Protein AF-A0A2P6VPH6-F1 (afdb_monomer)

Sequence (771 aa):
MALTIVSASRPALGATAHRRRVGGLPPLRLQLVRPDLPCGLRPPLLRPAGLLPVQTRRRVLQPVHVTPPDDPRELYSHDGLPAAESGAARAGSDDGNGDGDPFDIIEEFETVVGTVEPVDEEEAEIDLFGESTLGNLHFASSDGSDDESALPSPRARRTIDDVLGLRNAEDIITMPWGELRARTQALLTDLGVPPSTYPASQPQRALFTNRTLNLRSIQAIGYDMDYTLVGYDVEAWEGKAYAYGLQSLREMGCPVEGLHFDRTLVIRGLIMDTELGNLVKADRFGIVKRAMHGTRMLSPAEVREAYGRELVNLRVESRFVFLNTLFSVSEAVLYMQMVDRLDADAIPQQVCSNSYSALHKMVAKALFRAHVEGKLKAEIIQDPERYVSRDPEMAQTLLDQRQSGKQLLLITNSDYQYTHRMMSHAYDCFLPEGQTWRDLFDMVIVNARKPDFFTTSMSLYEVVTEDGLMRPSYSLKRGGVYCGGSAPLVEKALGVTGDSILYVGDHIYTDAALAKMRLNWRTALILAELELEIEALAQGRQHRARLKELLNKKDMVGDCFNQLRLARQRALSADVGVVRPEAWGGRLQGPFASTDDEQEMNDSLGQLLRVMQLLDDEIGPMIECDGLHFNRRWGYLSRAGVNDKSQLMRQIEKYADIFTSRVSNFLRYSPFEYFRSPAQLLVHDRPTADPLVLTSTAPTSSSDPEGPATPASHTNGVGSAAAAGRTSATGAGPSRGRASPGGAPAAGGPKAGLSSPGPGTRSVARRRAGQ

Organism: NCBI:txid554055

Radius of gyration: 39.33 Å; Cα contacts (8 Å, |Δi|>4): 909; chains: 1; bounding box: 112×94×124 Å

Nearest PDB structures (foldseek):
  4ohf-assembly3_C  TM=9.176E-01  e=2.111E-37  Legionella pneumophila subsp. pneumophila str. Philadelphia 1
  2bde-assembly1_A  TM=8.958E-01  e=1.324E-37  Legionella pneumophila
  4ohf-assembly1_A  TM=9.079E-01  e=2.975E-36  Legionella pneumophila subsp. pneumophila str. Philadelphia 1
  6ddl-assembly1_B-2  TM=7.698E-01  e=1.948E-33  Homo sapiens
  6ddo-assembly1_A-2  TM=7.805E-01  e=3.559E-32  Homo sapiens

Secondary structure (DSSP, 8-state):
------------------------------------------------------------PPPPP-PPPP----------------------------------------BTTB-BPPPPTTT--B-TTS-B--S---B--------TTSPPPS-PPPPHHHHHT-SSTTHHHHS-HHHHHHHHHHHHHHTT--GGGSGGG-GGG--EESS-EEGGG--EEEE-TBTTTBEE-HHHHHHHHHHHHHHHHHHTT---TT----GGG--TT-EEETTTTEEEEEBTTS-EEEEEETTEEPPHHHHHHHHTT----TT-TTTEEE--SGGGHHHHHHHHHHHHHHHTT-S-TTTS-S-HHHHHHHHHHHHHHS-HHHHHHHHHHH-GGGTEE--HHHHHHHHHHHHTT-EEEEE-SS-HHHHHHHHHHHHGGGSPTT--GGGG-SEEEES--TTGGGTS---EEEE-STT--EEEESS--TT-EEEE--HHHHHHHHT--GGGEEEEES-IIIIIIHHHHHH--EEEEE-TTHHHHHHHHHHTHHHHHHHHHHHHHHHHHHHHHHHHHHHHHHHHHHTTT-S-GGGS-S----S--SHHHHHHHHHHHHHHHHHHHHHHHHHHHHHHTTTTTT-TTT--TTBSSSSPBBHHHHHHHHH-SEEES-GGGGGGS-TT-EEPPPP---TT----S-GGGG--PPPPP----------------------------------------------------------------------

Structure (mmCIF, N/CA/C/O backbone):
data_AF-A0A2P6VPH6-F1
#
_entry.id   AF-A0A2P6VPH6-F1
#
loop_
_atom_site.group_PDB
_atom_site.id
_atom_site.type_symbol
_atom_site.label_atom_id
_atom_site.label_alt_id
_atom_site.label_comp_id
_atom_site.label_asym_id
_atom_site.label_entity_id
_atom_site.label_seq_id
_atom_site.pdbx_PDB_ins_code
_atom_site.Cartn_x
_atom_site.Cartn_y
_atom_site.Cartn_z
_atom_site.occupancy
_atom_site.B_iso_or_equiv
_atom_site.auth_seq_id
_atom_site.auth_comp_id
_atom_site.auth_asym_id
_atom_site.auth_atom_id
_atom_site.pdbx_PDB_model_num
ATOM 1 N N . MET A 1 1 ? -39.927 -11.740 -6.604 1.00 27.19 1 MET A N 1
ATOM 2 C CA . MET A 1 1 ? -41.296 -11.424 -7.071 1.00 27.19 1 MET A CA 1
ATOM 3 C C . MET A 1 1 ? -41.213 -10.730 -8.426 1.00 27.19 1 MET A C 1
ATOM 5 O O . MET A 1 1 ? -40.259 -9.999 -8.645 1.00 27.19 1 MET A O 1
ATOM 9 N N . ALA A 1 2 ? -42.157 -11.063 -9.313 1.00 26.67 2 ALA A N 1
ATOM 10 C CA . ALA A 1 2 ? -42.276 -10.750 -10.749 1.00 26.67 2 ALA A CA 1
ATOM 11 C C . ALA A 1 2 ? -42.136 -9.242 -11.097 1.00 26.67 2 ALA A C 1
ATOM 13 O O . ALA A 1 2 ? -42.388 -8.402 -10.244 1.00 26.67 2 ALA A O 1
ATOM 14 N N . LEU A 1 3 ? -41.741 -8.828 -12.310 1.00 25.92 3 LEU A N 1
ATOM 15 C CA . LEU A 1 3 ? -42.574 -8.930 -13.515 1.00 25.92 3 LEU A CA 1
ATOM 16 C C . LEU A 1 3 ? -41.786 -8.987 -14.837 1.00 25.92 3 LEU A C 1
ATOM 18 O O . LEU A 1 3 ? -40.934 -8.155 -15.137 1.00 25.92 3 LEU A O 1
ATOM 22 N N . THR A 1 4 ? -42.209 -9.949 -15.651 1.00 26.55 4 THR A N 1
ATOM 23 C CA . THR A 1 4 ? -41.949 -10.140 -17.078 1.00 26.55 4 THR A CA 1
ATOM 24 C C . THR A 1 4 ? -43.006 -9.381 -17.887 1.00 26.55 4 THR A C 1
ATOM 26 O O . THR A 1 4 ? -44.185 -9.455 -17.543 1.00 26.55 4 THR A O 1
ATOM 29 N N . ILE A 1 5 ? -42.637 -8.740 -19.001 1.00 27.14 5 ILE A N 1
ATOM 30 C CA . ILE A 1 5 ? -43.583 -8.411 -20.081 1.00 27.14 5 ILE A CA 1
ATOM 31 C C . ILE A 1 5 ? -43.041 -8.976 -21.396 1.00 27.14 5 ILE A C 1
ATOM 33 O O . ILE A 1 5 ? -41.952 -8.636 -21.849 1.00 27.14 5 ILE A O 1
ATOM 37 N N . VAL A 1 6 ? -43.843 -9.866 -21.975 1.00 28.20 6 VAL A N 1
ATOM 38 C CA . VAL A 1 6 ? -43.730 -10.456 -23.311 1.00 28.20 6 VAL A CA 1
ATOM 39 C C . VAL A 1 6 ? -44.598 -9.636 -24.265 1.00 28.20 6 VAL A C 1
ATOM 41 O O . VAL A 1 6 ? -45.735 -9.326 -23.922 1.00 28.20 6 VAL A O 1
ATOM 44 N N . SER A 1 7 ? -44.130 -9.376 -25.486 1.00 24.45 7 SER A N 1
ATOM 45 C CA . SER A 1 7 ? -44.998 -9.437 -26.670 1.00 24.45 7 SER A CA 1
ATOM 46 C C . SER A 1 7 ? -44.166 -9.608 -27.938 1.00 24.45 7 SER A C 1
ATOM 48 O O . SER A 1 7 ? -43.130 -8.972 -28.119 1.00 24.45 7 SER A O 1
ATOM 50 N N . ALA A 1 8 ? -44.625 -10.517 -28.789 1.00 26.52 8 ALA A N 1
ATOM 51 C CA . ALA A 1 8 ? -43.990 -10.994 -30.004 1.00 26.52 8 ALA A CA 1
ATOM 52 C C . ALA A 1 8 ? -44.848 -10.656 -31.235 1.00 26.52 8 ALA A C 1
ATOM 54 O O . ALA A 1 8 ? -46.049 -10.440 -31.099 1.00 26.52 8 ALA A O 1
ATOM 55 N N . SER A 1 9 ? -44.234 -10.821 -32.419 1.00 27.47 9 SER A N 1
ATOM 56 C CA . SER A 1 9 ? -44.881 -11.180 -33.704 1.00 27.47 9 SER A CA 1
ATOM 57 C C . SER A 1 9 ? -45.550 -10.022 -34.481 1.00 27.47 9 SER A C 1
ATOM 59 O O . SER A 1 9 ? -46.302 -9.260 -33.904 1.00 27.47 9 SER A O 1
ATOM 61 N N . ARG A 1 10 ? -45.436 -9.837 -35.811 1.00 30.48 10 ARG A N 1
ATOM 62 C CA . ARG A 1 10 ? -44.723 -10.474 -36.949 1.00 30.48 10 ARG A CA 1
ATOM 63 C C . ARG A 1 10 ? -45.039 -9.617 -38.237 1.00 30.48 10 ARG A C 1
ATOM 65 O O . ARG A 1 10 ? -45.474 -8.487 -38.049 1.00 30.48 10 ARG A O 1
ATOM 72 N N . PRO A 1 11 ? -44.804 -10.029 -39.511 1.00 50.38 11 PRO A N 1
ATOM 73 C CA . PRO A 1 11 ? -43.974 -9.287 -40.485 1.00 50.38 11 PRO A CA 1
ATOM 74 C C . PRO A 1 11 ? -44.674 -8.903 -41.824 1.00 50.38 11 PRO A C 1
ATOM 76 O O . PRO A 1 11 ? -45.816 -9.283 -42.046 1.00 50.38 11 PRO A O 1
ATOM 79 N N . ALA A 1 12 ? -43.952 -8.250 -42.754 1.00 26.70 12 ALA A N 1
ATOM 80 C CA . ALA A 1 12 ? -44.069 -8.369 -44.234 1.00 26.70 12 ALA A CA 1
ATOM 81 C C . ALA A 1 12 ? -43.007 -7.454 -44.906 1.00 26.70 12 ALA A C 1
ATOM 83 O O . ALA A 1 12 ? -42.884 -6.300 -44.515 1.00 26.70 12 ALA A O 1
ATOM 84 N N . LEU A 1 13 ? -42.055 -7.960 -45.715 1.00 28.12 13 LEU A N 1
ATOM 85 C CA . LEU A 1 13 ? -42.121 -8.161 -47.189 1.00 28.12 13 LEU A CA 1
ATOM 86 C C . LEU A 1 13 ? -42.485 -6.861 -47.945 1.00 28.12 13 LEU A C 1
ATOM 88 O O . LEU A 1 13 ? -43.530 -6.297 -47.675 1.00 28.12 13 LEU A O 1
ATOM 92 N N . GLY A 1 14 ? -41.747 -6.326 -48.923 1.00 25.89 14 GLY A N 1
ATOM 93 C CA . GLY A 1 14 ? -40.583 -6.754 -49.702 1.00 25.89 14 GLY A CA 1
ATOM 94 C C . GLY A 1 14 ? -40.304 -5.727 -50.830 1.00 25.89 14 GLY A C 1
ATOM 95 O O . GLY A 1 14 ? -40.900 -4.655 -50.834 1.00 25.89 14 GLY A O 1
ATOM 96 N N . ALA A 1 15 ? -39.459 -6.122 -51.795 1.00 28.02 15 ALA A N 1
ATOM 97 C CA . ALA A 1 15 ? -39.154 -5.496 -53.105 1.00 28.02 15 ALA A CA 1
ATOM 98 C C . ALA A 1 15 ? -38.114 -4.339 -53.120 1.00 28.02 15 ALA A C 1
ATOM 100 O O . ALA A 1 15 ? -38.373 -3.241 -52.651 1.00 28.02 15 ALA A O 1
ATOM 101 N N . THR A 1 16 ? -36.833 -4.569 -53.451 1.00 27.64 16 THR A N 1
ATOM 102 C CA . THR A 1 16 ? -36.156 -4.791 -54.765 1.00 27.64 16 THR A CA 1
ATOM 103 C C . THR A 1 16 ? -35.859 -3.542 -55.617 1.00 27.64 16 THR A C 1
ATOM 105 O O . THR A 1 16 ? -36.744 -2.992 -56.254 1.00 27.64 16 THR A O 1
ATOM 108 N N . ALA A 1 17 ? -34.552 -3.232 -55.690 1.00 28.61 17 ALA A N 1
ATOM 109 C CA . ALA A 1 17 ? -33.713 -2.907 -56.862 1.00 28.61 17 ALA A CA 1
ATOM 110 C C . ALA A 1 17 ? -34.105 -1.779 -57.853 1.00 28.61 17 ALA A C 1
ATOM 112 O O . ALA A 1 17 ? -35.065 -1.917 -58.593 1.00 28.61 17 ALA A O 1
ATOM 113 N N . HIS A 1 18 ? -33.215 -0.789 -58.071 1.00 27.39 18 HIS A N 1
ATOM 114 C CA . HIS A 1 18 ? -32.237 -0.822 -59.182 1.00 27.39 18 HIS A CA 1
ATOM 115 C C . HIS A 1 18 ? -31.269 0.390 -59.259 1.00 27.39 18 HIS A C 1
ATOM 117 O O . HIS A 1 18 ? -31.588 1.526 -58.938 1.00 27.39 18 HIS A O 1
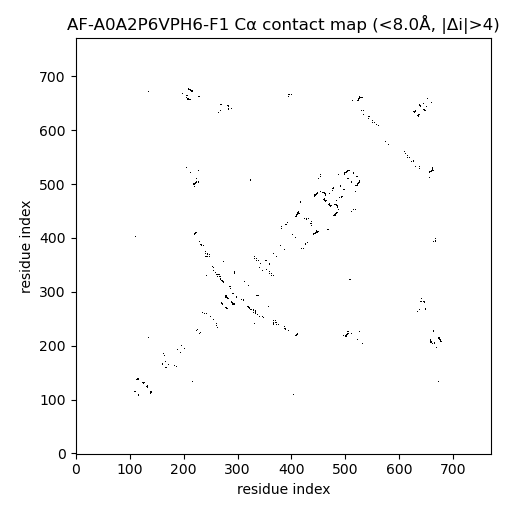ATOM 123 N N . ARG A 1 19 ? -30.064 0.061 -59.749 1.00 29.83 19 ARG A N 1
ATOM 124 C CA . ARG A 1 19 ? -28.880 0.844 -60.175 1.00 29.83 19 ARG A CA 1
ATOM 125 C C . ARG A 1 19 ? -29.121 2.036 -61.130 1.00 29.83 19 ARG A C 1
ATOM 127 O O . ARG A 1 19 ? -29.833 1.863 -62.110 1.00 29.83 19 ARG A O 1
ATOM 134 N N . ARG A 1 20 ? -28.275 3.082 -61.019 1.00 27.97 20 ARG A N 1
ATOM 135 C CA . ARG A 1 20 ? -27.233 3.571 -61.992 1.00 27.97 20 ARG A CA 1
ATOM 136 C C . ARG A 1 20 ? -26.776 4.995 -61.582 1.00 27.97 20 ARG A C 1
ATOM 138 O O . ARG A 1 20 ? -27.616 5.853 -61.385 1.00 27.97 20 ARG A O 1
ATOM 145 N N . ARG A 1 21 ? -25.513 5.225 -61.180 1.00 29.27 21 ARG A N 1
ATOM 146 C CA . ARG A 1 21 ? -24.305 5.625 -61.962 1.00 29.27 21 ARG A CA 1
ATOM 147 C C . ARG A 1 21 ? -24.446 6.929 -62.786 1.00 29.27 21 ARG A C 1
ATOM 149 O O . ARG A 1 21 ? -25.173 6.910 -63.767 1.00 29.27 21 ARG A O 1
ATOM 156 N N . VAL A 1 22 ? -23.650 7.964 -62.454 1.00 31.00 22 VAL A N 1
ATOM 157 C CA . VAL A 1 22 ? -22.502 8.554 -63.217 1.00 31.00 22 VAL A CA 1
ATOM 158 C C . VAL A 1 22 ? -22.272 10.047 -62.869 1.00 31.00 22 VAL A C 1
ATOM 160 O O . VAL A 1 22 ? -23.221 10.814 -62.929 1.00 31.00 22 VAL A O 1
ATOM 163 N N . GLY A 1 23 ? -20.990 10.413 -62.633 1.00 27.33 23 GLY A N 1
ATOM 164 C CA . GLY A 1 23 ? -20.336 11.734 -62.836 1.00 27.33 23 GLY A CA 1
ATOM 165 C C . GLY A 1 23 ? -20.788 12.892 -61.934 1.00 27.33 23 GLY A C 1
ATOM 166 O O . GLY A 1 23 ? -21.941 12.969 -61.563 1.00 27.33 23 GLY A O 1
ATOM 167 N N . GLY A 1 24 ? -19.982 13.864 -61.515 1.00 27.48 24 GLY A N 1
ATOM 168 C CA . GLY A 1 24 ? -18.611 14.287 -61.796 1.00 27.48 24 GLY A CA 1
ATOM 169 C C . GLY A 1 24 ? -18.492 15.744 -61.292 1.00 27.48 24 GLY A C 1
ATOM 170 O O . GLY A 1 24 ? -19.445 16.499 -61.430 1.00 27.48 24 GLY A O 1
ATOM 171 N N . LEU A 1 25 ? -17.367 16.071 -60.641 1.00 28.17 25 LEU A N 1
ATOM 172 C CA . LEU A 1 25 ? -16.904 17.353 -60.038 1.00 28.17 25 LEU A CA 1
ATOM 173 C C . LEU A 1 25 ? -17.212 18.646 -60.857 1.00 28.17 25 LEU A C 1
ATOM 175 O O . LEU A 1 25 ? -17.464 18.485 -62.050 1.00 28.17 25 LEU A O 1
ATOM 179 N N . PRO A 1 26 ? -17.083 19.913 -60.346 1.00 37.66 26 PRO A N 1
ATOM 180 C CA . PRO A 1 26 ? -16.153 20.415 -59.302 1.00 37.66 26 PRO A CA 1
ATOM 181 C C . PRO A 1 26 ? -16.732 21.575 -58.399 1.00 37.66 26 PRO A C 1
ATOM 183 O O . PRO A 1 26 ? -17.943 21.791 -58.396 1.00 37.66 26 PRO A O 1
ATOM 186 N N . PRO A 1 27 ? -15.925 22.289 -57.569 1.00 48.16 27 PRO A N 1
ATOM 187 C CA . PRO A 1 27 ? -16.377 23.086 -56.415 1.00 48.16 27 PRO A CA 1
ATOM 188 C C . PRO A 1 27 ? -16.460 24.598 -56.700 1.00 48.16 27 PRO A C 1
ATOM 190 O O . PRO A 1 27 ? -15.868 25.043 -57.674 1.00 48.16 27 PRO A O 1
ATOM 193 N N . LEU A 1 28 ? -17.097 25.390 -55.813 1.00 26.56 28 LEU A N 1
ATOM 194 C CA . LEU A 1 28 ? -16.606 26.708 -55.340 1.00 26.56 28 LEU A CA 1
ATOM 195 C C . LEU A 1 28 ? -17.601 27.467 -54.428 1.00 26.56 28 LEU A C 1
ATOM 197 O O . LEU A 1 28 ? -18.768 27.643 -54.750 1.00 26.56 28 LEU A O 1
ATOM 201 N N . ARG A 1 29 ? -17.043 27.935 -53.299 1.00 26.45 29 ARG A N 1
ATOM 202 C CA . ARG A 1 29 ? -17.304 29.157 -52.504 1.00 26.45 29 ARG A CA 1
ATOM 203 C C . ARG A 1 29 ? -18.694 29.819 -52.559 1.00 26.45 29 ARG A C 1
ATOM 205 O O . ARG A 1 29 ? -19.044 30.466 -53.537 1.00 26.45 29 ARG A O 1
ATOM 212 N N . LEU A 1 30 ? -19.358 29.855 -51.398 1.00 26.64 30 LEU A N 1
ATOM 213 C CA . LEU A 1 30 ? -20.457 30.776 -51.089 1.00 26.64 30 LEU A CA 1
ATOM 214 C C . LEU A 1 30 ? -19.999 31.842 -50.080 1.00 26.64 30 LEU A C 1
ATOM 216 O O . LEU A 1 30 ? -19.687 31.537 -48.929 1.00 26.64 30 LEU A O 1
ATOM 220 N N . GLN A 1 31 ? -19.959 33.091 -50.549 1.00 25.00 31 GLN A N 1
ATOM 221 C CA . GLN A 1 31 ? -19.981 34.305 -49.736 1.00 25.00 31 GLN A CA 1
ATOM 222 C C . GLN A 1 31 ? -21.438 34.680 -49.431 1.00 25.00 31 GLN A C 1
ATOM 224 O O . GLN A 1 31 ? -22.306 34.625 -50.299 1.00 25.00 31 GLN A O 1
ATOM 229 N N . LEU A 1 32 ? -21.669 35.065 -48.179 1.00 27.48 32 LEU A N 1
ATOM 230 C CA . LEU A 1 32 ? -22.900 35.638 -47.638 1.00 27.48 32 LEU A CA 1
ATOM 231 C C . LEU A 1 32 ? -23.144 37.057 -48.159 1.00 27.48 32 LEU A C 1
ATOM 233 O O . LEU A 1 32 ? -22.250 37.882 -48.007 1.00 27.48 32 LEU A O 1
ATOM 237 N N . VAL A 1 33 ? -24.380 37.362 -48.574 1.00 25.09 33 VAL A N 1
ATOM 238 C CA . VAL A 1 33 ? -25.046 38.662 -48.349 1.00 25.09 33 VAL A CA 1
ATOM 239 C C . VAL A 1 33 ? -26.566 38.431 -48.223 1.00 25.09 33 VAL A C 1
ATOM 241 O O . VAL A 1 33 ? -27.165 37.744 -49.047 1.00 25.09 33 VAL A O 1
ATOM 244 N N . ARG A 1 34 ? -27.172 38.977 -47.159 1.00 28.77 34 ARG A N 1
ATOM 245 C CA . ARG A 1 34 ? -28.626 39.041 -46.886 1.00 28.77 34 ARG A CA 1
ATOM 246 C C . ARG A 1 34 ? -29.278 40.237 -47.601 1.00 28.77 34 ARG A C 1
ATOM 248 O O . ARG A 1 34 ? -28.571 41.198 -47.889 1.00 28.77 34 ARG A O 1
ATOM 255 N N . PRO A 1 35 ? -30.619 40.277 -47.691 1.00 30.00 35 PRO A N 1
ATOM 256 C CA . PRO A 1 35 ? -31.353 41.537 -47.652 1.00 30.00 35 PRO A CA 1
ATOM 257 C C . PRO A 1 35 ? -32.321 41.647 -46.458 1.00 30.00 35 PRO A C 1
ATOM 259 O O . PRO A 1 35 ? -32.847 40.655 -45.952 1.00 30.00 35 PRO A O 1
ATOM 262 N N . ASP A 1 36 ? -32.494 42.899 -46.034 1.00 25.20 36 ASP A N 1
ATOM 263 C CA . ASP A 1 36 ? -33.254 43.424 -44.895 1.00 25.20 36 ASP A CA 1
ATOM 264 C C . ASP A 1 36 ? -34.716 43.818 -45.227 1.00 25.20 36 ASP A C 1
ATOM 266 O O . ASP A 1 36 ? -35.076 43.939 -46.398 1.00 25.20 36 ASP A O 1
ATOM 270 N N . LEU A 1 37 ? -35.452 44.170 -44.146 1.00 30.19 37 LEU A N 1
ATOM 271 C CA . LEU A 1 37 ? -36.613 45.098 -44.000 1.00 30.19 37 LEU A CA 1
ATOM 272 C C . LEU A 1 37 ? -38.058 44.495 -43.988 1.00 30.19 37 LEU A C 1
ATOM 274 O O . LEU A 1 37 ? -38.283 43.451 -44.589 1.00 30.19 37 LEU A O 1
ATOM 278 N N . PRO A 1 38 ? -39.097 45.179 -43.418 1.00 35.06 38 PRO A N 1
ATOM 279 C CA . PRO A 1 38 ? -39.202 45.728 -42.042 1.00 35.06 38 PRO A CA 1
ATOM 280 C C . PRO A 1 38 ? -40.633 45.745 -41.381 1.00 35.06 38 PRO A C 1
ATOM 282 O O . PRO A 1 38 ? -41.652 45.594 -42.041 1.00 35.06 38 PRO A O 1
ATOM 285 N N . CYS A 1 39 ? -40.659 46.078 -40.072 1.00 27.73 39 CYS A N 1
ATOM 286 C CA . CYS A 1 39 ? -41.628 46.890 -39.275 1.00 27.73 39 CYS A CA 1
ATOM 287 C C . CYS A 1 39 ? -43.090 46.472 -38.899 1.00 27.73 39 CYS A C 1
ATOM 289 O O . CYS A 1 39 ? -44.013 46.630 -39.687 1.00 27.73 39 CYS A O 1
ATOM 291 N N . GLY A 1 40 ? -43.285 46.227 -37.577 1.00 26.56 40 GLY A N 1
ATOM 292 C CA . GLY A 1 40 ? -44.325 46.797 -36.664 1.00 26.56 40 GLY A CA 1
ATOM 293 C C . GLY A 1 40 ? -45.599 45.966 -36.366 1.00 26.56 40 GLY A C 1
ATOM 294 O O . GLY A 1 40 ? -46.196 45.451 -37.293 1.00 26.56 40 GLY A O 1
ATOM 295 N N . LEU A 1 41 ? -46.156 45.799 -35.146 1.00 28.05 41 LEU A N 1
ATOM 296 C CA . LEU A 1 41 ? -45.861 46.183 -33.744 1.00 28.05 41 LEU A CA 1
ATOM 297 C C . LEU A 1 41 ? -46.769 45.345 -32.770 1.00 28.05 41 LEU A C 1
ATOM 299 O O . LEU A 1 41 ? -47.980 45.403 -32.918 1.00 28.05 41 LEU A O 1
ATOM 303 N N . ARG A 1 42 ? -46.153 44.663 -31.770 1.00 26.25 42 ARG A N 1
ATOM 304 C CA . ARG A 1 42 ? -46.556 44.268 -30.365 1.00 26.25 42 ARG A CA 1
ATOM 305 C C . ARG A 1 42 ? -47.901 43.544 -30.052 1.00 26.25 42 ARG A C 1
ATOM 307 O O . ARG A 1 42 ? -48.904 43.883 -30.661 1.00 26.25 42 ARG A O 1
ATOM 314 N N . PRO A 1 43 ? -47.970 42.605 -29.057 1.00 27.38 43 PRO A N 1
ATOM 315 C CA . PRO A 1 43 ? -47.659 42.810 -27.614 1.00 27.38 43 PRO A CA 1
ATOM 316 C C . PRO A 1 43 ? -47.065 41.559 -26.884 1.00 27.38 43 PRO A C 1
ATOM 318 O O . PRO A 1 43 ? -46.542 40.669 -27.546 1.00 27.38 43 PRO A O 1
ATOM 321 N N . PRO A 1 44 ? -47.120 41.469 -25.537 1.00 27.94 44 PRO A N 1
ATOM 322 C CA . PRO A 1 44 ? -46.186 42.001 -24.551 1.00 27.94 44 PRO A CA 1
ATOM 323 C C . PRO A 1 44 ? -45.083 41.006 -24.122 1.00 27.94 44 PRO A C 1
ATOM 325 O O . PRO A 1 44 ? -45.169 39.793 -24.281 1.00 27.94 44 PRO A O 1
ATOM 328 N N . LEU A 1 45 ? -44.016 41.591 -23.581 1.00 30.69 45 LEU A N 1
ATOM 329 C CA . LEU A 1 45 ? -42.745 40.981 -23.197 1.00 30.69 45 LEU A CA 1
ATOM 330 C C . LEU A 1 45 ? -42.874 39.961 -22.060 1.00 30.69 45 LEU A C 1
ATOM 332 O O . LEU A 1 45 ? -43.312 40.319 -20.975 1.00 30.69 45 LEU A O 1
ATOM 336 N N . LEU A 1 46 ? -42.354 38.756 -22.296 1.00 27.69 46 LEU A N 1
ATOM 337 C CA . LEU A 1 46 ? -41.582 37.954 -21.339 1.00 27.69 46 LEU A CA 1
ATOM 338 C C . LEU A 1 46 ? -40.823 36.895 -22.149 1.00 27.69 46 LEU A C 1
ATOM 340 O O . LEU A 1 46 ? -41.350 35.846 -22.515 1.00 27.69 46 LEU A O 1
ATOM 344 N N . ARG A 1 47 ? -39.576 37.217 -22.504 1.00 23.17 47 ARG A N 1
ATOM 345 C CA . ARG A 1 47 ? -38.615 36.261 -23.053 1.00 23.17 47 ARG A CA 1
ATOM 346 C C . ARG A 1 47 ? -37.253 36.409 -22.370 1.00 23.17 47 ARG A C 1
ATOM 348 O O . ARG A 1 47 ? -36.929 37.493 -21.888 1.00 23.17 47 ARG A O 1
ATOM 355 N N . PRO A 1 48 ? -36.493 35.306 -22.327 1.00 34.59 48 PRO A N 1
ATOM 356 C CA . PRO A 1 48 ? -35.311 35.113 -21.506 1.00 34.59 48 PRO A CA 1
ATOM 357 C C . PRO A 1 48 ? -34.066 35.681 -22.196 1.00 34.59 48 PRO A C 1
ATOM 359 O O . PRO A 1 48 ? -33.946 35.623 -23.420 1.00 34.59 48 PRO A O 1
ATOM 362 N N . ALA A 1 49 ? -33.126 36.204 -21.413 1.00 23.83 49 ALA A N 1
ATOM 363 C CA . ALA A 1 49 ? -31.813 36.604 -21.903 1.00 23.83 49 ALA A CA 1
ATOM 364 C C . ALA A 1 49 ? -30.814 35.470 -21.650 1.00 23.83 49 ALA A C 1
ATOM 366 O O . ALA A 1 49 ? -30.502 35.141 -20.507 1.00 23.83 49 ALA A O 1
ATOM 367 N N . GLY A 1 50 ? -30.323 34.869 -22.730 1.00 28.58 50 GLY A N 1
ATOM 368 C CA . GLY A 1 50 ? -29.098 34.086 -22.700 1.00 28.58 50 GLY A CA 1
ATOM 369 C C . GLY A 1 50 ? -27.877 34.997 -22.823 1.00 28.58 50 GLY A C 1
ATOM 370 O O . GLY A 1 50 ? -27.856 35.884 -23.670 1.00 28.58 50 GLY A O 1
ATOM 371 N N . LEU A 1 51 ? -26.866 34.681 -22.010 1.00 28.66 51 LEU A N 1
ATOM 372 C CA . LEU A 1 51 ? -25.427 34.861 -22.239 1.00 28.66 51 LEU A CA 1
ATOM 373 C C . LEU A 1 51 ? -24.863 36.289 -22.377 1.00 28.66 51 LEU A C 1
ATOM 375 O O . LEU A 1 51 ? -24.936 36.928 -23.421 1.00 28.66 51 LEU A O 1
ATOM 379 N N . LEU A 1 52 ? -24.101 36.673 -21.347 1.00 23.11 52 LEU A N 1
ATOM 380 C CA . LEU A 1 52 ? -22.891 37.494 -21.450 1.00 23.11 52 LEU A CA 1
ATOM 381 C C . LEU A 1 52 ? -21.758 36.835 -20.627 1.00 23.11 52 LEU A C 1
ATOM 383 O O . LEU A 1 52 ? -22.036 36.024 -19.741 1.00 23.11 52 LEU A O 1
ATOM 387 N N . PRO A 1 53 ? -20.485 37.114 -20.958 1.00 23.95 53 PRO A N 1
ATOM 388 C CA . PRO A 1 53 ? -19.340 36.267 -20.640 1.00 23.95 53 PRO A CA 1
ATOM 389 C C . PRO A 1 53 ? -18.806 36.532 -19.230 1.00 23.95 53 PRO A C 1
ATOM 391 O O . PRO A 1 53 ? -18.631 37.680 -18.821 1.00 23.95 53 PRO A O 1
ATOM 394 N N . VAL A 1 54 ? -18.481 35.468 -18.494 1.00 25.42 54 VAL A N 1
ATOM 395 C CA . VAL A 1 54 ? -17.826 35.598 -17.188 1.00 25.42 54 VAL A CA 1
ATOM 396 C C . VAL A 1 54 ? -16.327 35.778 -17.396 1.00 25.42 54 VAL A C 1
ATOM 398 O O . VAL A 1 54 ? -15.606 34.869 -17.802 1.00 25.42 54 VAL A O 1
ATOM 401 N N . GLN A 1 55 ? -15.877 36.994 -17.103 1.00 24.09 55 GLN A N 1
ATOM 402 C CA . GLN A 1 55 ? -14.480 37.365 -16.959 1.00 24.09 55 GLN A CA 1
ATOM 403 C C . GLN A 1 55 ? -13.854 36.631 -15.765 1.00 24.09 55 GLN A C 1
ATOM 405 O O . GLN A 1 55 ? -14.259 36.804 -14.616 1.00 24.09 55 GLN A O 1
ATOM 410 N N . THR A 1 56 ? -12.801 35.862 -16.029 1.00 28.11 56 THR A N 1
ATOM 411 C CA . THR A 1 56 ? -11.835 35.402 -15.027 1.00 28.11 56 THR A CA 1
ATOM 412 C C . THR A 1 56 ? -11.114 36.599 -14.405 1.00 28.11 56 THR A C 1
ATOM 414 O O . THR A 1 56 ? -10.238 37.199 -15.030 1.00 28.11 56 THR A O 1
ATOM 417 N N . ARG A 1 57 ? -11.441 36.937 -13.153 1.00 24.50 57 ARG A N 1
ATOM 418 C CA . ARG A 1 57 ? -10.624 37.842 -12.333 1.00 24.50 57 ARG A CA 1
ATOM 419 C C . ARG A 1 57 ? -9.389 37.097 -11.818 1.00 24.50 57 ARG A C 1
ATOM 421 O O . ARG A 1 57 ? -9.466 36.344 -10.853 1.00 24.50 57 ARG A O 1
ATOM 428 N N . ARG A 1 58 ? -8.235 37.354 -12.441 1.00 25.67 58 ARG A N 1
ATOM 429 C CA . ARG A 1 58 ? -6.916 37.194 -11.807 1.00 25.67 58 ARG A CA 1
ATOM 430 C C . ARG A 1 58 ? -6.785 38.256 -10.711 1.00 25.67 58 ARG A C 1
ATOM 432 O O . ARG A 1 58 ? -6.792 39.444 -11.022 1.00 25.67 58 ARG A O 1
ATOM 439 N N . ARG A 1 59 ? -6.646 37.853 -9.445 1.00 25.00 59 ARG A N 1
ATOM 440 C CA . ARG A 1 59 ? -6.093 38.734 -8.406 1.00 25.00 59 ARG A CA 1
ATOM 441 C C . ARG A 1 59 ? -4.573 38.723 -8.544 1.00 25.00 59 ARG A C 1
ATOM 443 O O . ARG A 1 59 ? -3.940 37.691 -8.356 1.00 25.00 59 ARG A O 1
ATOM 450 N N . VAL A 1 60 ? -4.023 39.870 -8.922 1.00 24.89 60 VAL A N 1
ATOM 451 C CA . VAL A 1 60 ? -2.594 40.179 -8.844 1.00 24.89 60 VAL A CA 1
ATOM 452 C C . VAL A 1 60 ? -2.326 40.607 -7.402 1.00 24.89 60 VAL A C 1
ATOM 454 O O . VAL A 1 60 ? -2.898 41.594 -6.947 1.00 24.89 60 VAL A O 1
ATOM 457 N N . LEU A 1 61 ? -1.517 39.839 -6.673 1.00 27.41 61 LEU A N 1
ATOM 458 C CA . LEU A 1 61 ? -0.971 40.251 -5.380 1.00 27.41 61 LEU A CA 1
ATOM 459 C C . LEU A 1 61 ? 0.233 41.161 -5.653 1.00 27.41 61 LEU A C 1
ATOM 461 O O . LEU A 1 61 ? 1.157 40.761 -6.360 1.00 27.41 61 LEU A O 1
ATOM 465 N N . GLN A 1 62 ? 0.192 42.391 -5.139 1.00 25.83 62 GLN A N 1
ATOM 466 C CA . GLN A 1 62 ? 1.355 43.276 -5.096 1.00 25.83 62 GLN A CA 1
ATOM 467 C C . GLN A 1 62 ? 2.258 42.891 -3.910 1.00 25.83 62 GLN A C 1
ATOM 469 O O . GLN A 1 62 ? 1.735 42.497 -2.865 1.00 25.83 62 GLN A O 1
ATOM 474 N N . PRO A 1 63 ? 3.590 42.992 -4.048 1.00 26.98 63 PRO A N 1
ATOM 475 C CA . PRO A 1 63 ? 4.526 42.701 -2.970 1.00 26.98 63 PRO A CA 1
ATOM 476 C C . PRO A 1 63 ? 4.518 43.828 -1.930 1.00 26.98 63 PRO A C 1
ATOM 478 O O . PRO A 1 63 ? 4.717 44.995 -2.263 1.00 26.98 63 PRO A O 1
ATOM 481 N N . VAL A 1 64 ? 4.304 43.472 -0.664 1.00 27.78 64 VAL A N 1
ATOM 482 C CA . VAL A 1 64 ? 4.519 44.371 0.474 1.00 27.78 64 VAL A CA 1
ATOM 483 C C . VAL A 1 64 ? 6.009 44.349 0.807 1.00 27.78 64 VAL A C 1
ATOM 485 O O . VAL A 1 64 ? 6.568 43.300 1.121 1.00 27.78 64 VAL A O 1
ATOM 488 N N . HIS A 1 65 ? 6.647 45.514 0.703 1.00 24.25 65 HIS A N 1
ATOM 489 C CA . HIS A 1 65 ? 7.982 45.768 1.231 1.00 24.25 65 HIS A CA 1
ATOM 490 C C . HIS A 1 65 ? 7.947 45.664 2.760 1.00 24.25 65 HIS A C 1
ATOM 492 O O . HIS A 1 65 ? 7.250 46.437 3.412 1.00 24.25 65 HIS A O 1
ATOM 498 N N . VAL A 1 66 ? 8.718 44.733 3.321 1.00 27.55 66 VAL A N 1
ATOM 499 C CA . VAL A 1 66 ? 9.039 44.696 4.750 1.00 27.55 66 VAL A CA 1
ATOM 500 C C . VAL A 1 66 ? 10.458 45.233 4.898 1.00 27.55 66 VAL A C 1
ATOM 502 O O . VAL A 1 66 ? 11.415 44.613 4.438 1.00 27.55 66 VAL A O 1
ATOM 505 N N . THR A 1 67 ? 10.584 46.422 5.475 1.00 26.86 67 THR A N 1
ATOM 506 C CA . THR A 1 67 ? 11.849 46.961 5.990 1.00 26.86 67 THR A CA 1
ATOM 507 C C . THR A 1 67 ? 12.132 46.349 7.367 1.00 26.86 67 THR A C 1
ATOM 509 O O . THR A 1 67 ? 11.198 46.259 8.168 1.00 26.86 67 THR A O 1
ATOM 512 N N . PRO A 1 68 ? 13.374 45.934 7.667 1.00 29.36 68 PRO A N 1
ATOM 513 C CA . PRO A 1 68 ? 13.733 45.430 8.989 1.00 29.36 68 PRO A CA 1
ATOM 514 C C . PRO A 1 68 ? 13.876 46.601 9.979 1.00 29.36 68 PRO A C 1
ATOM 516 O O . PRO A 1 68 ? 14.318 47.673 9.560 1.00 29.36 68 PRO A O 1
ATOM 519 N N . PRO A 1 69 ? 13.531 46.444 11.269 1.00 31.06 69 PRO A N 1
ATOM 520 C CA . PRO A 1 69 ? 13.961 47.386 12.287 1.00 31.06 69 PRO A CA 1
ATOM 521 C C . PRO A 1 69 ? 15.374 47.050 12.774 1.00 31.06 69 PRO A C 1
ATOM 523 O O . PRO A 1 69 ? 15.682 45.896 13.077 1.00 31.06 69 PRO A O 1
ATOM 526 N N . ASP A 1 70 ? 16.195 48.095 12.847 1.00 27.58 70 ASP A N 1
ATOM 527 C CA . ASP A 1 70 ? 17.448 48.144 13.593 1.00 27.58 70 ASP A CA 1
ATOM 528 C C . ASP A 1 70 ? 17.185 48.098 15.117 1.00 27.58 70 ASP A C 1
ATOM 530 O O . ASP A 1 70 ? 16.159 48.561 15.616 1.00 27.58 70 ASP A O 1
ATOM 534 N N . ASP A 1 71 ? 18.142 47.500 15.819 1.00 27.69 71 ASP A N 1
ATOM 535 C CA . ASP A 1 71 ? 18.242 47.169 17.253 1.00 27.69 71 ASP A CA 1
ATOM 536 C C . ASP A 1 71 ? 18.477 48.418 18.171 1.00 27.69 71 ASP A C 1
ATOM 538 O O . ASP A 1 71 ? 18.602 49.528 17.653 1.00 27.69 71 ASP A O 1
ATOM 542 N N . PRO A 1 72 ? 18.826 48.297 19.477 1.00 45.72 72 PRO A N 1
ATOM 543 C CA . PRO A 1 72 ? 18.080 47.946 20.706 1.00 45.72 72 PRO A CA 1
ATOM 544 C C . PRO A 1 72 ? 17.960 49.112 21.738 1.00 45.72 72 PRO A C 1
ATOM 546 O O . PRO A 1 72 ? 18.654 50.120 21.633 1.00 45.72 72 PRO A O 1
ATOM 549 N N . ARG A 1 73 ? 17.254 48.832 22.859 1.00 26.59 73 ARG A N 1
ATOM 550 C CA . ARG A 1 73 ? 17.293 49.458 24.222 1.00 26.59 73 ARG A CA 1
ATOM 551 C C . ARG A 1 73 ? 16.226 50.524 24.543 1.00 26.59 73 ARG A C 1
ATOM 553 O O . ARG A 1 73 ? 16.268 51.609 23.990 1.00 26.59 73 ARG A O 1
ATOM 560 N N . GLU A 1 74 ? 15.350 50.228 25.518 1.00 28.05 74 GLU A N 1
ATOM 561 C CA . GLU A 1 74 ? 15.209 50.923 26.829 1.00 28.05 74 GLU A CA 1
ATOM 562 C C . GLU A 1 74 ? 13.883 50.581 27.570 1.00 28.05 74 GLU A C 1
ATOM 564 O O . GLU A 1 74 ? 12.790 50.927 27.148 1.00 28.05 74 GLU A O 1
ATOM 569 N N . LEU A 1 75 ? 14.033 49.806 28.654 1.00 27.09 75 LEU A N 1
ATOM 570 C CA . LEU A 1 75 ? 13.524 49.933 30.041 1.00 27.09 75 LEU A CA 1
ATOM 571 C C . LEU A 1 75 ? 12.317 50.834 30.449 1.00 27.09 75 LEU A C 1
ATOM 573 O O . LEU A 1 75 ? 12.319 52.030 30.188 1.00 27.09 75 LEU A O 1
ATOM 577 N N . TYR A 1 76 ? 11.476 50.244 31.336 1.00 27.98 76 TYR A N 1
ATOM 578 C CA . TYR A 1 76 ? 10.527 50.807 32.346 1.00 27.98 76 TYR A CA 1
ATOM 579 C C . TYR A 1 76 ? 9.329 51.639 31.799 1.00 27.98 76 TYR A C 1
ATOM 581 O O . TYR A 1 76 ? 9.459 52.331 30.808 1.00 27.98 76 TYR A O 1
ATOM 589 N N . SER A 1 77 ? 8.094 51.637 32.327 1.00 26.83 77 SER A N 1
ATOM 590 C CA . SER A 1 77 ? 7.572 51.479 33.693 1.00 26.83 77 SER A CA 1
ATOM 591 C C . SER A 1 77 ? 6.040 51.258 33.725 1.00 26.83 77 SER A C 1
ATOM 593 O O . SER A 1 77 ? 5.324 51.577 32.783 1.00 26.83 77 SER A O 1
ATOM 595 N N . HIS A 1 78 ? 5.610 50.772 34.890 1.00 29.88 78 HIS A N 1
ATOM 596 C CA . HIS A 1 78 ? 4.299 50.670 35.543 1.00 29.88 78 HIS A CA 1
ATOM 597 C C . HIS A 1 78 ? 3.161 51.697 35.283 1.00 29.88 78 HIS A C 1
ATOM 599 O O . HIS A 1 78 ? 3.402 52.869 35.010 1.00 29.88 78 HIS A O 1
ATOM 605 N N . ASP A 1 79 ? 1.951 51.195 35.599 1.00 27.47 79 ASP A N 1
ATOM 606 C CA . ASP A 1 79 ? 0.744 51.833 36.179 1.00 27.47 79 ASP A CA 1
ATOM 607 C C . ASP A 1 79 ? -0.441 52.275 35.291 1.00 27.47 79 ASP A C 1
ATOM 609 O O . ASP A 1 79 ? -0.374 53.238 34.535 1.00 27.47 79 ASP A O 1
ATOM 613 N N . GLY A 1 80 ? -1.608 51.663 35.572 1.00 24.39 80 GLY A N 1
ATOM 614 C CA . GLY A 1 80 ? -2.724 52.418 36.164 1.00 24.39 80 GLY A CA 1
ATOM 615 C C . GLY A 1 80 ? -4.064 52.514 35.408 1.00 24.39 80 GLY A C 1
ATOM 616 O O . GLY A 1 80 ? -4.183 53.307 34.482 1.00 24.39 80 GLY A O 1
ATOM 617 N N . LEU A 1 81 ? -5.098 51.885 36.008 1.00 26.58 81 LEU A N 1
ATOM 618 C CA . LEU A 1 81 ? -6.515 52.333 36.127 1.00 26.58 81 LEU A CA 1
ATOM 619 C C . LEU A 1 81 ? -7.475 52.203 34.910 1.00 26.58 81 LEU A C 1
ATOM 621 O O . LEU A 1 81 ? -7.012 52.160 33.775 1.00 26.58 81 LEU A O 1
ATOM 625 N N . PRO A 1 82 ? -8.824 52.293 35.092 1.00 38.53 82 PRO A N 1
ATOM 626 C CA . PRO A 1 82 ? -9.681 52.062 36.277 1.00 38.53 82 PRO A CA 1
ATOM 627 C C . PRO A 1 82 ? -10.965 51.222 36.011 1.00 38.53 82 PRO A C 1
ATOM 629 O O . PRO A 1 82 ? -11.331 50.902 34.883 1.00 38.53 82 PRO A O 1
ATOM 632 N N . ALA A 1 83 ? -11.676 50.937 37.109 1.00 28.95 83 ALA A N 1
ATOM 633 C CA . ALA A 1 83 ? -13.021 50.363 37.206 1.00 28.95 83 ALA A CA 1
ATOM 634 C C . ALA A 1 83 ? -14.163 51.325 36.799 1.00 28.95 83 ALA A C 1
ATOM 636 O O . ALA A 1 83 ? -14.017 52.545 36.884 1.00 28.95 83 ALA A O 1
ATOM 637 N N . ALA A 1 84 ? -15.334 50.762 36.468 1.00 28.12 84 ALA A N 1
ATOM 638 C CA . ALA A 1 84 ? -16.619 51.465 36.444 1.00 28.12 84 ALA A CA 1
ATOM 639 C C . ALA A 1 84 ? -17.752 50.562 36.971 1.00 28.12 84 ALA A C 1
ATOM 641 O O . ALA A 1 84 ? -17.957 49.447 36.493 1.00 28.12 84 ALA A O 1
ATOM 642 N N . GLU A 1 85 ? -18.467 51.076 37.972 1.00 26.69 85 GLU A N 1
ATOM 643 C CA . GLU A 1 85 ? -19.592 50.467 38.681 1.00 26.69 85 GLU A CA 1
ATOM 644 C C . GLU A 1 85 ? -20.967 50.829 38.083 1.00 26.69 85 GLU A C 1
ATOM 646 O O . GLU A 1 85 ? -21.218 51.968 37.699 1.00 26.69 85 GLU A O 1
ATOM 651 N N . SER A 1 86 ? -21.895 49.880 38.252 1.00 28.16 86 SER A N 1
ATOM 652 C CA . SER A 1 86 ? -23.297 50.032 38.696 1.00 28.16 86 SER A CA 1
ATOM 653 C C . SER A 1 86 ? -24.390 50.608 37.778 1.00 28.16 86 SER A C 1
ATOM 655 O O . SER A 1 86 ? -24.291 51.670 37.174 1.00 28.16 86 SER A O 1
ATOM 657 N N . GLY A 1 87 ? -25.532 49.911 37.817 1.00 25.16 87 GLY A N 1
ATOM 658 C CA . GLY A 1 87 ? -26.840 50.369 37.355 1.00 25.16 87 GLY A CA 1
ATOM 659 C C . GLY A 1 87 ? -27.914 49.306 37.610 1.00 25.16 87 GLY A C 1
ATOM 660 O O . GLY A 1 87 ? -28.169 48.464 36.759 1.00 25.16 87 GLY A O 1
ATOM 661 N N . ALA A 1 88 ? -28.508 49.321 38.806 1.00 27.11 88 ALA A N 1
ATOM 662 C CA . ALA A 1 88 ? -29.538 48.390 39.274 1.00 27.11 88 ALA A CA 1
ATOM 663 C C . ALA A 1 88 ? -30.970 48.800 38.868 1.00 27.11 88 ALA A C 1
ATOM 665 O O . ALA A 1 88 ? -31.270 49.992 38.843 1.00 27.11 88 ALA A O 1
ATOM 666 N N . ALA A 1 89 ? -31.886 47.827 38.709 1.00 26.97 89 ALA A N 1
ATOM 667 C CA . ALA A 1 89 ? -33.329 48.021 38.933 1.00 26.97 89 ALA A CA 1
ATOM 668 C C . ALA A 1 89 ? -34.124 46.704 39.156 1.00 26.97 89 ALA A C 1
ATOM 670 O O . ALA A 1 89 ? -34.448 45.992 38.216 1.00 26.97 89 ALA A O 1
ATOM 671 N N . ARG A 1 90 ? -34.467 46.468 40.435 1.00 27.14 90 ARG A N 1
ATOM 672 C CA . ARG A 1 90 ? -35.772 46.066 41.032 1.00 27.14 90 ARG A CA 1
ATOM 673 C C . ARG A 1 90 ? -36.579 44.837 40.541 1.00 27.14 90 ARG A C 1
ATOM 675 O O . ARG A 1 90 ? -37.324 44.911 39.578 1.00 27.14 90 ARG A O 1
ATOM 682 N N . ALA A 1 91 ? -36.537 43.799 41.387 1.00 28.47 91 ALA A N 1
ATOM 683 C CA . ALA A 1 91 ? -37.607 43.182 42.205 1.00 28.47 91 ALA A CA 1
ATOM 684 C C . ALA A 1 91 ? -39.063 43.029 41.690 1.00 28.47 91 ALA A C 1
ATOM 686 O O . ALA A 1 91 ? -39.762 44.013 41.455 1.00 28.47 91 ALA A O 1
ATOM 687 N N . GLY A 1 92 ? -39.550 41.781 41.766 1.00 25.42 92 GLY A N 1
ATOM 688 C CA . GLY A 1 92 ? -40.955 41.374 41.900 1.00 25.42 92 GLY A CA 1
ATOM 689 C C . GLY A 1 92 ? -41.040 39.945 42.467 1.00 25.42 92 GLY A C 1
ATOM 690 O O . GLY A 1 92 ? -40.410 39.042 41.930 1.00 25.42 92 GLY A O 1
ATOM 691 N N . SER A 1 93 ? -41.746 39.786 43.586 1.00 27.34 93 SER A N 1
ATOM 692 C CA . SER A 1 93 ? -41.988 38.572 44.383 1.00 27.34 93 SER A CA 1
ATOM 693 C C . SER A 1 93 ? -43.188 37.754 43.882 1.00 27.34 93 SER A C 1
ATOM 695 O O . SER A 1 93 ? -44.164 38.368 43.461 1.00 27.34 93 SER A O 1
ATOM 697 N N . ASP A 1 94 ? -43.139 36.418 43.958 1.00 27.94 94 ASP A N 1
ATOM 698 C CA . ASP A 1 94 ? -44.027 35.574 44.798 1.00 27.94 94 ASP A CA 1
ATOM 699 C C . ASP A 1 94 ? -43.884 34.068 44.484 1.00 27.94 94 ASP A C 1
ATOM 701 O O . ASP A 1 94 ? -43.923 33.654 43.330 1.00 27.94 94 ASP A O 1
ATOM 705 N N . ASP A 1 95 ? -43.720 33.305 45.570 1.00 29.53 95 ASP A N 1
ATOM 706 C CA . ASP A 1 95 ? -44.280 31.993 45.930 1.00 29.53 95 ASP A CA 1
ATOM 707 C C . ASP A 1 95 ? -44.355 30.802 44.951 1.00 29.53 95 ASP A C 1
ATOM 709 O O . ASP A 1 95 ? -45.015 30.836 43.916 1.00 29.53 95 ASP A O 1
ATOM 713 N N . GLY A 1 96 ? -43.873 29.645 45.443 1.00 26.77 96 GLY A N 1
ATOM 714 C CA . GLY A 1 96 ? -44.566 28.367 45.216 1.00 26.77 96 GLY A CA 1
ATOM 715 C C . GLY A 1 96 ? -43.712 27.127 44.932 1.00 26.77 96 GLY A C 1
ATOM 716 O O . GLY A 1 96 ? -43.544 26.758 43.782 1.00 26.77 96 GLY A O 1
ATOM 717 N N . ASN A 1 97 ? -43.279 26.458 46.005 1.00 27.83 97 ASN A N 1
ATOM 718 C CA . ASN A 1 97 ? -43.333 25.003 46.238 1.00 27.83 97 ASN A CA 1
ATOM 719 C C . ASN A 1 97 ? -42.846 23.994 45.159 1.00 27.83 97 ASN A C 1
ATOM 721 O O . ASN A 1 97 ? -43.498 23.803 44.143 1.00 27.83 97 ASN A O 1
ATOM 725 N N . GLY A 1 98 ? -41.796 23.242 45.523 1.00 27.75 98 GLY A N 1
ATOM 726 C CA . GLY A 1 98 ? -41.672 21.778 45.388 1.00 27.75 98 GLY A CA 1
ATOM 727 C C . GLY A 1 98 ? -41.835 21.117 44.015 1.00 27.75 98 GLY A C 1
ATOM 728 O O . GLY A 1 98 ? -42.950 20.940 43.550 1.00 27.75 98 GLY A O 1
ATOM 729 N N . ASP A 1 99 ? -40.730 20.624 43.458 1.00 29.05 99 ASP A N 1
ATOM 730 C CA . ASP A 1 99 ? -40.513 19.183 43.253 1.00 29.05 99 ASP A CA 1
ATOM 731 C C . ASP A 1 99 ? -39.056 18.960 42.828 1.00 29.05 99 ASP A C 1
ATOM 733 O O . ASP A 1 99 ? -38.537 19.618 41.926 1.00 29.05 99 ASP A O 1
ATOM 737 N N . GLY A 1 100 ? -38.372 18.083 43.561 1.00 30.50 100 GLY A N 1
ATOM 738 C CA . GLY A 1 100 ? -37.058 17.584 43.190 1.00 30.50 100 GLY A CA 1
ATOM 739 C C . GLY A 1 100 ? -37.194 16.483 42.147 1.00 30.50 100 GLY A C 1
ATOM 740 O O . GLY A 1 100 ? -38.102 15.663 42.235 1.00 30.50 100 GLY A O 1
ATOM 741 N N . ASP A 1 101 ? -36.255 16.450 41.212 1.00 27.30 101 ASP A N 1
ATOM 742 C CA . ASP A 1 101 ? -35.931 15.270 40.414 1.00 27.30 101 ASP A CA 1
ATOM 743 C C . ASP A 1 101 ? -34.402 15.241 40.210 1.00 27.30 101 ASP A C 1
ATOM 745 O O . ASP A 1 101 ? -33.740 16.272 40.377 1.00 27.30 101 ASP A O 1
ATOM 749 N N . PRO A 1 102 ? -33.806 14.059 39.995 1.00 33.75 102 PRO A N 1
ATOM 750 C CA . PRO A 1 102 ? -32.640 13.635 40.745 1.00 33.75 102 PRO A CA 1
ATOM 751 C C . PRO A 1 102 ? -31.389 13.605 39.866 1.00 33.75 102 PRO A C 1
ATOM 753 O O . PRO A 1 102 ? -31.459 13.306 38.681 1.00 33.75 102 PRO A O 1
ATOM 756 N N . PHE A 1 103 ? -30.257 13.863 40.518 1.00 28.89 103 PHE A N 1
ATOM 757 C CA . PHE A 1 103 ? -28.925 13.324 40.243 1.00 28.89 103 PHE A CA 1
ATOM 758 C C . PHE A 1 103 ? -28.589 12.977 38.784 1.00 28.89 103 PHE A C 1
ATOM 760 O O . PHE A 1 103 ? -28.950 11.915 38.275 1.00 28.89 103 PHE A O 1
ATOM 767 N N . ASP A 1 104 ? -27.748 13.831 38.195 1.00 27.47 104 ASP A N 1
ATOM 768 C CA . ASP A 1 104 ? -26.722 13.431 37.235 1.00 27.47 104 ASP A CA 1
ATOM 769 C C . ASP A 1 104 ? -25.955 12.224 37.798 1.00 27.47 104 ASP A C 1
ATOM 771 O O . ASP A 1 104 ? -25.032 12.356 38.602 1.00 27.47 104 ASP A O 1
ATOM 775 N N . ILE A 1 105 ? -26.368 11.019 37.411 1.00 26.86 105 ILE A N 1
ATOM 776 C CA . ILE A 1 105 ? -25.547 9.823 37.561 1.00 26.86 105 ILE A CA 1
ATOM 777 C C . ILE A 1 105 ? -24.597 9.844 36.369 1.00 26.86 105 ILE A C 1
ATOM 779 O O . ILE A 1 105 ? -24.893 9.313 35.299 1.00 26.86 105 ILE A O 1
ATOM 783 N N . ILE A 1 106 ? -23.461 10.514 36.546 1.00 30.67 106 ILE A N 1
ATOM 784 C CA . ILE A 1 106 ? -22.270 10.217 35.759 1.00 30.67 106 ILE A CA 1
ATOM 785 C C . ILE A 1 106 ? -21.864 8.809 36.205 1.00 30.67 106 ILE A C 1
ATOM 787 O O . ILE A 1 106 ? -21.377 8.628 37.317 1.00 30.67 106 ILE A O 1
ATOM 791 N N . GLU A 1 107 ? -22.169 7.794 35.393 1.00 28.80 107 GLU A N 1
ATOM 792 C CA . GLU A 1 107 ? -21.664 6.440 35.623 1.00 28.80 107 GLU A CA 1
ATOM 793 C C . GLU A 1 107 ? -20.129 6.492 35.589 1.00 28.80 107 GLU A C 1
ATOM 795 O O . GLU A 1 107 ? -19.523 6.681 34.533 1.00 28.80 107 GLU A O 1
ATOM 800 N N . GLU A 1 108 ? -19.501 6.352 36.758 1.00 30.97 108 GLU A N 1
ATOM 801 C CA . GLU A 1 108 ? -18.076 6.061 36.879 1.00 30.97 108 GLU A CA 1
ATOM 802 C C . GLU A 1 108 ? -17.799 4.730 36.170 1.00 30.97 108 GLU A C 1
ATOM 804 O O . GLU A 1 108 ? -18.249 3.663 36.590 1.00 30.97 108 GLU A O 1
ATOM 809 N N . PHE A 1 109 ? -17.073 4.786 35.055 1.00 29.06 109 PHE A N 1
ATOM 810 C CA . PHE A 1 109 ? -16.639 3.585 34.356 1.00 29.06 109 PHE A CA 1
ATOM 811 C C . PHE A 1 109 ? -15.427 2.990 35.080 1.00 29.06 109 PHE A C 1
ATOM 813 O O . PHE A 1 109 ? -14.311 3.501 34.971 1.00 29.06 109 PHE A O 1
ATOM 820 N N . GLU A 1 110 ? -15.627 1.873 35.781 1.00 26.88 110 GLU A N 1
ATOM 821 C CA . GLU A 1 110 ? -14.524 1.024 36.235 1.00 26.88 110 GLU A CA 1
ATOM 822 C C . GLU A 1 110 ? -13.797 0.444 35.013 1.00 26.88 110 GLU A C 1
ATOM 824 O O . GLU A 1 110 ? -14.286 -0.451 34.320 1.00 26.88 110 GLU A O 1
ATOM 829 N N . THR A 1 111 ? -12.600 0.958 34.736 1.00 36.31 111 THR A N 1
ATOM 830 C CA . THR A 1 111 ? -11.654 0.287 33.840 1.00 36.31 111 THR A CA 1
ATOM 831 C C . THR A 1 111 ? -10.784 -0.671 34.652 1.00 36.31 111 THR A C 1
ATOM 833 O O . THR A 1 111 ? -10.595 -0.499 35.856 1.00 36.31 111 THR A O 1
ATOM 836 N N . VAL A 1 112 ? -10.172 -1.661 33.996 1.00 36.38 112 VAL A N 1
ATOM 837 C CA . VAL A 1 112 ? -9.243 -2.628 34.625 1.00 36.38 112 VAL A CA 1
ATOM 838 C C . VAL A 1 112 ? -8.022 -1.941 35.285 1.00 36.38 112 VAL A C 1
ATOM 840 O O . VAL A 1 112 ? -7.258 -2.589 35.997 1.00 36.38 112 VAL A O 1
ATOM 843 N N . VAL A 1 113 ? -7.842 -0.626 35.097 1.00 31.69 113 VAL A N 1
ATOM 844 C CA . VAL A 1 113 ? -6.729 0.172 35.639 1.00 31.69 113 VAL A CA 1
ATOM 845 C C . VAL A 1 113 ? -7.133 1.079 36.820 1.00 31.69 113 VAL A C 1
ATOM 847 O O . VAL A 1 113 ? -6.323 1.883 37.273 1.00 31.69 113 VAL A O 1
ATOM 850 N N . GLY A 1 114 ? -8.343 0.913 37.367 1.00 39.31 114 GLY A N 1
ATOM 851 C CA . GLY A 1 114 ? -8.865 1.687 38.501 1.00 39.31 114 GLY A CA 1
ATOM 852 C C . GLY A 1 114 ? -9.925 2.714 38.095 1.00 39.31 114 GLY A C 1
ATOM 853 O O . GLY A 1 114 ? -10.259 2.848 36.912 1.00 39.31 114 GLY A O 1
ATOM 854 N N . THR A 1 115 ? -10.464 3.422 39.091 1.00 35.16 115 THR A N 1
ATOM 855 C CA . THR A 1 115 ? -11.323 4.593 38.892 1.00 35.16 115 THR A CA 1
ATOM 856 C C . THR A 1 115 ? -10.528 5.653 38.136 1.00 35.16 115 THR A C 1
ATOM 858 O O . THR A 1 115 ? -9.400 5.990 38.494 1.00 35.16 115 THR A O 1
ATOM 861 N N . VAL A 1 116 ? -11.080 6.125 37.027 1.00 40.00 116 VAL A N 1
ATOM 862 C CA . VAL A 1 116 ? -10.511 7.227 36.256 1.00 40.00 116 VAL A CA 1
ATOM 863 C C . VAL A 1 116 ? -11.371 8.439 36.563 1.00 40.00 116 VAL A C 1
ATOM 865 O O . VAL A 1 116 ? -12.564 8.418 36.266 1.00 40.00 116 VAL A O 1
ATOM 868 N N . GLU A 1 117 ? -10.784 9.482 37.144 1.00 39.47 117 GLU A N 1
ATOM 869 C CA . GLU A 1 117 ? -11.500 10.747 37.297 1.00 39.47 117 GLU A CA 1
ATOM 870 C C . GLU A 1 117 ? -11.706 11.390 35.914 1.00 39.47 117 GLU A C 1
ATOM 872 O O . GLU A 1 117 ? -10.762 11.448 35.111 1.00 39.47 117 GLU A O 1
ATOM 877 N N . PRO A 1 118 ? -12.929 11.846 35.589 1.00 42.28 118 PRO A N 1
ATOM 878 C CA . PRO A 1 118 ? -13.152 12.637 34.391 1.00 42.28 118 PRO A CA 1
ATOM 879 C C . PRO A 1 118 ? -12.338 13.933 34.494 1.00 42.28 118 PRO A C 1
ATOM 881 O O . PRO A 1 118 ? -12.423 14.649 35.486 1.00 42.28 118 PRO A O 1
ATOM 884 N N . VAL A 1 119 ? -11.535 14.218 33.466 1.00 44.91 119 VAL A N 1
ATOM 885 C CA . VAL A 1 119 ? -10.805 15.490 33.359 1.00 44.91 119 VAL A CA 1
ATOM 886 C C . VAL A 1 119 ? -11.833 16.601 33.164 1.00 44.91 119 VAL A C 1
ATOM 888 O O . VAL A 1 119 ? -12.621 16.525 32.218 1.00 44.91 119 VAL A O 1
ATOM 891 N N . ASP A 1 120 ? -11.823 17.608 34.037 1.00 46.75 120 ASP A N 1
ATOM 892 C CA . ASP A 1 120 ? -12.660 18.797 33.882 1.00 46.75 120 ASP A CA 1
ATOM 893 C C . ASP A 1 120 ? -12.262 19.531 32.588 1.00 46.75 120 ASP A C 1
ATOM 895 O O . ASP A 1 120 ? -11.073 19.702 32.297 1.00 46.75 120 ASP A O 1
ATOM 899 N N . GLU A 1 121 ? -13.236 19.944 31.770 1.00 48.44 121 GLU A N 1
ATOM 900 C CA . GLU A 1 121 ? -12.967 20.567 30.462 1.00 48.44 121 GLU A CA 1
ATOM 901 C C . GLU A 1 121 ? -12.156 21.869 30.603 1.00 48.44 121 GLU A C 1
ATOM 903 O O . GLU A 1 121 ? -11.460 22.270 29.668 1.00 48.44 121 GLU A O 1
ATOM 908 N N . GLU A 1 122 ? -12.201 22.498 31.780 1.00 47.91 122 GLU A N 1
ATOM 909 C CA . GLU A 1 122 ? -11.443 23.705 32.115 1.00 47.91 122 GLU A CA 1
ATOM 910 C C . GLU A 1 122 ? -9.955 23.438 32.440 1.00 47.91 122 GLU A C 1
ATOM 912 O O . GLU A 1 122 ? -9.137 24.347 32.294 1.00 47.91 122 GLU A O 1
ATOM 917 N N . GLU A 1 123 ? -9.570 22.205 32.807 1.00 47.50 123 GLU A N 1
ATOM 918 C CA . GLU A 1 123 ? -8.179 21.804 33.114 1.00 47.50 123 GLU A CA 1
ATOM 919 C C . GLU A 1 123 ? -7.433 21.194 31.913 1.00 47.50 123 GLU A C 1
ATOM 921 O O . GLU A 1 123 ? -6.226 20.928 31.967 1.00 47.50 123 GLU A O 1
ATOM 926 N N . ALA A 1 124 ? -8.132 20.972 30.800 1.00 49.44 124 ALA A N 1
ATOM 927 C CA . ALA A 1 124 ? -7.549 20.434 29.584 1.00 49.44 124 ALA A CA 1
ATOM 928 C C . ALA A 1 124 ? -6.636 21.458 28.880 1.00 49.44 124 ALA A C 1
ATOM 930 O O . ALA A 1 124 ? -7.042 22.131 27.929 1.00 49.44 124 ALA A O 1
ATOM 931 N N . GLU A 1 125 ? -5.375 21.565 29.304 1.00 52.81 125 GLU A N 1
ATOM 932 C CA . GLU A 1 125 ? -4.381 22.360 28.583 1.00 52.81 125 GLU A CA 1
ATOM 933 C C . GLU A 1 125 ? -4.110 21.760 27.194 1.00 52.81 125 GLU A C 1
ATOM 935 O O . GLU A 1 125 ? -3.821 20.572 27.030 1.00 52.81 125 GLU A O 1
ATOM 940 N N . ILE A 1 126 ? -4.214 22.609 26.170 1.00 55.28 126 ILE A N 1
ATOM 941 C CA . ILE A 1 126 ? -3.664 22.334 24.845 1.00 55.28 126 ILE A CA 1
ATOM 942 C C . ILE A 1 126 ? -2.198 22.757 24.898 1.00 55.28 126 ILE A C 1
ATOM 944 O O . ILE A 1 126 ? -1.905 23.945 25.045 1.00 55.28 126 ILE A O 1
ATOM 948 N N . ASP A 1 127 ? -1.276 21.807 24.784 1.00 53.03 127 ASP A N 1
ATOM 949 C CA . ASP A 1 127 ? 0.148 22.123 24.812 1.00 53.03 127 ASP A CA 1
ATOM 950 C C . ASP A 1 127 ? 0.602 22.908 23.556 1.00 53.03 127 ASP A C 1
ATOM 952 O O . ASP A 1 127 ? -0.138 23.109 22.586 1.00 53.03 127 ASP A O 1
ATOM 956 N N . LEU A 1 128 ? 1.867 23.343 23.540 1.00 40.53 128 LEU A N 1
ATOM 957 C CA . LEU A 1 128 ? 2.482 24.071 22.415 1.00 40.53 128 LEU A CA 1
ATOM 958 C C . LEU A 1 128 ? 2.463 23.305 21.074 1.00 40.53 128 LEU A C 1
ATOM 960 O O . LEU A 1 128 ? 2.660 23.914 20.019 1.00 40.53 128 LEU A O 1
ATOM 964 N N . PHE A 1 129 ? 2.235 21.992 21.094 1.00 48.84 129 PHE A N 1
ATOM 965 C CA . PHE A 1 129 ? 2.097 21.125 19.926 1.00 48.84 129 PHE A CA 1
ATOM 966 C C . PHE A 1 129 ? 0.630 20.840 19.558 1.00 48.84 129 PHE A C 1
ATOM 968 O O . PHE A 1 129 ? 0.374 20.071 18.624 1.00 48.84 129 PHE A O 1
ATOM 975 N N . GLY A 1 130 ? -0.331 21.489 20.223 1.00 50.69 130 GLY A N 1
ATOM 976 C CA . GLY A 1 130 ? -1.758 21.264 20.014 1.00 50.69 130 GLY A CA 1
ATOM 977 C C . GLY A 1 130 ? -2.276 19.993 20.696 1.00 50.69 130 GLY A C 1
ATOM 978 O O . GLY A 1 130 ? -3.312 19.466 20.286 1.00 50.69 130 GLY A O 1
ATOM 979 N N . GLU A 1 131 ? -1.545 19.444 21.666 1.00 58.06 131 GLU A N 1
ATOM 980 C CA . GLU A 1 131 ? -1.889 18.219 22.385 1.00 58.06 131 GLU A CA 1
ATOM 981 C C . GLU A 1 131 ? -2.896 18.552 23.487 1.00 58.06 131 GLU A C 1
ATOM 983 O O . GLU A 1 131 ? -2.567 19.244 24.439 1.00 58.06 131 GLU A O 1
ATOM 988 N N . SER A 1 132 ? -4.131 18.063 23.367 1.00 51.31 132 SER A N 1
ATOM 989 C CA . SER A 1 132 ? -5.068 18.087 24.491 1.00 51.31 132 SER A CA 1
ATOM 990 C C . SER A 1 132 ? -4.666 17.029 25.517 1.00 51.31 132 SER A C 1
ATOM 992 O O . SER A 1 132 ? -4.418 15.874 25.150 1.00 51.31 132 SER A O 1
ATOM 994 N N . THR A 1 133 ? -4.655 17.394 26.796 1.00 51.41 133 THR A N 1
ATOM 995 C CA . THR A 1 133 ? -4.509 16.443 27.906 1.00 51.41 133 THR A CA 1
ATOM 996 C C . THR A 1 133 ? -5.763 15.590 28.142 1.00 51.41 133 THR A C 1
ATOM 998 O O . THR A 1 133 ? -5.662 14.589 28.853 1.00 51.41 133 THR A O 1
ATOM 1001 N N . LEU A 1 134 ? -6.904 15.882 27.488 1.00 47.78 134 LEU A N 1
ATOM 1002 C CA . LEU A 1 134 ? -8.155 15.110 27.598 1.00 47.78 134 LEU A CA 1
ATOM 1003 C C . LEU A 1 134 ? -7.908 13.625 27.332 1.00 47.78 134 LEU A C 1
ATOM 1005 O O . LEU A 1 134 ? -7.600 13.232 26.213 1.00 47.78 134 LEU A O 1
ATOM 1009 N N . GLY A 1 135 ? -8.035 12.793 28.361 1.00 50.16 135 GLY A N 1
ATOM 1010 C CA . GLY A 1 135 ? -7.849 11.347 28.275 1.00 50.16 135 GLY A CA 1
ATOM 1011 C C . GLY A 1 135 ? -7.098 10.805 29.483 1.00 50.16 135 GLY A C 1
ATOM 1012 O O . GLY A 1 135 ? -5.875 10.811 29.504 1.00 50.16 135 GLY A O 1
ATOM 1013 N N . ASN A 1 136 ? -7.840 10.325 30.474 1.00 48.38 136 ASN A N 1
ATOM 1014 C CA . ASN A 1 136 ? -7.448 9.355 31.503 1.00 48.38 136 ASN A CA 1
ATOM 1015 C C . ASN A 1 136 ? -5.960 9.367 31.923 1.00 48.38 136 ASN A C 1
ATOM 1017 O O . ASN A 1 136 ? -5.305 8.326 31.918 1.00 48.38 136 ASN A O 1
ATOM 1021 N N . LEU A 1 137 ? -5.401 10.539 32.247 1.00 47.03 137 LEU A N 1
ATOM 1022 C CA . LEU A 1 137 ? -4.052 10.661 32.820 1.00 47.03 137 LEU A CA 1
ATOM 1023 C C . LEU A 1 137 ? -4.073 10.663 34.354 1.00 47.03 137 LEU A C 1
ATOM 1025 O O . LEU A 1 137 ? -3.019 10.518 34.971 1.00 47.03 137 LEU A O 1
ATOM 1029 N N . HIS A 1 138 ? -5.257 10.738 34.963 1.00 42.28 138 HIS A N 1
ATOM 1030 C CA . HIS A 1 138 ? -5.447 10.530 36.391 1.00 42.28 138 HIS A CA 1
ATOM 1031 C C . HIS A 1 138 ? -5.861 9.077 36.626 1.00 42.28 138 HIS A C 1
ATOM 1033 O O . HIS A 1 138 ? -7.035 8.721 36.569 1.00 42.28 138 HIS A O 1
ATOM 1039 N N . PHE A 1 139 ? -4.877 8.207 36.858 1.00 44.66 139 PHE A N 1
ATOM 1040 C CA . PHE A 1 139 ? -5.153 6.983 37.607 1.00 44.66 139 PHE A CA 1
ATOM 1041 C C . PHE A 1 139 ? -5.563 7.434 39.007 1.00 44.66 139 PHE A C 1
ATOM 1043 O O . PHE A 1 139 ? -4.769 8.146 39.629 1.00 44.66 139 PHE A O 1
ATOM 1050 N N . ALA A 1 140 ? -6.763 7.074 39.485 1.00 38.12 140 ALA A N 1
ATOM 1051 C CA . ALA A 1 140 ? -7.179 7.434 40.836 1.00 38.12 140 ALA A CA 1
ATOM 1052 C C . ALA A 1 140 ? -6.051 7.103 41.814 1.00 38.12 140 ALA A C 1
ATOM 1054 O O . ALA A 1 140 ? -5.536 5.975 41.861 1.00 38.12 140 ALA A O 1
ATOM 1055 N N . SER A 1 141 ? -5.651 8.097 42.607 1.00 39.56 141 SER A N 1
ATOM 1056 C CA . SER A 1 141 ? -4.990 7.795 43.857 1.00 39.56 141 SER A CA 1
ATOM 1057 C C . SER A 1 141 ? -5.962 6.895 44.605 1.00 39.56 141 SER A C 1
ATOM 1059 O O . SER A 1 141 ? -7.054 7.300 44.984 1.00 39.56 141 SER A O 1
ATOM 1061 N N . SER A 1 142 ? -5.587 5.636 44.814 1.00 38.66 142 SER A N 1
ATOM 1062 C CA . SER A 1 142 ? -6.137 4.906 45.944 1.00 38.66 142 SER A CA 1
ATOM 1063 C C . SER A 1 142 ? -5.661 5.660 47.189 1.00 38.66 142 SER A C 1
ATOM 1065 O O . SER A 1 142 ? -4.627 5.314 47.770 1.00 38.66 142 SER A O 1
ATOM 1067 N N . ASP A 1 143 ? -6.336 6.748 47.542 1.00 38.75 143 ASP A N 1
ATOM 1068 C CA . ASP A 1 143 ? -6.280 7.309 48.877 1.00 38.75 143 ASP A CA 1
ATOM 1069 C C . ASP A 1 143 ? -6.993 6.282 49.743 1.00 38.75 143 ASP A C 1
ATOM 1071 O O . ASP A 1 143 ? -8.200 6.300 49.976 1.00 38.75 143 ASP A O 1
ATOM 1075 N N . GLY A 1 144 ? -6.209 5.266 50.101 1.00 36.53 144 GLY A N 1
ATOM 1076 C CA . GLY A 1 144 ? -6.555 4.340 51.145 1.00 36.53 144 GLY A CA 1
ATOM 1077 C C . GLY A 1 144 ? -6.776 5.178 52.385 1.00 36.53 144 GLY A C 1
ATOM 1078 O O . GLY A 1 144 ? -5.846 5.808 52.881 1.00 36.53 144 GLY A O 1
ATOM 1079 N N . SER A 1 145 ? -8.026 5.177 52.832 1.00 36.69 145 SER A N 1
ATOM 1080 C CA . SER A 1 145 ? -8.415 5.351 54.221 1.00 36.69 145 SER A CA 1
ATOM 1081 C C . SER A 1 145 ? -7.263 5.024 55.170 1.00 36.69 145 SER A C 1
ATOM 1083 O O . SER A 1 145 ? -6.712 3.920 55.103 1.00 36.69 145 SER A O 1
ATOM 1085 N N . ASP A 1 146 ? -6.950 5.972 56.050 1.00 37.22 146 ASP A N 1
ATOM 1086 C CA . ASP A 1 146 ? -6.052 5.834 57.194 1.00 37.22 146 ASP A CA 1
ATOM 1087 C C . ASP A 1 146 ? -6.530 4.715 58.143 1.00 37.22 146 ASP A C 1
ATOM 1089 O O . ASP A 1 146 ? -7.080 4.967 59.214 1.00 37.22 146 ASP A O 1
ATOM 1093 N N . ASP A 1 147 ? -6.355 3.455 57.749 1.00 39.59 147 ASP A N 1
ATOM 1094 C CA . ASP A 1 147 ? -6.534 2.295 58.613 1.00 39.59 147 ASP A CA 1
ATOM 1095 C C . ASP A 1 147 ? -5.153 1.683 58.879 1.00 39.59 147 ASP A C 1
ATOM 1097 O O . ASP A 1 147 ? -4.619 0.894 58.096 1.00 39.59 147 ASP A O 1
ATOM 1101 N N . GLU A 1 148 ? -4.554 2.082 60.005 1.00 43.25 148 GLU A N 1
ATOM 1102 C CA . GLU A 1 148 ? -3.242 1.640 60.514 1.00 43.25 148 GLU A CA 1
ATOM 1103 C C . GLU A 1 148 ? -3.150 0.121 60.803 1.00 43.25 148 GLU A C 1
ATOM 1105 O O . GLU A 1 148 ? -2.154 -0.350 61.355 1.00 43.25 148 GLU A O 1
ATOM 1110 N N . SER A 1 149 ? -4.160 -0.681 60.447 1.00 43.72 149 SER A N 1
ATOM 1111 C CA . SER A 1 149 ? -4.250 -2.096 60.821 1.00 43.72 149 SER A CA 1
ATOM 1112 C C . SER A 1 149 ? -4.108 -3.113 59.676 1.00 43.72 149 SER A C 1
ATOM 1114 O O . SER A 1 149 ? -4.065 -4.319 59.943 1.00 43.72 149 SER A O 1
ATOM 1116 N N . ALA A 1 150 ? -3.951 -2.685 58.418 1.00 40.62 150 ALA A N 1
ATOM 1117 C CA . ALA A 1 150 ? -3.775 -3.599 57.284 1.00 40.62 150 ALA A CA 1
ATOM 1118 C C . ALA A 1 150 ? -2.292 -3.821 56.912 1.00 40.62 150 ALA A C 1
ATOM 1120 O O . ALA A 1 150 ? -1.513 -2.885 56.749 1.00 40.62 150 ALA A O 1
ATOM 1121 N N . LEU A 1 151 ? -1.902 -5.093 56.759 1.00 38.38 151 LEU A N 1
ATOM 1122 C CA . LEU A 1 151 ? -0.574 -5.539 56.308 1.00 38.38 151 LEU A CA 1
ATOM 1123 C C . LEU A 1 151 ? -0.083 -4.774 55.058 1.00 38.38 151 LEU A C 1
ATOM 1125 O O . LEU A 1 151 ? -0.882 -4.507 54.159 1.00 38.38 151 LEU A O 1
ATOM 1129 N N . PRO A 1 152 ? 1.230 -4.488 54.937 1.00 37.16 152 PRO A N 1
ATOM 1130 C CA . PRO A 1 152 ? 1.755 -3.698 53.831 1.00 37.16 152 PRO A CA 1
ATOM 1131 C C . PRO A 1 152 ? 1.521 -4.402 52.488 1.00 37.16 152 PRO A C 1
ATOM 1133 O O . PRO A 1 152 ? 2.022 -5.502 52.243 1.00 37.16 152 PRO A O 1
ATOM 1136 N N . SER A 1 153 ? 0.780 -3.734 51.605 1.00 38.69 153 SER A N 1
ATOM 1137 C CA . SER A 1 153 ? 0.677 -4.074 50.185 1.00 38.69 153 SER A CA 1
ATOM 1138 C C . SER A 1 153 ? 2.079 -4.091 49.542 1.00 38.69 153 SER A C 1
ATOM 1140 O O . SER A 1 153 ? 2.833 -3.121 49.681 1.00 38.69 153 SER A O 1
ATOM 1142 N N . PRO A 1 154 ? 2.486 -5.166 48.840 1.00 41.34 154 PRO A N 1
ATOM 1143 C CA . PRO A 1 154 ? 3.839 -5.301 48.327 1.00 41.34 154 PRO A CA 1
ATOM 1144 C C . PRO A 1 154 ? 3.955 -4.658 46.943 1.00 41.34 154 PRO A C 1
ATOM 1146 O O . PRO A 1 154 ? 3.929 -5.353 45.931 1.00 41.34 154 PRO A O 1
ATOM 1149 N N . ARG A 1 155 ? 4.100 -3.331 46.900 1.00 41.38 155 ARG A N 1
ATOM 1150 C CA . ARG A 1 155 ? 4.882 -2.565 45.906 1.00 41.38 155 ARG A CA 1
ATOM 1151 C C . ARG A 1 155 ? 4.738 -1.084 46.248 1.00 41.38 155 ARG A C 1
ATOM 1153 O O . ARG A 1 155 ? 3.749 -0.454 45.894 1.00 41.38 155 ARG A O 1
ATOM 1160 N N . ALA A 1 156 ? 5.735 -0.535 46.942 1.00 45.94 156 ALA A N 1
ATOM 1161 C CA . ALA A 1 156 ? 5.882 0.911 47.071 1.00 45.94 156 ALA A CA 1
ATOM 1162 C C . ALA A 1 156 ? 5.786 1.554 45.674 1.00 45.94 156 ALA A C 1
ATOM 1164 O O . ALA A 1 156 ? 6.379 1.036 44.720 1.00 45.94 156 ALA A O 1
ATOM 1165 N N . ARG A 1 157 ? 5.007 2.638 45.546 1.00 50.75 157 ARG A N 1
ATOM 1166 C CA . ARG A 1 157 ? 4.909 3.419 44.304 1.00 50.75 157 ARG A CA 1
ATOM 1167 C C . ARG A 1 157 ? 6.329 3.819 43.892 1.00 50.75 157 ARG A C 1
ATOM 1169 O O . ARG A 1 157 ? 7.001 4.513 44.646 1.00 50.75 157 ARG A O 1
ATOM 1176 N N . ARG A 1 158 ? 6.792 3.346 42.732 1.00 55.81 158 ARG A N 1
ATOM 1177 C CA . ARG A 1 158 ? 8.078 3.773 42.164 1.00 55.81 158 ARG A CA 1
ATOM 1178 C C . ARG A 1 158 ? 7.926 5.224 41.726 1.00 55.81 158 ARG A C 1
ATOM 1180 O O . ARG A 1 158 ? 7.017 5.518 40.949 1.00 55.81 158 ARG A O 1
ATOM 1187 N N . THR A 1 159 ? 8.774 6.119 42.216 1.00 62.22 159 THR A N 1
ATOM 1188 C CA . THR A 1 159 ? 8.835 7.483 41.675 1.00 62.22 159 THR A CA 1
ATOM 1189 C C . THR A 1 159 ? 9.399 7.439 40.251 1.00 62.22 159 THR A C 1
ATOM 1191 O O . THR A 1 159 ? 9.995 6.442 39.838 1.00 62.22 159 THR A O 1
ATOM 1194 N N . ILE A 1 160 ? 9.226 8.505 39.461 1.00 58.88 160 ILE A N 1
ATOM 1195 C CA . ILE A 1 160 ? 9.831 8.577 38.115 1.00 58.88 160 ILE A CA 1
ATOM 1196 C C . ILE A 1 160 ? 11.359 8.406 38.167 1.00 58.88 160 ILE A C 1
ATOM 1198 O O . ILE A 1 160 ? 11.962 7.813 37.267 1.00 58.88 160 ILE A O 1
ATOM 1202 N N . ASP A 1 161 ? 11.947 8.845 39.280 1.00 63.47 161 ASP A N 1
ATOM 1203 C CA . ASP A 1 161 ? 13.357 8.700 39.615 1.00 63.47 161 ASP A CA 1
ATOM 1204 C C . ASP A 1 161 ? 13.739 7.218 39.758 1.00 63.47 161 ASP A C 1
ATOM 1206 O O . ASP A 1 161 ? 14.729 6.777 39.173 1.00 63.47 161 ASP A O 1
ATOM 1210 N N . ASP A 1 162 ? 12.894 6.409 40.403 1.00 63.25 162 ASP A N 1
ATOM 1211 C CA . ASP A 1 162 ? 13.086 4.959 40.540 1.00 63.25 162 ASP A CA 1
ATOM 1212 C C . ASP A 1 162 ? 12.874 4.193 39.224 1.00 63.25 162 ASP A C 1
ATOM 1214 O O . ASP A 1 162 ? 13.495 3.152 38.997 1.00 63.25 162 ASP A O 1
ATOM 1218 N N . VAL A 1 163 ? 11.983 4.673 38.349 1.00 69.94 163 VAL A N 1
ATOM 1219 C CA . VAL A 1 163 ? 11.610 3.979 37.103 1.00 69.94 163 VAL A CA 1
ATOM 1220 C C . VAL A 1 163 ? 12.726 4.049 36.057 1.00 69.94 163 VAL A C 1
ATOM 1222 O O . VAL A 1 163 ? 13.018 3.046 35.408 1.00 69.94 163 VAL A O 1
ATOM 1225 N N . LEU A 1 164 ? 13.381 5.201 35.896 1.00 72.88 164 LEU A N 1
ATOM 1226 C CA . LEU A 1 164 ? 14.478 5.392 34.930 1.00 72.88 164 LEU A CA 1
ATOM 1227 C C . LEU A 1 164 ? 15.867 5.500 35.594 1.00 72.88 164 LEU A C 1
ATOM 1229 O O . LEU A 1 164 ? 16.877 5.725 34.913 1.00 72.88 164 LEU A O 1
ATOM 1233 N N . GLY A 1 165 ? 15.936 5.321 36.917 1.00 70.50 165 GLY A N 1
ATOM 1234 C CA . GLY A 1 165 ? 17.156 5.471 37.713 1.00 70.50 165 GLY A CA 1
ATOM 1235 C C . GLY A 1 165 ? 17.711 6.899 37.684 1.00 70.50 165 GLY A C 1
ATOM 1236 O O . GLY A 1 165 ? 18.933 7.081 37.635 1.00 70.50 165 GLY A O 1
ATOM 1237 N N . LEU A 1 166 ? 16.837 7.903 37.592 1.00 77.12 166 LEU A N 1
ATOM 1238 C CA . LEU A 1 166 ? 17.209 9.319 37.601 1.00 77.12 166 LEU A CA 1
ATOM 1239 C C . LEU A 1 166 ? 17.469 9.776 39.043 1.00 77.12 166 LEU A C 1
ATOM 1241 O O . LEU A 1 166 ? 16.974 9.164 39.984 1.00 77.12 166 LEU A O 1
ATOM 1245 N N . ARG A 1 167 ? 18.262 10.839 39.242 1.00 71.06 167 ARG A N 1
ATOM 1246 C CA . ARG A 1 167 ? 18.396 11.449 40.581 1.00 71.06 167 ARG A CA 1
ATOM 1247 C C . ARG A 1 167 ? 17.250 12.420 40.855 1.00 71.06 167 ARG A C 1
ATOM 1249 O O . ARG A 1 167 ? 16.890 12.617 42.010 1.00 71.06 167 ARG A O 1
ATOM 1256 N N . ASN A 1 168 ? 16.739 13.039 39.794 1.00 76.50 168 ASN A N 1
ATOM 1257 C CA . ASN A 1 168 ? 15.513 13.822 39.738 1.00 76.50 168 ASN A CA 1
ATOM 1258 C C . ASN A 1 168 ? 14.940 13.759 38.307 1.00 76.50 168 ASN A C 1
ATOM 1260 O O . ASN A 1 168 ? 15.662 13.437 37.359 1.00 76.50 168 ASN A O 1
ATOM 1264 N N . ALA A 1 169 ? 13.670 14.121 38.126 1.00 74.12 169 ALA A N 1
ATOM 1265 C CA . ALA A 1 169 ? 13.022 14.110 36.813 1.00 74.12 169 ALA A CA 1
ATOM 1266 C C . ALA A 1 169 ? 13.735 14.991 35.764 1.00 74.12 169 ALA A C 1
ATOM 1268 O O . ALA A 1 169 ? 13.742 14.649 34.583 1.00 74.12 169 ALA A O 1
ATOM 1269 N N . GLU A 1 170 ? 14.370 16.095 36.176 1.00 82.06 170 GLU A N 1
ATOM 1270 C CA . GLU A 1 170 ? 15.057 17.038 35.278 1.00 82.06 170 GLU A CA 1
ATOM 1271 C C . GLU A 1 170 ? 16.317 16.451 34.624 1.00 82.06 170 GLU A C 1
ATOM 1273 O O . GLU A 1 170 ? 16.686 16.863 33.519 1.00 82.06 170 GLU A O 1
ATOM 1278 N N . ASP A 1 171 ? 16.950 15.443 35.241 1.00 81.62 171 ASP A N 1
ATOM 1279 C CA . ASP A 1 171 ? 18.118 14.749 34.683 1.00 81.62 171 ASP A CA 1
ATOM 1280 C C . ASP A 1 171 ? 17.831 14.193 33.270 1.00 81.62 171 ASP A C 1
ATOM 1282 O O . ASP A 1 171 ? 18.752 14.079 32.457 1.00 81.62 171 ASP A O 1
ATOM 1286 N N . ILE A 1 172 ? 16.565 13.903 32.928 1.00 84.25 172 ILE A N 1
ATOM 1287 C CA . ILE A 1 172 ? 16.176 13.413 31.596 1.00 84.25 172 ILE A CA 1
ATOM 1288 C C . ILE A 1 172 ? 16.531 14.396 30.471 1.00 84.25 172 ILE A C 1
ATOM 1290 O O . ILE A 1 172 ? 16.860 13.966 29.367 1.00 84.25 172 ILE A O 1
ATOM 1294 N N . ILE A 1 173 ? 16.508 15.705 30.746 1.00 86.38 173 ILE A N 1
ATOM 1295 C CA . ILE A 1 173 ? 16.730 16.764 29.749 1.00 86.38 173 ILE A CA 1
ATOM 1296 C C . ILE A 1 173 ? 18.186 16.763 29.276 1.00 86.38 173 ILE A C 1
ATOM 1298 O O . ILE A 1 173 ? 18.473 17.008 28.105 1.00 86.38 173 ILE A O 1
ATOM 1302 N N . THR A 1 174 ? 19.114 16.485 30.191 1.00 88.00 174 THR A N 1
ATOM 1303 C CA . THR A 1 174 ? 20.558 16.520 29.916 1.00 88.00 174 THR A CA 1
ATOM 1304 C C . THR A 1 174 ? 21.144 15.140 29.618 1.00 88.00 174 THR A C 1
ATOM 1306 O O . THR A 1 174 ? 22.280 15.046 29.147 1.00 88.00 174 THR A O 1
ATOM 1309 N N . MET A 1 175 ? 20.379 14.067 29.846 1.00 86.56 175 MET A N 1
ATOM 1310 C CA . MET A 1 175 ? 20.815 12.696 29.609 1.00 86.56 175 MET A CA 1
ATOM 1311 C C . MET A 1 175 ? 21.103 12.440 28.118 1.00 86.56 175 MET A C 1
ATOM 1313 O O . MET A 1 175 ? 20.243 12.673 27.262 1.00 86.56 175 MET A O 1
ATOM 1317 N N . PRO A 1 176 ? 22.276 11.877 27.769 1.00 91.75 176 PRO A N 1
ATOM 1318 C CA . PRO A 1 176 ? 22.553 11.471 26.400 1.00 91.75 176 PRO A CA 1
ATOM 1319 C C . PRO A 1 176 ? 21.529 10.450 25.896 1.00 91.75 176 PRO A C 1
ATOM 1321 O O . PRO A 1 176 ? 21.240 9.449 26.550 1.00 91.75 176 PRO A O 1
ATOM 1324 N N . TRP A 1 177 ? 21.055 10.637 24.664 1.00 86.38 177 TRP A N 1
ATOM 1325 C CA . TRP A 1 177 ? 20.062 9.760 24.031 1.00 86.38 177 TRP A CA 1
ATOM 1326 C C . TRP A 1 177 ? 20.412 8.261 24.077 1.00 86.38 177 TRP A C 1
ATOM 1328 O O . TRP A 1 177 ? 19.541 7.413 24.276 1.00 86.38 177 TRP A O 1
ATOM 1338 N N . GLY A 1 178 ? 21.691 7.920 23.887 1.00 89.25 178 GLY A N 1
ATOM 1339 C CA . GLY A 1 178 ? 22.157 6.531 23.944 1.00 89.25 178 GLY A CA 1
ATOM 1340 C C . GLY A 1 178 ? 22.006 5.904 25.333 1.00 89.25 178 GLY A C 1
ATOM 1341 O O . GLY A 1 178 ? 21.675 4.724 25.433 1.00 89.25 178 GLY A O 1
ATOM 1342 N N . GLU A 1 179 ? 22.192 6.698 26.388 1.00 88.69 179 GLU A N 1
ATOM 1343 C CA . GLU A 1 179 ? 22.031 6.261 27.773 1.00 88.69 179 GLU A CA 1
ATOM 1344 C C . GLU A 1 179 ? 20.553 6.074 28.129 1.00 88.69 179 GLU A C 1
ATOM 1346 O O . GLU A 1 179 ? 20.177 5.010 28.622 1.00 88.69 179 GLU A O 1
ATOM 1351 N N . LEU A 1 180 ? 19.698 7.046 27.788 1.00 88.31 180 LEU A N 1
ATOM 1352 C CA . LEU A 1 180 ? 18.249 6.950 28.004 1.00 88.31 180 LEU A CA 1
ATOM 1353 C C . LEU A 1 180 ? 17.662 5.710 27.322 1.00 88.31 180 LEU A C 1
ATOM 1355 O O . LEU A 1 180 ? 16.876 4.968 27.916 1.00 88.31 180 LEU A O 1
ATOM 1359 N N . ARG A 1 181 ? 18.093 5.440 26.085 1.00 86.50 181 ARG A N 1
ATOM 1360 C CA . ARG A 1 181 ? 17.699 4.240 25.341 1.00 86.50 181 ARG A CA 1
ATOM 1361 C C . ARG A 1 181 ? 18.079 2.959 26.086 1.00 86.50 181 ARG A C 1
ATOM 1363 O O . ARG A 1 181 ? 17.255 2.053 26.177 1.00 86.50 181 ARG A O 1
ATOM 1370 N N . ALA A 1 182 ? 19.307 2.870 26.597 1.00 86.56 182 ALA A N 1
ATOM 1371 C CA . ALA A 1 182 ? 19.774 1.688 27.318 1.00 86.56 182 ALA A CA 1
ATOM 1372 C C . ALA A 1 182 ? 18.988 1.467 28.622 1.00 86.56 182 ALA A C 1
ATOM 1374 O O . ALA A 1 182 ? 18.556 0.347 28.888 1.00 86.56 182 ALA A O 1
ATOM 1375 N N . ARG A 1 183 ? 18.736 2.536 29.389 1.00 87.00 183 ARG A N 1
ATOM 1376 C CA . ARG A 1 183 ? 17.950 2.489 30.634 1.00 87.00 183 ARG A CA 1
ATOM 1377 C C . ARG A 1 183 ? 16.497 2.087 30.392 1.00 87.00 183 ARG A C 1
ATOM 1379 O O . ARG A 1 183 ? 15.985 1.216 31.082 1.00 87.00 183 ARG A O 1
ATOM 1386 N N . THR A 1 184 ? 15.863 2.644 29.362 1.00 85.00 184 THR A N 1
ATOM 1387 C CA . THR A 1 184 ? 14.488 2.277 28.977 1.00 85.00 184 THR A CA 1
ATOM 1388 C C . THR A 1 184 ? 14.400 0.801 28.584 1.00 85.00 184 THR A C 1
ATOM 1390 O O . THR A 1 184 ? 13.479 0.096 28.984 1.00 85.00 184 THR A O 1
ATOM 1393 N N . GLN A 1 185 ? 15.391 0.297 27.842 1.00 83.75 185 GLN A N 1
ATOM 1394 C CA . GLN A 1 185 ? 15.451 -1.116 27.469 1.00 83.75 185 GLN A CA 1
ATOM 1395 C C . GLN A 1 185 ? 15.640 -2.033 28.689 1.00 83.75 185 GLN A C 1
ATOM 1397 O O . GLN A 1 185 ? 15.033 -3.105 28.742 1.00 83.75 185 GLN A O 1
ATOM 1402 N N . ALA A 1 186 ? 16.463 -1.626 29.660 1.00 84.88 186 ALA A N 1
ATOM 1403 C CA . ALA A 1 186 ? 16.639 -2.352 30.916 1.00 84.88 186 ALA A CA 1
ATOM 1404 C C . ALA A 1 186 ? 15.331 -2.392 31.718 1.00 84.88 186 ALA A C 1
ATOM 1406 O O . ALA A 1 186 ? 14.890 -3.473 32.091 1.00 84.88 186 ALA A O 1
ATOM 1407 N N . LEU A 1 187 ? 14.644 -1.254 31.857 1.00 85.69 187 LEU A N 1
ATOM 1408 C CA . LEU A 1 187 ? 13.346 -1.172 32.527 1.00 85.69 187 LEU A CA 1
ATOM 1409 C C . LEU A 1 187 ? 12.303 -2.103 31.895 1.00 85.69 187 LEU A C 1
ATOM 1411 O O . LEU A 1 187 ? 11.631 -2.842 32.607 1.00 85.69 187 LEU A O 1
ATOM 1415 N N . LEU A 1 188 ? 12.168 -2.096 30.565 1.00 84.69 188 LEU A N 1
ATOM 1416 C CA . LEU A 1 188 ? 11.240 -2.998 29.871 1.00 84.69 188 LEU A CA 1
ATOM 1417 C C . LEU A 1 188 ? 11.573 -4.470 30.144 1.00 84.69 188 LEU A C 1
ATOM 1419 O O . LEU A 1 188 ? 10.672 -5.280 30.346 1.00 84.69 188 LEU A O 1
ATOM 1423 N N . THR A 1 189 ? 12.865 -4.798 30.201 1.00 85.06 189 THR A N 1
ATOM 1424 C CA . THR A 1 189 ? 13.340 -6.150 30.523 1.00 85.06 189 THR A CA 1
ATOM 1425 C C . THR A 1 189 ? 12.987 -6.532 31.963 1.00 85.06 189 THR A C 1
ATOM 1427 O O . THR A 1 189 ? 12.460 -7.619 32.189 1.00 85.06 189 THR A O 1
ATOM 1430 N N . ASP A 1 190 ? 13.196 -5.626 32.920 1.00 85.94 190 ASP A N 1
ATOM 1431 C CA . ASP A 1 190 ? 12.878 -5.827 34.340 1.00 85.94 190 ASP A CA 1
ATOM 1432 C C . ASP A 1 190 ? 11.369 -5.953 34.592 1.00 85.94 190 ASP A C 1
ATOM 1434 O O . ASP A 1 190 ? 10.938 -6.697 35.473 1.00 85.94 190 ASP A O 1
ATOM 1438 N N . LEU A 1 191 ? 10.553 -5.250 33.803 1.00 85.12 191 LEU A N 1
ATOM 1439 C CA . LEU A 1 191 ? 9.093 -5.368 33.807 1.00 85.12 191 LEU A CA 1
ATOM 1440 C C . LEU A 1 191 ? 8.592 -6.630 33.085 1.00 85.12 191 LEU A C 1
ATOM 1442 O O . LEU A 1 191 ? 7.390 -6.888 33.080 1.00 85.12 191 LEU A O 1
ATOM 1446 N N . GLY A 1 192 ? 9.486 -7.420 32.482 1.00 84.69 192 GLY A N 1
ATOM 1447 C CA . GLY A 1 192 ? 9.130 -8.627 31.739 1.00 84.69 192 GLY A CA 1
ATOM 1448 C C . GLY A 1 192 ? 8.404 -8.346 30.422 1.00 84.69 192 GLY A C 1
ATOM 1449 O O . GLY A 1 192 ? 7.739 -9.237 29.897 1.00 84.69 192 GLY A O 1
ATOM 1450 N N . VAL A 1 193 ? 8.516 -7.130 29.880 1.00 83.81 193 VAL A N 1
ATOM 1451 C CA . VAL A 1 193 ? 7.914 -6.753 28.598 1.00 83.81 193 VAL A CA 1
ATOM 1452 C C . VAL A 1 193 ? 8.767 -7.353 27.476 1.00 83.81 193 VAL A C 1
ATOM 1454 O O . VAL A 1 193 ? 9.922 -6.949 27.294 1.00 83.81 193 VAL A O 1
ATOM 1457 N N . PRO A 1 194 ? 8.251 -8.333 26.715 1.00 82.25 194 PRO A N 1
ATOM 1458 C CA . PRO A 1 194 ? 9.052 -9.007 25.707 1.00 82.25 194 PRO A CA 1
ATOM 1459 C C . PRO A 1 194 ? 9.402 -8.036 24.570 1.00 82.25 194 PRO A C 1
ATOM 1461 O O . PRO A 1 194 ? 8.579 -7.202 24.199 1.00 82.25 194 PRO A O 1
ATOM 1464 N N . PRO A 1 195 ? 10.578 -8.166 23.927 1.00 78.50 195 PRO A N 1
ATOM 1465 C CA . PRO A 1 195 ? 10.935 -7.335 22.783 1.00 78.50 195 PRO A CA 1
ATOM 1466 C C . PRO A 1 195 ? 9.838 -7.268 21.729 1.00 78.50 195 PRO A C 1
ATOM 1468 O O . PRO A 1 195 ? 9.558 -6.205 21.187 1.00 78.50 195 PRO A O 1
ATOM 1471 N N . SER A 1 196 ? 9.164 -8.392 21.489 1.00 76.12 196 SER A N 1
ATOM 1472 C CA . SER A 1 196 ? 8.099 -8.529 20.508 1.00 76.12 196 SER A CA 1
ATOM 1473 C C . SER A 1 196 ? 6.863 -7.668 20.749 1.00 76.12 196 SER A C 1
ATOM 1475 O O . SER A 1 196 ? 6.054 -7.638 19.833 1.00 76.12 196 SER A O 1
ATOM 1477 N N . THR A 1 197 ? 6.675 -6.988 21.883 1.00 77.88 197 THR A N 1
ATOM 1478 C CA . THR A 1 197 ? 5.485 -6.145 22.126 1.00 77.88 197 THR A CA 1
ATOM 1479 C C . THR A 1 197 ? 5.695 -4.670 21.820 1.00 77.88 197 THR A C 1
ATOM 1481 O O . THR A 1 197 ? 4.707 -3.960 21.690 1.00 77.88 197 THR A O 1
ATOM 1484 N N . TYR A 1 198 ? 6.930 -4.197 21.623 1.00 72.56 198 TYR A N 1
ATOM 1485 C CA . TYR A 1 198 ? 7.179 -2.793 21.276 1.00 72.56 198 TYR A CA 1
ATOM 1486 C C . TYR A 1 198 ? 7.763 -2.622 19.862 1.00 72.56 198 TYR A C 1
ATOM 1488 O O . TYR A 1 198 ? 8.397 -3.533 19.322 1.00 72.56 198 TYR A O 1
ATOM 1496 N N . PRO A 1 199 ? 7.564 -1.457 19.215 1.00 70.38 199 PRO A N 1
ATOM 1497 C CA . PRO A 1 199 ? 7.779 -1.307 17.770 1.00 70.38 199 PRO A CA 1
ATOM 1498 C C . PRO A 1 199 ? 9.238 -1.423 17.318 1.00 70.38 199 PRO A C 1
ATOM 1500 O O . PRO A 1 199 ? 9.523 -1.863 16.206 1.00 70.38 199 PRO A O 1
ATOM 1503 N N . ALA A 1 200 ? 10.183 -1.022 18.173 1.00 72.38 200 ALA A N 1
ATOM 1504 C CA . ALA A 1 200 ? 11.593 -0.909 17.801 1.00 72.38 200 ALA A CA 1
ATOM 1505 C C . ALA A 1 200 ? 12.269 -2.258 17.485 1.00 72.38 200 ALA A C 1
ATOM 1507 O O . ALA A 1 200 ? 13.289 -2.281 16.797 1.00 72.38 200 ALA A O 1
ATOM 1508 N N . SER A 1 201 ? 11.726 -3.370 17.983 1.00 76.00 201 SER A N 1
ATOM 1509 C CA . SER A 1 201 ? 12.289 -4.713 17.797 1.00 76.00 201 SER A CA 1
ATOM 1510 C C . SER A 1 201 ? 11.790 -5.413 16.524 1.00 76.00 201 SER A C 1
ATOM 1512 O O . SER A 1 201 ? 12.476 -6.291 16.001 1.00 76.00 201 SER A O 1
ATOM 1514 N N . GLN A 1 202 ? 10.610 -5.032 16.023 1.00 85.12 202 GLN A N 1
ATOM 1515 C CA . GLN A 1 202 ? 9.930 -5.651 14.885 1.00 85.12 202 GLN A CA 1
ATOM 1516 C C . GLN A 1 202 ? 9.443 -4.562 13.921 1.00 85.12 202 GLN A C 1
ATOM 1518 O O . GLN A 1 202 ? 8.253 -4.241 13.896 1.00 85.12 202 GLN A O 1
ATOM 1523 N N . PRO A 1 203 ? 10.343 -3.974 13.109 1.00 88.12 203 PRO A N 1
ATOM 1524 C CA . PRO A 1 203 ? 9.992 -2.870 12.215 1.00 88.12 203 PRO A CA 1
ATOM 1525 C C . PRO A 1 203 ? 8.899 -3.243 11.208 1.00 88.12 203 PRO A C 1
ATOM 1527 O O . PRO A 1 203 ? 8.112 -2.388 10.820 1.00 88.12 203 PRO A O 1
ATOM 1530 N N . GLN A 1 204 ? 8.811 -4.514 10.812 1.00 91.31 204 GLN A N 1
ATOM 1531 C CA . GLN A 1 204 ? 7.768 -5.022 9.923 1.00 91.31 204 GLN A CA 1
ATOM 1532 C C . GLN A 1 204 ? 6.357 -4.960 10.530 1.00 91.31 204 GLN A C 1
ATOM 1534 O O . GLN A 1 204 ? 5.377 -4.993 9.796 1.00 91.31 204 GLN A O 1
ATOM 1539 N N . ARG A 1 205 ? 6.260 -4.813 11.856 1.00 91.00 205 ARG A N 1
ATOM 1540 C CA . ARG A 1 205 ? 5.012 -4.731 12.624 1.00 91.00 205 ARG A CA 1
ATOM 1541 C C . ARG A 1 205 ? 4.786 -3.342 13.236 1.00 91.00 205 ARG A C 1
ATOM 1543 O O . ARG A 1 205 ? 4.011 -3.188 14.173 1.00 91.00 205 ARG A O 1
ATOM 1550 N N . ALA A 1 206 ? 5.495 -2.325 12.750 1.00 92.12 206 ALA A N 1
ATOM 1551 C CA . ALA A 1 206 ? 5.363 -0.954 13.231 1.00 92.12 206 ALA A CA 1
ATOM 1552 C C . ALA A 1 206 ? 4.228 -0.192 12.521 1.00 92.12 206 ALA A C 1
ATOM 1554 O O . ALA A 1 206 ? 3.794 -0.544 11.418 1.00 92.12 206 ALA A O 1
ATOM 1555 N N . LEU A 1 207 ? 3.771 0.894 13.143 1.00 94.00 207 LEU A N 1
ATOM 1556 C CA . LEU A 1 207 ? 2.958 1.916 12.489 1.00 94.00 207 LEU A CA 1
ATOM 1557 C C . LEU A 1 207 ? 3.874 2.984 11.881 1.00 94.00 207 LEU A C 1
ATOM 1559 O O . LEU A 1 207 ? 4.809 3.463 12.524 1.00 94.00 207 LEU A O 1
ATOM 1563 N N . PHE A 1 208 ? 3.599 3.360 10.633 1.00 94.38 208 PHE A N 1
ATOM 1564 C CA . PHE A 1 208 ? 4.358 4.362 9.894 1.00 94.38 208 PHE A CA 1
ATOM 1565 C C . PHE A 1 208 ? 3.530 5.624 9.702 1.00 94.38 208 PHE A C 1
ATOM 1567 O O . PHE A 1 208 ? 2.392 5.574 9.238 1.00 94.38 208 PHE A O 1
ATOM 1574 N N . THR A 1 209 ? 4.126 6.768 10.017 1.00 93.88 209 THR A N 1
ATOM 1575 C CA . THR A 1 209 ? 3.406 8.038 10.123 1.00 93.88 209 THR A CA 1
ATOM 1576 C C . THR A 1 209 ? 3.761 8.970 8.973 1.00 93.88 209 THR A C 1
ATOM 1578 O O . THR A 1 209 ? 4.926 9.311 8.780 1.00 93.88 209 THR A O 1
ATOM 1581 N N . ASN A 1 210 ? 2.755 9.428 8.226 1.00 93.81 210 ASN A N 1
ATOM 1582 C CA . ASN A 1 210 ? 2.891 10.502 7.235 1.00 93.81 210 ASN A CA 1
ATOM 1583 C C . ASN A 1 210 ? 2.524 11.865 7.828 1.00 93.81 210 ASN A C 1
ATOM 1585 O O . ASN A 1 210 ? 3.113 12.880 7.459 1.00 93.81 210 ASN A O 1
ATOM 1589 N N . ARG A 1 211 ? 1.525 11.897 8.716 1.00 90.38 211 ARG A N 1
ATOM 1590 C CA . ARG A 1 211 ? 1.038 13.100 9.400 1.00 90.38 211 ARG A CA 1
ATOM 1591 C C . ARG A 1 211 ? 0.841 12.812 10.870 1.00 90.38 211 ARG A C 1
ATOM 1593 O O . ARG A 1 211 ? 0.448 11.706 11.222 1.00 90.38 211 ARG A O 1
ATOM 1600 N N . THR A 1 212 ? 1.066 13.826 11.694 1.00 91.44 212 THR A N 1
ATOM 1601 C CA . THR A 1 212 ? 0.857 13.725 13.133 1.00 91.44 212 THR A CA 1
ATOM 1602 C C . THR A 1 212 ? -0.560 13.248 13.442 1.00 91.44 212 THR A C 1
ATOM 1604 O O . THR A 1 212 ? -1.527 13.805 12.919 1.00 91.44 212 THR A O 1
ATOM 1607 N N . LEU A 1 213 ? -0.692 12.206 14.257 1.00 91.62 213 LEU A N 1
ATOM 1608 C CA . LEU A 1 213 ? -1.961 11.607 14.664 1.00 91.62 213 LEU A CA 1
ATOM 1609 C C . LEU A 1 213 ? -1.918 11.373 16.169 1.00 91.62 213 LEU A C 1
ATOM 1611 O O . LEU A 1 213 ? -1.122 10.574 16.647 1.00 91.62 213 LEU A O 1
ATOM 1615 N N . ASN A 1 214 ? -2.797 12.058 16.890 1.00 90.44 214 ASN A N 1
ATOM 1616 C CA . ASN A 1 214 ? -2.992 11.843 18.310 1.00 90.44 214 ASN A CA 1
ATOM 1617 C C . ASN A 1 214 ? -4.131 10.836 18.498 1.00 90.44 214 ASN A C 1
ATOM 1619 O O . ASN A 1 214 ? -5.276 11.178 18.214 1.00 90.44 214 ASN A O 1
ATOM 1623 N N . LEU A 1 215 ? -3.857 9.605 18.942 1.00 90.75 215 LEU A N 1
ATOM 1624 C CA . LEU A 1 215 ? -4.934 8.639 19.188 1.00 90.75 215 LEU A CA 1
ATOM 1625 C C . LEU A 1 215 ? -5.799 9.018 20.390 1.00 90.75 215 LEU A C 1
ATOM 1627 O O . LEU A 1 215 ? -6.936 8.562 20.476 1.00 90.75 215 LEU A O 1
ATOM 1631 N N . ARG A 1 216 ? -5.308 9.874 21.287 1.00 88.00 216 ARG A N 1
ATOM 1632 C CA . ARG A 1 216 ? -6.078 10.396 22.419 1.00 88.00 216 ARG A CA 1
ATOM 1633 C C . ARG A 1 216 ? -7.311 11.185 21.972 1.00 88.00 216 ARG A C 1
ATOM 1635 O O . ARG A 1 216 ? -8.380 10.993 22.532 1.00 88.00 216 ARG A O 1
ATOM 1642 N N . SER A 1 217 ? -7.194 11.985 20.909 1.00 87.44 217 SER A N 1
ATOM 1643 C CA . SER A 1 217 ? -8.325 12.747 20.358 1.00 87.44 217 SER A CA 1
ATOM 1644 C C . SER A 1 217 ? -9.289 11.895 19.521 1.00 87.44 217 SER A C 1
ATOM 1646 O O . SER A 1 217 ? -10.313 12.396 19.064 1.00 87.44 217 SER A O 1
ATOM 1648 N N . ILE A 1 218 ? -8.957 10.624 19.265 1.00 92.50 218 ILE A N 1
ATOM 1649 C CA . ILE A 1 218 ? -9.802 9.708 18.495 1.00 92.50 218 ILE A CA 1
ATOM 1650 C C . ILE A 1 218 ? -10.804 9.037 19.426 1.00 92.50 218 ILE A C 1
ATOM 1652 O O . ILE A 1 218 ? -10.426 8.197 20.250 1.00 92.50 218 ILE A O 1
ATOM 1656 N N . GLN A 1 219 ? -12.076 9.373 19.230 1.00 92.56 219 GLN A N 1
ATOM 1657 C CA . GLN A 1 219 ? -13.212 8.846 19.985 1.00 92.56 219 GLN A CA 1
ATOM 1658 C C . GLN A 1 219 ? -13.825 7.612 19.314 1.00 92.56 219 GLN A C 1
ATOM 1660 O O . GLN A 1 219 ? -14.298 6.710 20.004 1.00 92.56 219 GLN A O 1
ATOM 1665 N N . ALA A 1 220 ? -13.784 7.540 17.978 1.00 95.62 220 ALA A N 1
ATOM 1666 C CA . ALA A 1 220 ? -14.311 6.407 17.224 1.00 95.62 220 ALA A CA 1
ATOM 1667 C C . ALA A 1 220 ? -13.323 5.902 16.164 1.00 95.62 220 ALA A C 1
ATOM 1669 O O . ALA A 1 220 ? -12.647 6.681 15.489 1.00 95.62 220 ALA A O 1
ATOM 1670 N N . ILE A 1 221 ? -13.262 4.582 15.990 1.00 97.31 221 ILE A N 1
ATOM 1671 C CA . ILE A 1 221 ? -12.467 3.923 14.956 1.00 97.31 221 ILE A CA 1
ATOM 1672 C C . ILE A 1 221 ? -13.397 3.094 14.074 1.00 97.31 221 ILE A C 1
ATOM 1674 O O . ILE A 1 221 ? -14.039 2.152 14.533 1.00 97.31 221 ILE A O 1
ATOM 1678 N N . GLY A 1 222 ? -13.464 3.443 12.793 1.00 96.62 222 GLY A N 1
ATOM 1679 C CA . GLY A 1 222 ? -14.151 2.647 11.788 1.00 96.62 222 GLY A CA 1
ATOM 1680 C C . GLY A 1 222 ? -13.180 1.742 11.043 1.00 96.62 222 GLY A C 1
ATOM 1681 O O . GLY A 1 222 ? -12.126 2.191 10.607 1.00 96.62 222 GLY A O 1
ATOM 1682 N N . TYR A 1 223 ? -13.558 0.488 10.854 1.00 97.81 223 TYR A N 1
ATOM 1683 C CA . TYR A 1 223 ? -12.771 -0.510 10.146 1.00 97.81 223 TYR A CA 1
ATOM 1684 C C . TYR A 1 223 ? -13.490 -0.982 8.887 1.00 97.81 223 TYR A C 1
ATOM 1686 O O . TYR A 1 223 ? -14.699 -1.224 8.907 1.00 97.81 223 TYR A O 1
ATOM 1694 N N . ASP A 1 224 ? -12.749 -1.155 7.796 1.00 96.69 224 ASP A N 1
ATOM 1695 C CA . ASP A 1 224 ? -13.163 -2.079 6.744 1.00 96.69 224 ASP A CA 1
ATOM 1696 C C . ASP A 1 224 ? -13.011 -3.536 7.206 1.00 96.69 224 ASP A C 1
ATOM 1698 O O . ASP A 1 224 ? -12.251 -3.844 8.123 1.00 96.69 224 ASP A O 1
ATOM 1702 N N . MET A 1 225 ? -13.726 -4.449 6.557 1.00 95.31 225 MET A N 1
ATOM 1703 C CA . MET A 1 225 ? -13.636 -5.875 6.837 1.00 95.31 225 MET A CA 1
ATOM 1704 C C . MET A 1 225 ? -12.592 -6.555 5.953 1.00 95.31 225 MET A C 1
ATOM 1706 O O . MET A 1 225 ? -11.579 -7.049 6.447 1.00 95.31 225 MET A O 1
ATOM 1710 N N . ASP A 1 226 ? -12.855 -6.603 4.649 1.00 91.38 226 ASP A N 1
ATOM 1711 C CA . ASP A 1 226 ? -12.109 -7.426 3.705 1.00 91.38 226 ASP A CA 1
ATOM 1712 C C . ASP A 1 226 ? -10.689 -6.867 3.506 1.00 91.38 226 ASP A C 1
ATOM 1714 O O . ASP A 1 226 ? -10.523 -5.674 3.286 1.00 91.38 226 ASP A O 1
ATOM 1718 N N . TYR A 1 227 ? -9.653 -7.705 3.640 1.00 90.69 227 TYR A N 1
ATOM 1719 C CA . TYR A 1 227 ? -8.227 -7.316 3.620 1.00 90.69 227 TYR A CA 1
ATOM 1720 C C . TYR A 1 227 ? -7.772 -6.307 4.694 1.00 90.69 227 TYR A C 1
ATOM 1722 O O . TYR A 1 227 ? -6.600 -5.926 4.709 1.00 90.69 227 TYR A O 1
ATOM 1730 N N . THR A 1 228 ? -8.650 -5.921 5.623 1.00 94.88 228 THR A N 1
ATOM 1731 C CA . THR A 1 228 ? -8.326 -5.025 6.745 1.00 94.88 228 THR A CA 1
ATOM 1732 C C . THR A 1 228 ? -8.391 -5.759 8.077 1.00 94.88 228 THR A C 1
ATOM 1734 O O . THR A 1 228 ? -7.360 -5.954 8.721 1.00 94.88 228 THR A O 1
ATOM 1737 N N . LEU A 1 229 ? -9.589 -6.192 8.472 1.00 96.06 229 LEU A N 1
ATOM 1738 C CA . LEU A 1 229 ? -9.820 -7.017 9.658 1.00 96.06 229 LEU A CA 1
ATOM 1739 C C . LEU A 1 229 ? -9.698 -8.508 9.329 1.00 96.06 229 LEU A C 1
ATOM 1741 O O . LEU A 1 229 ? -9.104 -9.282 10.071 1.00 96.06 229 LEU A O 1
ATOM 1745 N N . VAL A 1 230 ? -10.207 -8.914 8.168 1.00 94.06 230 VAL A N 1
ATOM 1746 C CA . VAL A 1 230 ? -10.115 -10.292 7.689 1.00 94.06 230 VAL A CA 1
ATOM 1747 C C . VAL A 1 230 ? -9.022 -10.369 6.630 1.00 94.06 230 VAL A C 1
ATOM 1749 O O . VAL A 1 230 ? -9.184 -9.893 5.505 1.00 94.06 230 VAL A O 1
ATOM 1752 N N . GLY A 1 231 ? -7.886 -10.962 6.997 1.00 90.81 231 GLY A N 1
ATOM 1753 C CA . GLY A 1 231 ? -6.793 -11.230 6.067 1.00 90.81 231 GLY A CA 1
ATOM 1754 C C . GLY A 1 231 ? -7.081 -12.469 5.224 1.00 90.81 231 GLY A C 1
ATOM 1755 O O . GLY A 1 231 ? -7.298 -13.547 5.776 1.00 90.81 231 GLY A O 1
ATOM 1756 N N . TYR A 1 232 ? -7.041 -12.337 3.897 1.00 89.62 232 TYR A N 1
ATOM 1757 C CA . TYR A 1 232 ? -7.208 -13.470 2.986 1.00 89.62 232 TYR A CA 1
ATOM 1758 C C . TYR A 1 232 ? -5.875 -13.967 2.424 1.00 89.62 232 TYR A C 1
ATOM 1760 O O . TYR A 1 232 ? -4.978 -13.176 2.114 1.00 89.62 232 TYR A O 1
ATOM 1768 N N . ASP A 1 233 ? -5.772 -15.279 2.215 1.00 89.94 233 ASP A N 1
ATOM 1769 C CA . ASP A 1 233 ? -4.752 -15.857 1.348 1.00 89.94 233 ASP A CA 1
ATOM 1770 C C . ASP A 1 233 ? -5.041 -15.427 -0.095 1.00 89.94 233 ASP A C 1
ATOM 1772 O O . ASP A 1 233 ? -5.947 -15.928 -0.764 1.00 89.94 233 ASP A O 1
ATOM 1776 N N . VAL A 1 234 ? -4.260 -14.458 -0.568 1.00 86.38 234 VAL A N 1
ATOM 1777 C CA . VAL A 1 234 ? -4.406 -13.879 -1.907 1.00 86.38 234 VAL A CA 1
ATOM 1778 C C . VAL A 1 234 ? -4.210 -14.933 -2.998 1.00 86.38 234 VAL A C 1
ATOM 1780 O O . VAL A 1 234 ? -4.835 -14.825 -4.044 1.00 86.38 234 VAL A O 1
ATOM 1783 N N . GLU A 1 235 ? -3.355 -15.942 -2.813 1.00 89.12 235 GLU A N 1
ATOM 1784 C CA . GLU A 1 235 ? -3.134 -16.962 -3.844 1.00 89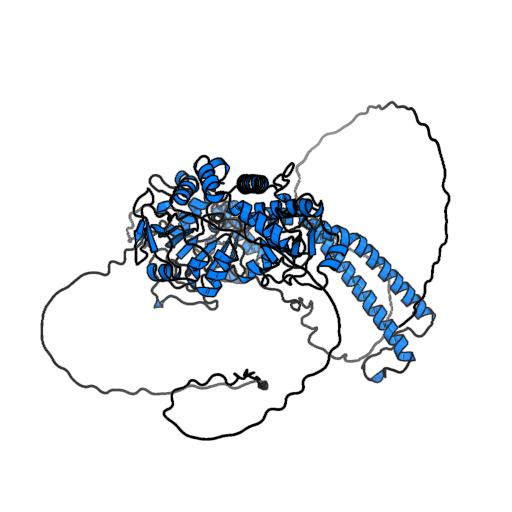.12 235 GLU A CA 1
ATOM 1785 C C . GLU A 1 235 ? -4.343 -17.891 -3.968 1.00 89.12 235 GLU A C 1
ATOM 1787 O O . GLU A 1 235 ? -4.823 -18.133 -5.079 1.00 89.12 235 GLU A O 1
ATOM 1792 N N . ALA A 1 236 ? -4.898 -18.336 -2.839 1.00 89.50 236 ALA A N 1
ATOM 1793 C CA . ALA A 1 236 ? -6.129 -19.116 -2.818 1.00 89.50 236 ALA A CA 1
ATOM 1794 C C . ALA A 1 236 ? -7.323 -18.306 -3.351 1.00 89.50 236 ALA A C 1
ATOM 1796 O O . ALA A 1 236 ? -8.098 -18.809 -4.171 1.00 89.50 236 ALA A O 1
ATOM 1797 N N . TRP A 1 237 ? -7.457 -17.052 -2.916 1.00 86.69 237 TRP A N 1
ATOM 1798 C CA . TRP A 1 237 ? -8.572 -16.179 -3.269 1.00 86.69 237 TRP A CA 1
ATOM 1799 C C . TRP A 1 237 ? -8.524 -15.714 -4.729 1.00 86.69 237 TRP A C 1
ATOM 1801 O O . TRP A 1 237 ? -9.430 -15.999 -5.518 1.00 86.69 237 TRP A O 1
ATOM 1811 N N . GLU A 1 238 ? -7.448 -15.030 -5.125 1.00 87.31 238 GLU A N 1
ATOM 1812 C CA . GLU A 1 238 ? -7.300 -14.486 -6.478 1.00 87.31 238 GLU A CA 1
ATOM 1813 C C . GLU A 1 238 ? -7.101 -15.595 -7.509 1.00 87.31 238 GLU A C 1
ATOM 1815 O O . GLU A 1 238 ? -7.571 -15.467 -8.638 1.00 87.31 238 GLU A O 1
ATOM 1820 N N . GLY A 1 239 ? -6.487 -16.723 -7.133 1.00 90.31 239 GLY A N 1
ATOM 1821 C CA . GLY A 1 239 ? -6.386 -17.894 -8.002 1.00 90.31 239 GLY A CA 1
ATOM 1822 C C . GLY A 1 239 ? -7.759 -18.461 -8.375 1.00 90.31 239 GLY A C 1
ATOM 1823 O O . GLY A 1 239 ? -7.988 -18.849 -9.525 1.00 90.31 239 GLY A O 1
ATOM 1824 N N . LYS A 1 240 ? -8.715 -18.449 -7.438 1.00 89.19 240 LYS A N 1
ATOM 1825 C CA . LYS A 1 240 ? -10.108 -18.837 -7.701 1.00 89.19 240 LYS A CA 1
ATOM 1826 C C . LYS A 1 240 ? -10.845 -17.807 -8.549 1.00 89.19 240 LYS A C 1
ATOM 1828 O O . LYS A 1 240 ? -11.486 -18.193 -9.529 1.00 89.19 240 LYS A O 1
ATOM 1833 N N . ALA A 1 241 ? -10.729 -16.518 -8.228 1.00 88.81 241 ALA A N 1
ATOM 1834 C CA . ALA A 1 241 ? -11.305 -15.444 -9.041 1.00 88.81 241 ALA A CA 1
ATOM 1835 C C . ALA A 1 241 ? -10.798 -15.509 -10.494 1.00 88.81 241 ALA A C 1
ATOM 1837 O O . ALA A 1 241 ? -11.590 -15.486 -11.440 1.00 88.81 241 ALA A O 1
ATOM 1838 N N . TYR A 1 242 ? -9.492 -15.719 -10.667 1.00 91.75 242 TYR A N 1
ATOM 1839 C CA . TYR A 1 242 ? -8.846 -15.938 -11.954 1.00 91.75 242 TYR A CA 1
ATOM 1840 C C . TYR A 1 242 ? -9.428 -17.150 -12.695 1.00 91.75 242 TYR A C 1
ATOM 1842 O O . TYR A 1 242 ? -9.776 -17.037 -13.870 1.00 91.75 242 TYR A O 1
ATOM 1850 N N . ALA A 1 243 ? -9.595 -18.298 -12.026 1.00 91.50 243 ALA A N 1
ATOM 1851 C CA . ALA A 1 243 ? -10.157 -19.503 -12.642 1.00 91.50 243 ALA A CA 1
ATOM 1852 C C . ALA A 1 243 ? -11.590 -19.283 -13.160 1.00 91.50 243 ALA A C 1
ATOM 1854 O O . ALA A 1 243 ? -11.932 -19.730 -14.259 1.00 91.50 243 ALA A O 1
ATOM 1855 N N . TYR A 1 244 ? -12.414 -18.543 -12.413 1.00 89.75 244 TYR A N 1
ATOM 1856 C CA . TYR A 1 244 ? -13.748 -18.160 -12.868 1.00 89.75 244 TYR A CA 1
ATOM 1857 C C . TYR A 1 244 ? -13.718 -17.186 -14.045 1.00 89.75 244 TYR A C 1
ATOM 1859 O O . TYR A 1 244 ? -14.476 -17.360 -15.004 1.00 89.75 244 TYR A O 1
ATOM 1867 N N . GLY A 1 245 ? -12.826 -16.193 -14.008 1.00 90.62 245 GLY A N 1
ATOM 1868 C CA . GLY A 1 245 ? -12.586 -15.293 -15.135 1.00 90.62 245 GLY A CA 1
ATOM 1869 C C . GLY A 1 245 ? -12.194 -16.065 -16.396 1.00 90.62 245 GLY A C 1
ATOM 1870 O O . GLY A 1 245 ? -12.749 -15.827 -17.468 1.00 90.62 245 GLY A O 1
ATOM 1871 N N . LEU A 1 246 ? -11.320 -17.065 -16.255 1.00 92.75 246 LEU A N 1
ATOM 1872 C CA . LEU A 1 246 ? -10.879 -17.941 -17.337 1.00 92.75 246 LEU A CA 1
ATOM 1873 C C . LEU A 1 246 ? -12.033 -18.751 -17.937 1.00 92.75 246 LEU A C 1
ATOM 1875 O O . LEU A 1 246 ? -12.156 -18.854 -19.157 1.00 92.75 246 LEU A O 1
ATOM 1879 N N . GLN A 1 247 ? -12.900 -19.313 -17.089 1.00 91.56 247 GLN A N 1
ATOM 1880 C CA . GLN A 1 247 ? -14.093 -20.027 -17.539 1.00 91.56 247 GLN A CA 1
ATOM 1881 C C . GLN A 1 247 ? -15.045 -19.099 -18.308 1.00 91.56 247 GLN A C 1
ATOM 1883 O O . GLN A 1 247 ? -15.491 -19.448 -19.398 1.00 91.56 247 GLN A O 1
ATOM 1888 N N . SER A 1 248 ? -15.308 -17.907 -17.775 1.00 91.38 248 SER A N 1
ATOM 1889 C CA . SER A 1 248 ? -16.170 -16.895 -18.395 1.00 91.38 248 SER A CA 1
ATOM 1890 C C . SER A 1 248 ? -15.634 -16.457 -19.766 1.00 91.38 248 SER A C 1
ATOM 1892 O O . SER A 1 248 ? -16.382 -16.370 -20.740 1.00 91.38 248 SER A O 1
ATOM 1894 N N . LEU A 1 249 ? -14.317 -16.260 -19.890 1.00 91.75 249 LEU A N 1
ATOM 1895 C CA . LEU A 1 249 ? -13.659 -15.976 -21.169 1.00 91.75 249 LEU A CA 1
ATOM 1896 C C . LEU A 1 249 ? -13.761 -17.149 -22.154 1.00 91.75 249 LEU A C 1
ATOM 1898 O O . LEU A 1 249 ? -14.014 -16.919 -23.337 1.00 91.75 249 LEU A O 1
ATOM 1902 N N . ARG A 1 250 ? -13.636 -18.396 -21.684 1.00 92.94 250 ARG A N 1
ATOM 1903 C CA . ARG A 1 250 ? -13.843 -19.590 -22.520 1.00 92.94 250 ARG A CA 1
ATOM 1904 C C . ARG A 1 250 ? -15.257 -19.637 -23.092 1.00 92.94 250 ARG A C 1
ATOM 1906 O O . ARG A 1 250 ? -15.431 -19.883 -24.280 1.00 92.94 250 ARG A O 1
ATOM 1913 N N . GLU A 1 251 ? -16.262 -19.363 -22.264 1.00 91.38 251 GLU A N 1
ATOM 1914 C CA . GLU A 1 251 ? -17.673 -19.305 -22.673 1.00 91.38 251 GLU A CA 1
ATOM 1915 C C . GLU A 1 251 ? -17.942 -18.169 -23.677 1.00 91.38 251 GLU A C 1
ATOM 1917 O O . GLU A 1 251 ? -18.834 -18.279 -24.516 1.00 91.38 251 GLU A O 1
ATOM 1922 N N . MET A 1 252 ? -17.139 -17.101 -23.643 1.00 89.81 252 MET A N 1
ATOM 1923 C CA . MET A 1 252 ? -17.153 -16.019 -24.634 1.00 89.81 252 MET A CA 1
ATOM 1924 C C . MET A 1 252 ? -16.393 -16.350 -25.932 1.00 89.81 252 MET A C 1
ATOM 1926 O O . MET A 1 252 ? -16.437 -15.555 -26.869 1.00 89.81 252 MET A O 1
ATOM 1930 N N . GLY A 1 253 ? -15.737 -17.512 -26.021 1.00 90.50 253 GLY A N 1
ATOM 1931 C CA . GLY A 1 253 ? -14.996 -17.959 -27.204 1.00 90.50 253 GLY A CA 1
ATOM 1932 C C . GLY A 1 253 ? -13.534 -17.505 -27.256 1.00 90.50 253 GLY A C 1
ATOM 1933 O O . GLY A 1 253 ? -12.927 -17.552 -28.324 1.00 90.50 253 GLY A O 1
ATOM 1934 N N . CYS A 1 254 ? -12.960 -17.056 -26.136 1.00 91.75 254 CYS A N 1
ATOM 1935 C CA . CYS A 1 254 ? -11.548 -16.681 -26.061 1.00 91.75 254 CYS A CA 1
ATOM 1936 C C . CYS A 1 254 ? -10.636 -17.913 -25.879 1.00 91.75 254 CYS A C 1
ATOM 1938 O O . CYS A 1 254 ? -10.978 -18.812 -25.105 1.00 91.75 254 CYS A O 1
ATOM 1940 N N . PRO A 1 255 ? -9.445 -17.939 -26.510 1.00 92.75 255 PRO A N 1
ATOM 1941 C CA . PRO A 1 255 ? -8.465 -19.009 -26.335 1.00 92.75 255 PRO A CA 1
ATOM 1942 C C . PRO A 1 255 ? -7.731 -18.857 -24.999 1.00 92.75 255 PRO A C 1
ATOM 1944 O O . PRO A 1 255 ? -6.830 -18.026 -24.853 1.00 92.75 255 PRO A O 1
ATOM 1947 N N . VAL A 1 256 ? -8.084 -19.685 -24.025 1.00 94.31 256 VAL A N 1
ATOM 1948 C CA . VAL A 1 256 ? -7.600 -19.587 -22.637 1.00 94.31 256 VAL A CA 1
ATOM 1949 C C . VAL A 1 256 ? -6.751 -20.785 -22.199 1.00 94.31 256 VAL A C 1
ATOM 1951 O O . VAL A 1 256 ? -6.299 -20.874 -21.060 1.00 94.31 256 VAL A O 1
ATOM 1954 N N . GLU A 1 257 ? -6.533 -21.739 -23.096 1.00 93.94 257 GLU A N 1
ATOM 1955 C CA . GLU A 1 257 ? -5.839 -22.995 -22.827 1.00 93.94 257 GLU A CA 1
ATOM 1956 C C . GLU A 1 257 ? -4.372 -22.736 -22.459 1.00 93.94 257 GLU A C 1
ATOM 1958 O O . GLU A 1 257 ? -3.681 -21.971 -23.132 1.00 93.94 257 GLU A O 1
ATOM 1963 N N . GLY A 1 258 ? -3.891 -23.373 -21.388 1.00 92.50 258 GLY A N 1
ATOM 1964 C CA . GLY A 1 258 ? -2.510 -23.241 -20.900 1.00 92.50 258 GLY A CA 1
ATOM 1965 C C . GLY A 1 258 ? -2.227 -21.993 -20.054 1.00 92.50 258 GLY A C 1
ATOM 1966 O O . GLY A 1 258 ? -1.111 -21.847 -19.554 1.00 92.50 258 GLY A O 1
ATOM 1967 N N . LEU A 1 259 ? -3.209 -21.107 -19.865 1.00 95.81 259 LEU A N 1
ATOM 1968 C CA . LEU A 1 259 ? -3.073 -19.974 -18.952 1.00 95.81 259 LEU A CA 1
ATOM 1969 C C . LEU A 1 259 ? -3.232 -20.432 -17.494 1.00 95.81 259 LEU A C 1
ATOM 1971 O O . LEU A 1 259 ? -4.089 -21.260 -17.178 1.00 95.81 259 LEU A O 1
ATOM 1975 N N . HIS A 1 260 ? -2.388 -19.899 -16.616 1.00 94.88 260 HIS A N 1
ATOM 1976 C CA . HIS A 1 260 ? -2.390 -20.176 -15.182 1.00 94.88 260 HIS A CA 1
ATOM 1977 C C . HIS A 1 260 ? -2.194 -18.880 -14.400 1.00 94.88 260 HIS A C 1
ATOM 1979 O O . HIS A 1 260 ? -1.561 -17.939 -14.884 1.00 94.88 260 HIS A O 1
ATOM 1985 N N . PHE A 1 261 ? -2.731 -18.835 -13.185 1.00 94.25 261 PHE A N 1
ATOM 1986 C CA . PHE A 1 261 ? -2.515 -17.706 -12.295 1.00 94.25 261 PHE A CA 1
ATOM 1987 C C . PHE A 1 261 ? -1.059 -17.700 -11.807 1.00 94.25 261 PHE A C 1
ATOM 1989 O O . PHE A 1 261 ? -0.596 -18.683 -11.236 1.00 94.25 261 PHE A O 1
ATOM 1996 N N . ASP A 1 262 ? -0.346 -16.596 -12.039 1.00 93.12 262 ASP A N 1
ATOM 1997 C CA . ASP A 1 262 ? 0.990 -16.341 -11.494 1.00 93.12 262 ASP A CA 1
ATOM 1998 C C . ASP A 1 262 ? 0.970 -14.995 -10.765 1.00 93.12 262 ASP A C 1
ATOM 2000 O O . ASP A 1 262 ? 1.013 -13.926 -11.383 1.00 93.12 262 ASP A O 1
ATOM 2004 N N . ARG A 1 263 ? 0.922 -15.052 -9.428 1.00 89.88 263 ARG A N 1
ATOM 2005 C CA . ARG A 1 263 ? 0.922 -13.862 -8.568 1.00 89.88 263 ARG A CA 1
ATOM 2006 C C . ARG A 1 263 ? 2.170 -12.999 -8.772 1.00 89.88 263 ARG A C 1
ATOM 2008 O O . ARG A 1 263 ? 2.118 -11.792 -8.562 1.00 89.88 263 ARG A O 1
ATOM 2015 N N . THR A 1 264 ? 3.297 -13.572 -9.188 1.00 91.50 264 THR A N 1
ATOM 2016 C CA . THR A 1 264 ? 4.567 -12.840 -9.299 1.00 91.50 264 THR A CA 1
ATOM 2017 C C . THR A 1 264 ? 4.611 -11.874 -10.487 1.00 91.50 264 THR A C 1
ATOM 2019 O O . THR A 1 264 ? 5.465 -10.978 -10.510 1.00 91.50 264 THR A O 1
ATOM 2022 N N . LEU A 1 265 ? 3.681 -12.005 -11.444 1.00 93.50 265 LEU A N 1
ATOM 2023 C CA . LEU A 1 265 ? 3.545 -11.108 -12.597 1.00 93.50 265 LEU A CA 1
ATOM 2024 C C . LEU A 1 265 ? 3.138 -9.687 -12.205 1.00 93.50 265 LEU A C 1
ATOM 2026 O O . LEU A 1 265 ? 3.484 -8.743 -12.916 1.00 93.50 265 LEU A O 1
ATOM 2030 N N . VAL A 1 266 ? 2.426 -9.522 -11.092 1.00 93.94 266 VAL A N 1
ATOM 2031 C CA . VAL A 1 266 ? 1.796 -8.260 -10.699 1.00 93.94 266 VAL A CA 1
ATOM 2032 C C . VAL A 1 266 ? 2.139 -7.948 -9.247 1.00 93.94 266 VAL A C 1
ATOM 2034 O O . VAL A 1 266 ? 2.156 -8.820 -8.387 1.00 93.94 266 VAL A O 1
ATOM 2037 N N . ILE A 1 267 ? 2.399 -6.675 -8.963 1.00 93.88 267 ILE A N 1
ATOM 2038 C CA . ILE A 1 267 ? 2.388 -6.147 -7.598 1.00 93.88 267 ILE A CA 1
ATOM 2039 C C . ILE A 1 267 ? 1.330 -5.051 -7.505 1.00 93.88 267 ILE A C 1
ATOM 2041 O O . ILE A 1 267 ? 0.946 -4.450 -8.514 1.00 93.88 267 ILE A O 1
ATOM 2045 N N . ARG A 1 268 ? 0.871 -4.767 -6.291 1.00 92.12 268 ARG A N 1
ATOM 2046 C CA . ARG A 1 268 ? -0.042 -3.659 -6.029 1.00 92.12 268 ARG A CA 1
ATOM 2047 C C . ARG A 1 268 ? 0.585 -2.319 -6.434 1.00 92.12 268 ARG A C 1
ATOM 2049 O O . ARG A 1 268 ? 1.800 -2.133 -6.362 1.00 92.12 268 ARG A O 1
ATOM 2056 N N . GLY A 1 269 ? -0.236 -1.371 -6.882 1.00 92.56 269 GLY A N 1
ATOM 2057 C CA . GLY A 1 269 ? 0.228 -0.035 -7.257 1.00 92.56 269 GLY A CA 1
ATOM 2058 C C . GLY A 1 269 ? 0.844 0.090 -8.652 1.00 92.56 269 GLY A C 1
ATOM 2059 O O . GLY A 1 269 ? 1.392 1.146 -8.981 1.00 92.56 269 GLY A O 1
ATOM 2060 N N . LEU A 1 270 ? 0.767 -0.961 -9.472 1.00 96.06 270 LEU A N 1
ATOM 2061 C CA . LEU A 1 270 ? 1.018 -0.864 -10.910 1.00 96.06 270 LEU A CA 1
ATOM 2062 C C . LEU A 1 270 ? -0.165 -0.198 -11.625 1.00 96.06 270 LEU A C 1
ATOM 2064 O O . LEU A 1 270 ? -1.230 0.025 -11.048 1.00 96.06 270 LEU A O 1
ATOM 2068 N N . ILE A 1 271 ? 0.041 0.161 -12.888 1.00 96.25 271 ILE A N 1
ATOM 2069 C CA . ILE A 1 271 ? -0.944 0.868 -13.709 1.00 96.25 271 ILE A CA 1
ATOM 2070 C C . ILE A 1 271 ? -1.110 0.110 -15.022 1.00 96.25 271 ILE A C 1
ATOM 2072 O O . ILE A 1 271 ? -0.132 -0.074 -15.743 1.00 96.25 271 ILE A O 1
ATOM 2076 N N . MET A 1 272 ? -2.327 -0.313 -15.350 1.00 96.62 272 MET A N 1
ATOM 2077 C CA . MET A 1 272 ? -2.646 -0.837 -16.677 1.00 96.62 272 MET A CA 1
ATOM 2078 C C . MET A 1 272 ? -2.842 0.330 -17.643 1.00 96.62 272 MET A C 1
ATOM 2080 O O . MET A 1 272 ? -3.703 1.185 -17.440 1.00 96.62 272 MET A O 1
ATOM 2084 N N . ASP A 1 273 ? -2.042 0.357 -18.700 1.00 97.06 273 ASP A N 1
ATOM 2085 C CA . ASP A 1 273 ? -2.238 1.199 -19.869 1.00 97.06 273 ASP A CA 1
ATOM 2086 C C . ASP A 1 273 ? -3.093 0.431 -20.882 1.00 97.06 273 ASP A C 1
ATOM 2088 O O . ASP A 1 273 ? -2.630 -0.476 -21.580 1.00 97.06 273 ASP A O 1
ATOM 2092 N N . THR A 1 274 ? -4.371 0.788 -20.935 1.00 96.38 274 THR A N 1
ATOM 2093 C CA . THR A 1 274 ? -5.349 0.145 -21.820 1.00 96.38 274 THR A CA 1
ATOM 2094 C C . THR A 1 274 ? -5.272 0.629 -23.268 1.00 96.38 274 THR A C 1
ATOM 2096 O O . THR A 1 274 ? -5.950 0.076 -24.130 1.00 96.38 274 THR A O 1
ATOM 2099 N N . GLU A 1 275 ? -4.446 1.634 -23.567 1.00 95.56 275 GLU A N 1
ATOM 2100 C CA . GLU A 1 275 ? -4.186 2.073 -24.940 1.00 95.56 275 GLU A CA 1
ATOM 2101 C C . GLU A 1 275 ? -3.049 1.268 -25.572 1.00 95.56 275 GLU A C 1
ATOM 2103 O O . GLU A 1 275 ? -3.151 0.892 -26.737 1.00 95.56 275 GLU A O 1
ATOM 2108 N N . LEU A 1 276 ? -2.003 0.963 -24.796 1.00 96.25 276 LEU A N 1
ATOM 2109 C CA . LEU A 1 276 ? -0.801 0.271 -25.280 1.00 96.25 276 LEU A CA 1
ATOM 2110 C C . LEU A 1 276 ? -0.704 -1.208 -24.876 1.00 96.25 276 LEU A C 1
ATOM 2112 O O . LEU A 1 276 ? 0.254 -1.868 -25.263 1.00 96.25 276 LEU A O 1
ATOM 2116 N N . GLY A 1 277 ? -1.650 -1.735 -24.092 1.00 97.00 277 GLY A N 1
ATOM 2117 C CA . GLY A 1 277 ? -1.604 -3.136 -23.651 1.00 97.00 277 GLY A CA 1
ATOM 2118 C C . GLY A 1 277 ? -0.487 -3.408 -22.641 1.00 97.00 277 GLY A C 1
ATOM 2119 O O . GLY A 1 277 ? 0.025 -4.521 -22.560 1.00 97.00 277 GLY A O 1
ATOM 2120 N N . ASN A 1 278 ? -0.082 -2.386 -21.883 1.00 98.06 278 ASN A N 1
ATOM 2121 C CA . ASN A 1 278 ? 1.060 -2.464 -20.976 1.00 98.06 278 ASN A CA 1
ATOM 2122 C C . ASN A 1 278 ? 0.628 -2.445 -19.512 1.00 98.06 278 ASN A C 1
ATOM 2124 O O . ASN A 1 278 ? -0.342 -1.790 -19.139 1.00 98.06 278 ASN A O 1
ATOM 2128 N N . LEU A 1 279 ? 1.426 -3.074 -18.659 1.00 97.75 279 LEU A N 1
ATOM 2129 C CA . LEU A 1 279 ? 1.453 -2.825 -17.225 1.00 97.75 279 LEU A CA 1
ATOM 2130 C C . LEU A 1 279 ? 2.687 -1.978 -16.915 1.00 97.75 279 LEU A C 1
ATOM 2132 O O . LEU A 1 279 ? 3.793 -2.309 -17.340 1.00 97.75 279 LEU A O 1
ATOM 2136 N N . VAL A 1 280 ? 2.517 -0.862 -16.210 1.00 97.31 280 VAL A N 1
ATOM 2137 C CA . VAL A 1 280 ? 3.594 0.107 -15.985 1.00 97.31 280 VAL A CA 1
ATOM 2138 C C . VAL A 1 280 ? 3.802 0.414 -14.511 1.00 97.31 280 VAL A C 1
ATOM 2140 O O . VAL A 1 280 ? 2.864 0.497 -13.715 1.00 97.31 280 VAL A O 1
ATOM 2143 N N . LYS A 1 281 ? 5.068 0.640 -14.159 1.00 96.81 281 LYS A N 1
ATOM 2144 C CA . LYS A 1 281 ? 5.499 1.130 -12.855 1.00 96.81 281 LYS A CA 1
ATOM 2145 C C . LYS A 1 281 ? 6.089 2.523 -13.003 1.00 96.81 281 LYS A C 1
ATOM 2147 O O . LYS A 1 281 ? 7.184 2.691 -13.548 1.00 96.81 281 LYS A O 1
ATOM 2152 N N . ALA A 1 282 ? 5.364 3.514 -12.497 1.00 95.81 282 ALA A N 1
ATOM 2153 C CA . ALA A 1 282 ? 5.757 4.915 -12.548 1.00 95.81 282 ALA A CA 1
ATOM 2154 C C . ALA A 1 282 ? 6.234 5.442 -11.186 1.00 95.81 282 ALA A C 1
ATOM 2156 O O . ALA A 1 282 ? 5.786 4.989 -10.126 1.00 95.81 282 ALA A O 1
ATOM 2157 N N . ASP A 1 283 ? 7.134 6.425 -11.223 1.00 95.25 283 ASP A N 1
ATOM 2158 C CA . ASP A 1 283 ? 7.498 7.223 -10.049 1.00 95.25 283 ASP A CA 1
ATOM 2159 C C . ASP A 1 283 ? 6.406 8.221 -9.671 1.00 95.25 283 ASP A C 1
ATOM 2161 O O . ASP A 1 283 ? 5.444 8.405 -10.412 1.00 95.25 283 ASP A O 1
ATOM 2165 N N . ARG A 1 284 ? 6.559 8.899 -8.530 1.00 94.00 284 ARG A N 1
ATOM 2166 C CA . ARG A 1 284 ? 5.618 9.914 -8.025 1.00 94.00 284 ARG A CA 1
ATOM 2167 C C . ARG A 1 284 ? 5.272 11.024 -9.030 1.00 94.00 284 ARG A C 1
ATOM 2169 O O . ARG A 1 284 ? 4.194 11.608 -8.921 1.00 94.00 284 ARG A O 1
ATOM 2176 N N . PHE A 1 285 ? 6.127 11.308 -10.009 1.00 93.50 285 PHE A N 1
ATOM 2177 C CA . PHE A 1 285 ? 5.893 12.336 -11.028 1.00 93.50 285 PHE A CA 1
ATOM 2178 C C . PHE A 1 285 ? 5.190 11.797 -12.279 1.00 93.50 285 PHE A C 1
ATOM 2180 O O . PHE A 1 285 ? 4.763 12.580 -13.123 1.00 93.50 285 PHE A O 1
ATOM 2187 N N . GLY A 1 286 ? 5.014 10.479 -12.375 1.00 94.69 286 GLY A N 1
ATOM 2188 C CA . GLY A 1 286 ? 4.343 9.815 -13.491 1.00 94.69 286 GLY A CA 1
ATOM 2189 C C . GLY A 1 286 ? 5.315 9.323 -14.558 1.00 94.69 286 GLY A C 1
ATOM 2190 O O . GLY A 1 286 ? 4.869 8.872 -15.609 1.00 94.69 286 GLY A O 1
ATOM 2191 N N . ILE A 1 287 ? 6.627 9.380 -14.307 1.00 95.62 287 ILE A N 1
ATOM 2192 C CA . ILE A 1 287 ? 7.635 8.874 -15.240 1.00 95.62 287 ILE A CA 1
ATOM 2193 C C . ILE A 1 287 ? 7.709 7.356 -15.091 1.00 95.62 287 ILE A C 1
ATOM 2195 O O . ILE A 1 287 ? 7.995 6.838 -14.006 1.00 95.62 287 ILE A O 1
ATOM 2199 N N . VAL A 1 288 ? 7.482 6.641 -16.191 1.00 96.44 288 VAL A N 1
ATOM 2200 C CA . VAL A 1 288 ? 7.567 5.178 -16.233 1.00 96.44 288 VAL A CA 1
ATOM 2201 C C . VAL A 1 288 ? 9.022 4.736 -16.069 1.00 96.44 288 VAL A C 1
ATOM 2203 O O . VAL A 1 288 ? 9.902 5.157 -16.817 1.00 96.44 288 VAL A O 1
ATOM 2206 N N . LYS A 1 289 ? 9.283 3.887 -15.068 1.00 94.25 289 LYS A N 1
ATOM 2207 C CA . LYS A 1 289 ? 10.612 3.313 -14.794 1.00 94.25 289 LYS A CA 1
ATOM 2208 C C . LYS A 1 289 ? 10.746 1.881 -15.294 1.00 94.25 289 LYS A C 1
ATOM 2210 O O . LYS A 1 289 ? 11.833 1.481 -15.690 1.00 94.25 289 LYS A O 1
ATOM 2215 N N . ARG A 1 290 ? 9.659 1.109 -15.248 1.00 95.25 290 ARG A N 1
ATOM 2216 C CA . ARG A 1 290 ? 9.573 -0.263 -15.767 1.00 95.25 290 ARG A CA 1
ATOM 2217 C C . ARG A 1 290 ? 8.213 -0.456 -16.425 1.00 95.25 290 ARG A C 1
ATOM 2219 O O . ARG A 1 290 ? 7.225 0.098 -15.939 1.00 95.25 290 ARG A O 1
ATOM 2226 N N . ALA A 1 291 ? 8.163 -1.246 -17.487 1.00 97.31 291 ALA A N 1
ATOM 2227 C CA . ALA A 1 291 ? 6.921 -1.624 -18.145 1.00 97.31 291 ALA A CA 1
ATOM 2228 C C . ALA A 1 291 ? 6.991 -3.069 -18.644 1.00 97.31 291 ALA A C 1
ATOM 2230 O O . ALA A 1 291 ? 8.074 -3.603 -18.888 1.00 97.31 291 ALA A O 1
ATOM 2231 N N . MET A 1 292 ? 5.825 -3.679 -18.790 1.00 97.94 292 MET A N 1
ATOM 2232 C CA . MET A 1 292 ? 5.621 -5.026 -19.301 1.00 97.94 292 MET A CA 1
ATOM 2233 C C . MET A 1 292 ? 4.517 -4.956 -20.353 1.00 97.94 292 MET A C 1
ATOM 2235 O O . MET A 1 292 ? 3.472 -4.376 -20.072 1.00 97.94 292 MET A O 1
ATOM 2239 N N . HIS A 1 293 ? 4.762 -5.496 -21.543 1.00 98.38 293 HIS A N 1
ATOM 2240 C CA . HIS A 1 293 ? 3.756 -5.656 -22.591 1.00 98.38 293 HIS A CA 1
ATOM 2241 C C . HIS A 1 293 ? 3.329 -7.117 -22.620 1.00 98.38 293 HIS A C 1
ATOM 2243 O O . HIS A 1 293 ? 4.190 -7.995 -22.746 1.00 98.38 293 HIS A O 1
ATOM 2249 N N . GLY A 1 294 ? 2.037 -7.370 -22.416 1.00 96.56 294 GLY A N 1
ATOM 2250 C CA . GLY A 1 294 ? 1.561 -8.710 -22.094 1.00 96.56 294 GLY A CA 1
ATOM 2251 C C . GLY A 1 294 ? 2.353 -9.302 -20.924 1.00 96.56 294 GLY A C 1
ATOM 2252 O O . GLY A 1 294 ? 2.413 -8.690 -19.859 1.00 96.56 294 GLY A O 1
ATOM 2253 N N . THR A 1 295 ? 3.027 -10.439 -21.098 1.00 96.88 295 THR A N 1
ATOM 2254 C CA . THR A 1 295 ? 3.895 -11.030 -20.050 1.00 96.88 295 THR A CA 1
ATOM 2255 C C . THR A 1 295 ? 5.399 -10.760 -20.223 1.00 96.88 295 THR A C 1
ATOM 2257 O O . THR A 1 295 ? 6.228 -11.214 -19.414 1.00 96.88 295 THR A O 1
ATOM 2260 N N . ARG A 1 296 ? 5.786 -9.973 -21.238 1.00 97.38 296 ARG A N 1
ATOM 2261 C CA . ARG A 1 296 ? 7.181 -9.645 -21.573 1.00 97.38 296 ARG A CA 1
ATOM 2262 C C . ARG A 1 296 ? 7.599 -8.287 -21.009 1.00 97.38 296 ARG A C 1
ATOM 2264 O O . ARG A 1 296 ? 7.000 -7.258 -21.309 1.00 97.38 296 ARG A O 1
ATOM 2271 N N . MET A 1 297 ? 8.686 -8.258 -20.237 1.00 96.75 297 MET A N 1
ATOM 2272 C CA . MET A 1 297 ? 9.277 -6.995 -19.776 1.00 96.75 297 MET A CA 1
ATOM 2273 C C . MET A 1 297 ? 9.838 -6.198 -20.961 1.00 96.75 297 MET A C 1
ATOM 2275 O O . MET A 1 297 ? 10.539 -6.753 -21.809 1.00 96.75 297 MET A O 1
ATOM 2279 N N . LEU A 1 298 ? 9.552 -4.897 -20.995 1.00 97.12 298 LEU A N 1
ATOM 2280 C CA . LEU A 1 298 ? 10.112 -3.971 -21.975 1.00 97.12 298 LEU A CA 1
ATOM 2281 C C . LEU A 1 298 ? 11.519 -3.536 -21.557 1.00 97.12 298 LEU A C 1
ATOM 2283 O O . LEU A 1 298 ? 11.786 -3.274 -20.381 1.00 97.12 298 LEU A O 1
ATOM 2287 N N . SER A 1 299 ? 12.412 -3.418 -22.533 1.00 95.44 299 SER A N 1
ATOM 2288 C CA . SER A 1 299 ? 13.748 -2.855 -22.350 1.00 95.44 299 SER A CA 1
ATOM 2289 C C . SER A 1 299 ? 13.688 -1.350 -22.047 1.00 95.44 299 SER A C 1
ATOM 2291 O O . SER A 1 299 ? 12.730 -0.669 -22.426 1.00 95.44 299 SER A O 1
ATOM 2293 N N . PRO A 1 300 ? 14.738 -0.762 -21.442 1.00 92.25 300 PRO A N 1
ATOM 2294 C CA . PRO A 1 300 ? 14.793 0.683 -21.218 1.00 92.25 300 PRO A CA 1
ATOM 2295 C C . PRO A 1 300 ? 14.638 1.520 -22.498 1.00 92.25 300 PRO A C 1
ATOM 2297 O O . PRO A 1 300 ? 14.172 2.656 -22.435 1.00 92.25 300 PRO A O 1
ATOM 2300 N N . ALA A 1 301 ? 15.036 0.985 -23.657 1.00 95.12 301 ALA A N 1
ATOM 2301 C CA . ALA A 1 301 ? 14.846 1.645 -24.945 1.00 95.12 301 ALA A CA 1
ATOM 2302 C C . ALA A 1 301 ? 13.367 1.662 -25.361 1.00 95.12 301 ALA A C 1
ATOM 2304 O O . ALA A 1 301 ? 12.849 2.740 -25.644 1.00 95.12 301 ALA A O 1
ATOM 2305 N N . GLU A 1 302 ? 12.682 0.515 -25.298 1.00 97.12 302 GLU A N 1
ATOM 2306 C CA . GLU A 1 302 ? 11.241 0.400 -25.583 1.00 97.12 302 GLU A CA 1
ATOM 2307 C C . GLU A 1 302 ? 10.408 1.265 -24.623 1.00 97.12 302 GLU A C 1
ATOM 2309 O O . GLU A 1 302 ? 9.485 1.958 -25.045 1.00 97.12 302 GLU A O 1
ATOM 2314 N N . VAL A 1 303 ? 10.766 1.308 -23.333 1.00 96.38 303 VAL A N 1
ATOM 2315 C CA . VAL A 1 303 ? 10.093 2.179 -22.352 1.00 96.38 303 VAL A CA 1
ATOM 2316 C C . VAL A 1 303 ? 10.245 3.655 -22.722 1.00 96.38 303 VAL A C 1
ATOM 2318 O O . VAL A 1 303 ? 9.276 4.408 -22.648 1.00 96.38 303 VAL A O 1
ATOM 2321 N N . ARG A 1 304 ? 11.446 4.093 -23.125 1.00 95.25 304 ARG A N 1
ATOM 2322 C CA . ARG A 1 304 ? 11.675 5.484 -23.554 1.00 95.25 304 ARG A CA 1
ATOM 2323 C C . ARG A 1 304 ? 10.936 5.820 -24.843 1.00 95.25 304 ARG A C 1
ATOM 2325 O O . ARG A 1 304 ? 10.491 6.953 -24.990 1.00 95.25 304 ARG A O 1
ATOM 2332 N N . GLU A 1 305 ? 10.820 4.870 -25.760 1.00 96.50 305 GLU A N 1
ATOM 2333 C CA . GLU A 1 305 ? 10.063 5.049 -26.996 1.00 96.50 305 GLU A CA 1
ATOM 2334 C C . GLU A 1 305 ? 8.565 5.208 -26.712 1.00 96.50 305 GLU A C 1
ATOM 2336 O O . GLU A 1 305 ? 7.961 6.173 -27.177 1.00 96.50 305 GLU A O 1
ATOM 2341 N N . ALA A 1 306 ? 7.995 4.333 -25.880 1.00 95.50 306 ALA A N 1
ATOM 2342 C CA . ALA A 1 306 ? 6.573 4.350 -25.547 1.00 95.50 306 ALA A CA 1
ATOM 2343 C C . ALA A 1 306 ? 6.176 5.512 -24.616 1.00 95.50 306 ALA A C 1
ATOM 2345 O O . ALA A 1 306 ? 5.139 6.135 -24.817 1.00 95.50 306 ALA A O 1
ATOM 2346 N N . TYR A 1 307 ? 6.996 5.827 -23.606 1.00 96.62 307 TYR A N 1
ATOM 2347 C CA . TYR A 1 307 ? 6.625 6.727 -22.502 1.00 96.62 307 TYR A CA 1
ATOM 2348 C C . TYR A 1 307 ? 7.556 7.933 -22.318 1.00 96.62 307 TYR A C 1
ATOM 2350 O O . TYR A 1 307 ? 7.351 8.745 -21.421 1.00 96.62 307 TYR A O 1
ATOM 2358 N N . GLY A 1 308 ? 8.585 8.119 -23.152 1.00 90.88 308 GLY A N 1
ATOM 2359 C CA . GLY A 1 308 ? 9.584 9.180 -22.948 1.00 90.88 308 GLY A CA 1
ATOM 2360 C C . GLY A 1 308 ? 9.036 10.610 -23.027 1.00 90.88 308 GLY A C 1
ATOM 2361 O O . GLY A 1 308 ? 9.668 11.537 -22.523 1.00 90.88 308 GLY A O 1
ATOM 2362 N N . ARG A 1 309 ? 7.868 10.801 -23.649 1.00 90.19 309 ARG A N 1
ATOM 2363 C CA . ARG A 1 309 ? 7.173 12.097 -23.764 1.00 90.19 309 ARG A CA 1
ATOM 2364 C C . ARG A 1 309 ? 5.819 12.122 -23.061 1.00 90.19 309 ARG A C 1
ATOM 2366 O O . ARG A 1 309 ? 5.166 13.162 -23.055 1.00 90.19 309 ARG A O 1
ATOM 2373 N N . GLU A 1 310 ? 5.400 10.997 -22.494 1.00 88.69 310 GLU A N 1
ATOM 2374 C CA . GLU A 1 310 ? 4.077 10.831 -21.916 1.00 88.69 310 GLU A CA 1
ATOM 2375 C C . GLU A 1 310 ? 4.190 10.427 -20.451 1.00 88.69 310 GLU A C 1
ATOM 2377 O O . GLU A 1 310 ? 4.746 9.388 -20.101 1.00 88.69 310 GLU A O 1
ATOM 2382 N N . LEU A 1 311 ? 3.651 11.279 -19.584 1.00 92.75 311 LEU A N 1
ATOM 2383 C CA . LEU A 1 311 ? 3.587 11.007 -18.158 1.00 92.75 311 LEU A CA 1
ATOM 2384 C C . LEU A 1 311 ? 2.285 10.291 -17.835 1.00 92.75 311 LEU A C 1
ATOM 2386 O O . LEU A 1 311 ? 1.213 10.687 -18.298 1.00 92.75 311 LEU A O 1
ATOM 2390 N N . VAL A 1 312 ? 2.367 9.299 -16.954 1.00 93.19 312 VAL A N 1
ATOM 2391 C CA . VAL A 1 312 ? 1.173 8.672 -16.400 1.00 93.19 312 VAL A CA 1
ATOM 2392 C C . VAL A 1 312 ? 0.385 9.710 -15.609 1.00 93.19 312 VAL A C 1
ATOM 2394 O O . VAL A 1 312 ? 0.851 10.251 -14.602 1.00 93.19 312 VAL A O 1
ATOM 2397 N N . ASN A 1 313 ? -0.852 9.942 -16.039 1.00 91.56 313 ASN A N 1
ATOM 2398 C CA . ASN A 1 313 ? -1.800 10.806 -15.357 1.00 91.56 313 ASN A CA 1
ATOM 2399 C C . ASN A 1 313 ? -3.036 10.003 -14.957 1.00 91.56 313 ASN A C 1
ATOM 2401 O O . ASN A 1 313 ? -3.924 9.765 -15.769 1.00 91.56 313 ASN A O 1
ATOM 2405 N N . LEU A 1 314 ? -3.119 9.658 -13.672 1.00 89.12 314 LEU A N 1
ATOM 2406 C CA . LEU A 1 314 ? -4.220 8.866 -13.112 1.00 89.12 314 LEU A CA 1
ATOM 2407 C C . LEU A 1 314 ? -5.590 9.558 -13.170 1.00 89.12 314 LEU A C 1
ATOM 2409 O O . LEU A 1 314 ? -6.593 8.934 -12.867 1.00 89.12 314 LEU A O 1
ATOM 2413 N N . ARG A 1 315 ? -5.657 10.837 -13.567 1.00 87.69 315 ARG A N 1
ATOM 2414 C CA . ARG A 1 315 ? -6.935 11.507 -13.864 1.00 87.69 315 ARG A CA 1
ATOM 2415 C C . ARG A 1 315 ? -7.546 11.052 -15.192 1.00 87.69 315 ARG A C 1
ATOM 2417 O O . ARG A 1 315 ? -8.711 11.331 -15.444 1.00 87.69 315 ARG A O 1
ATOM 2424 N N . VAL A 1 316 ? -6.761 10.417 -16.063 1.00 89.88 316 VAL A N 1
ATOM 2425 C CA . VAL A 1 316 ? -7.209 9.889 -17.357 1.00 89.88 316 VAL A CA 1
ATOM 2426 C C . VAL A 1 316 ? -7.576 8.416 -17.182 1.00 89.88 316 VAL A C 1
ATOM 2428 O O . VAL A 1 316 ? -6.900 7.514 -17.677 1.00 89.88 316 VAL A O 1
ATOM 2431 N N . GLU A 1 317 ? -8.661 8.178 -16.450 1.00 85.56 317 GLU A N 1
ATOM 2432 C CA . GLU A 1 317 ? -9.146 6.833 -16.091 1.00 85.56 317 GLU A CA 1
ATOM 2433 C C . GLU A 1 317 ? -9.565 6.003 -17.315 1.00 85.56 317 GLU A C 1
ATOM 2435 O O . GLU A 1 317 ? -9.587 4.778 -17.268 1.00 85.56 317 GLU A O 1
ATOM 2440 N N . SER A 1 318 ? -9.845 6.655 -18.451 1.00 87.88 318 SER A N 1
ATOM 2441 C CA . SER A 1 318 ? -10.154 5.976 -19.714 1.00 87.88 318 SER A CA 1
ATOM 2442 C C . SER A 1 318 ? -8.977 5.195 -20.296 1.00 87.88 318 SER A C 1
ATOM 2444 O O . SER A 1 318 ? -9.196 4.346 -21.158 1.00 87.88 318 SER A O 1
ATOM 2446 N N . ARG A 1 319 ? -7.748 5.520 -19.876 1.00 93.88 319 ARG A N 1
ATOM 2447 C CA . ARG A 1 319 ? -6.513 4.882 -20.339 1.00 93.88 319 ARG A CA 1
ATOM 2448 C C . ARG A 1 319 ? -5.786 4.177 -19.206 1.00 93.88 319 ARG A C 1
ATOM 2450 O O . ARG A 1 319 ? -5.493 2.990 -19.335 1.00 93.88 319 ARG A O 1
ATOM 2457 N N . PHE A 1 320 ? -5.476 4.916 -18.142 1.00 95.19 320 PHE A N 1
ATOM 2458 C CA . PHE A 1 320 ? -4.647 4.446 -17.040 1.00 95.19 320 PHE A CA 1
ATOM 2459 C C . PHE A 1 320 ? -5.521 3.931 -15.902 1.00 95.19 320 PHE A C 1
ATOM 2461 O O . PHE A 1 320 ? -6.134 4.715 -15.178 1.00 95.19 320 PHE A O 1
ATOM 2468 N N . VAL A 1 321 ? -5.534 2.614 -15.721 1.00 93.25 321 VAL A N 1
ATOM 2469 C CA . VAL A 1 321 ? -6.261 1.945 -14.639 1.00 93.25 321 VAL A CA 1
ATOM 2470 C C . VAL A 1 321 ? -5.269 1.594 -13.536 1.00 93.25 321 VAL A C 1
ATOM 2472 O O . VAL A 1 321 ? -4.333 0.824 -13.744 1.00 93.25 321 VAL A O 1
ATOM 2475 N N . PHE A 1 322 ? -5.431 2.203 -12.364 1.00 92.25 322 PHE A N 1
ATOM 2476 C CA . PHE A 1 322 ? -4.519 2.026 -11.235 1.00 92.25 322 PHE A CA 1
ATOM 2477 C C . PHE A 1 322 ? -4.930 0.832 -10.366 1.00 92.25 322 PHE A C 1
ATOM 2479 O O . PHE A 1 322 ? -6.071 0.763 -9.909 1.00 92.25 322 PHE A O 1
ATOM 2486 N N . LEU A 1 323 ? -3.991 -0.079 -10.098 1.00 90.00 323 LEU A N 1
ATOM 2487 C CA . LEU A 1 323 ? -4.222 -1.259 -9.265 1.00 90.00 323 LEU A CA 1
ATOM 2488 C C . LEU A 1 323 ? -4.189 -0.861 -7.788 1.00 90.00 323 LEU A C 1
ATOM 2490 O O . LEU A 1 323 ? -3.139 -0.881 -7.137 1.00 90.00 323 LEU A O 1
ATOM 2494 N N . ASN A 1 324 ? -5.356 -0.472 -7.278 1.00 80.62 324 ASN A N 1
ATOM 2495 C CA . ASN A 1 324 ? -5.520 -0.009 -5.906 1.00 80.62 324 ASN A CA 1
ATOM 2496 C C . ASN A 1 324 ? -5.551 -1.133 -4.874 1.00 80.62 324 ASN A C 1
ATOM 2498 O O . ASN A 1 324 ? -5.108 -0.886 -3.757 1.00 80.62 324 ASN A O 1
ATOM 2502 N N . THR A 1 325 ? -6.076 -2.312 -5.205 1.00 75.75 325 THR A N 1
ATOM 2503 C CA . THR A 1 325 ? -6.381 -3.382 -4.241 1.00 75.75 325 THR A CA 1
ATOM 2504 C C . THR A 1 325 ? -5.797 -4.718 -4.663 1.00 75.75 325 THR A C 1
ATOM 2506 O O . THR A 1 325 ? -5.392 -4.911 -5.813 1.00 75.75 325 THR A O 1
ATOM 2509 N N . LEU A 1 326 ? -5.789 -5.657 -3.717 1.00 76.00 326 LEU A N 1
ATOM 2510 C CA . LEU A 1 326 ? -5.445 -7.050 -3.979 1.00 76.00 326 LEU A CA 1
ATOM 2511 C C . LEU A 1 326 ? -6.493 -7.754 -4.860 1.00 76.00 326 LEU A C 1
ATOM 2513 O O . LEU A 1 326 ? -6.112 -8.616 -5.644 1.00 76.00 326 LEU A O 1
ATOM 2517 N N . PHE A 1 327 ? -7.754 -7.300 -4.841 1.00 73.81 327 PHE A N 1
ATOM 2518 C CA . PHE A 1 327 ? -8.826 -7.803 -5.716 1.00 73.81 327 PHE A CA 1
ATOM 2519 C C . PHE A 1 327 ? -8.571 -7.601 -7.219 1.00 73.81 327 PHE A C 1
ATOM 2521 O O . PHE A 1 327 ? -9.157 -8.283 -8.055 1.00 73.81 327 PHE A O 1
ATOM 2528 N N . SER A 1 328 ? -7.716 -6.644 -7.591 1.00 81.56 328 SER A N 1
ATOM 2529 C CA . SER A 1 328 ? -7.382 -6.372 -8.996 1.00 81.56 328 SER A CA 1
ATOM 2530 C C . SER A 1 328 ? -6.193 -7.194 -9.505 1.00 81.56 328 SER A C 1
ATOM 2532 O O . SER A 1 328 ? -5.790 -7.038 -10.661 1.00 81.56 328 SER A O 1
ATOM 2534 N N . VAL A 1 329 ? -5.589 -8.051 -8.672 1.00 88.31 329 VAL A N 1
ATOM 2535 C CA . VAL A 1 329 ? -4.414 -8.840 -9.070 1.00 88.31 329 VAL A CA 1
ATOM 2536 C C . VAL A 1 329 ? -4.802 -9.883 -10.114 1.00 88.31 329 VAL A C 1
ATOM 2538 O O . VAL A 1 329 ? -4.142 -9.963 -11.152 1.00 88.31 329 VAL A O 1
ATOM 2541 N N . SER A 1 330 ? -5.883 -10.639 -9.897 1.00 90.38 330 SER A N 1
ATOM 2542 C CA . SER A 1 330 ? -6.389 -11.607 -10.881 1.00 90.38 330 SER A CA 1
ATOM 2543 C C . SER A 1 330 ? -6.764 -10.951 -12.211 1.00 90.38 330 SER A C 1
ATOM 2545 O O . SER A 1 330 ? -6.406 -11.477 -13.267 1.00 90.38 330 SER A O 1
ATOM 2547 N N . GLU A 1 331 ? -7.404 -9.779 -12.174 1.00 92.62 331 GLU A N 1
ATOM 2548 C CA . GLU A 1 331 ? -7.739 -8.984 -13.361 1.00 92.62 331 GLU A CA 1
ATOM 2549 C C . GLU A 1 331 ? -6.497 -8.599 -14.160 1.00 92.62 331 GLU A C 1
ATOM 2551 O O . GLU A 1 331 ? -6.438 -8.855 -15.363 1.00 92.62 331 GLU A O 1
ATOM 2556 N N . ALA A 1 332 ? -5.486 -8.034 -13.502 1.00 94.75 332 ALA A N 1
ATOM 2557 C CA . ALA A 1 332 ? -4.269 -7.598 -14.169 1.00 94.75 332 ALA A CA 1
ATOM 2558 C C . 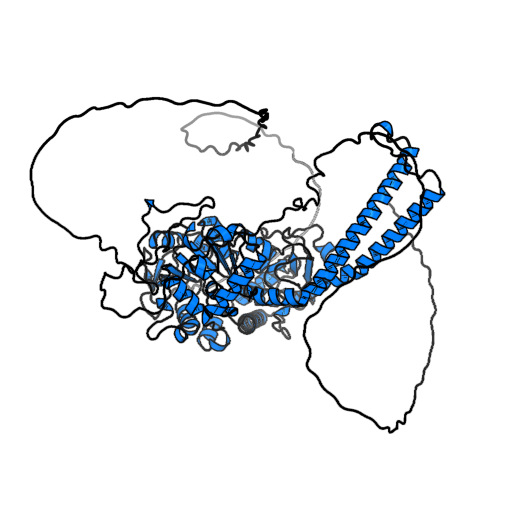ALA A 1 332 ? -3.463 -8.772 -14.743 1.00 94.75 332 ALA A C 1
ATOM 2560 O O . ALA A 1 332 ? -2.975 -8.679 -15.870 1.00 94.75 332 ALA A O 1
ATOM 2561 N N . VAL A 1 333 ? -3.354 -9.886 -14.009 1.00 95.69 333 VAL A N 1
ATOM 2562 C CA . VAL A 1 333 ? -2.698 -11.111 -14.499 1.00 95.69 333 VAL A CA 1
ATOM 2563 C C . VAL A 1 333 ? -3.410 -11.632 -15.745 1.00 95.69 333 VAL A C 1
ATOM 2565 O O . VAL A 1 333 ? -2.769 -11.877 -16.768 1.00 95.69 333 VAL A O 1
ATOM 2568 N N . LEU A 1 334 ? -4.738 -11.759 -15.681 1.00 95.12 334 LEU A N 1
ATOM 2569 C CA . LEU A 1 334 ? -5.541 -12.264 -16.788 1.00 95.12 334 LEU A CA 1
ATOM 2570 C C . LEU A 1 334 ? -5.478 -11.324 -17.995 1.00 95.12 334 LEU A C 1
ATOM 2572 O O . LEU A 1 334 ? -5.273 -11.781 -19.114 1.00 95.12 334 LEU A O 1
ATOM 2576 N N . TYR A 1 335 ? -5.580 -10.012 -17.781 1.00 96.50 335 TYR A N 1
ATOM 2577 C CA . TYR A 1 335 ? -5.468 -9.016 -18.842 1.00 96.50 335 TYR A CA 1
ATOM 2578 C C . TYR A 1 335 ? -4.112 -9.083 -19.552 1.00 96.50 335 TYR A C 1
ATOM 2580 O O . TYR A 1 335 ? -4.086 -9.159 -20.777 1.00 96.50 335 TYR A O 1
ATOM 2588 N N . MET A 1 336 ? -3.000 -9.144 -18.814 1.00 97.75 336 MET A N 1
ATOM 2589 C CA . MET A 1 336 ? -1.656 -9.251 -19.398 1.00 97.75 336 MET A CA 1
ATOM 2590 C C . MET A 1 336 ? -1.463 -10.529 -20.220 1.00 97.75 336 MET A C 1
ATOM 2592 O O . MET A 1 336 ? -0.931 -10.484 -21.323 1.00 97.75 336 MET A O 1
ATOM 2596 N N . GLN A 1 337 ? -1.956 -11.668 -19.742 1.00 97.44 337 GLN A N 1
ATOM 2597 C CA . GLN A 1 337 ? -1.897 -12.913 -20.511 1.00 97.44 337 GLN A CA 1
ATOM 2598 C C . GLN A 1 337 ? -2.793 -12.882 -21.752 1.00 97.44 337 GLN A C 1
ATOM 2600 O O . GLN A 1 337 ? -2.459 -13.462 -22.783 1.00 97.44 337 GLN A O 1
ATOM 2605 N N . MET A 1 338 ? -3.938 -12.205 -21.672 1.00 96.69 338 MET A N 1
ATOM 2606 C CA . MET A 1 338 ? -4.831 -12.036 -22.812 1.00 96.69 338 MET A CA 1
ATOM 2607 C C . MET A 1 338 ? -4.280 -11.044 -23.843 1.00 96.69 338 MET A C 1
ATOM 2609 O O . MET A 1 338 ? -4.599 -11.192 -25.020 1.00 96.69 338 MET A O 1
ATOM 2613 N N . VAL A 1 339 ? -3.443 -10.077 -23.447 1.00 97.50 339 VAL A N 1
ATOM 2614 C CA . VAL A 1 339 ? -2.692 -9.227 -24.389 1.00 97.50 339 VAL A CA 1
ATOM 2615 C C . VAL A 1 339 ? -1.778 -10.097 -25.254 1.00 97.50 339 VAL A C 1
ATOM 2617 O O . VAL A 1 339 ? -1.870 -10.007 -26.473 1.00 97.50 339 VAL A O 1
ATOM 2620 N N . ASP A 1 340 ? -1.031 -11.043 -24.666 1.00 97.06 340 ASP A N 1
ATOM 2621 C CA . ASP A 1 340 ? -0.202 -11.982 -25.446 1.00 97.06 340 ASP A CA 1
ATOM 2622 C C . ASP A 1 340 ? -1.039 -12.786 -26.466 1.00 97.06 340 ASP A C 1
ATOM 2624 O O . ASP A 1 340 ? -0.582 -13.094 -27.567 1.00 97.06 340 ASP A O 1
ATOM 2628 N N . ARG A 1 341 ? -2.286 -13.140 -26.116 1.00 96.00 341 ARG A N 1
ATOM 2629 C CA . ARG A 1 341 ? -3.214 -13.839 -27.028 1.00 96.00 341 ARG A CA 1
ATOM 2630 C C . ARG A 1 341 ? -3.736 -12.938 -28.136 1.00 96.00 341 ARG A C 1
ATOM 2632 O O . ARG A 1 341 ? -3.971 -13.428 -29.241 1.00 96.00 341 ARG A O 1
ATOM 2639 N N . LEU A 1 342 ? -3.953 -11.661 -27.839 1.00 95.38 342 LEU A N 1
ATOM 2640 C CA . LEU A 1 342 ? -4.385 -10.687 -28.828 1.00 95.38 342 LEU A CA 1
ATOM 2641 C C . LEU A 1 342 ? -3.276 -10.440 -29.856 1.00 95.38 342 LEU A C 1
ATOM 2643 O O . LEU A 1 342 ? -3.555 -10.479 -31.049 1.00 95.38 342 LEU A O 1
ATOM 2647 N N . ASP A 1 343 ? -2.032 -10.291 -29.402 1.00 95.50 343 ASP A N 1
ATOM 2648 C CA . ASP A 1 343 ? -0.862 -10.068 -30.264 1.00 95.50 343 ASP A CA 1
ATOM 2649 C C . ASP A 1 343 ? -0.529 -11.273 -31.144 1.00 95.50 343 ASP A C 1
ATOM 2651 O O . ASP A 1 343 ? 0.025 -11.129 -32.232 1.00 95.50 343 ASP A O 1
ATOM 2655 N N . ALA A 1 344 ? -0.879 -12.476 -30.684 1.00 94.69 344 ALA A N 1
ATOM 2656 C CA . ALA A 1 344 ? -0.761 -13.708 -31.453 1.00 94.69 344 ALA A CA 1
ATOM 2657 C C . ALA A 1 344 ? -1.906 -13.915 -32.468 1.00 94.69 344 ALA A C 1
ATOM 2659 O O . ALA A 1 344 ? -2.013 -15.006 -33.031 1.00 94.69 344 ALA A O 1
ATOM 2660 N N . ASP A 1 345 ? -2.793 -12.926 -32.653 1.00 91.75 345 ASP A N 1
ATOM 2661 C CA . ASP A 1 345 ? -4.016 -13.009 -33.467 1.00 91.75 345 ASP A CA 1
ATOM 2662 C C . ASP A 1 345 ? -4.903 -14.224 -33.106 1.00 91.75 345 ASP A C 1
ATOM 2664 O O . ASP A 1 345 ? -5.662 -14.746 -33.927 1.00 91.75 345 ASP A O 1
ATOM 2668 N N . ALA A 1 346 ? -4.817 -14.702 -31.858 1.00 91.62 346 ALA A N 1
ATOM 2669 C CA . ALA A 1 346 ? -5.531 -15.896 -31.412 1.00 91.62 346 ALA A CA 1
ATOM 2670 C C . ALA A 1 346 ? -6.992 -15.593 -31.043 1.00 91.62 346 ALA A C 1
ATOM 2672 O O . ALA A 1 346 ? -7.839 -16.487 -31.063 1.00 91.62 346 ALA A O 1
ATOM 2673 N N . ILE A 1 347 ? -7.296 -14.342 -30.682 1.00 91.62 347 ILE A N 1
ATOM 2674 C CA . ILE A 1 347 ? -8.644 -13.914 -30.296 1.00 91.62 347 ILE A CA 1
ATOM 2675 C C . ILE A 1 347 ? -9.445 -13.574 -31.562 1.00 91.62 347 ILE A C 1
ATOM 2677 O O . ILE A 1 347 ? -9.058 -12.661 -32.293 1.00 91.62 347 ILE A O 1
ATOM 2681 N N . PRO A 1 348 ? -10.583 -14.242 -31.830 1.00 87.12 348 PRO A N 1
ATOM 2682 C CA . PRO A 1 348 ? -11.389 -13.932 -33.005 1.00 87.12 348 PRO A CA 1
ATOM 2683 C C . PRO A 1 348 ? -11.920 -12.493 -32.966 1.00 87.12 348 PRO A C 1
ATOM 2685 O O . PRO A 1 348 ? -12.466 -12.051 -31.953 1.00 87.12 348 PRO A O 1
ATOM 2688 N N . GLN A 1 349 ? -11.854 -11.783 -34.096 1.00 84.69 349 GLN A N 1
ATOM 2689 C CA . GLN A 1 349 ? -12.291 -10.381 -34.199 1.00 84.69 349 GLN A CA 1
ATOM 2690 C C . GLN A 1 349 ? -13.790 -10.183 -33.888 1.00 84.69 349 GLN A C 1
ATOM 2692 O O . GLN A 1 349 ? -14.233 -9.088 -33.543 1.00 84.69 349 GLN A O 1
ATOM 2697 N N . GLN A 1 350 ? -14.596 -11.244 -34.011 1.00 83.25 350 GLN A N 1
ATOM 2698 C CA . GLN A 1 350 ? -16.013 -11.244 -33.635 1.00 83.25 350 GLN A CA 1
ATOM 2699 C C . GLN A 1 350 ? -16.217 -11.224 -32.113 1.00 83.25 350 GLN A C 1
ATOM 2701 O O . GLN A 1 350 ? -17.282 -10.820 -31.650 1.00 83.25 350 GLN A O 1
ATOM 2706 N N . VAL A 1 351 ? -15.218 -11.677 -31.349 1.00 82.62 351 VAL A N 1
ATOM 2707 C CA . VAL A 1 351 ? -15.247 -11.769 -29.885 1.00 82.62 351 VAL A CA 1
ATOM 2708 C C . VAL A 1 351 ? -14.721 -10.475 -29.275 1.00 82.62 351 VAL A C 1
ATOM 2710 O O . VAL A 1 351 ? -15.418 -9.840 -28.483 1.00 82.62 351 VAL A O 1
ATOM 2713 N N . CYS A 1 352 ? -13.522 -10.047 -29.677 1.00 85.00 352 CYS A N 1
ATOM 2714 C CA . CYS A 1 352 ? -12.903 -8.798 -29.241 1.00 85.00 352 CYS A CA 1
ATOM 2715 C C . CYS A 1 352 ? -12.479 -7.984 -30.460 1.00 85.00 352 CYS A C 1
ATOM 2717 O O . CYS A 1 352 ? -11.902 -8.531 -31.394 1.00 85.00 352 CYS A O 1
ATOM 2719 N N . SER A 1 353 ? -12.690 -6.666 -30.439 1.00 81.44 353 SER A N 1
ATOM 2720 C CA . SER A 1 353 ? -11.966 -5.812 -31.382 1.00 81.44 353 SER A CA 1
ATOM 2721 C C . SER A 1 353 ? -10.465 -5.869 -31.075 1.00 81.44 353 SER A C 1
ATOM 2723 O O . SER A 1 353 ? -10.084 -6.082 -29.924 1.00 81.44 353 SER A O 1
ATOM 2725 N N . ASN A 1 354 ? -9.614 -5.642 -32.083 1.00 82.62 354 ASN A N 1
ATOM 2726 C CA . ASN A 1 354 ? -8.147 -5.628 -31.947 1.00 82.62 354 ASN A CA 1
ATOM 2727 C C . ASN A 1 354 ? -7.646 -4.380 -31.187 1.00 82.62 354 ASN A C 1
ATOM 2729 O O . ASN A 1 354 ? -6.827 -3.613 -31.680 1.00 82.62 354 ASN A O 1
ATOM 2733 N N . SER A 1 355 ? -8.213 -4.119 -30.011 1.00 93.69 355 SER A N 1
ATOM 2734 C CA . SER A 1 355 ? -7.916 -2.992 -29.137 1.00 93.69 355 SER A CA 1
ATOM 2735 C C . SER A 1 355 ? -7.766 -3.489 -27.707 1.00 93.69 355 SER A C 1
ATOM 2737 O O . SER A 1 355 ? -8.675 -4.117 -27.157 1.00 93.69 355 SER A O 1
ATOM 2739 N N . TYR A 1 356 ? -6.657 -3.123 -27.070 1.00 96.69 356 TYR A N 1
ATOM 2740 C CA . TYR A 1 356 ? -6.386 -3.468 -25.677 1.00 96.69 356 TYR A CA 1
ATOM 2741 C C . TYR A 1 356 ? -7.437 -2.900 -24.709 1.00 96.69 356 TYR A C 1
ATOM 2743 O O . TYR A 1 356 ? -7.803 -3.555 -23.739 1.00 96.69 356 TYR A O 1
ATOM 2751 N N . SER A 1 357 ? -8.027 -1.738 -25.010 1.00 95.31 357 SER A N 1
ATOM 2752 C CA . SER A 1 357 ? -9.106 -1.158 -24.197 1.00 95.31 357 SER A CA 1
ATOM 2753 C C . SER A 1 357 ? -10.384 -1.996 -24.248 1.00 95.31 357 SER A C 1
ATOM 2755 O O . SER A 1 357 ? -11.068 -2.167 -23.234 1.00 95.31 357 SER A O 1
ATOM 2757 N N . ALA A 1 358 ? -10.711 -2.559 -25.415 1.00 93.94 358 ALA A N 1
ATOM 2758 C CA . ALA A 1 358 ? -11.831 -3.487 -25.541 1.00 93.94 358 ALA A CA 1
ATOM 2759 C C . ALA A 1 358 ? -11.544 -4.807 -24.815 1.00 93.94 358 ALA A C 1
ATOM 2761 O O . ALA A 1 358 ? -12.426 -5.321 -24.124 1.00 93.94 358 ALA A O 1
ATOM 2762 N N . LEU A 1 359 ? -10.304 -5.295 -24.902 1.00 95.56 359 LEU A N 1
ATOM 2763 C CA . LEU A 1 359 ? -9.854 -6.490 -24.198 1.00 95.56 359 LEU A CA 1
ATOM 2764 C C . LEU A 1 359 ? -9.934 -6.319 -22.676 1.00 95.56 359 LEU A C 1
ATOM 2766 O O . LEU A 1 359 ? -10.513 -7.162 -21.999 1.00 95.56 359 LEU A O 1
ATOM 2770 N N . HIS A 1 360 ? -9.448 -5.199 -22.139 1.00 94.94 360 HIS A N 1
ATOM 2771 C CA . HIS A 1 360 ? -9.553 -4.871 -20.717 1.00 94.94 360 HIS A CA 1
ATOM 2772 C C . HIS A 1 360 ? -11.014 -4.879 -20.253 1.00 94.94 360 HIS A C 1
ATOM 2774 O O . HIS A 1 360 ? -11.362 -5.553 -19.288 1.00 94.94 360 HIS A O 1
ATOM 2780 N N . LYS A 1 361 ? -11.910 -4.199 -20.984 1.00 92.94 361 LYS A N 1
ATOM 2781 C CA . LYS A 1 361 ? -13.351 -4.196 -20.672 1.00 92.94 361 LYS A CA 1
ATOM 2782 C C . LYS A 1 361 ? -13.957 -5.596 -20.710 1.00 92.94 361 LYS A C 1
ATOM 2784 O O . LYS A 1 361 ? -14.863 -5.880 -19.932 1.00 92.94 361 LYS A O 1
ATOM 2789 N N . MET A 1 362 ? -13.496 -6.456 -21.615 1.00 92.44 362 MET A N 1
ATOM 2790 C CA . MET A 1 362 ? -13.933 -7.845 -21.683 1.00 92.44 362 MET A CA 1
ATOM 2791 C C . MET A 1 362 ? -13.467 -8.644 -20.467 1.00 92.44 362 MET A C 1
ATOM 2793 O O . MET A 1 362 ? -14.287 -9.346 -19.884 1.00 92.44 362 MET A O 1
ATOM 2797 N N . VAL A 1 363 ? -12.201 -8.514 -20.064 1.00 92.56 363 VAL A N 1
ATOM 2798 C CA . VAL A 1 363 ? -11.638 -9.187 -18.882 1.00 92.56 363 VAL A CA 1
ATOM 2799 C C . VAL A 1 363 ? -12.338 -8.721 -17.604 1.00 92.56 363 VAL A C 1
ATOM 2801 O O . VAL A 1 363 ? -12.859 -9.556 -16.865 1.00 92.56 363 VAL A O 1
ATOM 2804 N N . ALA A 1 364 ? -12.474 -7.407 -17.405 1.00 90.00 364 ALA A N 1
ATOM 2805 C CA . ALA A 1 364 ? -13.216 -6.819 -16.287 1.00 90.00 364 ALA A CA 1
ATOM 2806 C C . ALA A 1 364 ? -14.649 -7.370 -16.219 1.00 90.00 364 ALA A C 1
ATOM 2808 O O . ALA A 1 364 ? -15.153 -7.802 -15.182 1.00 90.00 364 ALA A O 1
ATOM 2809 N N . LYS A 1 365 ? -15.313 -7.433 -17.377 1.00 88.81 365 LYS A N 1
ATOM 2810 C CA . LYS A 1 365 ? -16.661 -7.982 -17.504 1.00 88.81 365 LYS A CA 1
ATOM 2811 C C . LYS A 1 365 ? -16.709 -9.491 -17.286 1.00 88.81 365 LYS A C 1
ATOM 2813 O O . LYS A 1 365 ? -17.733 -9.966 -16.813 1.00 88.81 365 LYS A O 1
ATOM 2818 N N . ALA A 1 366 ? -15.668 -10.246 -17.627 1.00 87.75 366 ALA A N 1
ATOM 2819 C CA . ALA A 1 366 ? -15.603 -11.687 -17.398 1.00 87.75 366 ALA A CA 1
ATOM 2820 C C . ALA A 1 366 ? -15.585 -12.002 -15.901 1.00 87.75 366 ALA A C 1
ATOM 2822 O O . ALA A 1 366 ? -16.353 -12.859 -15.456 1.00 87.75 366 ALA A O 1
ATOM 2823 N N . LEU A 1 367 ? -14.778 -11.248 -15.149 1.00 82.19 367 LEU A N 1
ATOM 2824 C CA . LEU A 1 367 ? -14.679 -11.321 -13.693 1.00 82.19 367 LEU A CA 1
ATOM 2825 C C . LEU A 1 367 ? -15.957 -10.830 -12.998 1.00 82.19 367 LEU A C 1
ATOM 2827 O O . LEU A 1 367 ? -16.362 -11.414 -12.001 1.00 82.19 367 LEU A O 1
ATOM 2831 N N . PHE A 1 368 ? -16.647 -9.835 -13.566 1.00 74.88 368 PHE A N 1
ATOM 2832 C CA . PHE A 1 368 ? -17.923 -9.341 -13.034 1.00 74.88 368 PHE A CA 1
ATOM 2833 C C . PHE A 1 368 ? -19.146 -10.213 -13.394 1.00 74.88 368 PHE A C 1
ATOM 2835 O O . PHE A 1 368 ? -20.093 -10.309 -12.619 1.00 74.88 368 PHE A O 1
ATOM 2842 N N . ARG A 1 369 ? -19.191 -10.800 -14.605 1.00 60.34 369 ARG A N 1
ATOM 2843 C CA . ARG A 1 369 ? -20.352 -11.558 -15.131 1.00 60.34 369 ARG A CA 1
ATOM 2844 C C . ARG A 1 369 ? -20.453 -12.965 -14.605 1.00 60.34 369 ARG A C 1
ATOM 2846 O O . ARG A 1 369 ? -21.569 -13.460 -14.409 1.00 60.34 369 ARG A O 1
ATOM 2853 N N . ALA A 1 370 ? -19.318 -13.635 -14.439 1.00 52.66 370 ALA A N 1
ATOM 2854 C CA . ALA A 1 370 ? -19.354 -14.790 -13.579 1.00 52.66 370 ALA A CA 1
ATOM 2855 C C . ALA A 1 370 ? -19.900 -14.249 -12.251 1.00 52.66 370 ALA A C 1
ATOM 2857 O O . ALA A 1 370 ? -19.504 -13.174 -11.815 1.00 52.66 370 ALA A O 1
ATOM 2858 N N . HIS A 1 371 ? -20.891 -14.909 -11.657 1.00 54.81 371 HIS A N 1
ATOM 2859 C CA . HIS A 1 371 ? -21.348 -14.587 -10.304 1.00 54.81 371 HIS A CA 1
ATOM 2860 C C . HIS A 1 371 ? -20.213 -14.916 -9.313 1.00 54.81 371 HIS A C 1
ATOM 2862 O O . HIS A 1 371 ? -20.442 -15.634 -8.352 1.00 54.81 371 HIS A O 1
ATOM 2868 N N . VAL A 1 372 ? -18.976 -14.496 -9.614 1.00 57.09 372 VAL A N 1
ATOM 2869 C CA . VAL A 1 372 ? -17.723 -14.816 -8.955 1.00 57.09 372 VAL A CA 1
ATOM 2870 C C . VAL A 1 372 ? -17.885 -14.387 -7.540 1.00 57.09 372 VAL A C 1
ATOM 2872 O O . VAL A 1 372 ? -17.789 -15.237 -6.692 1.00 57.09 372 VAL A O 1
ATOM 2875 N N . GLU A 1 373 ? -18.274 -13.144 -7.282 1.00 62.28 373 GLU A N 1
ATOM 2876 C CA . GLU A 1 373 ? -18.416 -12.688 -5.911 1.00 62.28 373 GLU A CA 1
ATOM 2877 C C . GLU A 1 373 ? -19.404 -13.554 -5.115 1.00 62.28 373 GLU A C 1
ATOM 2879 O O . GLU A 1 373 ? -19.036 -14.058 -4.068 1.00 62.28 373 GLU A O 1
ATOM 2884 N N . GLY A 1 374 ? -20.598 -13.857 -5.637 1.00 73.12 374 GLY A N 1
ATOM 2885 C CA . GLY A 1 374 ? -21.564 -14.711 -4.930 1.00 73.12 374 GLY A CA 1
ATOM 2886 C C . GLY A 1 374 ? -21.139 -16.183 -4.791 1.00 73.12 374 GLY A C 1
ATOM 2887 O O . GLY A 1 374 ? -21.278 -16.767 -3.721 1.00 73.12 374 GLY A O 1
ATOM 2888 N N . LYS A 1 375 ? -20.612 -16.798 -5.857 1.00 76.06 375 LYS A N 1
ATOM 2889 C CA . LYS A 1 375 ? -20.162 -18.204 -5.875 1.00 76.06 375 LYS A CA 1
ATOM 2890 C C . LYS A 1 375 ? -18.876 -18.398 -5.081 1.00 76.06 375 LYS A C 1
ATOM 2892 O O . LYS A 1 375 ? -18.784 -19.346 -4.316 1.00 76.06 375 LYS A O 1
ATOM 2897 N N . LEU A 1 376 ? -17.914 -17.498 -5.257 1.00 78.88 376 LEU A N 1
ATOM 2898 C CA . LEU A 1 376 ? -16.671 -17.430 -4.499 1.00 78.88 376 LEU A CA 1
ATOM 2899 C C . LEU A 1 376 ? -17.031 -17.270 -3.029 1.00 78.88 376 LEU A C 1
ATOM 2901 O O . LEU A 1 376 ? -16.721 -18.174 -2.262 1.00 78.88 376 LEU A O 1
ATOM 2905 N N . LYS A 1 377 ? -17.775 -16.219 -2.645 1.00 82.00 377 LYS A N 1
ATOM 2906 C CA . LYS A 1 377 ? -18.205 -16.012 -1.251 1.00 82.00 377 LYS A CA 1
ATOM 2907 C C . LYS A 1 377 ? -18.914 -17.244 -0.686 1.00 82.00 377 LYS A C 1
ATOM 2909 O O . LYS A 1 377 ? -18.636 -17.619 0.445 1.00 82.00 377 LYS A O 1
ATOM 2914 N N . ALA A 1 378 ? -19.758 -17.922 -1.468 1.00 85.25 378 ALA A N 1
ATOM 2915 C CA . ALA A 1 378 ? -20.386 -19.173 -1.046 1.00 85.25 378 ALA A CA 1
ATOM 2916 C C . ALA A 1 378 ? -19.381 -20.322 -0.821 1.00 85.25 378 ALA A C 1
ATOM 2918 O O . ALA A 1 378 ? -19.513 -21.033 0.171 1.00 85.25 378 ALA A O 1
ATOM 2919 N N . GLU A 1 379 ? -18.378 -20.506 -1.689 1.00 85.88 379 GLU A N 1
ATOM 2920 C CA . GLU A 1 379 ? -17.296 -21.487 -1.478 1.00 85.88 379 GLU A CA 1
ATOM 2921 C C . GLU A 1 379 ? -16.459 -21.159 -0.236 1.00 85.88 379 GLU A C 1
ATOM 2923 O O . GLU A 1 379 ? -16.101 -22.057 0.519 1.00 85.88 379 GLU A O 1
ATOM 2928 N N . ILE A 1 380 ? -16.177 -19.881 0.008 1.00 85.44 380 ILE A N 1
ATOM 2929 C CA . ILE A 1 380 ? -15.400 -19.445 1.174 1.00 85.44 380 ILE A CA 1
ATOM 2930 C C . ILE A 1 380 ? -16.191 -19.615 2.461 1.00 85.44 380 ILE A C 1
ATOM 2932 O O . ILE A 1 380 ? -15.636 -20.046 3.461 1.00 85.44 380 ILE A O 1
ATOM 2936 N N . ILE A 1 381 ? -17.495 -19.330 2.448 1.00 88.38 381 ILE A N 1
ATOM 2937 C CA . ILE A 1 381 ? -18.369 -19.617 3.590 1.00 88.38 381 ILE A CA 1
ATOM 2938 C C . ILE A 1 381 ? -18.360 -21.119 3.918 1.00 88.38 381 ILE A C 1
ATOM 2940 O O . ILE A 1 381 ? -18.477 -21.479 5.088 1.00 88.38 381 ILE A O 1
ATOM 2944 N N . GLN A 1 382 ? -18.249 -21.992 2.910 1.00 90.38 382 GLN A N 1
ATOM 2945 C CA . GLN A 1 382 ? -18.217 -23.445 3.110 1.00 90.38 382 GLN A CA 1
ATOM 2946 C C . GLN A 1 382 ? -16.891 -23.939 3.702 1.00 90.38 382 GLN A C 1
ATOM 2948 O O . GLN A 1 382 ? -16.914 -24.888 4.480 1.00 90.38 382 GLN A O 1
ATOM 2953 N N . ASP A 1 383 ? -15.766 -23.315 3.347 1.00 89.44 383 ASP A N 1
ATOM 2954 C CA . ASP A 1 383 ? -14.424 -23.708 3.797 1.00 89.44 383 ASP A CA 1
ATOM 2955 C C . ASP A 1 383 ? -13.538 -22.480 4.107 1.00 89.44 383 ASP A C 1
ATOM 2957 O O . ASP A 1 383 ? -12.591 -22.186 3.372 1.00 89.44 383 ASP A O 1
ATOM 2961 N N . PRO A 1 384 ? -13.849 -21.713 5.169 1.00 90.44 384 PRO A N 1
ATOM 2962 C CA . PRO A 1 384 ? -13.158 -20.456 5.462 1.00 90.44 384 PRO A CA 1
ATOM 2963 C C . PRO A 1 384 ? -11.694 -20.646 5.875 1.00 90.44 384 PRO A C 1
ATOM 2965 O O . PRO A 1 384 ? -10.878 -19.772 5.588 1.00 90.44 384 PRO A O 1
ATOM 2968 N N . GLU A 1 385 ? -11.332 -21.789 6.471 1.00 90.44 385 GLU A N 1
ATOM 2969 C CA . GLU A 1 385 ? -9.961 -22.081 6.937 1.00 90.44 385 GLU A CA 1
ATOM 2970 C C . GLU A 1 385 ? -8.936 -22.047 5.806 1.00 90.44 385 GLU A C 1
ATOM 2972 O O . GLU A 1 385 ? -7.775 -21.698 6.011 1.00 90.44 385 GLU A O 1
ATOM 2977 N N . ARG A 1 386 ? -9.369 -22.384 4.590 1.00 89.56 386 ARG A N 1
ATOM 2978 C CA . ARG A 1 386 ? -8.522 -22.369 3.402 1.00 89.56 386 ARG A CA 1
ATOM 2979 C C . ARG A 1 386 ? -8.201 -20.961 2.898 1.00 89.56 386 ARG A C 1
ATOM 2981 O O . ARG A 1 386 ? -7.199 -20.787 2.208 1.00 89.56 386 ARG A O 1
ATOM 2988 N N . TYR A 1 387 ? -9.062 -19.984 3.174 1.00 88.00 387 TYR A N 1
ATOM 2989 C CA . TYR A 1 387 ? -8.968 -18.643 2.589 1.00 88.00 387 TYR A CA 1
ATOM 2990 C C . TYR A 1 387 ? -8.640 -17.564 3.612 1.00 88.00 387 TYR A C 1
ATOM 2992 O O . TYR A 1 387 ? -8.079 -16.545 3.225 1.00 88.00 387 TYR A O 1
ATOM 3000 N N . VAL A 1 388 ? -8.990 -17.749 4.884 1.00 90.00 388 VAL A N 1
ATOM 3001 C CA . VAL A 1 388 ? -8.853 -16.732 5.928 1.00 90.00 388 VAL A CA 1
ATOM 3002 C C . VAL A 1 388 ? -7.654 -17.042 6.816 1.00 90.00 388 VAL A C 1
ATOM 3004 O O . VAL A 1 388 ? -7.562 -18.100 7.433 1.00 90.00 388 VAL A O 1
ATOM 3007 N N . SER A 1 389 ? -6.746 -16.078 6.926 1.00 86.38 389 SER A N 1
ATOM 3008 C CA . SER A 1 389 ? -5.652 -16.112 7.893 1.00 86.38 389 SER A CA 1
ATOM 3009 C C . SER A 1 389 ? -6.135 -15.561 9.232 1.00 86.38 389 SER A C 1
ATOM 3011 O O . SER A 1 389 ? -6.459 -14.379 9.341 1.00 86.38 389 SER A O 1
ATOM 3013 N N . ARG A 1 390 ? -6.170 -16.411 10.261 1.00 89.25 390 ARG A N 1
ATOM 3014 C CA . ARG A 1 390 ? -6.499 -16.003 11.633 1.00 89.25 390 ARG A CA 1
ATOM 3015 C C . ARG A 1 390 ? -5.319 -15.281 12.291 1.00 89.25 390 ARG A C 1
ATOM 3017 O O . ARG A 1 390 ? -4.186 -15.751 12.205 1.00 89.25 390 ARG A O 1
ATOM 3024 N N . ASP A 1 391 ? -5.600 -14.179 12.983 1.00 90.94 391 ASP A N 1
ATOM 3025 C CA . ASP A 1 391 ? -4.616 -13.402 13.744 1.00 90.94 391 ASP A CA 1
ATOM 3026 C C . ASP A 1 391 ? -5.115 -13.199 15.191 1.00 90.94 391 ASP A C 1
ATOM 3028 O O . ASP A 1 391 ? -6.002 -12.370 15.415 1.00 90.94 391 ASP A O 1
ATOM 3032 N N . PRO A 1 392 ? -4.576 -13.940 16.180 1.00 89.06 392 PRO A N 1
ATOM 3033 C CA . PRO A 1 392 ? -5.043 -13.859 17.566 1.00 89.06 392 PRO A CA 1
ATOM 3034 C C . PRO A 1 392 ? -4.799 -12.481 18.196 1.00 89.06 392 P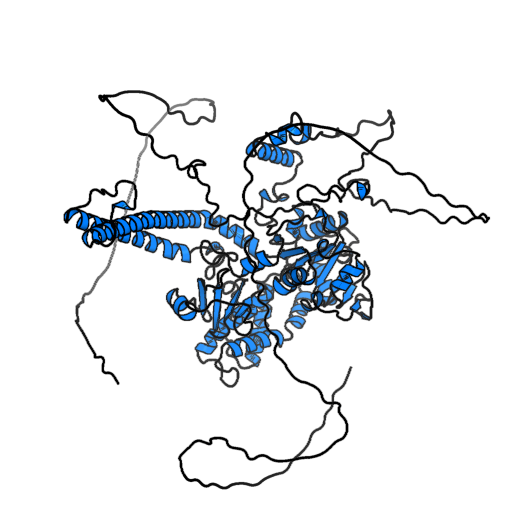RO A C 1
ATOM 3036 O O . PRO A 1 392 ? -5.577 -12.033 19.036 1.00 89.06 392 PRO A O 1
ATOM 3039 N N . GLU A 1 393 ? -3.752 -11.768 17.778 1.00 93.31 393 GLU A N 1
ATOM 3040 C CA . GLU A 1 393 ? -3.435 -10.442 18.315 1.00 93.31 393 GLU A CA 1
ATOM 3041 C C . GLU A 1 393 ? -4.436 -9.383 17.843 1.00 93.31 393 GLU A C 1
ATOM 3043 O O . GLU A 1 393 ? -4.578 -8.332 18.469 1.00 93.31 393 GLU A O 1
ATOM 3048 N N . MET A 1 394 ? -5.152 -9.643 16.748 1.00 93.88 394 MET A N 1
ATOM 3049 C CA . MET A 1 394 ? -6.153 -8.717 16.236 1.00 93.88 394 MET A CA 1
ATOM 3050 C C . MET A 1 394 ? -7.381 -8.645 17.141 1.00 93.88 394 MET A C 1
ATOM 3052 O O . MET A 1 394 ? -7.877 -7.549 17.388 1.00 93.88 394 MET A O 1
ATOM 3056 N N . ALA A 1 395 ? -7.833 -9.782 17.682 1.00 93.75 395 ALA A N 1
ATOM 3057 C CA . ALA A 1 395 ? -8.913 -9.807 18.667 1.00 93.75 395 ALA A CA 1
ATOM 3058 C C . ALA A 1 395 ? -8.530 -8.996 19.917 1.00 93.75 395 ALA A C 1
ATOM 3060 O O . ALA A 1 395 ? -9.286 -8.119 20.332 1.00 93.75 395 ALA A O 1
ATOM 3061 N N . GLN A 1 396 ? -7.315 -9.210 20.441 1.00 94.00 396 GLN A N 1
ATOM 3062 C CA . GLN A 1 396 ? -6.798 -8.445 21.580 1.00 94.00 396 GLN A CA 1
ATOM 3063 C C . GLN A 1 396 ? -6.714 -6.943 21.278 1.00 94.00 396 GLN A C 1
ATOM 3065 O O . GLN A 1 396 ? -7.130 -6.130 22.092 1.00 94.00 396 GLN A O 1
ATOM 3070 N N . THR A 1 397 ? -6.249 -6.568 20.084 1.00 95.69 397 THR A N 1
ATOM 3071 C CA . THR A 1 397 ? -6.159 -5.159 19.666 1.00 95.69 397 THR A CA 1
ATOM 3072 C C . THR A 1 397 ? -7.509 -4.447 19.744 1.00 95.69 397 THR A C 1
ATOM 3074 O O . THR A 1 397 ? -7.592 -3.324 20.237 1.00 95.69 397 THR A O 1
ATOM 3077 N N . LEU A 1 398 ? -8.572 -5.084 19.242 1.00 96.50 398 LEU A N 1
ATOM 3078 C CA . LEU A 1 398 ? -9.915 -4.502 19.256 1.00 96.50 398 LEU A CA 1
ATOM 3079 C C . LEU A 1 398 ? -10.476 -4.434 20.682 1.00 96.50 398 LEU A C 1
ATOM 3081 O O . LEU A 1 398 ? -11.102 -3.439 21.042 1.00 96.50 398 LEU A O 1
ATOM 3085 N N . LEU A 1 399 ? -10.210 -5.450 21.509 1.00 94.31 399 LEU A N 1
ATOM 3086 C CA . LEU A 1 399 ? -10.578 -5.434 22.926 1.00 94.31 399 LEU A CA 1
ATOM 3087 C C . LEU A 1 399 ? -9.902 -4.275 23.667 1.00 94.31 399 LEU A C 1
ATOM 3089 O O . LEU A 1 399 ? -10.600 -3.526 24.343 1.00 94.31 399 LEU A O 1
ATOM 3093 N N . ASP A 1 400 ? -8.596 -4.069 23.485 1.00 92.88 400 ASP A N 1
ATOM 3094 C CA . ASP A 1 400 ? -7.845 -2.990 24.143 1.00 92.88 400 ASP A CA 1
ATOM 3095 C C . ASP A 1 400 ? -8.365 -1.604 23.737 1.00 92.88 400 ASP A C 1
ATOM 3097 O O . ASP A 1 400 ? -8.535 -0.721 24.577 1.00 92.88 400 ASP A O 1
ATOM 3101 N N . GLN A 1 401 ? -8.676 -1.408 22.451 1.00 94.44 401 GLN A N 1
ATOM 3102 C CA . GLN A 1 401 ? -9.255 -0.153 21.961 1.00 94.44 401 GLN A CA 1
ATOM 3103 C C . GLN A 1 401 ? -10.647 0.107 22.541 1.00 94.44 401 GLN A C 1
ATOM 3105 O O . GLN A 1 401 ? -10.960 1.234 22.929 1.00 94.44 401 GLN A O 1
ATOM 3110 N N . ARG A 1 402 ? -11.486 -0.929 22.619 1.00 91.38 402 ARG A N 1
ATOM 3111 C CA . ARG A 1 402 ? -12.820 -0.814 23.211 1.00 91.38 402 ARG A CA 1
ATOM 3112 C C . ARG A 1 402 ? -12.734 -0.533 24.712 1.00 91.38 402 ARG A C 1
ATOM 3114 O O . ARG A 1 402 ? -13.415 0.360 25.206 1.00 91.38 402 ARG A O 1
ATOM 3121 N N . GLN A 1 403 ? -11.867 -1.249 25.430 1.00 90.25 403 GLN A N 1
ATOM 3122 C CA . GLN A 1 403 ? -11.629 -1.059 26.865 1.00 90.25 403 GLN A CA 1
ATOM 3123 C C . GLN A 1 403 ? -11.042 0.319 27.186 1.00 90.25 403 GLN A C 1
ATOM 3125 O O . GLN A 1 403 ? -11.297 0.849 28.262 1.00 90.25 403 GLN A O 1
ATOM 3130 N N . SER A 1 404 ? -10.324 0.943 26.247 1.00 87.25 404 SER A N 1
ATOM 3131 C CA . SER A 1 404 ? -9.862 2.327 26.384 1.00 87.25 404 SER A CA 1
ATOM 3132 C C . SER A 1 404 ? -10.956 3.379 26.134 1.00 87.25 404 SER A C 1
ATOM 3134 O O . SER A 1 404 ? -10.636 4.556 25.992 1.00 87.25 404 SER A O 1
ATOM 3136 N N . GLY A 1 405 ? -12.223 2.974 25.996 1.00 88.38 405 GLY A N 1
ATOM 3137 C CA . GLY A 1 405 ? -13.367 3.864 25.779 1.00 88.38 405 GLY A CA 1
ATOM 3138 C C . GLY A 1 405 ? -13.596 4.290 24.326 1.00 88.38 405 GLY A C 1
ATOM 3139 O O . GLY A 1 405 ? -14.429 5.161 24.077 1.00 88.38 405 GLY A O 1
ATOM 3140 N N . LYS A 1 406 ? -12.883 3.709 23.348 1.00 91.75 406 LYS A N 1
ATOM 3141 C CA . LYS A 1 406 ? -13.096 4.041 21.930 1.00 91.75 406 LYS A CA 1
ATOM 3142 C C . LYS A 1 406 ? -14.287 3.285 21.372 1.00 91.75 406 LYS A C 1
ATOM 3144 O O . LYS A 1 406 ? -14.449 2.093 21.616 1.00 91.75 406 LYS A O 1
ATOM 3149 N N . GLN A 1 407 ? -15.062 3.972 20.543 1.00 94.81 407 GLN A N 1
ATOM 3150 C CA . GLN A 1 407 ? -16.185 3.374 19.833 1.00 94.81 407 GLN A CA 1
ATOM 3151 C C . GLN A 1 407 ? -15.698 2.680 18.568 1.00 94.81 407 GLN A C 1
ATOM 3153 O O . GLN A 1 407 ? -15.023 3.297 17.743 1.00 94.81 407 GLN A O 1
ATOM 3158 N N . LEU A 1 408 ? -16.052 1.414 18.384 1.00 97.31 408 LEU A N 1
ATOM 3159 C CA . LEU A 1 408 ? -15.605 0.629 17.237 1.00 97.31 408 LEU A CA 1
ATOM 3160 C C . LEU A 1 408 ? -16.737 0.430 16.232 1.00 97.31 408 LEU A C 1
ATOM 3162 O O . LEU A 1 408 ? -17.840 0.009 16.575 1.00 97.31 408 LEU A O 1
ATOM 3166 N N . LEU A 1 409 ? -16.457 0.706 14.960 1.00 97.50 409 LEU A N 1
ATOM 3167 C CA . LEU A 1 409 ? -17.417 0.575 13.868 1.00 97.50 409 LEU A CA 1
ATOM 3168 C C . LEU A 1 409 ? -16.883 -0.402 12.823 1.00 97.50 409 LEU A C 1
ATOM 3170 O O . LEU A 1 409 ? -15.717 -0.330 12.444 1.00 97.50 409 LEU A O 1
ATOM 3174 N N . LEU A 1 410 ? -17.750 -1.261 12.296 1.00 97.88 410 LEU A N 1
ATOM 3175 C CA . LEU A 1 410 ? -17.463 -2.075 11.116 1.00 97.88 410 LEU A CA 1
ATOM 3176 C C . LEU A 1 410 ? -18.211 -1.492 9.917 1.00 97.88 410 LEU A C 1
ATOM 3178 O O . LEU A 1 410 ? -19.430 -1.365 9.970 1.00 97.88 410 LEU A O 1
ATOM 3182 N N . ILE A 1 411 ? -17.511 -1.138 8.840 1.00 96.56 411 ILE A N 1
ATOM 3183 C CA . ILE A 1 411 ? -18.093 -0.530 7.634 1.00 96.56 411 ILE A CA 1
ATOM 3184 C C . ILE A 1 411 ? -17.579 -1.279 6.405 1.00 96.56 411 ILE A C 1
ATOM 3186 O O . ILE A 1 411 ? -16.485 -1.001 5.911 1.00 96.56 411 ILE A O 1
ATOM 3190 N N . THR A 1 412 ? -18.391 -2.202 5.889 1.00 95.19 412 THR A N 1
ATOM 3191 C CA . THR A 1 412 ? -18.017 -3.123 4.806 1.00 95.19 412 THR A CA 1
ATOM 3192 C C . THR A 1 412 ? -18.969 -3.051 3.612 1.00 95.19 412 THR A C 1
ATOM 3194 O O . THR A 1 412 ? -20.164 -2.774 3.739 1.00 95.19 412 THR A O 1
ATOM 3197 N N . ASN A 1 413 ? -18.432 -3.318 2.419 1.00 92.38 413 ASN A N 1
ATOM 3198 C CA . ASN A 1 413 ? -19.226 -3.496 1.201 1.00 92.38 413 ASN A CA 1
ATOM 3199 C C . ASN A 1 413 ? -19.884 -4.879 1.108 1.00 92.38 413 ASN A C 1
ATOM 3201 O O . ASN A 1 413 ? -20.793 -5.052 0.298 1.00 92.38 413 ASN A O 1
ATOM 3205 N N . SER A 1 414 ? -19.441 -5.837 1.921 1.00 91.38 414 SER A N 1
ATOM 3206 C CA . SER A 1 414 ? -19.999 -7.184 1.970 1.00 91.38 414 SER A CA 1
ATOM 3207 C C . SER A 1 414 ? -21.372 -7.221 2.649 1.00 91.38 414 SER A C 1
ATOM 3209 O O . SER A 1 414 ? -21.703 -6.355 3.460 1.00 91.38 414 SER A O 1
ATOM 3211 N N . ASP A 1 415 ? -22.175 -8.233 2.308 1.00 91.44 415 ASP A N 1
ATOM 3212 C CA . ASP A 1 415 ? -23.486 -8.459 2.918 1.00 91.44 415 ASP A CA 1
ATOM 3213 C C . ASP A 1 415 ? -23.376 -9.052 4.326 1.00 91.44 415 ASP A C 1
ATOM 3215 O O . ASP A 1 415 ? -22.315 -9.508 4.760 1.00 91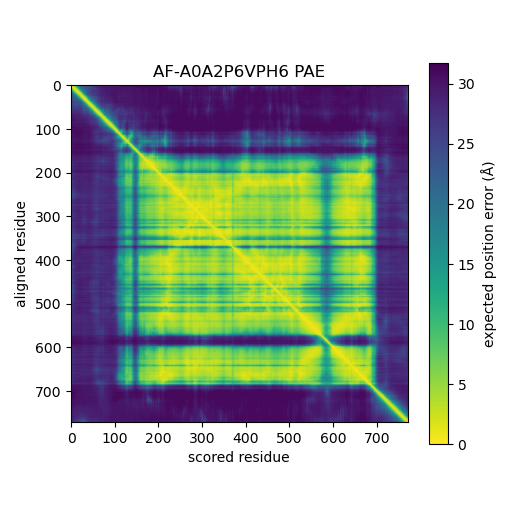.44 415 ASP A O 1
ATOM 3219 N N . TYR A 1 416 ? -24.495 -9.041 5.051 1.00 92.50 416 TYR A N 1
ATOM 3220 C CA . TYR A 1 416 ? -24.532 -9.479 6.442 1.00 92.50 416 TYR A CA 1
ATOM 3221 C C . TYR A 1 416 ? -24.214 -10.965 6.628 1.00 92.50 416 TYR A C 1
ATOM 3223 O O . TYR A 1 416 ? -23.487 -11.302 7.557 1.00 92.50 416 TYR A O 1
ATOM 3231 N N . GLN A 1 417 ? -24.697 -11.852 5.753 1.00 91.25 417 GLN A N 1
ATOM 3232 C CA . GLN A 1 417 ? -24.480 -13.293 5.917 1.00 91.25 417 GLN A CA 1
ATOM 3233 C C . GLN A 1 417 ? -23.004 -13.644 5.744 1.00 91.25 417 GLN A C 1
ATOM 3235 O O . GLN A 1 417 ? -22.441 -14.394 6.546 1.00 91.25 417 GLN A O 1
ATOM 3240 N N . TYR A 1 418 ? -22.365 -13.064 4.727 1.00 91.50 418 TYR A N 1
ATOM 3241 C CA . TYR A 1 418 ? -20.932 -13.209 4.516 1.00 91.50 418 TYR A CA 1
ATOM 3242 C C . TYR A 1 418 ? -20.130 -12.610 5.678 1.00 91.50 418 TYR A C 1
ATOM 3244 O O . TYR A 1 418 ? -19.275 -13.289 6.245 1.00 91.50 418 TYR A O 1
ATOM 3252 N N . THR A 1 419 ? -20.463 -11.381 6.088 1.00 94.12 419 THR A N 1
ATOM 3253 C CA . THR A 1 419 ? -19.810 -10.677 7.205 1.00 94.12 419 THR A CA 1
ATOM 3254 C C . THR A 1 419 ? -19.876 -11.492 8.492 1.00 94.12 419 THR A C 1
ATOM 3256 O O . THR A 1 419 ? -18.846 -11.763 9.099 1.00 94.12 419 THR A O 1
ATOM 3259 N N . HIS A 1 420 ? -21.069 -11.951 8.875 1.00 93.69 420 HIS A N 1
ATOM 3260 C CA . HIS A 1 420 ? -21.279 -12.753 10.075 1.00 93.69 420 HIS A CA 1
ATOM 3261 C C . HIS A 1 420 ? -20.418 -14.021 10.065 1.00 93.69 420 HIS A C 1
ATOM 3263 O O . HIS A 1 420 ? -19.711 -14.291 11.029 1.00 93.69 420 HIS A O 1
ATOM 3269 N N . ARG A 1 421 ? -20.410 -14.769 8.954 1.00 93.69 421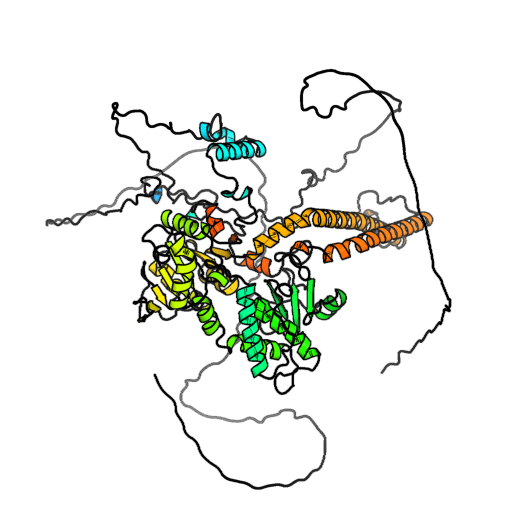 ARG A N 1
ATOM 3270 C CA . ARG A 1 421 ? -19.618 -16.001 8.832 1.00 93.69 421 ARG A CA 1
ATOM 3271 C C . ARG A 1 421 ? -18.114 -15.758 8.931 1.00 93.69 421 ARG A C 1
ATOM 3273 O O . ARG A 1 421 ? -17.442 -16.500 9.643 1.00 93.69 421 ARG A O 1
ATOM 3280 N N . MET A 1 422 ? -17.592 -14.760 8.217 1.00 94.44 422 MET A N 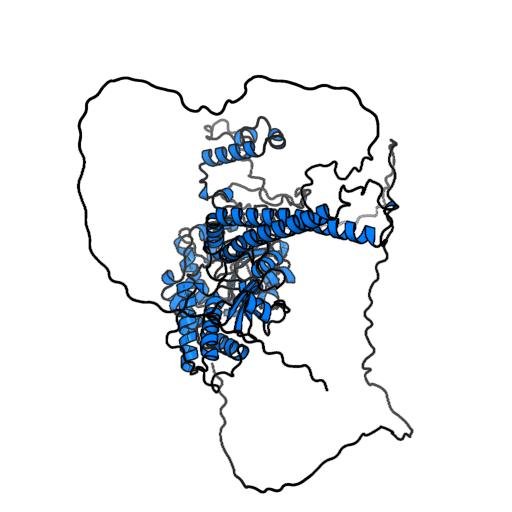1
ATOM 3281 C CA . MET A 1 422 ? -16.154 -14.475 8.203 1.00 94.44 422 MET A CA 1
ATOM 3282 C C . MET A 1 422 ? -15.674 -13.928 9.543 1.00 94.44 422 MET A C 1
ATOM 3284 O O . MET A 1 422 ? -14.670 -14.404 10.067 1.00 94.44 422 MET A O 1
ATOM 3288 N N . MET A 1 423 ? -16.412 -12.982 10.126 1.00 95.44 423 MET A N 1
ATOM 3289 C CA . MET A 1 423 ? -16.062 -12.393 11.416 1.00 95.44 423 MET A CA 1
ATOM 3290 C C . MET A 1 423 ? -16.133 -13.432 12.538 1.00 95.44 423 MET A C 1
ATOM 3292 O O . MET A 1 423 ? -15.179 -13.554 13.303 1.00 95.44 423 MET A O 1
ATOM 3296 N N . SER A 1 424 ? -17.179 -14.264 12.578 1.00 94.75 424 SER A N 1
ATOM 3297 C CA . SER A 1 424 ? -17.247 -15.366 13.544 1.00 94.75 424 SER A CA 1
ATOM 3298 C C . SER A 1 424 ? -16.063 -16.317 13.418 1.00 94.75 424 SER A C 1
ATOM 3300 O O . SER A 1 424 ? -15.440 -16.691 14.407 1.00 94.75 424 SER A O 1
ATOM 3302 N N . HIS A 1 425 ? -15.698 -16.681 12.187 1.00 94.19 425 HIS A N 1
ATOM 3303 C CA . HIS A 1 425 ? -14.567 -17.570 11.945 1.00 94.19 425 HIS A CA 1
ATOM 3304 C C . HIS A 1 425 ? -13.211 -16.967 12.345 1.00 94.19 425 HIS A C 1
ATOM 3306 O O . HIS A 1 425 ? -12.310 -17.706 12.758 1.00 94.19 425 HIS A O 1
ATOM 3312 N N . ALA A 1 426 ? -13.050 -15.656 12.164 1.00 94.62 426 ALA A N 1
ATOM 3313 C CA . ALA A 1 426 ? -11.802 -14.946 12.404 1.00 94.62 426 ALA A CA 1
ATOM 3314 C C . ALA A 1 426 ? -11.592 -14.576 13.880 1.00 94.62 426 ALA A C 1
ATOM 3316 O O . ALA A 1 426 ? -10.443 -14.565 14.317 1.00 94.62 426 ALA A O 1
ATOM 3317 N N . TYR A 1 427 ? -12.665 -14.295 14.632 1.00 95.50 427 TYR A N 1
ATOM 3318 C CA . TYR A 1 427 ? -12.571 -13.700 15.970 1.00 95.50 427 TYR A CA 1
ATOM 3319 C C . TYR A 1 427 ? -13.127 -14.564 17.101 1.00 95.50 427 TYR A C 1
ATOM 3321 O O . TYR A 1 427 ? -12.487 -14.611 18.146 1.00 95.50 427 TYR A O 1
ATOM 3329 N N . ASP A 1 428 ? -14.262 -15.256 16.930 1.00 94.88 428 ASP A N 1
ATOM 3330 C CA . ASP A 1 428 ? -14.990 -15.866 18.063 1.00 94.88 428 ASP A CA 1
ATOM 3331 C C . ASP A 1 428 ? -14.123 -16.855 18.863 1.00 94.88 428 ASP A C 1
ATOM 3333 O O . ASP A 1 428 ? -14.242 -16.944 20.080 1.00 94.88 428 ASP A O 1
ATOM 3337 N N . CYS A 1 429 ? -13.193 -17.561 18.209 1.00 93.50 429 CYS A N 1
ATOM 3338 C CA . CYS A 1 429 ? -12.289 -18.503 18.878 1.00 93.50 429 CYS A CA 1
ATOM 3339 C C . CYS A 1 429 ? -11.192 -17.853 19.742 1.00 93.50 429 CYS A C 1
ATOM 3341 O O . CYS A 1 429 ? -10.511 -18.566 20.479 1.00 93.50 429 CYS A O 1
ATOM 3343 N N . PHE A 1 430 ? -11.003 -16.537 19.645 1.00 94.50 430 PHE A N 1
ATOM 3344 C CA . PHE A 1 430 ? -10.018 -15.768 20.411 1.00 94.50 430 PHE A CA 1
ATOM 3345 C C . PHE A 1 430 ? -10.659 -14.846 21.452 1.00 94.50 430 PHE A C 1
ATOM 3347 O O . PHE A 1 430 ? -9.938 -14.172 22.187 1.00 94.50 430 PHE A O 1
ATOM 3354 N N . LEU A 1 431 ? -11.991 -14.788 21.507 1.00 93.94 431 LEU A N 1
ATOM 3355 C CA . LEU A 1 431 ? -12.716 -13.944 22.450 1.00 93.94 431 LEU A CA 1
ATOM 3356 C C . LEU A 1 431 ? -12.995 -14.676 23.771 1.00 93.94 431 LEU A C 1
ATOM 3358 O O . LEU A 1 431 ? -13.007 -15.909 23.805 1.00 93.94 431 LEU A O 1
ATOM 3362 N N . PRO A 1 432 ? -13.214 -13.930 24.871 1.00 90.94 432 PRO A N 1
ATOM 3363 C CA . PRO A 1 432 ? -13.625 -14.513 26.143 1.00 90.94 432 PRO A CA 1
ATOM 3364 C C . PRO A 1 432 ? -14.909 -15.341 26.018 1.00 90.94 432 PRO A C 1
ATOM 3366 O O . PRO A 1 432 ? -15.759 -15.066 25.169 1.00 90.94 432 PRO A O 1
ATOM 3369 N N . GLU A 1 433 ? -15.080 -16.325 26.905 1.00 89.12 433 GLU A N 1
ATOM 3370 C CA . GLU A 1 433 ? -16.285 -17.160 26.921 1.00 89.12 433 GLU A CA 1
ATOM 3371 C C . GLU A 1 433 ? -17.563 -16.309 26.992 1.00 89.12 433 GLU A C 1
ATOM 3373 O O . GLU A 1 433 ? -17.684 -15.393 27.806 1.00 89.12 433 GLU A O 1
ATOM 3378 N N . GLY A 1 434 ? -18.524 -16.622 26.121 1.00 88.81 434 GLY A N 1
ATOM 3379 C CA . GLY A 1 434 ? -19.799 -15.909 26.028 1.00 88.81 434 GLY A CA 1
ATOM 3380 C C . GLY A 1 434 ? -19.772 -14.626 25.191 1.00 88.81 434 GLY A C 1
ATOM 3381 O O . GLY A 1 434 ? -20.839 -14.060 24.975 1.00 88.81 434 GLY A O 1
ATOM 3382 N N . GLN A 1 435 ? -18.610 -14.189 24.690 1.00 93.81 435 GLN A N 1
ATOM 3383 C CA . GLN A 1 435 ? -18.510 -13.077 23.741 1.00 93.81 435 GLN A CA 1
ATOM 3384 C C . GLN A 1 435 ? -18.425 -13.566 22.294 1.00 93.81 435 GLN A C 1
ATOM 3386 O O . GLN A 1 435 ? -17.886 -14.630 21.993 1.00 93.81 435 GLN A O 1
ATOM 3391 N N . THR A 1 436 ? -18.935 -12.743 21.388 1.00 94.88 436 THR A N 1
ATOM 3392 C CA . THR A 1 436 ? -18.885 -12.936 19.938 1.00 94.88 436 THR A CA 1
ATOM 3393 C C . THR A 1 436 ? -18.223 -11.735 19.272 1.00 94.88 436 THR A C 1
ATOM 3395 O O . THR A 1 436 ? -18.127 -10.654 19.856 1.00 94.88 436 THR A O 1
ATOM 3398 N N . TRP A 1 437 ? -17.813 -11.871 18.011 1.00 95.25 437 TRP A N 1
ATOM 3399 C CA . TRP A 1 437 ? -17.268 -10.756 17.230 1.00 95.25 437 TRP A CA 1
ATOM 3400 C C . TRP A 1 437 ? -18.205 -9.545 17.212 1.00 95.25 437 TRP A C 1
ATOM 3402 O O . TRP A 1 437 ? -17.742 -8.413 17.090 1.00 95.25 437 TRP A O 1
ATOM 3412 N N . ARG A 1 438 ? -19.523 -9.768 17.331 1.00 94.69 438 ARG A N 1
ATOM 3413 C CA . ARG A 1 438 ? -20.515 -8.695 17.353 1.00 94.69 438 ARG A CA 1
ATOM 3414 C C . ARG A 1 438 ? -20.288 -7.783 18.549 1.00 94.69 438 ARG A C 1
ATOM 3416 O O . ARG A 1 438 ? -20.449 -6.577 18.392 1.00 94.69 438 ARG A O 1
ATOM 3423 N N . ASP A 1 439 ? -19.882 -8.327 19.689 1.00 94.56 439 ASP A N 1
ATOM 3424 C CA . ASP A 1 439 ? -19.660 -7.555 20.906 1.00 94.56 439 ASP A CA 1
ATOM 3425 C C . ASP A 1 439 ? -18.487 -6.586 20.760 1.00 94.56 439 ASP A C 1
ATOM 3427 O O . ASP A 1 439 ? -18.471 -5.560 21.423 1.00 94.56 439 ASP A O 1
ATOM 3431 N N . LEU A 1 440 ? -17.545 -6.832 19.846 1.00 95.25 440 LEU A N 1
ATOM 3432 C CA . LEU A 1 440 ? -16.414 -5.930 19.608 1.00 95.25 440 LEU A CA 1
ATOM 3433 C C . LEU A 1 440 ? -16.827 -4.556 19.062 1.00 95.25 440 LEU A C 1
ATOM 3435 O O . LEU A 1 440 ? -16.070 -3.606 19.227 1.00 95.25 440 LEU A O 1
ATOM 3439 N N . PHE A 1 441 ? -17.989 -4.436 18.411 1.00 97.00 441 PHE A N 1
ATOM 3440 C CA . PHE A 1 441 ? -18.365 -3.235 17.659 1.00 97.00 441 PHE A CA 1
ATOM 3441 C C . PHE A 1 441 ? -19.597 -2.533 18.237 1.00 97.00 441 PHE A C 1
ATOM 3443 O O . PHE A 1 441 ? -20.653 -3.131 18.432 1.00 97.00 441 PHE A O 1
ATOM 3450 N N . ASP A 1 442 ? -19.531 -1.217 18.381 1.00 95.44 442 ASP A N 1
ATOM 3451 C CA . ASP A 1 442 ? -20.675 -0.370 18.716 1.00 95.44 442 ASP A CA 1
ATOM 3452 C C . ASP A 1 442 ? -21.646 -0.224 17.545 1.00 95.44 442 ASP A C 1
ATOM 3454 O O . ASP A 1 442 ? -22.832 0.023 17.745 1.00 95.44 442 ASP A O 1
ATOM 3458 N N . MET A 1 443 ? -21.184 -0.389 16.306 1.00 95.56 443 MET A N 1
ATOM 3459 C CA . MET A 1 443 ? -22.041 -0.306 15.125 1.00 95.56 443 MET A CA 1
ATOM 3460 C C . MET A 1 443 ? -21.487 -1.144 13.981 1.00 95.56 443 MET A C 1
ATOM 3462 O O . MET A 1 443 ? -20.292 -1.111 13.698 1.00 95.56 443 MET A O 1
ATOM 3466 N N . VAL A 1 444 ? -22.368 -1.855 13.280 1.00 97.19 444 VAL A N 1
ATOM 3467 C CA . VAL A 1 444 ? -22.004 -2.613 12.078 1.00 97.19 444 VAL A CA 1
ATOM 3468 C C . VAL A 1 444 ? -22.814 -2.099 10.896 1.00 97.19 444 VAL A C 1
ATOM 3470 O O . VAL A 1 444 ? -24.039 -2.045 10.957 1.00 97.19 444 VAL A O 1
ATOM 3473 N N . ILE A 1 445 ? -22.137 -1.735 9.814 1.00 96.62 445 ILE A N 1
ATOM 3474 C CA . ILE A 1 445 ? -22.708 -1.247 8.562 1.00 96.62 445 ILE A CA 1
ATOM 3475 C C . ILE A 1 445 ? -22.231 -2.163 7.433 1.00 96.62 445 ILE A C 1
ATOM 3477 O O . ILE A 1 445 ? -21.073 -2.126 7.017 1.00 96.62 445 ILE A O 1
ATOM 3481 N N . VAL A 1 446 ? -23.144 -2.989 6.937 1.00 95.75 446 VAL A N 1
ATOM 3482 C CA . VAL A 1 446 ? -22.954 -3.887 5.793 1.00 95.75 446 VAL A CA 1
ATOM 3483 C C . VAL A 1 446 ? -23.489 -3.245 4.516 1.00 95.75 446 VAL A C 1
ATOM 3485 O O . VAL A 1 446 ? -24.266 -2.286 4.568 1.00 95.75 446 VAL A O 1
ATOM 3488 N N . ASN A 1 447 ? -23.100 -3.758 3.347 1.00 93.50 447 ASN A N 1
ATOM 3489 C CA . ASN A 1 447 ? -23.479 -3.189 2.048 1.00 93.50 447 ASN A CA 1
ATOM 3490 C C . ASN A 1 447 ? -23.325 -1.654 2.004 1.00 93.50 447 ASN A C 1
ATOM 3492 O O . ASN A 1 447 ? -24.186 -0.950 1.470 1.00 93.50 447 ASN A O 1
ATOM 3496 N N . ALA A 1 448 ? -22.242 -1.128 2.583 1.00 92.56 448 ALA A N 1
ATOM 3497 C CA . ALA A 1 448 ? -22.021 0.309 2.713 1.00 92.56 448 ALA A CA 1
ATOM 3498 C C . ALA A 1 448 ? -21.937 1.014 1.350 1.00 92.56 448 ALA A C 1
ATOM 3500 O O . ALA A 1 448 ? -22.221 2.202 1.263 1.00 92.56 448 ALA A O 1
ATOM 3501 N N . ARG A 1 449 ? -21.581 0.290 0.277 1.00 89.38 449 ARG A N 1
ATOM 3502 C CA . ARG A 1 449 ? -21.377 0.817 -1.085 1.00 89.38 449 ARG A CA 1
ATOM 3503 C C . ARG A 1 449 ? -20.335 1.932 -1.131 1.00 89.38 449 ARG A C 1
ATOM 3505 O O . ARG A 1 449 ? -20.503 2.926 -1.827 1.00 89.38 449 ARG A O 1
ATOM 3512 N N . LYS A 1 450 ? -19.228 1.776 -0.406 1.00 89.44 450 LYS A N 1
ATOM 3513 C CA . LYS A 1 450 ? -18.037 2.619 -0.570 1.00 89.44 450 LYS A CA 1
ATOM 3514 C C . LYS A 1 450 ? -17.621 2.588 -2.050 1.00 89.44 450 LYS A C 1
ATOM 3516 O O . LYS A 1 450 ? -17.560 1.492 -2.614 1.00 89.44 450 LYS A O 1
ATOM 3521 N N . PRO A 1 451 ? -17.346 3.737 -2.691 1.00 88.06 451 PRO A N 1
ATOM 3522 C CA . PRO A 1 451 ? -17.120 5.065 -2.105 1.00 88.06 451 PRO A CA 1
ATOM 3523 C C . PRO A 1 451 ? -18.368 5.910 -1.780 1.00 88.06 451 PRO A C 1
ATOM 3525 O O . PRO A 1 451 ? -18.243 6.940 -1.111 1.00 88.06 451 PRO A O 1
ATOM 3528 N N . ASP A 1 452 ? -19.557 5.522 -2.242 1.00 89.00 452 ASP A N 1
ATOM 3529 C CA . ASP A 1 452 ? -20.777 6.334 -2.138 1.00 89.00 452 ASP A CA 1
ATOM 3530 C C . ASP A 1 452 ? -21.157 6.627 -0.683 1.00 89.00 452 ASP A C 1
ATOM 3532 O O . ASP A 1 452 ? -21.631 7.721 -0.390 1.00 89.00 452 ASP A O 1
ATOM 3536 N N . PHE A 1 453 ? -20.835 5.715 0.239 1.00 90.62 453 PHE A N 1
ATOM 3537 C CA . PHE A 1 453 ? -20.999 5.888 1.688 1.00 90.62 453 PHE A CA 1
ATOM 3538 C C . PHE A 1 453 ? -20.454 7.221 2.229 1.00 90.62 453 PHE A C 1
ATOM 3540 O O . PHE A 1 453 ? -21.065 7.847 3.098 1.00 90.62 453 PHE A O 1
ATOM 3547 N N . PHE A 1 454 ? -19.310 7.671 1.704 1.00 88.50 454 PHE A N 1
ATOM 3548 C CA . PHE A 1 454 ? -18.624 8.883 2.160 1.00 88.50 454 PHE A CA 1
ATOM 3549 C C . PHE A 1 454 ? -19.091 10.154 1.445 1.00 88.50 454 PHE A C 1
ATOM 3551 O O . PHE A 1 454 ? -18.712 11.257 1.831 1.00 88.50 454 PHE A O 1
ATOM 3558 N N . THR A 1 455 ? -19.861 10.024 0.363 1.00 84.94 455 THR A N 1
ATOM 3559 C CA . THR A 1 455 ? -20.178 11.147 -0.534 1.00 84.94 455 THR A CA 1
ATOM 3560 C C . THR A 1 455 ? -21.667 11.422 -0.659 1.00 84.94 455 THR A C 1
ATOM 3562 O O . THR A 1 455 ? -22.058 12.566 -0.886 1.00 84.94 455 THR A O 1
ATOM 3565 N N . THR A 1 456 ? -22.494 10.391 -0.520 1.00 85.12 456 THR A N 1
ATOM 3566 C CA . THR A 1 456 ? -23.912 10.416 -0.857 1.00 85.12 456 THR A CA 1
ATOM 3567 C C . THR A 1 456 ? -24.740 9.957 0.336 1.00 85.12 456 THR A C 1
ATOM 3569 O O . THR A 1 456 ? -24.367 9.044 1.067 1.00 85.12 456 THR A O 1
ATOM 3572 N N . SER A 1 457 ? -25.902 10.583 0.528 1.00 84.38 457 SER A N 1
ATOM 3573 C CA . SER A 1 457 ? -26.883 10.119 1.507 1.00 84.38 457 SER A CA 1
ATOM 3574 C C . SER A 1 457 ? -27.701 8.976 0.907 1.00 84.38 457 SER A C 1
ATOM 3576 O O . SER A 1 457 ? -28.519 9.201 0.013 1.00 84.38 457 SER A O 1
ATOM 3578 N N . MET A 1 458 ? -27.449 7.748 1.360 1.00 86.69 458 MET A N 1
ATOM 3579 C CA . MET A 1 458 ? -28.176 6.555 0.924 1.00 86.69 458 MET A CA 1
ATOM 3580 C C . MET A 1 458 ? -29.255 6.157 1.930 1.00 86.69 458 MET A C 1
ATOM 3582 O O . MET A 1 458 ? -29.194 6.499 3.111 1.00 86.69 458 MET A O 1
ATOM 3586 N N . SER A 1 459 ? -30.246 5.401 1.453 1.00 90.38 459 SER A N 1
ATOM 3587 C CA . SER A 1 459 ? -31.257 4.793 2.315 1.00 90.38 459 SER A CA 1
ATOM 3588 C C . SER A 1 459 ? -30.611 3.877 3.354 1.00 90.38 459 SER A C 1
ATOM 3590 O O . SER A 1 459 ? -29.629 3.187 3.071 1.00 90.38 459 SER A O 1
ATOM 3592 N N . LEU A 1 460 ? -31.194 3.875 4.548 1.00 94.19 460 LEU A N 1
ATOM 3593 C CA . LEU A 1 460 ? -30.733 3.104 5.688 1.00 94.19 460 LEU A CA 1
ATOM 3594 C C . LEU A 1 460 ? -31.755 2.018 6.022 1.00 94.19 460 LEU A C 1
ATOM 3596 O O . LEU A 1 460 ? -32.957 2.277 6.123 1.00 94.19 460 LEU A O 1
ATOM 3600 N N . TYR A 1 461 ? -31.263 0.805 6.232 1.00 94.81 461 TYR A N 1
ATOM 3601 C CA . TYR A 1 461 ? -32.061 -0.315 6.709 1.00 94.81 461 TYR A CA 1
ATOM 3602 C C . TYR A 1 461 ? -31.394 -0.923 7.935 1.00 94.81 461 TYR A C 1
ATOM 3604 O O . TYR A 1 461 ? -30.176 -1.043 7.975 1.00 94.81 461 TYR A O 1
ATOM 3612 N N . GLU A 1 462 ? -32.176 -1.297 8.936 1.00 95.50 462 GLU A N 1
ATOM 3613 C CA . GLU A 1 462 ? -31.706 -2.027 10.111 1.00 95.50 462 GLU A CA 1
ATOM 3614 C C . GLU A 1 462 ? -31.901 -3.523 9.877 1.00 95.50 462 GLU A C 1
ATOM 3616 O O . GLU A 1 462 ? -32.990 -3.950 9.480 1.00 95.50 462 GLU A O 1
ATOM 3621 N N . VAL A 1 463 ? -30.852 -4.306 10.116 1.00 92.75 463 VAL A N 1
ATOM 3622 C CA . VAL A 1 463 ? -30.906 -5.767 10.118 1.00 92.75 463 VAL A CA 1
ATOM 3623 C C . VAL A 1 463 ? -31.473 -6.202 11.467 1.00 92.75 463 VAL A C 1
ATOM 3625 O O . VAL A 1 463 ? -30.886 -5.923 12.508 1.00 92.75 463 VAL A O 1
ATOM 3628 N N . VAL A 1 464 ? -32.642 -6.841 11.450 1.00 90.38 464 VAL A N 1
ATOM 3629 C CA . VAL A 1 464 ? -33.428 -7.157 12.657 1.00 90.38 464 VAL A CA 1
ATOM 3630 C C . VAL A 1 464 ? -33.430 -8.635 13.030 1.00 90.38 464 VAL A C 1
ATOM 3632 O O . VAL A 1 464 ? -33.866 -8.976 14.124 1.00 90.38 464 VAL A O 1
ATOM 3635 N N . THR A 1 465 ? -32.973 -9.516 12.141 1.00 83.00 465 THR A N 1
ATOM 3636 C CA . THR A 1 465 ? -32.867 -10.954 12.417 1.00 83.00 465 THR A CA 1
ATOM 3637 C C . THR A 1 465 ? -31.494 -11.483 12.031 1.00 83.00 465 THR A C 1
ATOM 3639 O O . THR A 1 465 ? -30.847 -10.937 11.136 1.00 83.00 465 THR A O 1
ATOM 3642 N N . GLU A 1 466 ? -31.087 -12.592 12.651 1.00 78.50 466 GLU A N 1
ATOM 3643 C CA . GLU A 1 466 ? -29.857 -13.320 12.303 1.00 78.50 466 GLU A CA 1
ATOM 3644 C C . GLU A 1 466 ? -29.861 -13.823 10.850 1.00 78.50 466 GLU A C 1
ATOM 3646 O O . GLU A 1 466 ? -28.822 -13.872 10.198 1.00 78.50 466 GLU A O 1
ATOM 3651 N N . ASP A 1 467 ? -31.041 -14.105 10.289 1.00 80.12 467 ASP A N 1
ATOM 3652 C CA . ASP A 1 467 ? -31.181 -14.494 8.879 1.00 80.12 467 ASP A CA 1
ATOM 3653 C C . ASP A 1 467 ? -30.960 -13.327 7.892 1.00 80.12 467 ASP A C 1
ATOM 3655 O O . ASP A 1 467 ? -30.918 -13.533 6.674 1.00 80.12 467 ASP A O 1
ATOM 3659 N N . GLY A 1 468 ? -30.822 -12.094 8.394 1.00 84.88 468 GLY A N 1
ATOM 3660 C CA . GLY A 1 468 ? -30.565 -10.897 7.595 1.00 84.88 468 GLY A CA 1
ATOM 3661 C C . GLY A 1 468 ? -31.817 -10.147 7.130 1.00 84.88 468 GLY A C 1
ATOM 3662 O O . GLY A 1 468 ? -31.740 -9.386 6.163 1.00 84.88 468 GLY A O 1
ATOM 3663 N N . LEU A 1 469 ? -32.981 -10.338 7.769 1.00 89.69 469 LEU A N 1
ATOM 3664 C CA . LEU A 1 469 ? -34.173 -9.552 7.434 1.00 89.69 469 LEU A CA 1
ATOM 3665 C C . LEU A 1 469 ? -33.968 -8.089 7.818 1.00 89.69 469 LEU A C 1
ATOM 3667 O O . LEU A 1 469 ? -33.414 -7.770 8.868 1.00 89.69 469 LEU A O 1
ATOM 3671 N N . MET A 1 470 ? -34.453 -7.199 6.955 1.00 93.44 470 MET A N 1
ATOM 3672 C CA . MET A 1 470 ? -34.225 -5.765 7.066 1.00 93.44 470 MET A CA 1
ATOM 3673 C C . MET A 1 470 ? -35.535 -4.996 7.212 1.00 93.44 470 MET A C 1
ATOM 3675 O O . MET A 1 470 ? -36.518 -5.295 6.529 1.00 93.44 470 MET A O 1
ATOM 3679 N N . ARG A 1 471 ? -35.525 -3.944 8.033 1.00 93.00 471 ARG A N 1
ATOM 3680 C CA . ARG A 1 471 ? -36.585 -2.925 8.076 1.00 93.00 471 ARG A CA 1
ATOM 3681 C C . ARG A 1 471 ? -36.021 -1.539 7.750 1.00 93.00 471 ARG A C 1
ATOM 3683 O O . ARG A 1 471 ? -34.866 -1.277 8.075 1.00 93.00 471 ARG A O 1
ATOM 3690 N N . PRO A 1 472 ? -36.797 -0.634 7.132 1.00 94.00 472 PRO A N 1
ATOM 3691 C CA . PRO A 1 472 ? -36.364 0.750 6.952 1.00 94.00 472 PRO A CA 1
ATOM 3692 C C . PRO A 1 472 ? -36.036 1.410 8.298 1.00 94.00 472 PRO A C 1
ATOM 3694 O O . PRO A 1 472 ? -36.794 1.255 9.256 1.00 94.00 472 PRO A O 1
ATOM 3697 N N . SER A 1 473 ? -34.937 2.162 8.356 1.00 90.69 473 SER A N 1
ATOM 3698 C CA . SER A 1 473 ? -34.564 2.982 9.512 1.00 90.69 473 SER A CA 1
ATOM 3699 C C . SER A 1 473 ? -34.225 4.406 9.072 1.00 90.69 473 SER A C 1
ATOM 3701 O O . SER A 1 473 ? -33.796 4.639 7.944 1.00 90.69 473 SER A O 1
ATOM 3703 N N . TYR A 1 474 ? -34.412 5.368 9.974 1.00 87.12 474 TYR A N 1
ATOM 3704 C CA . TYR A 1 474 ? -34.129 6.789 9.736 1.00 87.12 474 TYR A CA 1
ATOM 3705 C C . TYR A 1 474 ? -32.956 7.314 10.570 1.00 87.12 474 TYR A C 1
ATOM 3707 O O . TYR A 1 474 ? -32.500 8.435 10.350 1.00 87.12 474 TYR A O 1
ATOM 3715 N N . SER A 1 475 ? -32.463 6.522 11.524 1.00 89.25 475 SER A N 1
ATOM 3716 C CA . SER A 1 475 ? -31.320 6.880 12.358 1.00 89.25 475 SER A CA 1
ATOM 3717 C C . SER A 1 475 ? -30.471 5.654 12.680 1.00 89.25 475 SER A C 1
ATOM 3719 O O . SER A 1 475 ? -30.983 4.541 12.827 1.00 89.25 475 SER A O 1
ATOM 3721 N N . LEU A 1 476 ? -29.167 5.880 12.809 1.00 91.06 476 LEU A N 1
ATOM 3722 C CA . LEU A 1 476 ? -28.234 4.903 13.355 1.00 91.06 476 LEU A CA 1
ATOM 3723 C C . LEU A 1 476 ? -28.275 4.979 14.887 1.00 91.06 476 LEU A C 1
ATOM 3725 O O . LEU A 1 476 ? -28.477 6.054 15.454 1.00 91.06 476 LEU A O 1
ATOM 3729 N N . LYS A 1 477 ? -28.115 3.836 15.551 1.00 89.44 477 LYS A N 1
ATOM 3730 C CA . LYS A 1 477 ? -28.048 3.699 17.008 1.00 89.44 477 LYS A CA 1
ATOM 3731 C C . LYS A 1 477 ? -26.863 2.808 17.369 1.00 89.44 477 LYS A C 1
ATOM 3733 O O . LYS A 1 477 ? -26.522 1.898 16.609 1.00 89.44 477 LYS A O 1
ATOM 3738 N N . ARG A 1 478 ? -26.268 3.050 18.539 1.00 87.56 478 ARG A N 1
ATOM 3739 C CA . ARG A 1 478 ? -25.272 2.136 19.116 1.00 87.56 478 ARG A CA 1
ATOM 3740 C C . ARG A 1 478 ? -25.898 0.751 19.328 1.00 87.56 478 ARG A C 1
ATOM 3742 O O . ARG A 1 478 ? -27.095 0.640 19.584 1.00 87.56 478 ARG A O 1
ATOM 3749 N N . GLY A 1 479 ? -25.106 -0.297 19.147 1.00 86.50 479 GLY A N 1
ATOM 3750 C CA . GLY A 1 479 ? -25.527 -1.698 19.148 1.00 86.50 479 GLY A CA 1
ATOM 3751 C C . GLY A 1 479 ? -26.252 -2.160 17.876 1.00 86.50 479 GLY A C 1
ATOM 3752 O O . GLY A 1 479 ? -26.514 -3.353 17.723 1.00 86.50 479 GLY A O 1
ATOM 3753 N N . GLY A 1 480 ? -26.547 -1.276 16.919 1.00 91.31 480 GLY A N 1
ATOM 3754 C CA . GLY A 1 480 ? -27.297 -1.639 15.716 1.00 91.31 480 GLY A CA 1
ATOM 3755 C C . GLY A 1 480 ? -26.453 -2.273 14.603 1.00 91.31 480 GLY A C 1
ATOM 3756 O O . GLY A 1 480 ? -25.261 -1.989 14.453 1.00 91.31 480 GLY A O 1
ATOM 3757 N N . VAL A 1 481 ? -27.105 -3.116 13.799 1.00 95.56 481 VAL A N 1
ATOM 3758 C CA . VAL A 1 481 ? -26.581 -3.643 12.531 1.00 95.56 481 VAL A CA 1
ATOM 3759 C C . VAL A 1 481 ? -27.397 -3.042 11.393 1.00 95.56 481 VAL A C 1
ATOM 3761 O O . VAL A 1 481 ? -28.627 -3.097 11.397 1.00 95.56 481 VAL A O 1
ATOM 3764 N N . TYR A 1 482 ? -26.721 -2.464 10.410 1.00 95.94 482 TYR A N 1
ATOM 3765 C CA . TYR A 1 482 ? -27.342 -1.664 9.366 1.00 95.94 482 TYR A CA 1
ATOM 3766 C C . TYR A 1 482 ? -26.857 -2.051 7.978 1.00 95.94 482 TYR A C 1
ATOM 3768 O O . TYR A 1 482 ? -25.744 -2.527 7.804 1.00 95.94 482 TYR A O 1
ATOM 3776 N N . CYS A 1 483 ? -27.697 -1.802 6.980 1.00 94.00 483 CYS A N 1
ATOM 3777 C CA . CYS A 1 483 ? -27.387 -1.913 5.566 1.00 94.00 483 CYS A CA 1
ATOM 3778 C C . CYS A 1 483 ? -27.487 -0.531 4.907 1.00 94.00 483 CYS A C 1
ATOM 3780 O O . CYS A 1 483 ? -28.530 0.129 4.993 1.00 94.00 483 CYS A O 1
ATOM 3782 N N . GLY A 1 484 ? -26.426 -0.117 4.211 1.00 92.50 484 GLY A N 1
ATOM 3783 C CA . GLY A 1 484 ? -26.348 1.180 3.534 1.00 92.50 484 GLY A CA 1
ATOM 3784 C C . GLY A 1 484 ? -26.031 2.337 4.486 1.00 92.50 484 GLY A C 1
ATOM 3785 O O . GLY A 1 484 ? -25.077 2.272 5.254 1.00 92.50 484 GLY A O 1
ATOM 3786 N N . GLY A 1 485 ? -26.813 3.416 4.427 1.00 91.25 485 GLY A N 1
ATOM 3787 C CA . GLY A 1 485 ? -26.545 4.634 5.199 1.00 91.25 485 GLY A CA 1
ATOM 3788 C C . GLY A 1 485 ? -25.399 5.485 4.638 1.00 91.25 485 GLY A C 1
ATOM 3789 O O . GLY A 1 485 ? -25.015 5.357 3.476 1.00 91.25 485 GLY A O 1
ATOM 3790 N N . SER A 1 486 ? -24.892 6.413 5.448 1.00 93.06 486 SER A N 1
ATOM 3791 C CA . SER A 1 486 ? -23.838 7.346 5.043 1.00 93.06 486 SER A CA 1
ATOM 3792 C C . SER A 1 486 ? -22.989 7.789 6.230 1.00 93.06 486 SER A C 1
ATOM 3794 O O . SER A 1 486 ? -23.447 7.789 7.374 1.00 93.06 486 SER A O 1
ATOM 3796 N N . ALA A 1 487 ? -21.755 8.206 5.961 1.00 92.12 487 ALA A N 1
ATOM 3797 C CA . ALA A 1 487 ? -20.831 8.649 6.999 1.00 92.12 487 ALA A CA 1
ATOM 3798 C C . ALA A 1 487 ? -21.337 9.854 7.832 1.00 92.12 487 ALA A C 1
ATOM 3800 O O . ALA A 1 487 ? -21.191 9.812 9.051 1.00 92.12 487 ALA A O 1
ATOM 3801 N N . PRO A 1 488 ? -22.036 10.864 7.268 1.00 91.19 488 PRO A N 1
ATOM 3802 C CA . PRO A 1 488 ? -22.651 11.919 8.083 1.00 91.19 488 PRO A CA 1
ATOM 3803 C C . PRO A 1 488 ? -23.715 11.410 9.070 1.00 91.19 488 PRO A C 1
ATOM 3805 O O . PRO A 1 488 ? -23.928 12.012 10.121 1.00 91.19 488 PRO A O 1
ATOM 3808 N N . LEU A 1 489 ? -24.405 10.302 8.760 1.00 92.06 489 LEU A N 1
ATOM 3809 C CA . LEU A 1 489 ? -25.326 9.681 9.719 1.00 92.06 489 LEU A CA 1
ATOM 3810 C C . LEU A 1 489 ? -24.565 9.052 10.888 1.00 92.06 489 LEU A C 1
ATOM 3812 O O . LEU A 1 489 ? -25.084 9.063 12.001 1.00 92.06 489 LEU A O 1
ATOM 3816 N N . VAL A 1 490 ? -23.366 8.513 10.641 1.00 92.75 490 VAL A N 1
ATOM 3817 C CA . VAL A 1 490 ? -22.491 7.956 11.683 1.00 92.75 490 VAL A CA 1
ATOM 3818 C C . VAL A 1 490 ? -22.030 9.067 12.620 1.00 92.75 490 VAL A C 1
ATOM 3820 O O . VAL A 1 490 ? -22.253 8.958 13.820 1.00 92.75 490 VAL A O 1
ATOM 3823 N N . GLU A 1 491 ? -21.487 10.162 12.080 1.00 92.00 491 GLU A N 1
ATOM 3824 C CA . GLU A 1 491 ? -21.075 11.339 12.866 1.00 92.00 491 GLU A CA 1
ATOM 3825 C C . GLU A 1 491 ? -22.212 11.829 13.768 1.00 92.00 491 GLU A C 1
ATOM 3827 O O . GLU A 1 491 ? -22.052 11.967 14.980 1.00 92.00 491 GLU A O 1
ATOM 3832 N N . LYS A 1 492 ? -23.410 11.985 13.189 1.00 91.69 492 LYS A N 1
ATOM 3833 C CA . LYS A 1 492 ? -24.604 12.407 13.924 1.00 91.69 492 LYS A CA 1
ATOM 3834 C C . LYS A 1 492 ? -25.014 11.421 15.021 1.00 91.69 492 LYS A C 1
ATOM 3836 O O . LYS A 1 492 ? -25.473 11.851 16.072 1.00 91.69 492 LYS A O 1
ATOM 3841 N N . ALA A 1 493 ? -24.922 10.118 14.765 1.00 91.50 493 ALA A N 1
ATOM 3842 C CA . ALA A 1 493 ? -25.347 9.095 15.717 1.00 91.50 493 ALA A CA 1
ATOM 3843 C C . ALA A 1 493 ? -24.364 8.905 16.875 1.00 91.50 493 ALA A C 1
ATOM 3845 O O . ALA A 1 493 ? -24.781 8.524 17.967 1.00 91.50 493 ALA A O 1
ATOM 3846 N N . LEU A 1 494 ? -23.078 9.158 16.639 1.00 90.25 494 LEU A N 1
ATOM 3847 C CA . LEU A 1 494 ? -22.048 9.071 17.668 1.00 90.25 494 LEU A CA 1
ATOM 3848 C C . LEU A 1 494 ? -21.856 10.394 18.417 1.00 90.25 494 LEU A C 1
ATOM 3850 O O . LEU A 1 494 ? -21.371 10.365 19.543 1.00 90.25 494 LEU A O 1
ATOM 3854 N N . GLY A 1 495 ? -22.286 11.518 17.831 1.00 89.62 495 GLY A N 1
ATOM 3855 C CA . GLY A 1 495 ? -22.099 12.853 18.402 1.00 89.62 495 GLY A CA 1
ATOM 3856 C C . GLY A 1 495 ? -20.668 13.364 18.243 1.00 89.62 495 GLY A C 1
ATOM 3857 O O . GLY A 1 495 ? -20.212 14.148 19.065 1.00 89.62 495 GLY A O 1
ATOM 3858 N N . VAL A 1 496 ? -19.959 12.904 17.209 1.00 88.38 496 VAL A N 1
ATOM 3859 C CA . VAL A 1 496 ? -18.522 13.150 17.023 1.00 88.38 496 VAL A CA 1
ATOM 3860 C C . VAL A 1 496 ? -18.252 13.887 15.711 1.00 88.38 496 VAL A C 1
ATOM 3862 O O . VAL A 1 496 ? -19.005 13.756 14.741 1.00 88.38 496 VAL A O 1
ATOM 3865 N N . THR A 1 497 ? -17.165 14.655 15.663 1.00 86.38 497 THR A N 1
ATOM 3866 C CA . THR A 1 497 ? -16.704 15.361 14.458 1.00 86.38 497 THR A CA 1
ATOM 3867 C C . THR A 1 497 ? -15.677 14.536 13.693 1.00 86.38 497 THR A C 1
ATOM 3869 O O . THR A 1 497 ? -14.997 13.681 14.261 1.00 86.38 497 THR A O 1
ATOM 3872 N N . GLY A 1 498 ? -15.531 14.787 12.391 1.00 83.56 498 GLY A N 1
ATOM 3873 C CA . GLY A 1 498 ? -14.707 13.943 11.526 1.00 83.56 498 GLY A CA 1
ATOM 3874 C C . GLY A 1 498 ? -13.256 13.741 11.986 1.00 83.56 498 GLY A C 1
ATOM 3875 O O . GLY A 1 498 ? -12.739 12.632 11.915 1.00 83.56 498 GLY A O 1
ATOM 3876 N N . ASP A 1 499 ? -12.600 14.760 12.534 1.00 86.81 499 ASP A N 1
ATOM 3877 C CA . ASP A 1 499 ? -11.213 14.694 13.017 1.00 86.81 499 ASP A CA 1
ATOM 3878 C C . ASP A 1 499 ? -11.006 13.824 14.272 1.00 86.81 499 ASP A C 1
ATOM 3880 O O . ASP A 1 499 ? -9.872 13.430 14.560 1.00 86.81 499 ASP A O 1
ATOM 3884 N N . SER A 1 500 ? -12.094 13.471 14.960 1.00 91.19 500 SER A N 1
ATOM 3885 C CA . SER A 1 500 ? -12.129 12.511 16.072 1.00 91.19 500 SER A CA 1
ATOM 3886 C C . SER A 1 500 ? -12.450 11.071 15.633 1.00 91.19 500 SER A C 1
ATOM 3888 O O . SER A 1 500 ? -12.475 10.161 16.467 1.00 91.19 500 SER A O 1
ATOM 3890 N N . ILE A 1 501 ? -12.660 10.842 14.328 1.00 94.56 501 ILE A N 1
ATOM 3891 C CA . ILE A 1 501 ? -12.870 9.516 13.733 1.00 94.56 501 ILE A CA 1
ATOM 3892 C C . ILE A 1 501 ? -11.612 9.079 12.979 1.00 94.56 501 ILE A C 1
ATOM 3894 O O . ILE A 1 501 ? -11.131 9.779 12.087 1.00 94.56 501 ILE A O 1
ATOM 3898 N N . LEU A 1 502 ? -11.116 7.877 13.279 1.00 96.25 502 LEU A N 1
ATOM 3899 C CA . LEU A 1 502 ? -10.096 7.190 12.486 1.00 96.25 502 LEU A CA 1
ATOM 3900 C C . LEU A 1 502 ? -10.744 6.101 11.630 1.00 96.25 502 LEU A C 1
ATOM 3902 O O . LEU A 1 502 ? -11.301 5.152 12.168 1.00 96.25 502 LEU A O 1
ATOM 3906 N N . TYR A 1 503 ? -10.632 6.192 10.306 1.00 96.38 503 TYR A N 1
ATOM 3907 C CA . TYR A 1 503 ? -11.018 5.102 9.413 1.00 96.38 503 TYR A CA 1
ATOM 3908 C C . TYR A 1 503 ? -9.807 4.293 8.962 1.00 96.38 503 TYR A C 1
ATOM 3910 O O . TYR A 1 503 ? -8.832 4.845 8.446 1.00 96.38 503 TYR A O 1
ATOM 3918 N N . VAL A 1 504 ? -9.880 2.984 9.159 1.00 97.25 504 VAL A N 1
ATOM 3919 C CA . VAL A 1 504 ? -8.845 2.011 8.831 1.00 97.25 504 VAL A CA 1
ATOM 3920 C C . VAL A 1 504 ? -9.363 1.131 7.701 1.00 97.25 504 VAL A C 1
ATOM 3922 O O . VAL A 1 504 ? -10.400 0.486 7.841 1.00 97.25 504 VAL A O 1
ATOM 3925 N N . GLY A 1 505 ? -8.646 1.097 6.584 1.00 94.69 505 GLY A N 1
ATOM 3926 C CA . GLY A 1 505 ? -9.017 0.292 5.421 1.00 94.69 505 GLY A CA 1
ATOM 3927 C C . GLY A 1 505 ? -7.800 -0.121 4.610 1.00 94.69 505 GLY A C 1
ATOM 3928 O O . GLY A 1 505 ? -6.694 0.380 4.836 1.00 94.69 505 GLY A O 1
ATOM 3929 N N . ASP A 1 506 ? -7.983 -1.006 3.640 1.00 91.50 506 ASP A N 1
ATOM 3930 C CA . ASP A 1 506 ? -6.924 -1.393 2.718 1.00 91.50 506 ASP A CA 1
ATOM 3931 C C . ASP A 1 506 ? -6.989 -0.548 1.444 1.00 91.50 506 ASP A C 1
ATOM 3933 O O . ASP A 1 506 ? -5.948 -0.286 0.851 1.00 91.50 506 ASP A O 1
ATOM 3937 N N . HIS A 1 507 ? -8.148 -0.042 1.014 1.00 86.69 507 HIS A N 1
ATOM 3938 C CA . HIS A 1 507 ? -8.288 0.606 -0.287 1.00 86.69 507 HIS A CA 1
ATOM 3939 C C . HIS A 1 507 ? -8.020 2.122 -0.238 1.00 86.69 507 HIS A C 1
ATOM 3941 O O . HIS A 1 507 ? -8.835 2.929 0.201 1.00 86.69 507 HIS A O 1
ATOM 3947 N N . ILE A 1 508 ? -6.932 2.573 -0.878 1.00 82.50 508 ILE A N 1
ATOM 3948 C CA . ILE A 1 508 ? -6.503 3.991 -0.883 1.00 82.50 508 ILE A CA 1
ATOM 3949 C C . ILE A 1 508 ? -7.612 4.969 -1.293 1.00 82.50 508 ILE A C 1
ATOM 3951 O O . ILE A 1 508 ? -7.815 5.982 -0.629 1.00 82.50 508 ILE A O 1
ATOM 3955 N N . TYR A 1 509 ? -8.303 4.710 -2.407 1.00 76.56 509 TYR A N 1
ATOM 3956 C CA . TYR A 1 509 ? -9.334 5.625 -2.897 1.00 76.56 509 TYR A CA 1
ATOM 3957 C C . TYR A 1 509 ? -10.660 5.538 -2.128 1.00 76.56 509 TYR A C 1
ATOM 3959 O O . TYR A 1 509 ? -11.143 6.567 -1.653 1.00 76.56 509 TYR A O 1
ATOM 3967 N N . THR A 1 510 ? -11.258 4.346 -2.022 1.00 74.00 510 THR A N 1
ATOM 3968 C CA . THR A 1 510 ? -12.594 4.201 -1.431 1.00 74.00 510 THR A CA 1
ATOM 3969 C C . THR A 1 510 ? -12.590 4.405 0.073 1.00 74.00 510 THR A C 1
ATOM 3971 O O . THR A 1 510 ? -13.578 4.931 0.568 1.00 74.00 510 THR A O 1
ATOM 3974 N N . ASP A 1 511 ? -11.494 4.076 0.765 1.00 73.44 511 ASP A N 1
ATOM 3975 C CA . ASP A 1 511 ? -11.419 4.137 2.226 1.00 73.44 511 ASP A CA 1
ATOM 3976 C C . ASP A 1 511 ? -10.705 5.396 2.718 1.00 73.44 511 ASP A C 1
ATOM 3978 O O . ASP A 1 511 ? -11.249 6.143 3.524 1.00 73.44 511 ASP A O 1
ATOM 3982 N N . ALA A 1 512 ? -9.503 5.692 2.212 1.00 71.88 512 ALA A N 1
ATOM 3983 C CA . ALA A 1 512 ? -8.715 6.806 2.744 1.00 71.88 512 ALA A CA 1
ATOM 3984 C C . ALA A 1 512 ? -9.024 8.148 2.053 1.00 71.88 512 ALA A C 1
ATOM 3986 O O . ALA A 1 512 ? -9.297 9.156 2.707 1.00 71.88 512 ALA A O 1
ATOM 3987 N N . ALA A 1 513 ? -8.979 8.200 0.719 1.00 76.19 513 ALA A N 1
ATOM 3988 C CA . ALA A 1 513 ? -9.008 9.468 -0.008 1.00 76.19 513 ALA A CA 1
ATOM 3989 C C . ALA A 1 513 ? -10.309 10.249 0.203 1.00 76.19 513 ALA A C 1
ATOM 3991 O O . ALA A 1 513 ? -10.267 11.466 0.397 1.00 76.19 513 ALA A O 1
ATOM 3992 N N . LEU A 1 514 ? -11.455 9.570 0.165 1.00 79.31 514 LEU A N 1
ATOM 3993 C CA . LEU A 1 514 ? -12.757 10.225 0.277 1.00 79.31 514 LEU A CA 1
ATOM 3994 C C . LEU A 1 514 ? -13.126 10.566 1.713 1.00 79.31 514 LEU A C 1
ATOM 3996 O O . LEU A 1 514 ? -13.569 11.692 1.939 1.00 79.31 514 LEU A O 1
ATOM 4000 N N . ALA A 1 515 ? -12.867 9.667 2.665 1.00 74.44 515 ALA A N 1
ATOM 4001 C CA . ALA A 1 515 ? -13.049 9.946 4.087 1.00 74.44 515 ALA A CA 1
ATOM 4002 C C . ALA A 1 515 ? -12.272 11.212 4.490 1.00 74.44 515 ALA A C 1
ATOM 4004 O O . ALA A 1 515 ? -12.830 12.153 5.055 1.00 74.44 515 ALA A O 1
ATOM 4005 N N . LYS A 1 516 ? -11.016 11.317 4.045 1.00 80.50 516 LYS A N 1
ATOM 4006 C CA . LYS A 1 516 ? -10.186 12.496 4.284 1.00 80.50 516 LYS A CA 1
ATOM 4007 C C . LYS A 1 516 ? -10.664 13.751 3.557 1.00 80.50 516 LYS A C 1
ATOM 4009 O O . LYS A 1 516 ? -10.784 14.809 4.161 1.00 80.50 516 LYS A O 1
ATOM 4014 N N . MET A 1 517 ? -10.900 13.672 2.245 1.00 79.56 517 MET A N 1
ATOM 4015 C CA . MET A 1 517 ? -11.196 14.863 1.435 1.00 79.56 517 MET A CA 1
ATOM 4016 C C . MET A 1 517 ? -12.600 15.435 1.659 1.00 79.56 517 MET A C 1
ATOM 4018 O O . MET A 1 517 ? -12.809 16.612 1.369 1.00 79.56 517 MET A O 1
ATOM 4022 N N . ARG A 1 518 ? -13.572 14.615 2.076 1.00 80.88 518 ARG A N 1
ATOM 4023 C CA . ARG A 1 518 ? -14.981 15.025 2.194 1.00 80.88 518 ARG A CA 1
ATOM 4024 C C . ARG A 1 518 ? -15.437 15.239 3.627 1.00 80.88 518 ARG A C 1
ATOM 4026 O O . ARG A 1 518 ? -16.262 16.120 3.835 1.00 80.88 518 ARG A O 1
ATOM 4033 N N . LEU A 1 519 ? -14.916 14.454 4.565 1.00 81.56 519 LEU A N 1
ATOM 4034 C CA . LEU A 1 519 ? -15.399 14.418 5.948 1.00 81.56 519 LEU A CA 1
ATOM 4035 C C . LEU A 1 519 ? -14.323 14.825 6.954 1.00 81.56 519 LEU A C 1
ATOM 4037 O O . LEU A 1 519 ? -14.602 14.932 8.138 1.00 81.56 519 LEU A O 1
ATOM 4041 N N . ASN A 1 520 ? -13.088 15.053 6.490 1.00 87.81 520 ASN A N 1
ATOM 4042 C CA . ASN A 1 520 ? -11.939 15.321 7.351 1.00 87.81 520 ASN A CA 1
ATOM 4043 C C . ASN A 1 520 ? -11.666 14.193 8.367 1.00 87.81 520 ASN A C 1
ATOM 4045 O O . ASN A 1 520 ? -11.077 14.436 9.418 1.00 87.81 520 ASN A O 1
ATOM 4049 N N . TRP A 1 521 ? -12.068 12.957 8.043 1.00 93.38 521 TRP A N 1
ATOM 4050 C CA . TRP A 1 521 ? -11.747 11.789 8.860 1.00 93.38 521 TRP A CA 1
ATOM 4051 C C . TRP A 1 521 ? -10.244 11.534 8.859 1.00 93.38 521 TRP A C 1
ATOM 4053 O O . TRP A 1 521 ? -9.561 11.697 7.836 1.00 93.38 521 TRP A O 1
ATOM 4063 N N . ARG A 1 522 ? -9.728 11.096 10.008 1.00 94.81 522 ARG A N 1
ATOM 4064 C CA . ARG A 1 522 ? -8.370 10.564 10.121 1.00 94.81 522 ARG A CA 1
ATOM 4065 C C . ARG A 1 522 ? -8.320 9.213 9.432 1.00 94.81 522 ARG A C 1
ATOM 4067 O O . ARG A 1 522 ? -9.318 8.502 9.363 1.00 94.81 522 ARG A O 1
ATOM 4074 N N . THR A 1 523 ? -7.169 8.856 8.875 1.00 95.44 523 THR A N 1
ATOM 4075 C CA . THR A 1 523 ? -7.078 7.668 8.008 1.00 95.44 523 THR A CA 1
ATOM 4076 C C . THR A 1 523 ? -5.845 6.826 8.289 1.00 95.44 523 THR A C 1
ATOM 4078 O O . THR A 1 523 ? -4.722 7.336 8.325 1.00 95.44 523 THR A O 1
ATOM 4081 N N . ALA A 1 524 ? -6.058 5.520 8.419 1.00 96.12 524 ALA A N 1
ATOM 4082 C CA . ALA A 1 524 ? -5.015 4.511 8.460 1.00 96.12 524 ALA A CA 1
ATOM 4083 C C . ALA A 1 524 ? -5.157 3.558 7.272 1.00 96.12 524 ALA A C 1
ATOM 4085 O O . ALA A 1 524 ? -6.262 3.134 6.939 1.00 96.12 524 ALA A O 1
ATOM 4086 N N . LEU A 1 525 ? -4.038 3.216 6.636 1.00 96.00 525 LEU A N 1
ATOM 4087 C CA . LEU A 1 525 ? -4.030 2.295 5.501 1.00 96.00 525 LEU A CA 1
ATOM 4088 C C . LEU A 1 525 ? -3.333 0.976 5.842 1.00 96.00 525 LEU A C 1
ATOM 4090 O O . LEU A 1 525 ? -2.198 0.985 6.324 1.00 96.00 525 LEU A O 1
ATOM 4094 N N . ILE A 1 526 ? -3.982 -0.141 5.518 1.00 95.12 526 ILE A N 1
ATOM 4095 C CA . ILE A 1 526 ? -3.430 -1.490 5.643 1.00 95.12 526 ILE A CA 1
ATOM 4096 C C . ILE A 1 526 ? -2.750 -1.917 4.333 1.00 95.12 526 ILE A C 1
ATOM 4098 O O . ILE A 1 526 ? -3.321 -1.858 3.240 1.00 95.12 526 ILE A O 1
ATOM 4102 N N . LEU A 1 527 ? -1.488 -2.332 4.449 1.00 94.12 527 LEU A N 1
ATOM 4103 C CA . LEU A 1 527 ? -0.609 -2.757 3.360 1.00 94.12 527 LEU A CA 1
ATOM 4104 C C . LEU A 1 527 ? 0.098 -4.057 3.755 1.00 94.12 527 LEU A C 1
ATOM 4106 O O . LEU A 1 527 ? 1.255 -4.030 4.175 1.00 94.12 527 LEU A O 1
ATOM 4110 N N . ALA A 1 528 ? -0.581 -5.196 3.628 1.00 92.06 528 ALA A N 1
ATOM 4111 C CA . ALA A 1 528 ? -0.046 -6.494 4.051 1.00 92.06 528 ALA A CA 1
ATOM 4112 C C . ALA A 1 528 ? 1.336 -6.814 3.444 1.00 92.06 528 ALA A C 1
ATOM 4114 O O . ALA A 1 528 ? 2.196 -7.398 4.100 1.00 92.06 528 ALA A O 1
ATOM 4115 N N . GLU A 1 529 ? 1.598 -6.374 2.210 1.00 93.19 529 GLU A N 1
ATOM 4116 C CA . GLU A 1 529 ? 2.869 -6.600 1.513 1.00 93.19 529 GLU A CA 1
ATOM 4117 C C . GLU A 1 529 ? 4.063 -5.849 2.130 1.00 93.19 529 GLU A C 1
ATOM 4119 O O . GLU A 1 529 ? 5.213 -6.135 1.785 1.00 93.19 529 GLU A O 1
ATOM 4124 N N . LEU A 1 530 ? 3.814 -4.899 3.035 1.00 94.56 530 LEU A N 1
ATOM 4125 C CA . LEU A 1 530 ? 4.844 -4.088 3.677 1.00 94.56 530 LEU A CA 1
ATOM 4126 C C . LEU A 1 530 ? 5.801 -4.929 4.530 1.00 94.56 530 LEU A C 1
ATOM 4128 O O . LEU A 1 530 ? 6.990 -4.622 4.578 1.00 94.56 530 LEU A O 1
ATOM 4132 N N . GLU A 1 531 ? 5.315 -6.010 5.148 1.00 93.75 531 GLU A N 1
ATOM 4133 C CA . GLU A 1 531 ? 6.164 -6.935 5.909 1.00 93.75 531 GLU A CA 1
ATOM 4134 C C . GLU A 1 531 ? 7.250 -7.546 5.016 1.00 93.75 531 GLU A C 1
ATOM 4136 O O . GLU A 1 531 ? 8.443 -7.417 5.301 1.00 93.75 531 GLU A O 1
ATOM 4141 N N . LEU A 1 532 ? 6.840 -8.098 3.870 1.00 94.44 532 LEU A N 1
ATOM 4142 C CA . LEU A 1 532 ? 7.747 -8.674 2.875 1.00 94.44 532 LEU A CA 1
ATOM 4143 C C . LEU A 1 532 ? 8.700 -7.622 2.296 1.00 94.44 532 LEU A C 1
ATOM 4145 O O . LEU A 1 532 ? 9.868 -7.908 2.031 1.00 94.44 532 LEU A O 1
ATOM 4149 N N . GLU A 1 533 ? 8.226 -6.391 2.087 1.00 95.31 533 GLU A N 1
ATOM 4150 C CA . GLU A 1 533 ? 9.076 -5.308 1.593 1.00 95.31 533 GLU A CA 1
ATOM 4151 C C . GLU A 1 533 ? 10.160 -4.919 2.608 1.00 95.31 533 GLU A C 1
ATOM 4153 O O . GLU A 1 533 ? 11.315 -4.724 2.222 1.00 95.31 533 GLU A O 1
ATOM 4158 N N . ILE A 1 534 ? 9.824 -4.830 3.896 1.00 94.69 534 ILE A N 1
ATOM 4159 C CA . ILE A 1 534 ? 10.772 -4.487 4.964 1.00 94.69 534 ILE A CA 1
ATOM 4160 C C . ILE A 1 534 ? 11.841 -5.573 5.112 1.00 94.69 534 ILE A C 1
ATOM 4162 O O . ILE A 1 534 ? 13.032 -5.255 5.215 1.00 94.69 534 ILE A O 1
ATOM 4166 N N . GLU A 1 535 ? 11.452 -6.843 5.043 1.00 94.50 535 GLU A N 1
ATOM 4167 C CA . GLU A 1 535 ? 12.390 -7.968 5.024 1.00 94.50 535 GLU A CA 1
ATOM 4168 C C . GLU A 1 535 ? 13.301 -7.928 3.790 1.00 94.50 535 GLU A C 1
ATOM 4170 O O . GLU A 1 535 ? 14.527 -8.030 3.909 1.00 94.50 535 GLU A O 1
ATOM 4175 N N . ALA A 1 536 ? 12.735 -7.689 2.605 1.00 95.06 536 ALA A N 1
ATOM 4176 C CA . ALA A 1 536 ? 13.499 -7.558 1.368 1.00 95.06 536 ALA A CA 1
ATOM 4177 C C . ALA A 1 536 ? 14.484 -6.375 1.411 1.00 95.06 536 ALA A C 1
ATOM 4179 O O . ALA A 1 536 ? 15.610 -6.488 0.921 1.00 95.06 536 ALA A O 1
ATOM 4180 N N . LEU A 1 537 ? 14.105 -5.252 2.029 1.00 93.31 537 LEU A N 1
ATOM 4181 C CA . LEU A 1 537 ? 14.984 -4.099 2.247 1.00 93.31 537 LEU A CA 1
ATOM 4182 C C . LEU A 1 537 ? 16.141 -4.430 3.195 1.00 93.31 537 LEU A C 1
ATOM 4184 O O . LEU A 1 537 ? 17.258 -3.941 2.994 1.00 93.31 537 LEU A O 1
ATOM 4188 N N . ALA A 1 538 ? 15.899 -5.249 4.221 1.00 93.06 538 ALA A N 1
ATOM 4189 C CA . ALA A 1 538 ? 16.950 -5.716 5.117 1.00 93.06 538 ALA A CA 1
ATOM 4190 C C . ALA A 1 538 ? 17.960 -6.603 4.372 1.00 93.06 538 ALA A C 1
ATOM 4192 O O . ALA A 1 538 ? 19.165 -6.370 4.488 1.00 93.06 538 ALA A O 1
ATOM 4193 N N . GLN A 1 539 ? 17.481 -7.540 3.547 1.00 94.31 539 GLN A N 1
ATOM 4194 C CA . GLN A 1 539 ? 18.324 -8.411 2.716 1.00 94.31 539 GLN A CA 1
ATOM 4195 C C . GLN A 1 539 ? 19.120 -7.614 1.668 1.00 94.31 539 GLN A C 1
ATOM 4197 O O . GLN A 1 539 ? 20.327 -7.793 1.522 1.00 94.31 539 GLN A O 1
ATOM 4202 N N . GLY A 1 540 ? 18.475 -6.661 0.988 1.00 92.56 540 GLY A N 1
ATOM 4203 C CA . GLY A 1 540 ? 19.085 -5.827 -0.051 1.00 92.56 540 GLY A CA 1
ATOM 4204 C C . GLY A 1 540 ? 19.972 -4.684 0.460 1.00 92.56 540 GLY A C 1
ATOM 4205 O O . GLY A 1 540 ? 20.472 -3.890 -0.342 1.00 92.56 540 GLY A O 1
ATOM 4206 N N . ARG A 1 541 ? 20.178 -4.552 1.779 1.00 92.81 541 ARG A N 1
ATOM 4207 C CA . ARG A 1 541 ? 20.856 -3.394 2.390 1.00 92.81 541 ARG A CA 1
ATOM 4208 C C . ARG A 1 541 ? 22.278 -3.193 1.870 1.00 92.81 541 ARG A C 1
ATOM 4210 O O . ARG A 1 541 ? 22.645 -2.066 1.543 1.00 92.81 541 ARG A O 1
ATOM 4217 N N . GLN A 1 542 ? 23.067 -4.265 1.786 1.00 95.00 542 GLN A N 1
ATOM 4218 C CA . GLN A 1 542 ? 24.459 -4.196 1.326 1.00 95.00 542 GLN A CA 1
ATOM 4219 C C . GLN A 1 542 ? 24.546 -3.819 -0.158 1.00 95.00 542 GLN A C 1
ATOM 4221 O O . GLN A 1 542 ? 25.290 -2.905 -0.512 1.00 95.00 542 GLN A O 1
ATOM 4226 N N . HIS A 1 543 ? 23.717 -4.447 -1.003 1.00 94.00 543 HIS A N 1
ATOM 4227 C CA . HIS A 1 543 ? 23.589 -4.109 -2.427 1.00 94.00 543 HIS A CA 1
ATOM 4228 C C . HIS A 1 543 ? 23.292 -2.621 -2.622 1.00 94.00 543 HIS A C 1
ATOM 4230 O O . HIS A 1 543 ? 23.980 -1.921 -3.363 1.00 94.00 543 HIS A O 1
ATOM 4236 N N . ARG A 1 544 ? 22.307 -2.103 -1.884 1.00 92.50 544 ARG A N 1
ATOM 4237 C CA . ARG A 1 544 ? 21.880 -0.705 -1.976 1.00 92.50 544 ARG A CA 1
ATOM 4238 C C . ARG A 1 544 ? 22.920 0.275 -1.434 1.00 92.50 544 ARG A C 1
ATOM 4240 O O . ARG A 1 544 ? 23.064 1.364 -1.986 1.00 92.50 544 ARG A O 1
ATOM 4247 N N . ALA A 1 545 ? 23.640 -0.090 -0.374 1.00 94.31 545 ALA A N 1
ATOM 4248 C CA . ALA A 1 545 ? 24.752 0.706 0.140 1.00 94.31 545 ALA A CA 1
ATOM 4249 C C . ALA A 1 545 ? 25.860 0.837 -0.914 1.00 94.31 545 ALA A C 1
ATOM 4251 O O . ALA A 1 545 ? 26.309 1.948 -1.190 1.00 94.31 545 ALA A O 1
ATOM 4252 N N . ARG A 1 546 ? 26.219 -0.272 -1.573 1.00 96.12 546 ARG A N 1
ATOM 4253 C CA . ARG A 1 546 ? 27.195 -0.272 -2.665 1.00 96.12 546 ARG A CA 1
ATOM 4254 C C . ARG A 1 546 ? 26.720 0.536 -3.872 1.00 96.12 546 ARG A C 1
ATOM 4256 O O . ARG A 1 546 ? 27.487 1.330 -4.404 1.00 96.12 546 ARG A O 1
ATOM 4263 N N . LEU A 1 547 ? 25.458 0.393 -4.274 1.00 95.31 547 LEU A N 1
ATOM 4264 C CA . LEU A 1 547 ? 24.883 1.179 -5.368 1.00 95.31 547 LEU A CA 1
ATOM 4265 C C . LEU A 1 547 ? 24.955 2.688 -5.080 1.00 95.31 547 LEU A C 1
ATOM 4267 O O . LEU A 1 547 ? 25.376 3.460 -5.937 1.00 95.31 547 LEU A O 1
ATOM 4271 N N . LYS A 1 548 ? 24.604 3.115 -3.860 1.00 94.12 548 LYS A N 1
ATOM 4272 C CA . LYS A 1 548 ? 24.734 4.519 -3.437 1.00 94.12 548 LYS A CA 1
ATOM 4273 C C . LYS A 1 548 ? 26.183 4.998 -3.444 1.00 94.12 548 LYS A C 1
ATOM 4275 O O . LYS A 1 548 ? 26.449 6.110 -3.878 1.00 94.12 548 LYS A O 1
ATOM 4280 N N . GLU A 1 549 ? 27.114 4.167 -2.986 1.00 96.12 549 GLU A N 1
ATOM 4281 C CA . GLU A 1 549 ? 28.543 4.480 -3.021 1.00 96.12 549 GLU A CA 1
ATOM 4282 C C . GLU A 1 549 ? 29.033 4.713 -4.460 1.00 96.12 549 GLU A C 1
ATOM 4284 O O . GLU A 1 549 ? 29.745 5.681 -4.716 1.00 96.12 549 GLU A O 1
ATOM 4289 N N . LEU A 1 550 ? 28.632 3.862 -5.411 1.00 97.19 550 LEU A N 1
ATOM 4290 C CA . LEU A 1 550 ? 28.987 4.012 -6.825 1.00 97.19 550 LEU A CA 1
ATOM 4291 C C . LEU A 1 550 ? 28.357 5.259 -7.456 1.00 97.19 550 LEU A C 1
ATOM 4293 O O . LEU A 1 550 ? 29.046 5.973 -8.181 1.00 97.19 550 LEU A O 1
ATOM 4297 N N . LEU A 1 551 ? 27.091 5.556 -7.143 1.00 95.31 551 LEU A N 1
ATOM 4298 C CA . LEU A 1 551 ? 26.430 6.792 -7.577 1.00 95.31 551 LEU A CA 1
ATOM 4299 C C . LEU A 1 551 ? 27.172 8.030 -7.055 1.00 95.31 551 LEU A C 1
ATOM 4301 O O . LEU A 1 551 ? 27.516 8.904 -7.842 1.00 95.31 551 LEU A O 1
ATOM 4305 N N . ASN A 1 552 ? 27.529 8.056 -5.768 1.00 94.88 552 ASN A N 1
ATOM 4306 C CA . ASN A 1 552 ? 28.298 9.159 -5.186 1.00 94.88 552 ASN A CA 1
ATOM 4307 C C . ASN A 1 552 ? 29.679 9.309 -5.846 1.00 94.88 552 ASN A C 1
ATOM 4309 O O . ASN A 1 552 ? 30.114 10.424 -6.122 1.00 94.88 552 ASN A O 1
ATOM 4313 N N . LYS A 1 553 ? 30.373 8.198 -6.137 1.00 95.94 553 LYS A N 1
ATOM 4314 C CA . LYS A 1 553 ? 31.644 8.229 -6.882 1.00 95.94 553 LYS A CA 1
ATOM 4315 C C . LYS A 1 553 ? 31.459 8.811 -8.279 1.00 95.94 553 LYS A C 1
ATOM 4317 O O . LYS A 1 553 ? 32.289 9.606 -8.711 1.00 95.94 553 LYS A O 1
ATOM 4322 N N . LYS A 1 554 ? 30.381 8.436 -8.973 1.00 96.31 554 LYS A N 1
ATOM 4323 C CA . LYS A 1 554 ? 30.057 8.973 -10.298 1.00 96.31 554 LYS A CA 1
ATOM 4324 C C . LYS A 1 554 ? 29.809 10.476 -10.234 1.00 96.31 554 LYS A C 1
ATOM 4326 O O . LYS A 1 554 ? 30.349 11.192 -11.072 1.00 96.31 554 LYS A O 1
ATOM 4331 N N . ASP A 1 555 ? 29.061 10.939 -9.238 1.00 94.19 555 ASP A N 1
ATOM 4332 C CA . ASP A 1 555 ? 28.789 12.362 -9.037 1.00 94.19 555 ASP A CA 1
ATOM 4333 C C . ASP A 1 555 ? 30.093 13.138 -8.782 1.00 94.19 555 ASP A C 1
ATOM 4335 O O . ASP A 1 555 ? 30.360 14.117 -9.472 1.00 94.19 555 ASP A O 1
ATOM 4339 N N . MET A 1 556 ? 30.976 12.643 -7.904 1.00 93.88 556 MET A N 1
ATOM 4340 C CA . MET A 1 556 ? 32.281 13.270 -7.635 1.00 93.88 556 MET A CA 1
ATOM 4341 C C . MET A 1 556 ? 33.179 13.356 -8.881 1.00 93.88 556 MET A C 1
ATOM 4343 O O . MET A 1 556 ? 33.770 14.399 -9.156 1.00 93.88 556 MET A O 1
ATOM 4347 N N . VAL A 1 557 ? 33.289 12.268 -9.653 1.00 94.44 557 VAL A N 1
ATOM 4348 C CA . VAL A 1 557 ? 34.068 12.256 -10.906 1.00 94.44 557 VAL A CA 1
ATOM 4349 C C . VAL A 1 557 ? 33.431 13.188 -11.942 1.00 94.44 557 VAL A C 1
ATOM 4351 O O . VAL A 1 557 ? 34.142 13.906 -12.648 1.00 94.44 557 VAL A O 1
ATOM 4354 N N . GLY A 1 558 ? 32.098 13.211 -12.007 1.00 94.38 558 GLY A N 1
ATOM 4355 C CA . GLY A 1 558 ? 31.325 14.111 -12.855 1.00 94.38 558 GLY A CA 1
ATOM 4356 C C . GLY A 1 558 ? 31.563 15.582 -12.516 1.00 94.38 558 GLY A C 1
ATOM 4357 O O . GLY A 1 558 ? 31.744 16.390 -13.425 1.00 94.38 558 GLY A O 1
ATOM 4358 N N . ASP A 1 559 ? 31.649 15.931 -11.234 1.00 93.00 559 ASP A N 1
ATOM 4359 C CA . ASP A 1 559 ? 31.967 17.286 -10.783 1.00 93.00 559 ASP A CA 1
ATOM 4360 C C . ASP A 1 559 ? 33.370 17.708 -11.229 1.00 93.00 559 ASP A C 1
ATOM 4362 O O . ASP A 1 559 ? 33.524 18.783 -11.814 1.00 93.00 559 ASP A O 1
ATOM 4366 N N . CYS A 1 560 ? 34.380 16.848 -11.060 1.00 90.06 560 CYS A N 1
ATOM 4367 C CA . CYS A 1 560 ? 35.724 17.101 -11.588 1.00 90.06 560 CYS A CA 1
ATOM 4368 C C . CYS A 1 560 ? 35.702 17.299 -13.110 1.00 90.06 560 CYS A C 1
ATOM 4370 O O . CYS A 1 560 ? 36.237 18.290 -13.611 1.00 90.06 560 CYS A O 1
ATOM 4372 N N . PHE A 1 561 ? 35.039 16.402 -13.847 1.00 93.12 561 PHE A N 1
ATOM 4373 C CA . PHE A 1 561 ? 34.894 16.506 -15.300 1.00 93.12 561 PHE A CA 1
ATOM 4374 C C . PHE A 1 561 ? 34.251 17.837 -15.713 1.00 93.12 561 PHE A C 1
ATOM 4376 O O . PHE A 1 561 ? 34.740 18.512 -16.621 1.00 93.12 561 PHE A O 1
ATOM 4383 N N . ASN A 1 562 ? 33.190 18.251 -15.019 1.00 90.62 562 ASN A N 1
ATOM 4384 C CA . ASN A 1 562 ? 32.494 19.506 -15.279 1.00 90.62 562 ASN A CA 1
ATOM 4385 C C . ASN A 1 562 ? 33.394 20.721 -15.017 1.00 90.62 562 ASN A C 1
ATOM 4387 O O . ASN A 1 562 ? 33.438 21.623 -15.854 1.00 90.62 562 ASN A O 1
ATOM 4391 N N . GLN A 1 563 ? 34.144 20.743 -13.909 1.00 88.69 563 GLN A N 1
ATOM 4392 C CA . GLN A 1 563 ? 35.061 21.847 -13.600 1.00 88.69 563 GLN A CA 1
ATOM 4393 C C . GLN A 1 563 ? 36.200 21.952 -14.618 1.00 88.69 563 GLN A C 1
ATOM 4395 O O . GLN A 1 563 ? 36.457 23.047 -15.118 1.00 88.69 563 GLN A O 1
ATOM 4400 N N . LEU A 1 564 ? 36.831 20.834 -14.994 1.00 86.25 564 LEU A N 1
ATOM 4401 C CA . LEU A 1 564 ? 37.883 20.825 -16.018 1.00 86.25 564 LEU A CA 1
ATOM 4402 C C . LEU A 1 564 ? 37.340 21.276 -17.380 1.00 86.25 564 LEU A C 1
ATOM 4404 O O . LEU A 1 564 ? 37.957 22.093 -18.062 1.00 86.25 564 LEU A O 1
ATOM 4408 N N . ARG A 1 565 ? 36.151 20.801 -17.769 1.00 87.25 565 ARG A N 1
ATOM 4409 C CA . ARG A 1 565 ? 35.510 21.194 -19.030 1.00 87.25 565 ARG A CA 1
ATOM 4410 C C . ARG A 1 565 ? 35.188 22.688 -19.062 1.00 87.25 565 ARG A C 1
ATOM 4412 O O . ARG A 1 565 ? 35.410 23.332 -20.088 1.00 87.25 565 ARG A O 1
ATOM 4419 N N . LEU A 1 566 ? 34.684 23.242 -17.958 1.00 85.44 566 LEU A N 1
ATOM 4420 C CA . LEU A 1 566 ? 34.414 24.676 -17.829 1.00 85.44 566 LEU A CA 1
ATOM 4421 C C . LEU A 1 566 ? 35.704 25.499 -17.842 1.00 85.44 566 LEU A C 1
ATOM 4423 O O . LEU A 1 566 ? 35.741 26.538 -18.500 1.00 85.44 566 LEU A O 1
ATOM 4427 N N . ALA A 1 567 ? 36.756 25.045 -17.156 1.00 82.06 567 ALA A N 1
ATOM 4428 C CA . ALA A 1 567 ? 38.064 25.693 -17.169 1.00 82.06 567 ALA A CA 1
ATOM 4429 C C . ALA A 1 567 ? 38.620 25.774 -18.596 1.00 82.06 567 ALA A C 1
ATOM 4431 O O . ALA A 1 567 ? 38.963 26.863 -19.054 1.00 82.06 567 ALA A O 1
ATOM 4432 N N . ARG A 1 568 ? 38.581 24.663 -19.341 1.00 80.50 568 ARG A N 1
ATOM 4433 C CA . ARG A 1 568 ? 38.989 24.624 -20.750 1.00 80.50 568 ARG A CA 1
ATOM 4434 C C . ARG A 1 568 ? 38.156 25.562 -21.626 1.00 80.50 568 ARG A C 1
ATOM 4436 O O . ARG A 1 568 ? 38.710 26.321 -22.413 1.00 80.50 568 ARG A O 1
ATOM 4443 N N . GLN A 1 569 ? 36.827 25.549 -21.489 1.00 81.50 569 GLN A N 1
ATOM 4444 C CA . GLN A 1 569 ? 35.954 26.443 -22.260 1.00 81.50 569 GLN A CA 1
ATOM 4445 C C . GLN A 1 569 ? 36.274 27.922 -21.998 1.00 81.50 569 GLN A C 1
ATOM 4447 O O . GLN A 1 569 ? 36.265 28.729 -22.928 1.00 81.50 569 GLN A O 1
ATOM 4452 N N . ARG A 1 570 ? 36.545 28.283 -20.739 1.00 79.56 570 ARG A N 1
ATOM 4453 C CA . ARG A 1 570 ? 36.900 29.651 -20.342 1.00 79.56 570 ARG A CA 1
ATOM 4454 C C . ARG A 1 570 ? 38.275 30.053 -20.865 1.00 79.56 570 ARG A C 1
ATOM 4456 O O . ARG A 1 570 ? 38.385 31.162 -21.371 1.00 79.56 570 ARG A O 1
ATOM 4463 N N . ALA A 1 571 ? 39.263 29.159 -20.807 1.00 71.81 571 ALA A N 1
ATOM 4464 C CA . ALA A 1 571 ? 40.588 29.383 -21.384 1.00 71.81 571 ALA A CA 1
ATOM 4465 C C . ALA A 1 571 ? 40.492 29.680 -22.892 1.00 71.81 571 ALA A C 1
ATOM 4467 O O . ALA A 1 571 ? 40.914 30.741 -23.335 1.00 71.81 571 ALA A O 1
ATOM 4468 N N . LEU A 1 572 ? 39.780 28.839 -23.650 1.00 68.75 572 LEU A N 1
ATOM 4469 C CA . LEU A 1 572 ? 39.552 29.053 -25.087 1.00 68.75 572 LEU A CA 1
ATOM 4470 C C . LEU A 1 572 ? 38.755 30.333 -25.398 1.00 68.75 572 LEU A C 1
ATOM 4472 O O . LEU A 1 572 ? 38.919 30.930 -26.456 1.00 68.75 572 LEU A O 1
ATOM 4476 N N . SER A 1 573 ? 37.864 30.763 -24.500 1.00 65.38 573 SER A N 1
ATOM 4477 C CA . SER A 1 573 ? 37.064 31.983 -24.695 1.00 65.38 573 SER A CA 1
ATOM 4478 C C . SER A 1 573 ? 37.824 33.263 -24.330 1.00 65.38 573 SER A C 1
ATOM 4480 O O . SER A 1 573 ? 37.480 34.333 -24.839 1.00 65.38 573 SER A O 1
ATOM 4482 N N . ALA A 1 574 ? 38.839 33.166 -23.463 1.00 59.56 574 ALA A N 1
ATOM 4483 C CA . ALA A 1 574 ? 39.740 34.268 -23.134 1.00 59.56 574 ALA A CA 1
ATOM 4484 C C . ALA A 1 574 ? 40.578 34.674 -24.358 1.00 59.56 574 ALA A C 1
ATOM 4486 O O . ALA A 1 574 ? 40.718 35.867 -24.622 1.00 59.56 574 ALA A O 1
ATOM 4487 N N . ASP A 1 575 ? 40.999 33.701 -25.171 1.00 56.03 575 ASP A N 1
ATOM 4488 C CA . ASP A 1 575 ? 41.713 33.937 -26.435 1.00 56.03 575 ASP A CA 1
ATOM 4489 C C . ASP A 1 575 ? 40.840 34.595 -27.521 1.00 56.03 575 ASP A C 1
ATOM 4491 O O . ASP A 1 575 ? 41.349 35.262 -28.420 1.00 56.03 575 ASP A O 1
ATOM 4495 N N . VAL A 1 576 ? 39.509 34.463 -27.431 1.00 55.38 576 VAL A N 1
ATOM 4496 C CA . VAL A 1 576 ? 38.539 35.018 -28.401 1.00 55.38 576 VAL A CA 1
ATOM 4497 C C . VAL A 1 576 ? 37.952 36.367 -27.930 1.00 55.38 576 VAL A C 1
ATOM 4499 O O . VAL A 1 576 ? 37.105 36.958 -28.598 1.00 55.38 576 VAL A O 1
ATOM 4502 N N . GLY A 1 577 ? 38.415 36.909 -26.795 1.00 53.91 577 GLY A N 1
ATOM 4503 C CA . GLY A 1 577 ? 38.094 38.272 -26.342 1.00 53.91 577 GLY A CA 1
ATOM 4504 C C . GLY A 1 577 ? 36.649 38.499 -25.870 1.00 53.91 577 GLY A C 1
ATOM 4505 O O . GLY A 1 577 ? 36.204 39.643 -25.794 1.00 53.91 577 GLY A O 1
ATOM 4506 N N . VAL A 1 578 ? 35.898 37.439 -25.551 1.00 55.34 578 VAL A N 1
ATOM 4507 C CA . VAL A 1 578 ? 34.450 37.528 -25.256 1.00 55.34 578 VAL A CA 1
ATOM 4508 C C . VAL A 1 578 ? 34.152 37.927 -23.799 1.00 55.34 578 VAL A C 1
ATOM 4510 O O . VAL A 1 578 ? 33.067 38.429 -23.513 1.00 55.34 578 VAL A O 1
ATOM 4513 N N . VAL A 1 579 ? 35.102 37.776 -22.866 1.00 49.12 579 VAL A N 1
ATOM 4514 C CA . VAL A 1 579 ? 34.930 38.178 -21.455 1.00 49.12 579 VAL A CA 1
ATOM 4515 C C . VAL A 1 579 ? 36.176 38.910 -20.959 1.00 49.12 579 VAL A C 1
ATOM 4517 O O . VAL A 1 579 ? 37.267 38.347 -20.941 1.00 49.12 579 VAL A O 1
ATOM 4520 N N . ARG A 1 580 ? 36.017 40.173 -20.536 1.00 48.75 580 ARG A N 1
ATOM 4521 C CA . ARG A 1 580 ? 37.088 40.948 -19.891 1.00 48.75 580 ARG A CA 1
ATOM 4522 C C . ARG A 1 580 ? 37.416 40.338 -18.514 1.00 48.75 580 ARG A C 1
ATOM 4524 O O . ARG A 1 580 ? 36.506 40.257 -17.688 1.00 48.75 580 ARG A O 1
ATOM 4531 N N . PRO A 1 581 ? 38.681 39.973 -18.225 1.00 50.31 581 PRO A N 1
ATOM 4532 C CA . PRO A 1 581 ? 39.091 39.358 -16.952 1.00 50.31 581 PRO A CA 1
ATOM 4533 C C . PRO A 1 581 ? 38.851 40.220 -15.700 1.00 50.31 581 PRO A C 1
ATOM 4535 O O . PRO A 1 581 ? 38.918 39.726 -14.582 1.00 50.31 581 PRO A O 1
ATOM 4538 N N . GLU A 1 582 ? 38.575 41.511 -15.876 1.00 47.38 582 GLU A N 1
ATOM 4539 C CA . GLU A 1 582 ? 38.558 42.519 -14.809 1.00 47.38 582 GLU A CA 1
ATOM 4540 C C . GLU A 1 582 ? 37.276 42.509 -13.950 1.00 47.38 582 GLU A C 1
ATOM 4542 O O . GLU A 1 582 ? 37.252 43.111 -12.881 1.00 47.38 582 GLU A O 1
ATOM 4547 N N . ALA A 1 583 ? 36.213 41.813 -14.375 1.00 48.41 583 ALA A N 1
ATOM 4548 C CA . ALA A 1 583 ? 34.927 41.779 -13.663 1.00 48.41 583 ALA A CA 1
ATOM 4549 C C . ALA A 1 583 ? 34.811 40.665 -12.599 1.00 48.41 583 ALA A C 1
ATOM 4551 O O . ALA A 1 583 ? 33.859 40.659 -11.820 1.00 48.41 583 ALA A O 1
ATOM 4552 N N . TRP A 1 584 ? 35.755 39.720 -12.552 1.00 47.53 584 TRP A N 1
ATOM 4553 C CA . TRP A 1 584 ? 35.855 38.704 -11.499 1.00 47.53 584 TRP A CA 1
ATOM 4554 C C . TRP A 1 584 ? 37.068 39.031 -10.629 1.00 47.53 584 TRP A C 1
ATOM 4556 O O . TRP A 1 584 ? 38.197 38.648 -10.930 1.00 47.53 584 TRP A O 1
ATOM 4566 N N . GLY A 1 585 ? 36.836 39.806 -9.567 1.00 39.94 585 GLY A N 1
ATOM 4567 C CA . GLY A 1 585 ? 37.860 40.145 -8.585 1.00 39.94 585 GLY A CA 1
ATOM 4568 C C . GLY A 1 585 ? 38.484 38.884 -7.985 1.00 39.94 585 GLY A C 1
ATOM 4569 O O . GLY A 1 585 ? 37.842 38.183 -7.211 1.00 39.94 585 GLY A O 1
ATOM 4570 N N . GLY A 1 586 ? 39.739 38.614 -8.350 1.00 40.16 586 GLY A N 1
ATOM 4571 C CA . GLY A 1 586 ? 40.542 37.518 -7.807 1.00 40.16 586 GLY A CA 1
ATOM 4572 C C . GLY A 1 586 ? 41.052 36.556 -8.880 1.00 40.16 586 GLY A C 1
ATOM 4573 O O . GLY A 1 586 ? 40.343 35.650 -9.293 1.00 40.16 586 GLY A O 1
ATOM 4574 N N . ARG A 1 587 ? 42.307 36.764 -9.307 1.00 40.75 587 ARG A N 1
ATOM 4575 C CA . ARG A 1 587 ? 43.194 35.831 -10.037 1.00 40.75 587 ARG A CA 1
ATOM 4576 C C . ARG A 1 587 ? 42.498 34.668 -10.769 1.00 40.75 587 ARG A C 1
ATOM 4578 O O . ARG A 1 587 ? 42.594 33.520 -10.352 1.00 40.75 587 ARG A O 1
ATOM 4585 N N . LEU A 1 588 ? 41.978 34.931 -11.963 1.00 43.50 588 LEU A N 1
ATOM 4586 C CA . LEU A 1 588 ? 41.996 33.932 -13.039 1.00 43.50 588 LEU A CA 1
ATOM 4587 C C . LEU A 1 588 ? 43.323 34.037 -13.815 1.00 43.50 588 LEU A C 1
ATOM 4589 O O . LEU A 1 588 ? 43.341 34.090 -15.036 1.00 43.50 588 LEU A O 1
ATOM 4593 N N . GLN A 1 589 ? 44.455 34.091 -13.105 1.00 45.72 589 GLN A N 1
ATOM 4594 C CA . GLN A 1 589 ? 45.720 33.608 -13.663 1.00 45.72 589 GLN A CA 1
ATOM 4595 C C . GLN A 1 589 ? 45.760 32.111 -13.356 1.00 45.72 589 GLN A C 1
ATOM 4597 O O . GLN A 1 589 ? 46.343 31.684 -12.363 1.00 45.72 589 GLN A O 1
ATOM 4602 N N . GLY A 1 590 ? 45.023 31.325 -14.142 1.00 45.03 590 GLY A N 1
ATOM 4603 C CA . GLY A 1 590 ? 45.192 29.874 -14.150 1.00 45.03 590 GLY A CA 1
ATOM 4604 C C . GLY A 1 590 ? 46.493 29.525 -14.889 1.00 45.03 590 GLY A C 1
ATOM 4605 O O . GLY A 1 590 ? 46.813 30.211 -15.858 1.00 45.03 590 GLY A O 1
ATOM 4606 N N . PRO A 1 591 ? 47.249 28.499 -14.471 1.00 41.66 591 PRO A N 1
ATOM 4607 C CA . PRO A 1 591 ? 48.594 28.196 -14.977 1.00 41.66 591 PRO A CA 1
ATOM 4608 C C . PRO A 1 591 ? 48.628 27.552 -16.379 1.00 41.66 591 PRO A C 1
ATOM 4610 O O . PRO A 1 591 ? 49.501 26.741 -16.645 1.00 41.66 591 PRO A O 1
ATOM 4613 N N . PHE A 1 592 ? 47.702 27.877 -17.281 1.00 49.66 592 PHE A N 1
ATOM 4614 C CA . PHE A 1 592 ? 47.502 27.109 -18.513 1.00 49.66 592 PHE A CA 1
ATOM 4615 C C . PHE A 1 592 ? 47.456 28.036 -19.723 1.00 49.66 592 PHE A C 1
ATOM 4617 O O . PHE A 1 592 ? 46.417 28.619 -20.033 1.00 49.66 592 PHE A O 1
ATOM 4624 N N . ALA A 1 593 ? 48.611 28.215 -20.359 1.00 48.53 593 ALA A N 1
ATOM 4625 C CA . ALA A 1 593 ? 48.797 29.095 -21.514 1.00 48.53 593 ALA A CA 1
ATOM 4626 C C . ALA A 1 593 ? 49.561 28.409 -22.664 1.00 48.53 593 ALA A C 1
ATOM 4628 O O . ALA A 1 593 ? 49.905 29.074 -23.640 1.00 48.53 593 ALA A O 1
ATOM 4629 N N . SER A 1 594 ? 49.846 27.101 -22.570 1.00 56.44 594 SER A N 1
ATOM 4630 C CA . SER A 1 594 ? 50.542 26.347 -23.617 1.00 56.44 594 SER A CA 1
ATOM 4631 C C . SER A 1 594 ? 49.633 25.341 -24.338 1.00 56.44 594 SER A C 1
ATOM 4633 O O . SER A 1 594 ? 48.638 24.862 -23.797 1.00 56.44 594 SER A O 1
ATOM 4635 N N . THR A 1 595 ? 49.990 24.991 -25.577 1.00 55.22 595 THR A N 1
ATOM 4636 C CA . THR A 1 595 ? 49.348 23.909 -26.348 1.00 55.22 595 THR A CA 1
ATOM 4637 C C . THR A 1 595 ? 49.498 22.535 -25.692 1.00 55.22 595 THR A C 1
ATOM 4639 O O . THR A 1 595 ? 48.641 21.674 -25.890 1.00 55.22 595 THR A O 1
ATOM 4642 N N . ASP A 1 596 ? 50.554 22.336 -24.897 1.00 58.69 596 ASP A N 1
ATOM 4643 C CA . ASP A 1 596 ? 50.791 21.092 -24.160 1.00 58.69 596 ASP A CA 1
ATOM 4644 C C . ASP A 1 596 ? 49.780 20.942 -23.005 1.00 58.69 596 ASP A C 1
ATOM 4646 O O . ASP A 1 596 ? 49.235 19.856 -22.802 1.00 58.69 596 ASP A O 1
ATOM 4650 N N . ASP A 1 597 ? 49.413 22.055 -22.355 1.00 68.62 597 ASP A N 1
ATOM 4651 C CA . ASP A 1 597 ? 48.382 22.095 -21.308 1.00 68.62 597 ASP A CA 1
ATOM 4652 C C . ASP A 1 597 ? 46.984 21.745 -21.852 1.00 68.62 597 ASP A C 1
ATOM 4654 O O . ASP A 1 597 ? 46.186 21.089 -21.178 1.00 68.62 597 ASP A O 1
ATOM 4658 N N . GLU A 1 598 ? 46.656 22.161 -23.084 1.00 70.75 598 GLU A N 1
ATOM 4659 C CA . GLU A 1 598 ? 45.363 21.822 -23.696 1.00 70.75 598 GLU A CA 1
ATOM 4660 C C . GLU A 1 598 ? 45.267 20.322 -24.007 1.00 70.75 598 GLU A C 1
ATOM 4662 O O . GLU A 1 598 ? 44.223 19.697 -23.774 1.00 70.75 598 GLU A O 1
ATOM 4667 N N . GLN A 1 599 ? 46.345 19.732 -24.525 1.00 77.19 599 GLN A N 1
ATOM 4668 C CA . GLN A 1 599 ? 46.382 18.306 -24.825 1.00 77.19 599 GLN A CA 1
ATOM 4669 C C . GLN A 1 599 ? 46.273 17.472 -23.542 1.00 77.19 599 GLN A C 1
ATOM 4671 O O . GLN A 1 599 ? 45.469 16.540 -23.494 1.00 77.19 599 GLN A O 1
ATOM 4676 N N . GLU A 1 600 ? 46.976 17.860 -22.476 1.00 80.56 600 GLU A N 1
ATOM 4677 C CA . GLU A 1 600 ? 46.886 17.208 -21.167 1.00 80.56 600 GLU A CA 1
ATOM 4678 C C . GLU A 1 600 ? 45.477 17.317 -20.554 1.00 80.56 600 GLU A C 1
ATOM 4680 O O . GLU A 1 600 ? 44.948 16.344 -20.002 1.00 80.56 600 GLU A O 1
ATOM 4685 N N . MET A 1 601 ? 44.803 18.464 -20.709 1.00 79.25 601 MET A N 1
ATOM 4686 C CA . MET A 1 601 ? 43.402 18.618 -20.301 1.00 79.25 601 MET A CA 1
ATOM 4687 C C . MET A 1 601 ? 42.463 17.712 -21.100 1.00 79.25 601 MET A C 1
ATOM 4689 O O . MET A 1 601 ? 41.565 17.098 -20.521 1.00 79.25 601 MET A O 1
ATOM 4693 N N . ASN A 1 602 ? 42.642 17.619 -22.419 1.00 85.56 602 ASN A N 1
ATOM 4694 C CA . ASN A 1 602 ? 41.834 16.742 -23.266 1.00 85.56 602 ASN A CA 1
ATOM 4695 C C . ASN A 1 602 ? 42.040 15.267 -22.905 1.00 85.56 602 ASN A C 1
ATOM 4697 O O . ASN A 1 602 ? 41.064 14.515 -22.818 1.00 85.56 602 ASN A O 1
ATOM 4701 N N . ASP A 1 603 ? 43.279 14.872 -22.625 1.00 89.31 603 ASP A N 1
ATOM 4702 C CA . ASP A 1 603 ? 43.613 13.522 -22.184 1.00 89.31 603 ASP A CA 1
ATOM 4703 C C . ASP A 1 603 ? 42.993 13.221 -20.813 1.00 89.31 603 ASP A C 1
ATOM 4705 O O . ASP A 1 603 ? 42.376 12.166 -20.635 1.00 89.31 603 ASP A O 1
ATOM 4709 N N . SER A 1 604 ? 43.053 14.171 -19.876 1.00 89.31 604 SER A N 1
ATOM 4710 C CA . SER A 1 604 ? 42.412 14.076 -18.558 1.00 89.31 604 SER A CA 1
ATOM 4711 C C . SER A 1 604 ? 40.889 13.958 -18.663 1.00 89.31 604 SER A C 1
ATOM 4713 O O . SER A 1 604 ? 40.288 13.077 -18.048 1.00 89.31 604 SER A O 1
ATOM 4715 N N . LEU A 1 605 ? 40.241 14.778 -19.500 1.00 91.06 605 LEU A N 1
ATOM 4716 C CA . LEU A 1 605 ? 38.803 14.684 -19.778 1.00 91.06 605 LEU A CA 1
ATOM 4717 C C . LEU A 1 605 ? 38.436 13.321 -20.385 1.00 91.06 605 LEU A C 1
ATOM 4719 O O . LEU A 1 605 ? 37.439 12.718 -19.986 1.00 91.06 605 LEU A O 1
ATOM 4723 N N . GLY A 1 606 ? 39.251 12.807 -21.311 1.00 91.94 606 GLY A N 1
ATOM 4724 C CA . GLY A 1 606 ? 39.079 11.477 -21.893 1.00 91.94 606 GLY A CA 1
ATOM 4725 C C . GLY A 1 606 ? 39.225 10.350 -20.865 1.00 91.94 606 GLY A C 1
ATOM 4726 O O . GLY A 1 606 ? 38.463 9.383 -20.895 1.00 91.94 606 GLY A O 1
ATOM 4727 N N . GLN A 1 607 ? 40.164 10.470 -19.922 1.00 94.06 607 GLN A N 1
ATOM 4728 C CA . GLN A 1 607 ? 40.320 9.529 -18.809 1.00 94.06 607 GLN A CA 1
ATOM 4729 C C . GLN A 1 607 ? 39.121 9.565 -17.855 1.00 94.06 607 GLN A C 1
ATOM 4731 O O . GLN A 1 607 ? 38.588 8.505 -17.528 1.00 94.06 607 GLN A O 1
ATOM 4736 N N . LEU A 1 608 ? 38.649 10.752 -17.467 1.00 93.50 608 LEU A N 1
ATOM 4737 C CA . LEU A 1 608 ? 37.476 10.907 -16.601 1.00 93.50 608 LEU A CA 1
ATOM 4738 C C . LEU A 1 608 ? 36.214 10.318 -17.249 1.00 93.50 608 LEU A C 1
ATOM 4740 O O . LEU A 1 608 ? 35.482 9.589 -16.585 1.00 93.50 608 LEU A O 1
ATOM 4744 N N . LEU A 1 609 ? 36.001 10.534 -18.554 1.00 94.81 609 LEU A N 1
ATOM 4745 C CA . LEU A 1 609 ? 34.896 9.905 -19.291 1.00 94.81 609 LEU A CA 1
ATOM 4746 C C . LEU A 1 609 ? 34.978 8.376 -19.274 1.00 94.81 609 LEU A C 1
ATOM 4748 O O . LEU A 1 609 ? 33.961 7.715 -19.077 1.00 94.81 609 LEU A O 1
ATOM 4752 N N . ARG A 1 610 ? 36.178 7.804 -19.438 1.00 96.00 610 ARG A N 1
ATOM 4753 C CA . ARG A 1 610 ? 36.374 6.349 -19.327 1.00 96.00 610 ARG A CA 1
ATOM 4754 C C . ARG A 1 610 ? 36.024 5.834 -17.932 1.00 96.00 610 ARG A C 1
ATOM 4756 O O . ARG A 1 610 ? 35.346 4.819 -17.825 1.00 96.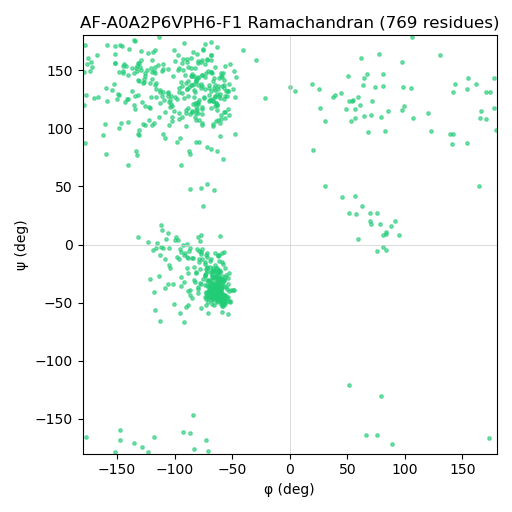00 610 ARG A O 1
ATOM 4763 N N . VAL A 1 611 ? 36.438 6.533 -16.874 1.00 96.00 611 VAL A N 1
ATOM 4764 C CA . VAL A 1 611 ? 36.089 6.164 -15.489 1.00 96.00 611 VAL A CA 1
ATOM 4765 C C . VAL A 1 611 ? 34.579 6.241 -15.261 1.00 96.00 611 VAL A C 1
ATOM 4767 O O . VAL A 1 611 ? 34.007 5.329 -14.671 1.00 96.00 611 VAL A O 1
ATOM 4770 N N . MET A 1 612 ? 33.915 7.286 -15.761 1.00 95.94 612 MET A N 1
ATOM 4771 C CA . MET A 1 612 ? 32.457 7.405 -15.677 1.00 95.94 612 MET A CA 1
ATOM 4772 C C . MET A 1 612 ? 31.742 6.267 -16.413 1.00 95.94 612 MET A C 1
ATOM 4774 O O . MET A 1 612 ? 30.775 5.735 -15.877 1.00 95.94 612 MET A O 1
ATOM 4778 N N . GLN A 1 613 ? 32.236 5.855 -17.586 1.00 96.56 613 GLN A N 1
ATOM 4779 C CA . GLN A 1 613 ? 31.681 4.715 -18.320 1.00 96.56 613 GLN A CA 1
ATOM 4780 C C . GLN A 1 613 ? 31.822 3.407 -17.529 1.00 96.56 613 GLN A C 1
ATOM 4782 O O . GLN A 1 613 ? 30.853 2.668 -17.421 1.00 96.56 613 GLN A O 1
ATOM 4787 N N . LEU A 1 614 ? 32.982 3.158 -16.908 1.00 96.62 614 LEU A N 1
ATOM 4788 C CA . LEU A 1 614 ? 33.181 1.984 -16.046 1.00 96.62 614 LEU A CA 1
ATOM 4789 C C . LEU A 1 614 ? 32.212 1.970 -14.857 1.00 96.62 614 LEU A C 1
ATOM 4791 O O . LEU A 1 614 ? 31.707 0.918 -14.478 1.00 96.62 614 LEU A O 1
ATOM 4795 N N . LEU A 1 615 ? 31.946 3.138 -14.263 1.00 97.00 615 LEU A N 1
ATOM 4796 C CA . LEU A 1 615 ? 30.942 3.255 -13.208 1.00 97.00 615 LEU A CA 1
ATOM 4797 C C . LEU A 1 615 ? 29.537 2.965 -13.747 1.00 97.00 615 LEU A C 1
ATOM 4799 O O . LEU A 1 615 ? 28.773 2.284 -13.073 1.00 97.00 615 LEU A O 1
ATOM 4803 N N . ASP A 1 616 ? 29.196 3.442 -14.944 1.00 95.75 616 ASP A N 1
ATOM 4804 C CA . ASP A 1 616 ? 27.891 3.197 -15.567 1.00 95.75 616 ASP A CA 1
ATOM 4805 C C . ASP A 1 616 ? 27.657 1.730 -15.938 1.00 95.75 616 ASP A C 1
ATOM 4807 O O . ASP A 1 616 ? 26.551 1.224 -15.720 1.00 95.75 616 ASP A O 1
ATOM 4811 N N . ASP A 1 617 ? 28.694 1.040 -16.413 1.00 96.00 617 ASP A N 1
ATOM 4812 C CA . ASP A 1 617 ? 28.648 -0.387 -16.746 1.00 96.00 617 ASP A CA 1
ATOM 4813 C C . ASP A 1 617 ? 28.348 -1.254 -15.505 1.00 96.00 617 ASP A C 1
ATOM 4815 O O . ASP A 1 617 ? 27.684 -2.284 -15.618 1.00 96.00 617 ASP A O 1
ATOM 4819 N N . GLU A 1 618 ? 28.760 -0.810 -14.312 1.00 96.44 618 GLU A N 1
ATOM 4820 C CA . GLU A 1 618 ? 28.438 -1.453 -13.028 1.00 96.44 618 GLU A CA 1
ATOM 4821 C C . GLU A 1 618 ? 27.092 -0.981 -12.443 1.00 96.44 618 GLU A C 1
ATOM 4823 O O . GLU A 1 618 ? 26.288 -1.778 -11.955 1.00 96.44 618 GLU A O 1
ATOM 4828 N N . ILE A 1 619 ? 26.806 0.325 -12.490 1.00 95.81 619 ILE A N 1
ATOM 4829 C CA . ILE A 1 619 ? 25.600 0.921 -11.892 1.00 95.81 619 ILE A CA 1
ATOM 4830 C C . ILE A 1 619 ? 24.330 0.437 -12.599 1.00 95.81 619 ILE A C 1
ATOM 4832 O O . ILE A 1 619 ? 23.343 0.135 -11.925 1.00 95.81 619 ILE A O 1
ATOM 4836 N N . GLY A 1 620 ? 24.332 0.363 -13.934 1.00 91.44 620 GLY A N 1
ATOM 4837 C CA . GLY A 1 620 ? 23.161 -0.017 -14.730 1.00 91.44 620 GLY A CA 1
ATOM 4838 C C . GLY A 1 620 ? 22.547 -1.354 -14.291 1.00 91.44 620 GLY A C 1
ATOM 4839 O O . GLY A 1 620 ? 21.401 -1.361 -13.827 1.00 91.44 620 GLY A O 1
ATOM 4840 N N . PRO A 1 621 ? 23.305 -2.467 -14.340 1.00 92.56 621 PRO A N 1
ATOM 4841 C CA . PRO A 1 621 ? 22.838 -3.774 -13.873 1.00 92.56 621 PRO A CA 1
ATOM 4842 C C . PRO A 1 621 ? 22.430 -3.775 -12.394 1.00 92.56 621 PRO A C 1
ATOM 4844 O O . PRO A 1 621 ? 21.437 -4.397 -12.015 1.00 92.56 621 PRO A O 1
ATOM 4847 N N . MET A 1 622 ? 23.147 -3.042 -11.535 1.00 94.56 622 MET A N 1
ATOM 4848 C CA . MET A 1 622 ? 22.797 -2.952 -10.115 1.00 94.56 622 MET A CA 1
ATOM 4849 C C . MET A 1 622 ? 21.440 -2.272 -9.869 1.00 94.56 622 MET A C 1
ATOM 4851 O O . MET A 1 622 ? 20.736 -2.662 -8.934 1.00 94.56 622 MET A O 1
ATOM 4855 N N . ILE A 1 623 ? 21.052 -1.286 -10.686 1.00 91.56 623 ILE A N 1
ATOM 4856 C CA . ILE A 1 623 ? 19.728 -0.642 -10.623 1.00 91.56 623 ILE A CA 1
ATOM 4857 C C . ILE A 1 623 ? 18.624 -1.613 -11.057 1.00 91.56 623 ILE A C 1
ATOM 4859 O O . ILE A 1 623 ? 17.546 -1.631 -10.458 1.00 91.56 623 ILE A O 1
ATOM 4863 N N . GLU A 1 624 ? 18.869 -2.430 -12.081 1.00 87.38 624 GLU A N 1
ATOM 4864 C CA . GLU A 1 624 ? 17.911 -3.450 -12.525 1.00 87.38 624 GLU A CA 1
ATOM 4865 C C . GLU A 1 624 ? 17.684 -4.511 -11.439 1.00 87.38 624 GLU A C 1
ATOM 4867 O O . GLU A 1 624 ? 16.540 -4.892 -11.167 1.00 87.38 624 GLU A O 1
ATOM 4872 N N . CYS A 1 625 ? 18.754 -4.888 -10.735 1.00 90.19 625 CYS A N 1
ATOM 4873 C CA . CYS A 1 625 ? 18.723 -5.826 -9.617 1.00 90.19 625 CYS A CA 1
ATOM 4874 C C . CYS A 1 625 ? 18.189 -5.239 -8.289 1.00 90.19 625 CYS A C 1
ATOM 4876 O O . CYS A 1 625 ? 17.980 -5.986 -7.328 1.00 90.19 625 CYS A O 1
ATOM 4878 N N . ASP A 1 626 ? 17.952 -3.925 -8.187 1.00 91.12 626 ASP A N 1
ATOM 4879 C CA . ASP A 1 626 ? 17.406 -3.325 -6.962 1.00 91.12 626 ASP A CA 1
ATOM 4880 C C . ASP A 1 626 ? 15.965 -3.812 -6.718 1.00 91.12 626 ASP A C 1
ATOM 4882 O O . ASP A 1 626 ? 15.076 -3.679 -7.563 1.00 91.12 626 ASP A O 1
ATOM 4886 N N . GLY A 1 627 ? 15.733 -4.398 -5.541 1.00 91.12 627 GLY A N 1
ATOM 4887 C CA . GLY A 1 627 ? 14.425 -4.919 -5.136 1.00 91.12 627 GLY A CA 1
ATOM 4888 C C . GLY A 1 627 ? 14.083 -6.329 -5.624 1.00 91.12 627 GLY A C 1
ATOM 4889 O O . GLY A 1 627 ? 12.942 -6.751 -5.437 1.00 91.12 627 GLY A O 1
ATOM 4890 N N . LEU A 1 628 ? 15.040 -7.083 -6.184 1.00 93.00 628 LEU A N 1
ATOM 4891 C CA . LEU A 1 628 ? 14.825 -8.483 -6.593 1.00 93.00 628 LEU A CA 1
ATOM 4892 C C . LEU A 1 628 ? 14.347 -9.392 -5.450 1.00 93.00 628 LEU A C 1
ATOM 4894 O O . LEU A 1 628 ? 13.601 -10.333 -5.710 1.00 93.00 628 LEU A O 1
ATOM 4898 N N . HIS A 1 629 ? 14.751 -9.099 -4.209 1.00 93.19 629 HIS A N 1
ATOM 4899 C CA . HIS A 1 629 ? 14.310 -9.823 -3.010 1.00 93.19 629 HIS A CA 1
ATOM 4900 C C . HIS A 1 629 ? 12.808 -9.677 -2.732 1.00 93.19 629 HIS A C 1
ATOM 4902 O O . HIS A 1 629 ? 12.239 -10.529 -2.063 1.00 93.19 629 HIS A O 1
ATOM 4908 N N . PHE A 1 630 ? 12.168 -8.624 -3.251 1.00 94.94 630 PHE A N 1
ATOM 4909 C CA . PHE A 1 630 ? 10.726 -8.421 -3.127 1.00 94.94 630 PHE A CA 1
ATOM 4910 C C . PHE A 1 630 ? 9.981 -8.952 -4.356 1.00 94.94 630 PHE A C 1
ATOM 4912 O O . PHE A 1 630 ? 9.134 -9.834 -4.256 1.00 94.94 630 PHE A O 1
ATOM 4919 N N . ASN A 1 631 ? 10.305 -8.432 -5.544 1.00 94.94 631 ASN A N 1
ATOM 4920 C CA . ASN A 1 631 ? 9.727 -8.903 -6.799 1.00 94.94 631 ASN A CA 1
ATOM 4921 C C . ASN A 1 631 ? 10.738 -8.753 -7.938 1.00 94.94 631 ASN A C 1
ATOM 4923 O O . ASN A 1 631 ? 11.264 -7.665 -8.180 1.00 94.94 631 ASN A O 1
ATOM 4927 N N . ARG A 1 632 ? 10.965 -9.837 -8.686 1.00 93.19 632 ARG A N 1
ATOM 4928 C CA . ARG A 1 632 ? 11.982 -9.875 -9.747 1.00 93.19 632 ARG A CA 1
ATOM 4929 C C . ARG A 1 632 ? 11.715 -8.900 -10.896 1.00 93.19 632 ARG A C 1
ATOM 4931 O O . ARG A 1 632 ? 12.652 -8.344 -11.456 1.00 93.19 632 ARG A O 1
ATOM 4938 N N . ARG A 1 633 ? 10.448 -8.685 -11.253 1.00 93.88 633 ARG A N 1
ATOM 4939 C CA . ARG A 1 633 ? 10.044 -7.843 -12.391 1.00 93.88 633 ARG A CA 1
ATOM 4940 C C . ARG A 1 633 ? 9.966 -6.381 -11.988 1.00 93.88 633 ARG A C 1
ATOM 4942 O O . ARG A 1 633 ? 10.491 -5.499 -12.667 1.00 93.88 633 ARG A O 1
ATOM 4949 N N . TRP A 1 634 ? 9.349 -6.122 -10.845 1.00 94.88 634 TRP A N 1
ATOM 4950 C CA . TRP A 1 634 ? 8.936 -4.778 -10.470 1.00 94.88 634 TRP A CA 1
ATOM 4951 C C . TRP A 1 634 ? 9.837 -4.127 -9.424 1.00 94.88 634 TRP A C 1
ATOM 4953 O O . TRP A 1 634 ? 9.851 -2.900 -9.346 1.00 94.88 634 TRP A O 1
ATOM 4963 N N . GLY A 1 635 ? 10.614 -4.891 -8.656 1.00 94.19 635 GLY A N 1
ATOM 4964 C CA . GLY A 1 635 ? 11.320 -4.382 -7.481 1.00 94.19 635 GLY A CA 1
ATOM 4965 C C . GLY A 1 635 ? 10.352 -3.951 -6.371 1.00 94.19 635 GLY A C 1
ATOM 4966 O O . GLY A 1 635 ? 9.163 -4.260 -6.415 1.00 94.19 635 GLY A O 1
ATOM 4967 N N . TYR A 1 636 ? 10.848 -3.185 -5.402 1.00 94.75 636 TYR A N 1
ATOM 4968 C CA . TYR A 1 636 ? 10.131 -2.735 -4.195 1.00 94.75 636 TYR A CA 1
ATOM 4969 C C . TYR A 1 636 ? 8.783 -2.044 -4.440 1.00 94.75 636 TYR A C 1
ATOM 4971 O O . TYR A 1 636 ? 8.694 -1.169 -5.296 1.00 94.75 636 TYR A O 1
ATOM 4979 N N . LEU A 1 637 ? 7.759 -2.345 -3.644 1.00 93.62 637 LEU A N 1
ATOM 4980 C CA . LEU A 1 637 ? 6.424 -1.736 -3.724 1.00 93.62 637 LEU A CA 1
ATOM 4981 C C . LEU A 1 637 ? 6.450 -0.197 -3.586 1.00 93.62 637 LEU A C 1
ATOM 4983 O O . LEU A 1 637 ? 5.877 0.538 -4.400 1.00 93.62 637 LEU A O 1
ATOM 4987 N N . SER A 1 638 ? 7.171 0.305 -2.588 1.00 94.25 638 SER A N 1
ATOM 4988 C CA . SER A 1 638 ? 7.223 1.720 -2.202 1.00 94.25 638 SER A CA 1
ATOM 4989 C C . SER A 1 638 ? 8.071 2.601 -3.131 1.00 94.25 638 SER A C 1
ATOM 4991 O O . SER A 1 638 ? 8.004 3.834 -3.059 1.00 94.25 638 SER A O 1
ATOM 4993 N N . ARG A 1 639 ? 8.870 2.008 -4.031 1.00 93.12 639 ARG A N 1
ATOM 4994 C CA . ARG A 1 639 ? 9.892 2.724 -4.819 1.00 93.12 639 ARG A CA 1
ATOM 4995 C C . ARG A 1 639 ? 9.758 2.514 -6.316 1.00 93.12 639 ARG A C 1
ATOM 4997 O O . ARG A 1 639 ? 9.396 1.439 -6.788 1.00 93.12 639 ARG A O 1
ATOM 5004 N N . ALA A 1 640 ? 10.125 3.542 -7.069 1.00 92.94 640 ALA A N 1
ATOM 5005 C CA . ALA A 1 640 ? 10.264 3.485 -8.517 1.00 92.94 640 ALA A CA 1
ATOM 5006 C C . ALA A 1 640 ? 11.604 4.118 -8.910 1.00 92.94 640 ALA A C 1
ATOM 5008 O O . ALA A 1 640 ? 11.730 5.334 -9.047 1.00 92.94 640 ALA A O 1
ATOM 5009 N N . GLY A 1 641 ? 12.615 3.265 -9.075 1.00 85.69 641 GLY A N 1
ATOM 5010 C CA . GLY A 1 641 ? 14.015 3.678 -9.168 1.00 85.69 641 GLY A CA 1
ATOM 5011 C C . GLY A 1 641 ? 14.686 3.754 -7.794 1.00 85.69 641 GLY A C 1
ATOM 5012 O O . GLY A 1 641 ? 14.123 3.336 -6.783 1.00 85.69 641 GLY A O 1
ATOM 5013 N N . VAL A 1 642 ? 15.913 4.282 -7.759 1.00 85.31 642 VAL A N 1
ATOM 5014 C CA . VAL A 1 642 ? 16.742 4.263 -6.544 1.00 85.31 642 VAL A CA 1
ATOM 5015 C C . VAL A 1 642 ? 16.217 5.244 -5.495 1.00 85.31 642 VAL A C 1
ATOM 5017 O O . VAL A 1 642 ? 15.987 4.850 -4.356 1.00 85.31 642 VAL A O 1
ATOM 5020 N N . ASN A 1 643 ? 15.993 6.508 -5.855 1.00 84.00 643 ASN A N 1
ATOM 5021 C CA . ASN A 1 643 ? 15.707 7.562 -4.873 1.00 84.00 643 ASN A CA 1
ATOM 5022 C C . ASN A 1 643 ? 14.237 7.992 -4.818 1.00 84.00 643 ASN A C 1
ATOM 5024 O O . ASN A 1 643 ? 13.824 8.583 -3.822 1.00 84.00 643 ASN A O 1
ATOM 5028 N N . ASP A 1 644 ? 13.443 7.677 -5.841 1.00 91.50 644 ASP A N 1
ATOM 5029 C CA . ASP A 1 644 ? 12.061 8.139 -5.925 1.00 91.50 644 ASP A CA 1
ATOM 5030 C C . ASP A 1 644 ? 11.037 7.119 -5.422 1.00 91.50 644 ASP A C 1
ATOM 5032 O O . ASP A 1 644 ? 11.197 5.895 -5.470 1.00 91.50 644 ASP A O 1
ATOM 5036 N N . LYS A 1 645 ? 9.938 7.690 -4.938 1.00 95.00 645 LYS A N 1
ATOM 5037 C CA . LYS A 1 645 ? 8.745 6.992 -4.468 1.00 95.00 645 LYS A CA 1
ATOM 5038 C C . LYS A 1 645 ? 7.930 6.497 -5.661 1.00 95.00 645 LYS A C 1
ATOM 5040 O O . LYS A 1 645 ? 7.879 7.169 -6.694 1.00 95.00 645 LYS A O 1
ATOM 5045 N N . SER A 1 646 ? 7.275 5.349 -5.518 1.00 96.00 646 SER A N 1
ATOM 5046 C CA . SER A 1 646 ? 6.307 4.869 -6.510 1.00 96.00 646 SER A CA 1
ATOM 5047 C C . SER A 1 646 ? 5.051 5.752 -6.542 1.00 96.00 646 SER A C 1
ATOM 5049 O O . SER A 1 646 ? 4.781 6.511 -5.604 1.00 96.00 646 SER A O 1
ATOM 5051 N N . GLN A 1 647 ? 4.251 5.657 -7.613 1.00 94.19 647 GLN A N 1
ATOM 5052 C CA . GLN A 1 647 ? 2.920 6.285 -7.644 1.00 94.19 647 GLN A CA 1
ATOM 5053 C C . GLN A 1 647 ? 2.038 5.837 -6.474 1.00 94.19 647 GLN A C 1
ATOM 5055 O O . GLN A 1 647 ? 1.311 6.657 -5.919 1.00 94.19 647 GLN A O 1
ATOM 5060 N N . LEU A 1 648 ? 2.143 4.572 -6.061 1.00 93.38 648 LEU A N 1
ATOM 5061 C CA . LEU A 1 648 ? 1.445 4.052 -4.889 1.00 93.38 648 LEU A CA 1
ATOM 5062 C C . LEU A 1 648 ? 1.832 4.816 -3.621 1.00 93.38 648 LEU A C 1
ATOM 5064 O O . LEU A 1 648 ? 0.965 5.371 -2.952 1.00 93.38 648 LEU A O 1
ATOM 5068 N N . MET A 1 649 ? 3.132 4.934 -3.340 1.00 94.75 649 MET A N 1
ATOM 5069 C CA . MET A 1 649 ? 3.611 5.632 -2.145 1.00 94.75 649 MET A CA 1
ATOM 5070 C C . MET A 1 649 ? 3.244 7.121 -2.151 1.00 94.75 649 MET A C 1
ATOM 5072 O O . MET A 1 649 ? 2.898 7.679 -1.113 1.00 94.75 649 MET A O 1
ATOM 5076 N N . ARG A 1 650 ? 3.209 7.765 -3.327 1.00 93.69 650 ARG A N 1
ATOM 5077 C CA . ARG A 1 650 ? 2.663 9.126 -3.462 1.00 93.69 650 ARG A CA 1
ATOM 5078 C C . ARG A 1 650 ? 1.200 9.210 -3.021 1.00 93.69 650 ARG A C 1
ATOM 5080 O O . ARG A 1 650 ? 0.817 10.203 -2.404 1.00 93.69 650 ARG A O 1
ATOM 5087 N N . GLN A 1 651 ? 0.368 8.234 -3.379 1.00 91.50 651 GLN A N 1
ATOM 5088 C CA . GLN A 1 651 ? -1.033 8.240 -2.962 1.00 91.50 651 GLN A CA 1
ATOM 5089 C C . GLN A 1 651 ? -1.182 7.958 -1.467 1.00 91.50 651 GLN A C 1
ATOM 5091 O O . GLN A 1 651 ? -1.953 8.651 -0.809 1.00 91.50 651 GLN A O 1
ATOM 5096 N N . ILE A 1 652 ? -0.402 7.020 -0.924 1.00 93.38 652 ILE A N 1
ATOM 5097 C CA . ILE A 1 652 ? -0.373 6.723 0.514 1.00 93.38 652 ILE A CA 1
ATOM 5098 C C . ILE A 1 652 ? -0.015 7.989 1.303 1.00 93.38 652 ILE A C 1
ATOM 5100 O O . ILE A 1 652 ? -0.766 8.389 2.183 1.00 93.38 652 ILE A O 1
ATOM 5104 N N . GLU A 1 653 ? 1.055 8.696 0.927 1.00 92.50 653 GLU A N 1
ATOM 5105 C CA . GLU A 1 653 ? 1.448 9.958 1.577 1.00 92.50 653 GLU A CA 1
ATOM 5106 C C . GLU A 1 653 ? 0.365 11.025 1.492 1.00 92.50 653 GLU A C 1
ATOM 5108 O O . GLU A 1 653 ? 0.128 11.784 2.435 1.00 92.50 653 GLU A O 1
ATOM 5113 N N . LYS A 1 654 ? -0.322 11.098 0.353 1.00 91.25 654 LYS A N 1
ATOM 5114 C CA . LYS A 1 654 ? -1.378 12.080 0.143 1.00 91.25 654 LYS A CA 1
ATOM 5115 C C . LYS A 1 654 ? -2.609 11.795 1.000 1.00 91.25 654 LYS A C 1
ATOM 5117 O O . LYS A 1 654 ? -3.186 12.747 1.522 1.00 91.25 654 LYS A O 1
ATOM 5122 N N . TYR A 1 655 ? -3.007 10.535 1.133 1.00 91.88 655 TYR A N 1
ATOM 5123 C CA . TYR A 1 655 ? -4.318 10.188 1.672 1.00 91.88 655 TYR A CA 1
ATOM 5124 C C . TYR A 1 655 ? -4.279 9.585 3.068 1.00 91.88 655 TYR A C 1
ATOM 5126 O O . TYR A 1 655 ? -5.116 9.978 3.861 1.00 91.88 655 TYR A O 1
ATOM 5134 N N . ALA A 1 656 ? -3.298 8.754 3.410 1.00 94.31 656 ALA A N 1
ATOM 5135 C CA . ALA A 1 656 ? -3.211 8.119 4.722 1.00 94.31 656 ALA A CA 1
ATOM 5136 C C . ALA A 1 656 ? -2.432 8.994 5.721 1.00 94.31 656 ALA A C 1
ATOM 5138 O O . ALA A 1 656 ? -1.361 9.520 5.390 1.00 94.31 656 ALA A O 1
ATOM 5139 N N . ASP A 1 657 ? -2.952 9.167 6.938 1.00 94.56 657 ASP A N 1
ATOM 5140 C CA . ASP A 1 657 ? -2.211 9.791 8.046 1.00 94.56 657 ASP A CA 1
ATOM 5141 C C . ASP A 1 657 ? -1.146 8.847 8.587 1.00 94.56 657 ASP A C 1
ATOM 5143 O O . ASP A 1 657 ? 0.009 9.246 8.742 1.00 94.56 657 ASP A O 1
ATOM 5147 N N . ILE A 1 658 ? -1.535 7.591 8.780 1.00 95.94 658 ILE A N 1
ATOM 5148 C CA . ILE A 1 658 ? -0.664 6.483 9.157 1.00 95.94 658 ILE A CA 1
ATOM 5149 C C . ILE A 1 658 ? -0.893 5.298 8.212 1.00 95.94 658 ILE A C 1
ATOM 5151 O O . ILE A 1 658 ? -1.930 5.189 7.561 1.00 95.94 658 ILE A O 1
ATOM 5155 N N . PHE A 1 659 ? 0.069 4.395 8.111 1.00 96.12 659 PHE A N 1
ATOM 5156 C CA . PHE A 1 659 ? -0.089 3.132 7.399 1.00 96.12 659 PHE A CA 1
ATOM 5157 C C . PHE A 1 659 ? 0.695 2.028 8.099 1.00 96.12 659 PHE A C 1
ATOM 5159 O O . PHE A 1 659 ? 1.671 2.288 8.803 1.00 96.12 659 PHE A O 1
ATOM 5166 N N . THR A 1 660 ? 0.260 0.786 7.936 1.00 96.19 660 THR A N 1
ATOM 5167 C CA . THR A 1 660 ? 0.878 -0.371 8.587 1.00 96.19 660 THR A CA 1
ATOM 5168 C C . THR A 1 660 ? 0.537 -1.659 7.838 1.00 96.19 660 THR A C 1
ATOM 5170 O O . THR A 1 660 ? -0.268 -1.635 6.909 1.00 96.19 660 THR A O 1
ATOM 5173 N N . SER A 1 661 ? 1.157 -2.784 8.195 1.00 95.00 661 SER A N 1
ATOM 5174 C CA . SER A 1 661 ? 0.895 -4.060 7.523 1.00 95.00 661 SER A CA 1
ATOM 5175 C C . SER A 1 661 ? -0.418 -4.719 7.937 1.00 95.00 661 SER A C 1
ATOM 5177 O O . SER A 1 661 ? -1.049 -5.364 7.103 1.00 95.00 661 SER A O 1
ATOM 5179 N N . ARG A 1 662 ? -0.832 -4.568 9.203 1.00 95.06 662 ARG A N 1
ATOM 5180 C CA . ARG A 1 662 ? -2.012 -5.218 9.798 1.00 95.06 662 ARG A CA 1
ATOM 5181 C C . ARG A 1 662 ? -2.590 -4.374 10.928 1.00 95.06 662 ARG A C 1
ATOM 5183 O O . ARG A 1 662 ? -1.861 -3.627 11.577 1.00 95.06 662 ARG A O 1
ATOM 5190 N N . VAL A 1 663 ? -3.875 -4.562 11.227 1.00 96.50 663 VAL A N 1
ATOM 5191 C CA . VAL A 1 663 ? -4.530 -3.915 12.378 1.00 96.50 663 VAL A CA 1
ATOM 5192 C C . VAL A 1 663 ? -3.904 -4.355 13.706 1.00 96.50 663 VAL A C 1
ATOM 5194 O O . VAL A 1 663 ? -3.727 -3.528 14.593 1.00 96.50 663 VAL A O 1
ATOM 5197 N N . SER A 1 664 ? -3.449 -5.606 13.824 1.00 95.44 664 SER A N 1
ATOM 5198 C CA . SER A 1 664 ? -2.805 -6.132 15.040 1.00 95.44 664 SER A CA 1
ATOM 5199 C C . SER A 1 664 ? -1.503 -5.424 15.438 1.00 95.44 664 SER A C 1
ATOM 5201 O O . SER A 1 664 ? -0.983 -5.628 16.533 1.00 95.44 664 SER A O 1
ATOM 5203 N N . ASN A 1 665 ? -0.970 -4.547 14.585 1.00 95.31 665 ASN A N 1
ATOM 5204 C CA . ASN A 1 665 ? 0.176 -3.714 14.929 1.00 95.31 665 ASN A CA 1
ATOM 5205 C C . ASN A 1 665 ? -0.187 -2.585 15.907 1.00 95.31 665 ASN A C 1
ATOM 5207 O O . ASN A 1 665 ? 0.701 -2.103 16.610 1.00 95.31 665 ASN A O 1
ATOM 5211 N N . PHE A 1 666 ? -1.466 -2.195 16.009 1.00 94.81 666 PHE A N 1
ATOM 5212 C CA . PHE A 1 666 ? -1.919 -1.231 17.019 1.00 94.81 666 PHE A CA 1
ATOM 5213 C C . PHE A 1 666 ? -1.721 -1.749 18.449 1.00 94.81 666 PHE A C 1
ATOM 5215 O O . PHE A 1 666 ? -1.489 -0.932 19.329 1.00 94.81 666 PHE A O 1
ATOM 5222 N N . LEU A 1 667 ? -1.690 -3.072 18.667 1.00 92.75 667 LEU A N 1
ATOM 5223 C CA . LEU A 1 667 ? -1.415 -3.699 19.972 1.00 92.75 667 LEU A CA 1
ATOM 5224 C C . LEU A 1 667 ? -0.079 -3.266 20.601 1.00 92.75 667 LEU A C 1
ATOM 5226 O O . LEU A 1 667 ? 0.150 -3.422 21.794 1.00 92.75 667 LEU A O 1
ATOM 5230 N N . ARG A 1 668 ? 0.845 -2.755 19.783 1.00 91.44 668 ARG A N 1
ATOM 5231 C CA . ARG A 1 668 ? 2.203 -2.364 20.194 1.00 91.44 668 ARG A CA 1
ATOM 5232 C C . ARG A 1 668 ? 2.290 -0.939 20.718 1.00 91.44 668 ARG A C 1
ATOM 5234 O O . ARG A 1 668 ? 3.375 -0.486 21.081 1.00 91.44 668 ARG A O 1
ATOM 5241 N N . TYR A 1 669 ? 1.177 -0.224 20.673 1.00 90.69 669 TYR A N 1
ATOM 5242 C CA . TYR A 1 669 ? 1.063 1.173 21.031 1.00 90.69 669 TYR A CA 1
ATOM 5243 C C . TYR A 1 669 ? -0.098 1.322 22.001 1.00 90.69 669 TYR A C 1
ATOM 5245 O O . TYR A 1 669 ? -1.074 0.575 21.946 1.00 90.69 669 TYR A O 1
ATOM 5253 N N . SER A 1 670 ? -0.009 2.314 22.879 1.00 88.69 670 SER A N 1
ATOM 5254 C CA . SER A 1 670 ? -1.163 2.670 23.694 1.00 88.69 670 SER A CA 1
ATOM 5255 C C . SER A 1 670 ? -2.311 3.130 22.781 1.00 88.69 670 SER A C 1
ATOM 5257 O O . SER A 1 670 ? -2.058 3.857 21.813 1.00 88.69 670 SER A O 1
ATOM 5259 N N . PRO A 1 671 ? -3.583 2.825 23.095 1.00 87.94 671 PRO A N 1
ATOM 5260 C CA . PRO A 1 671 ? -4.729 3.468 22.447 1.00 87.94 671 PRO A CA 1
ATOM 5261 C C . 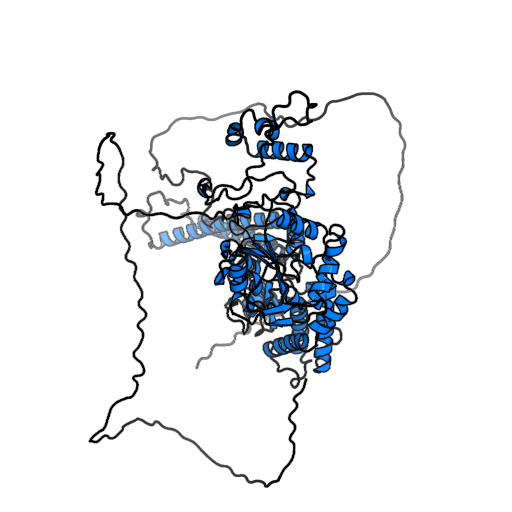PRO A 1 671 ? -4.738 5.007 22.571 1.00 87.94 671 PRO A C 1
ATOM 5263 O O . PRO A 1 671 ? -5.563 5.669 21.944 1.00 87.94 671 PRO A O 1
ATOM 5266 N N . PHE A 1 672 ? -3.815 5.586 23.344 1.00 86.81 672 PHE A N 1
ATOM 5267 C CA . PHE A 1 672 ? -3.595 7.024 23.511 1.00 86.81 672 PHE A CA 1
ATOM 5268 C C . PHE A 1 672 ? -2.273 7.524 22.894 1.00 86.81 672 PHE A C 1
ATOM 5270 O O . PHE A 1 672 ? -1.857 8.644 23.177 1.00 86.81 672 PHE A O 1
ATOM 5277 N N . GLU A 1 673 ? -1.597 6.709 22.076 1.00 88.88 673 GLU A N 1
ATOM 5278 C CA . GLU A 1 673 ? -0.310 7.038 21.449 1.00 88.88 673 GLU A CA 1
ATOM 5279 C C . GLU A 1 673 ? -0.364 8.322 20.607 1.00 88.88 673 GLU A C 1
ATOM 5281 O O . GLU A 1 673 ? -1.315 8.569 19.854 1.00 88.88 673 GLU A O 1
ATOM 5286 N N . TYR A 1 674 ? 0.717 9.102 20.676 1.00 88.69 674 TYR A N 1
ATOM 5287 C CA . TYR A 1 674 ? 0.920 10.285 19.851 1.00 88.69 674 TYR A CA 1
ATOM 5288 C C . TYR A 1 674 ? 1.944 10.023 18.741 1.00 88.69 674 TYR A C 1
ATOM 5290 O O . TYR A 1 674 ? 3.161 10.044 18.940 1.00 88.69 674 TYR A O 1
ATOM 5298 N N . PHE A 1 675 ? 1.456 9.830 17.520 1.00 91.12 675 PHE A N 1
ATOM 5299 C CA . PHE A 1 675 ? 2.305 9.637 16.355 1.00 91.12 675 PHE A CA 1
ATOM 5300 C C . PHE A 1 675 ? 2.789 10.975 15.809 1.00 91.12 675 PHE A C 1
ATOM 5302 O O . PHE A 1 675 ? 1.988 11.794 15.364 1.00 91.12 675 PHE A O 1
ATOM 5309 N N . ARG A 1 676 ? 4.110 11.166 15.740 1.00 88.75 676 ARG A N 1
ATOM 5310 C CA . ARG A 1 676 ? 4.739 12.354 15.138 1.00 88.75 676 ARG A CA 1
ATOM 5311 C C . ARG A 1 676 ? 5.089 12.123 13.676 1.00 88.75 676 ARG A C 1
ATOM 5313 O O . ARG A 1 676 ? 5.632 11.080 13.313 1.00 88.75 676 ARG A O 1
ATOM 5320 N N . SER A 1 677 ? 4.808 13.114 12.828 1.00 87.69 677 SER A N 1
ATOM 5321 C CA . SER A 1 677 ? 5.297 13.078 11.448 1.00 87.69 677 SER A CA 1
ATOM 5322 C C . SER A 1 677 ? 6.831 13.161 11.413 1.00 87.69 677 SER A C 1
ATOM 5324 O O . SER A 1 677 ? 7.407 13.968 12.149 1.00 87.69 677 SER A O 1
ATOM 5326 N N . PRO A 1 678 ? 7.510 12.355 10.579 1.00 85.62 678 PRO A N 1
ATOM 5327 C CA . PRO A 1 678 ? 8.958 12.412 10.451 1.00 85.62 678 PRO A CA 1
ATOM 5328 C C . PRO A 1 678 ? 9.391 13.722 9.785 1.00 85.62 678 PRO A C 1
ATOM 5330 O O . PRO A 1 678 ? 8.700 14.243 8.906 1.00 85.62 678 PRO A O 1
ATOM 5333 N N . ALA A 1 679 ? 10.575 14.218 10.155 1.00 83.38 679 ALA A N 1
ATOM 5334 C CA . ALA A 1 679 ? 11.178 15.373 9.498 1.00 83.38 679 ALA A CA 1
ATOM 5335 C C . ALA A 1 679 ? 11.346 15.108 7.992 1.00 83.38 679 ALA A C 1
ATOM 5337 O O . ALA A 1 679 ? 11.953 14.114 7.579 1.00 83.38 679 ALA A O 1
ATOM 5338 N N . GLN A 1 680 ? 10.801 15.998 7.163 1.00 83.38 680 GLN A N 1
ATOM 5339 C CA . GLN A 1 680 ? 10.973 15.931 5.717 1.00 83.38 680 GLN A CA 1
ATOM 5340 C C . GLN A 1 680 ? 12.214 16.725 5.323 1.00 83.38 680 GLN A C 1
ATOM 5342 O O . GLN A 1 680 ? 12.237 17.938 5.478 1.00 83.38 680 GLN A O 1
ATOM 5347 N N . LEU A 1 681 ? 13.223 16.036 4.789 1.00 82.75 681 LEU A N 1
ATOM 5348 C CA . LEU A 1 681 ? 14.400 16.688 4.221 1.00 82.75 681 LEU A CA 1
ATOM 5349 C C . LEU A 1 681 ? 14.049 17.274 2.850 1.00 82.75 681 LEU A C 1
ATOM 5351 O O . LEU A 1 681 ? 13.720 16.536 1.910 1.00 82.75 681 LEU A O 1
ATOM 5355 N N . LEU A 1 682 ? 14.133 18.593 2.723 1.00 86.75 682 LEU A N 1
ATOM 5356 C CA . LEU A 1 682 ? 14.081 19.285 1.444 1.00 86.75 682 LEU A CA 1
ATOM 5357 C C . LEU A 1 682 ? 15.426 19.149 0.726 1.00 86.75 682 LEU A C 1
ATOM 5359 O O . LEU A 1 682 ? 16.476 18.932 1.324 1.00 86.75 682 LEU A O 1
ATOM 5363 N N . VAL A 1 683 ? 15.415 19.293 -0.600 1.00 84.38 683 VAL A N 1
ATOM 5364 C CA . VAL A 1 683 ? 16.623 19.098 -1.429 1.00 84.38 683 VAL A CA 1
ATOM 5365 C C . VAL A 1 683 ? 17.757 20.074 -1.057 1.00 84.38 683 VAL A C 1
ATOM 5367 O O . VAL A 1 683 ? 18.927 19.777 -1.305 1.00 84.38 683 VAL A O 1
ATOM 5370 N N . HIS A 1 684 ? 17.420 21.220 -0.457 1.00 84.75 684 HIS A N 1
ATOM 5371 C CA . HIS A 1 684 ? 18.372 22.231 0.005 1.00 84.75 684 HIS A CA 1
ATOM 5372 C C . HIS A 1 684 ? 18.758 22.103 1.489 1.00 84.75 684 HIS A C 1
ATOM 5374 O O . HIS A 1 684 ? 19.664 22.817 1.908 1.00 84.75 684 HIS A O 1
ATOM 5380 N N . ASP A 1 685 ? 18.172 21.164 2.247 1.00 80.50 685 ASP A N 1
ATOM 5381 C CA . ASP A 1 685 ? 18.499 20.893 3.660 1.00 80.50 685 ASP A CA 1
ATOM 5382 C C . ASP A 1 685 ? 19.805 20.091 3.780 1.00 80.50 685 ASP A C 1
ATOM 5384 O O . ASP A 1 685 ? 19.889 19.046 4.431 1.00 80.50 685 ASP A O 1
ATOM 5388 N N . ARG A 1 686 ? 20.848 20.533 3.076 1.00 67.62 686 ARG A N 1
ATOM 5389 C CA . ARG A 1 686 ? 22.173 19.934 3.190 1.00 67.62 686 ARG A CA 1
ATOM 5390 C C . ARG A 1 686 ? 22.760 20.391 4.521 1.00 67.62 686 ARG A C 1
ATOM 5392 O O . ARG A 1 686 ? 22.829 21.601 4.729 1.00 67.62 686 ARG A O 1
ATOM 5399 N N . PRO A 1 687 ? 23.220 19.480 5.396 1.00 59.31 687 PRO A N 1
ATOM 5400 C CA . PRO A 1 687 ? 23.995 19.889 6.553 1.00 59.31 687 PRO A CA 1
ATOM 5401 C C . PRO A 1 687 ? 25.247 20.592 6.026 1.00 59.31 687 PRO A C 1
ATOM 5403 O O . PRO A 1 687 ? 26.148 19.957 5.474 1.00 59.31 687 PRO A O 1
ATOM 5406 N N . THR A 1 688 ? 25.276 21.920 6.109 1.00 55.56 688 THR A N 1
ATOM 5407 C CA . THR A 1 688 ? 26.496 22.682 5.880 1.00 55.56 688 THR A CA 1
ATOM 5408 C C . THR A 1 688 ? 27.459 22.241 6.965 1.00 55.56 688 THR A C 1
ATOM 5410 O O . THR A 1 688 ? 27.182 22.431 8.146 1.00 55.56 688 THR A O 1
ATOM 5413 N N . ALA A 1 689 ? 28.563 21.610 6.568 1.00 53.53 689 ALA A N 1
ATOM 5414 C CA . ALA A 1 689 ? 29.572 21.124 7.505 1.00 53.53 689 ALA A CA 1
ATOM 5415 C C . ALA A 1 689 ? 30.210 22.255 8.340 1.00 53.53 689 ALA A C 1
ATOM 5417 O O . ALA A 1 689 ? 30.923 21.962 9.291 1.00 53.53 689 ALA A O 1
ATOM 5418 N N . ASP A 1 690 ? 29.930 23.521 8.012 1.00 46.50 690 ASP A N 1
ATOM 5419 C CA . ASP A 1 690 ? 30.444 24.688 8.712 1.00 46.50 690 ASP A CA 1
ATOM 5420 C C . ASP A 1 690 ? 29.377 25.805 8.791 1.00 46.50 690 ASP A C 1
ATOM 5422 O O . ASP A 1 690 ? 28.914 26.274 7.742 1.00 46.50 690 ASP A O 1
ATOM 5426 N N . PRO A 1 691 ? 28.995 26.284 9.992 1.00 51.72 691 PRO A N 1
ATOM 5427 C CA . PRO A 1 691 ? 28.166 27.484 10.169 1.00 51.72 691 PRO A CA 1
ATOM 5428 C C . PRO A 1 691 ? 28.792 28.757 9.569 1.00 51.72 691 PRO A C 1
ATOM 5430 O O . PRO A 1 691 ? 28.106 29.760 9.384 1.00 51.72 691 PRO A O 1
ATOM 5433 N N . LEU A 1 692 ? 30.092 28.725 9.251 1.00 47.78 692 LEU A N 1
ATOM 5434 C CA . LEU A 1 692 ? 30.878 29.874 8.796 1.00 47.78 692 LEU A CA 1
ATOM 5435 C C . LEU A 1 692 ? 30.841 30.123 7.277 1.00 47.78 692 LEU A C 1
ATOM 5437 O O . LEU A 1 692 ? 31.342 31.148 6.819 1.00 47.78 692 LEU A O 1
ATOM 5441 N N . VAL A 1 693 ? 30.221 29.254 6.467 1.00 51.09 693 VAL A N 1
ATOM 5442 C CA . VAL A 1 693 ? 30.182 29.444 4.996 1.00 51.09 693 VAL A CA 1
ATOM 5443 C C . VAL A 1 693 ? 29.259 30.600 4.570 1.00 51.09 693 VAL A C 1
ATOM 5445 O O . VAL A 1 693 ? 29.426 31.153 3.485 1.00 51.09 693 VAL A O 1
ATOM 5448 N N . LEU A 1 694 ? 28.323 31.029 5.424 1.00 51.44 694 LEU A N 1
ATOM 5449 C CA . LEU A 1 694 ? 27.480 32.205 5.156 1.00 51.44 694 LEU A CA 1
ATOM 5450 C C . LEU A 1 694 ? 28.138 33.533 5.559 1.00 51.44 694 LEU A C 1
ATOM 5452 O O . LEU A 1 694 ? 27.666 34.596 5.155 1.00 51.44 694 LEU A O 1
ATOM 5456 N N . THR A 1 695 ? 29.249 33.499 6.297 1.00 43.47 695 THR A N 1
ATOM 5457 C CA . THR A 1 695 ? 30.042 34.689 6.611 1.00 43.47 695 THR A CA 1
ATOM 5458 C C . THR A 1 695 ? 31.222 34.777 5.653 1.00 43.47 695 THR A C 1
ATOM 5460 O O . THR A 1 695 ? 32.310 34.284 5.928 1.00 43.47 695 THR A O 1
ATOM 5463 N N . SER A 1 696 ? 31.010 35.418 4.505 1.00 41.22 696 SER A N 1
ATOM 5464 C CA . SER A 1 696 ? 32.100 35.899 3.652 1.00 41.22 696 SER A CA 1
ATOM 5465 C C . SER A 1 696 ? 32.942 36.917 4.432 1.00 41.22 696 SER A C 1
ATOM 5467 O O . SER A 1 696 ? 32.634 38.109 4.428 1.00 41.22 696 SER A O 1
ATOM 5469 N N . THR A 1 697 ? 34.016 36.482 5.087 1.00 38.62 697 THR A N 1
ATOM 5470 C CA . THR A 1 697 ? 35.092 37.376 5.522 1.00 38.62 697 THR A CA 1
ATOM 5471 C C . THR A 1 697 ? 36.115 37.504 4.395 1.00 38.62 697 THR A C 1
ATOM 5473 O O . THR A 1 697 ? 36.720 36.536 3.939 1.00 38.62 697 THR A O 1
ATOM 5476 N N . ALA A 1 698 ? 36.259 38.733 3.899 1.00 35.81 698 ALA A N 1
ATOM 5477 C CA . ALA A 1 698 ? 37.301 39.126 2.960 1.00 35.81 698 ALA A CA 1
ATOM 5478 C C . ALA A 1 698 ? 38.702 38.842 3.545 1.00 35.81 698 ALA A C 1
ATOM 5480 O O . ALA A 1 698 ? 38.884 38.966 4.759 1.00 35.81 698 ALA A O 1
ATOM 5481 N N . PRO A 1 699 ? 39.711 38.501 2.722 1.00 40.09 699 PRO A N 1
ATOM 5482 C CA . PRO A 1 699 ? 41.039 38.191 3.230 1.00 40.09 699 PRO A CA 1
ATOM 5483 C C . PRO A 1 699 ? 41.772 39.482 3.615 1.00 40.09 699 PRO A C 1
ATOM 5485 O O . PRO A 1 699 ? 42.032 40.337 2.767 1.00 40.09 699 PRO A O 1
ATOM 5488 N N . THR A 1 700 ? 42.133 39.621 4.889 1.00 32.53 700 THR A N 1
ATOM 5489 C CA . THR A 1 700 ? 43.110 40.612 5.348 1.00 32.53 700 THR A CA 1
ATOM 5490 C C . THR A 1 700 ? 44.531 40.089 5.132 1.00 32.53 700 THR A C 1
ATOM 5492 O O . THR A 1 700 ? 44.874 38.954 5.451 1.00 32.53 700 THR A O 1
ATOM 5495 N N . SER A 1 701 ? 45.355 40.941 4.533 1.00 35.16 701 SER A N 1
ATOM 5496 C CA . SER A 1 701 ? 46.762 40.740 4.190 1.00 35.16 701 SER A CA 1
ATOM 5497 C C . SER A 1 701 ? 47.717 41.127 5.328 1.00 35.16 701 SER A C 1
ATOM 5499 O O . SER A 1 701 ? 47.575 42.239 5.829 1.00 35.16 701 SER A O 1
ATOM 5501 N N . SER A 1 702 ? 48.731 40.298 5.621 1.00 29.30 702 SER A N 1
ATOM 5502 C CA . SER A 1 702 ? 50.093 40.660 6.116 1.00 29.30 702 SER A CA 1
ATOM 5503 C C . SER A 1 702 ? 50.830 39.365 6.536 1.00 29.30 702 SER A C 1
ATOM 5505 O O . SER A 1 702 ? 50.323 38.669 7.407 1.00 29.30 702 SER A O 1
ATOM 5507 N N . SER A 1 703 ? 51.839 38.846 5.820 1.00 30.42 703 SER A N 1
ATOM 5508 C CA . SER A 1 703 ? 53.278 39.214 5.733 1.00 30.42 703 SER A CA 1
ATOM 5509 C C . SER A 1 703 ? 54.185 38.181 6.452 1.00 30.42 703 SER A C 1
ATOM 5511 O O . SER A 1 703 ? 54.183 38.125 7.678 1.00 30.42 703 SER A O 1
ATOM 5513 N N . ASP A 1 704 ? 54.943 37.404 5.665 1.00 30.92 704 ASP A N 1
ATOM 5514 C CA . ASP A 1 704 ? 56.090 36.514 6.014 1.00 30.92 704 ASP A CA 1
ATOM 5515 C C . ASP A 1 704 ? 57.369 37.321 6.402 1.00 30.92 704 ASP A C 1
ATOM 5517 O O . ASP A 1 704 ? 57.276 38.553 6.311 1.00 30.92 704 ASP A O 1
ATOM 5521 N N . PRO A 1 705 ? 58.579 36.752 6.722 1.00 50.44 705 PRO A N 1
ATOM 5522 C CA . PRO A 1 705 ? 59.115 35.355 6.658 1.00 50.44 705 PRO A CA 1
ATOM 5523 C C . PRO A 1 705 ? 59.910 34.916 7.942 1.00 50.44 705 PRO A C 1
ATOM 5525 O O . PRO A 1 705 ? 59.974 35.678 8.896 1.00 50.44 705 PRO A O 1
ATOM 5528 N N . GLU A 1 706 ? 60.430 33.693 8.170 1.00 27.52 706 GLU A N 1
ATOM 5529 C CA . GLU A 1 706 ? 61.582 32.963 7.577 1.00 27.52 706 GLU A CA 1
ATOM 5530 C C . GLU A 1 706 ? 61.671 31.513 8.157 1.00 27.52 706 GLU A C 1
ATOM 5532 O O . GLU A 1 706 ? 61.178 31.253 9.251 1.00 27.52 706 GLU A O 1
ATOM 5537 N N . GLY A 1 707 ? 62.292 30.569 7.419 1.00 23.70 707 GLY A N 1
ATOM 5538 C CA . GLY A 1 707 ? 62.381 29.109 7.704 1.00 23.70 707 GLY A CA 1
ATOM 5539 C C . GLY A 1 707 ? 63.505 28.658 8.676 1.00 23.70 707 GLY A C 1
ATOM 5540 O O . GLY A 1 707 ? 63.855 29.437 9.556 1.00 23.70 707 GLY A O 1
ATOM 5541 N N . PRO A 1 708 ? 64.140 27.455 8.552 1.00 34.97 708 PRO A N 1
ATOM 5542 C CA . PRO A 1 708 ? 63.969 26.356 7.588 1.00 34.97 708 PRO A CA 1
ATOM 5543 C C . PRO A 1 708 ? 63.772 24.944 8.224 1.00 34.97 708 PRO A C 1
ATOM 5545 O O . PRO A 1 708 ? 63.630 24.771 9.430 1.00 34.97 708 PRO A O 1
ATOM 5548 N N . ALA A 1 709 ? 63.728 23.921 7.363 1.00 27.00 709 ALA A N 1
ATOM 5549 C CA . ALA A 1 709 ? 63.181 22.580 7.578 1.00 27.00 709 ALA A CA 1
ATOM 5550 C C . ALA A 1 709 ? 64.135 21.475 8.118 1.00 27.00 709 ALA A C 1
ATOM 5552 O O . ALA A 1 709 ? 65.252 21.344 7.629 1.00 27.00 709 ALA A O 1
ATOM 5553 N N . THR A 1 710 ? 63.560 20.566 8.942 1.00 27.86 710 THR A N 1
ATOM 5554 C CA . THR A 1 710 ? 63.798 19.088 9.114 1.00 27.86 710 THR A CA 1
ATOM 5555 C C . THR A 1 710 ? 65.182 18.562 9.584 1.00 27.86 710 THR A C 1
ATOM 5557 O O . THR A 1 710 ? 66.153 19.286 9.408 1.00 27.86 710 THR A O 1
ATOM 5560 N N . PRO A 1 711 ? 65.350 17.310 10.128 1.00 36.41 711 PRO A N 1
ATOM 5561 C CA . PRO A 1 711 ? 64.447 16.129 10.125 1.00 36.41 711 PRO A CA 1
ATOM 5562 C C . PRO A 1 711 ? 64.329 15.266 11.432 1.00 36.41 711 PRO A C 1
ATOM 5564 O O . PRO A 1 711 ? 65.153 15.328 12.331 1.00 36.41 711 PRO A O 1
ATOM 5567 N N . ALA A 1 712 ? 63.322 14.371 11.434 1.00 25.75 712 ALA A N 1
ATOM 5568 C CA . ALA A 1 712 ? 63.210 13.040 12.084 1.00 25.75 712 ALA A CA 1
ATOM 5569 C C . ALA A 1 712 ? 63.303 12.837 13.628 1.00 25.75 712 ALA A C 1
ATOM 5571 O O . ALA A 1 712 ? 64.365 12.946 14.229 1.00 25.75 712 ALA A O 1
ATOM 5572 N N . SER A 1 713 ? 62.225 12.280 14.221 1.00 24.77 713 SER A N 1
ATOM 5573 C CA . SER A 1 713 ? 62.137 10.894 14.769 1.00 24.77 713 SER A CA 1
ATOM 5574 C C . SER A 1 713 ? 61.289 10.745 16.061 1.00 24.77 713 SER A C 1
ATOM 5576 O O . SER A 1 713 ? 61.425 11.547 16.973 1.00 24.77 713 SER A O 1
ATOM 5578 N N . HIS A 1 714 ? 60.480 9.661 16.118 1.00 25.55 714 HIS A N 1
ATOM 5579 C CA . HIS A 1 714 ? 59.945 8.947 17.312 1.00 25.55 714 HIS A CA 1
ATOM 5580 C C . HIS A 1 714 ? 58.989 9.729 18.268 1.00 25.55 714 HIS A C 1
ATOM 5582 O O . HIS A 1 714 ? 59.225 10.875 18.593 1.00 25.55 714 HIS A O 1
ATOM 5588 N N . THR A 1 715 ? 57.864 9.239 18.816 1.00 25.47 715 THR A N 1
ATOM 5589 C CA . THR A 1 715 ? 57.392 7.894 19.205 1.00 25.47 715 THR A CA 1
ATOM 5590 C C . THR A 1 715 ? 55.905 7.936 19.633 1.00 25.47 715 THR A C 1
ATOM 5592 O O . THR A 1 715 ? 55.440 8.950 20.135 1.00 25.47 715 THR A O 1
ATOM 5595 N N . ASN A 1 716 ? 55.259 6.764 19.544 1.00 25.92 716 ASN A N 1
ATOM 5596 C CA . ASN A 1 716 ? 54.204 6.198 20.408 1.00 25.92 716 ASN A CA 1
ATOM 5597 C C . ASN A 1 716 ? 52.766 6.747 20.426 1.00 25.92 716 ASN A C 1
ATOM 5599 O O . ASN A 1 716 ? 52.492 7.863 20.848 1.00 25.92 716 ASN A O 1
ATOM 5603 N N . GLY A 1 717 ? 51.832 5.824 20.148 1.00 24.97 717 GLY A N 1
ATOM 5604 C CA . GLY A 1 717 ? 50.432 5.937 20.556 1.00 24.97 717 GLY A CA 1
ATOM 5605 C C . GLY A 1 717 ? 49.457 4.995 19.841 1.00 24.97 717 GLY A C 1
ATOM 5606 O O . GLY A 1 717 ? 48.448 5.467 19.336 1.00 24.97 717 GLY A O 1
ATOM 5607 N N . VAL A 1 718 ? 49.728 3.683 19.776 1.00 28.12 718 VAL A N 1
ATOM 5608 C CA . VAL A 1 718 ? 48.694 2.675 19.455 1.00 28.12 718 VAL A CA 1
ATOM 5609 C C . VAL A 1 718 ? 48.327 1.944 20.740 1.00 28.12 718 VAL A C 1
ATOM 5611 O O . VAL A 1 718 ? 49.209 1.461 21.445 1.00 28.12 718 VAL A O 1
ATOM 5614 N N . GLY A 1 719 ? 47.028 1.826 21.010 1.00 24.33 719 GLY A N 1
ATOM 5615 C CA . GLY A 1 719 ? 46.492 1.024 22.106 1.00 24.33 719 GLY A CA 1
ATOM 5616 C C . GLY A 1 719 ? 45.029 0.670 21.877 1.00 24.33 719 GLY A C 1
ATOM 5617 O O . GLY A 1 719 ? 44.139 1.296 22.436 1.00 24.33 719 GLY A O 1
ATOM 5618 N N . SER A 1 720 ? 44.806 -0.323 21.017 1.00 27.17 720 SER A N 1
ATOM 5619 C CA . SER A 1 720 ? 43.545 -1.050 20.861 1.00 27.17 720 SER A CA 1
ATOM 5620 C C . SER A 1 720 ? 43.306 -1.998 22.046 1.00 27.17 720 SER A C 1
ATOM 5622 O O . SER A 1 720 ? 44.264 -2.544 22.583 1.00 27.17 720 SER A O 1
ATOM 5624 N N . ALA A 1 721 ? 42.024 -2.181 22.380 1.00 29.23 721 ALA A N 1
ATOM 5625 C CA . ALA A 1 721 ? 41.359 -3.365 22.937 1.00 29.23 721 ALA A CA 1
ATOM 5626 C C . ALA A 1 721 ? 42.060 -4.228 24.008 1.00 29.23 721 ALA A C 1
ATOM 5628 O O . ALA A 1 721 ? 43.093 -4.848 23.776 1.00 29.23 721 ALA A O 1
ATOM 5629 N N . ALA A 1 722 ? 41.337 -4.476 25.104 1.00 26.03 722 ALA A N 1
ATOM 5630 C CA . ALA A 1 722 ? 41.382 -5.770 25.778 1.00 26.03 722 ALA A CA 1
ATOM 5631 C C . ALA A 1 722 ? 40.044 -6.078 26.459 1.00 26.03 722 ALA A C 1
ATOM 5633 O O . ALA A 1 722 ? 39.567 -5.319 27.300 1.00 26.03 722 ALA A O 1
ATOM 5634 N N . ALA A 1 723 ? 39.485 -7.237 26.120 1.00 26.16 723 ALA A N 1
ATOM 5635 C CA . ALA A 1 723 ? 38.583 -7.988 26.973 1.00 26.16 723 ALA A CA 1
ATOM 5636 C C . ALA A 1 723 ? 39.230 -9.342 27.294 1.00 26.16 723 ALA A C 1
ATOM 5638 O O . ALA A 1 723 ? 39.901 -9.934 26.449 1.00 26.16 723 ALA A O 1
ATOM 5639 N N . ALA A 1 724 ? 38.913 -9.805 28.503 1.00 29.75 724 ALA A N 1
ATOM 5640 C CA . ALA A 1 724 ? 39.028 -11.154 29.051 1.00 29.75 724 ALA A CA 1
ATOM 5641 C C . ALA A 1 724 ? 40.373 -11.594 29.663 1.00 29.75 724 ALA A C 1
ATOM 5643 O O . ALA A 1 724 ? 41.406 -11.756 29.015 1.00 29.75 724 ALA A O 1
ATOM 5644 N N . GLY A 1 725 ? 40.283 -11.833 30.976 1.00 25.61 725 GLY A N 1
ATOM 5645 C CA . GLY A 1 725 ? 41.298 -12.412 31.838 1.00 25.61 725 GLY A CA 1
ATOM 5646 C C . GLY A 1 725 ? 41.380 -13.939 31.768 1.00 25.61 725 GLY A C 1
ATOM 5647 O O . GLY A 1 725 ? 40.506 -14.640 31.267 1.00 25.61 725 GLY A O 1
ATOM 5648 N N . ARG A 1 726 ? 42.512 -14.405 32.288 1.00 27.59 726 ARG A N 1
ATOM 5649 C CA . ARG A 1 726 ? 43.076 -15.756 32.260 1.00 27.59 726 ARG A CA 1
ATOM 5650 C C . ARG A 1 726 ? 42.392 -16.718 33.233 1.00 27.59 726 ARG A C 1
ATOM 5652 O O . ARG A 1 726 ? 41.981 -16.289 34.301 1.00 27.59 726 ARG A O 1
ATOM 5659 N N . THR A 1 727 ? 42.530 -18.020 32.973 1.00 27.38 727 THR A N 1
ATOM 5660 C CA . THR A 1 727 ? 43.111 -18.974 33.942 1.00 27.38 727 THR A CA 1
ATOM 5661 C C . THR A 1 727 ? 43.856 -20.115 33.224 1.00 27.38 727 THR A C 1
ATOM 5663 O O . THR A 1 727 ? 43.575 -20.456 32.081 1.00 27.38 727 THR A O 1
ATOM 5666 N N . SER A 1 728 ? 44.895 -20.588 33.912 1.00 27.06 728 SER A N 1
ATOM 5667 C CA . SER A 1 728 ? 45.931 -21.606 33.637 1.00 27.06 728 SER A CA 1
ATOM 5668 C C . SER A 1 728 ? 45.375 -23.041 33.455 1.00 27.06 728 SER A C 1
ATOM 5670 O O . SER A 1 728 ? 44.225 -23.264 33.791 1.00 27.06 728 SER A O 1
ATOM 5672 N N . ALA A 1 729 ? 46.076 -24.098 33.019 1.00 27.11 729 ALA A N 1
ATOM 5673 C CA . ALA A 1 729 ? 47.477 -24.484 33.199 1.00 27.11 729 ALA A CA 1
ATOM 5674 C C . ALA A 1 729 ? 47.857 -25.704 32.307 1.00 27.11 729 ALA A C 1
ATOM 5676 O O . ALA A 1 729 ? 47.023 -26.562 32.047 1.00 27.11 729 ALA A O 1
ATOM 5677 N N . THR A 1 730 ? 49.151 -25.789 31.957 1.00 27.72 730 THR A N 1
ATOM 5678 C CA . THR A 1 730 ? 50.034 -26.988 31.872 1.00 27.72 730 THR A CA 1
ATOM 5679 C C . THR A 1 730 ? 49.733 -28.197 30.963 1.00 27.72 730 THR A C 1
ATOM 5681 O O . THR A 1 730 ? 48.778 -28.928 31.189 1.00 27.72 730 THR A O 1
ATOM 5684 N N . GLY A 1 731 ? 50.730 -28.555 30.128 1.00 25.70 731 GLY A N 1
ATOM 5685 C CA . GLY A 1 731 ? 51.204 -29.953 30.030 1.00 25.70 731 GLY A CA 1
ATOM 5686 C C . GLY A 1 731 ? 51.602 -30.497 28.646 1.00 25.70 731 GLY A C 1
ATOM 5687 O O . GLY A 1 731 ? 50.748 -30.988 27.928 1.00 25.70 731 GLY A O 1
ATOM 5688 N N . ALA A 1 732 ? 52.909 -30.432 28.334 1.00 27.00 732 ALA A N 1
ATOM 5689 C CA . ALA A 1 732 ? 53.751 -31.231 27.407 1.00 27.00 732 ALA A CA 1
ATOM 5690 C C . ALA A 1 732 ? 53.101 -32.386 26.595 1.00 27.00 732 ALA A C 1
ATOM 5692 O O . ALA A 1 732 ? 52.413 -33.228 27.149 1.00 27.00 732 ALA A O 1
ATOM 5693 N N . GLY A 1 733 ? 53.355 -32.557 25.291 1.00 26.61 733 GLY A N 1
ATOM 5694 C CA . GLY A 1 733 ? 54.648 -32.937 24.690 1.00 26.61 733 GLY A CA 1
ATOM 5695 C C . GLY A 1 733 ? 54.448 -34.112 23.691 1.00 26.61 733 GLY A C 1
ATOM 5696 O O . GLY A 1 733 ? 53.384 -34.720 23.703 1.00 26.61 733 GLY A O 1
ATOM 5697 N N . PRO A 1 734 ? 55.395 -34.421 22.780 1.00 54.66 734 PRO A N 1
ATOM 5698 C CA . PRO A 1 734 ? 55.064 -34.742 21.379 1.00 54.66 734 PRO A CA 1
ATOM 5699 C C . PRO A 1 734 ? 55.464 -36.155 20.893 1.00 54.66 734 PRO A C 1
ATOM 5701 O O . PRO A 1 734 ? 56.343 -36.780 21.474 1.00 54.66 734 PRO A O 1
ATOM 5704 N N . SER A 1 735 ? 54.933 -36.614 19.743 1.00 25.89 735 SER A N 1
ATOM 5705 C CA . SER A 1 735 ? 55.719 -37.329 18.703 1.00 25.89 735 SER A CA 1
ATOM 5706 C C . SER A 1 735 ? 54.944 -37.705 17.417 1.00 25.89 735 SER A C 1
ATOM 5708 O O . SER A 1 735 ? 53.879 -38.303 17.442 1.00 25.89 735 SER A O 1
ATOM 5710 N N . ARG A 1 736 ? 55.562 -37.317 16.287 1.00 27.66 736 ARG A N 1
ATOM 5711 C CA . ARG A 1 736 ? 55.746 -37.963 14.961 1.00 27.66 736 ARG A CA 1
ATOM 5712 C C . ARG A 1 736 ? 54.762 -39.030 14.427 1.00 27.66 736 ARG A C 1
ATOM 5714 O O . ARG A 1 736 ? 54.661 -40.106 14.996 1.00 27.66 736 ARG A O 1
ATOM 5721 N N . GLY A 1 737 ? 54.376 -38.861 13.147 1.00 26.16 737 GLY A N 1
ATOM 5722 C CA . GLY A 1 737 ? 54.409 -39.979 12.179 1.00 26.16 737 GLY A CA 1
ATOM 5723 C C . GLY A 1 737 ? 53.460 -39.966 10.963 1.00 26.16 737 GLY A C 1
ATOM 5724 O O . GLY A 1 737 ? 52.433 -40.615 11.005 1.00 26.16 737 GLY A O 1
ATOM 5725 N N . ARG A 1 738 ? 53.902 -39.332 9.860 1.00 27.28 738 ARG A N 1
ATOM 5726 C CA . ARG A 1 738 ? 53.940 -39.840 8.457 1.00 27.28 738 ARG A CA 1
ATOM 5727 C C . ARG A 1 738 ? 52.678 -40.453 7.784 1.00 27.28 738 ARG A C 1
ATOM 5729 O O . ARG A 1 738 ? 52.248 -41.532 8.158 1.00 27.28 738 ARG A O 1
ATOM 5736 N N . ALA A 1 739 ? 52.294 -39.874 6.631 1.00 25.91 739 ALA A N 1
ATOM 5737 C CA . ALA A 1 739 ? 52.339 -40.468 5.268 1.00 25.91 739 ALA A CA 1
ATOM 5738 C C . ALA A 1 739 ? 51.127 -40.112 4.362 1.00 25.91 739 ALA A C 1
ATOM 5740 O O . ALA A 1 739 ? 49.975 -40.276 4.741 1.00 25.91 739 ALA A O 1
ATOM 5741 N N . SER A 1 740 ? 51.441 -39.689 3.132 1.00 29.06 740 SER A N 1
ATOM 5742 C CA . SER A 1 740 ? 50.576 -39.527 1.938 1.00 29.06 740 SER A CA 1
ATOM 5743 C C . SER A 1 740 ? 51.115 -40.481 0.829 1.00 29.06 740 SER A C 1
ATOM 5745 O O . SER A 1 740 ? 52.121 -41.143 1.102 1.00 29.06 740 SER A O 1
ATOM 5747 N N . PRO A 1 741 ? 50.746 -40.399 -0.476 1.00 58.28 741 PRO A N 1
ATOM 5748 C CA . PRO A 1 741 ? 49.450 -40.380 -1.199 1.00 58.28 741 PRO A CA 1
ATOM 5749 C C . PRO A 1 741 ? 49.438 -41.319 -2.460 1.00 58.28 741 PRO A C 1
ATOM 5751 O O . PRO A 1 741 ? 50.406 -42.025 -2.725 1.00 58.28 741 PRO A O 1
ATOM 5754 N N . GLY A 1 742 ? 48.391 -41.246 -3.306 1.00 27.47 742 GLY A N 1
ATOM 5755 C CA . GLY A 1 742 ? 48.371 -41.658 -4.738 1.00 27.47 742 GLY A CA 1
ATOM 5756 C C . GLY A 1 742 ? 46.948 -42.025 -5.218 1.00 27.47 742 GLY A C 1
ATOM 5757 O O . GLY A 1 742 ? 46.201 -42.567 -4.418 1.00 27.47 742 GLY A O 1
ATOM 5758 N N . GLY A 1 743 ? 46.442 -41.773 -6.438 1.00 25.98 743 GLY A N 1
ATOM 5759 C CA . GLY A 1 743 ? 46.957 -41.255 -7.717 1.00 25.98 743 GLY A CA 1
ATOM 5760 C C . GLY A 1 743 ? 45.814 -41.149 -8.776 1.00 25.98 743 GLY A C 1
ATOM 5761 O O . GLY A 1 743 ? 44.699 -41.593 -8.520 1.00 25.98 743 GLY A O 1
ATOM 5762 N N . ALA A 1 744 ? 46.093 -40.526 -9.934 1.00 29.12 744 ALA A N 1
ATOM 5763 C CA . ALA A 1 744 ? 45.237 -40.343 -11.143 1.00 29.12 744 ALA A CA 1
ATOM 5764 C C . ALA A 1 744 ? 45.353 -41.566 -12.130 1.00 29.12 744 ALA A C 1
ATOM 5766 O O . ALA A 1 744 ? 45.908 -42.554 -11.644 1.00 29.12 744 ALA A O 1
ATOM 5767 N N . PRO A 1 745 ? 44.997 -41.592 -13.467 1.00 49.47 745 PRO A N 1
ATOM 5768 C CA . PRO A 1 745 ? 44.465 -40.565 -14.419 1.00 49.47 745 PRO A CA 1
ATOM 5769 C C . PRO A 1 745 ? 43.550 -41.015 -15.645 1.00 49.47 745 PRO A C 1
ATOM 5771 O O . PRO A 1 745 ? 43.327 -42.195 -15.877 1.00 49.47 745 PRO A O 1
ATOM 5774 N N . ALA A 1 746 ? 43.140 -40.022 -16.480 1.00 30.11 746 ALA A N 1
ATOM 5775 C CA . ALA A 1 746 ? 43.121 -39.906 -17.983 1.00 30.11 746 ALA A CA 1
ATOM 5776 C C . ALA A 1 746 ? 42.066 -40.499 -18.992 1.00 30.11 746 ALA A C 1
ATOM 5778 O O . ALA A 1 746 ? 41.632 -41.638 -18.886 1.00 30.11 746 ALA A O 1
ATOM 5779 N N . ALA A 1 747 ? 41.879 -39.699 -20.086 1.00 30.30 747 ALA A N 1
ATOM 5780 C CA . ALA A 1 747 ? 41.460 -39.941 -21.508 1.00 30.30 747 ALA A CA 1
ATOM 5781 C C . ALA A 1 747 ? 40.015 -39.523 -21.923 1.00 30.30 747 ALA A C 1
ATOM 5783 O O . ALA A 1 747 ? 39.079 -39.825 -21.202 1.00 30.30 747 ALA A O 1
ATOM 5784 N N . GLY A 1 748 ? 39.696 -38.853 -23.052 1.00 28.12 748 GLY A N 1
ATOM 5785 C CA . GLY A 1 748 ? 40.424 -38.325 -24.225 1.00 28.12 748 GLY A CA 1
ATOM 5786 C C . GLY A 1 748 ? 39.474 -37.521 -25.166 1.00 28.12 748 GLY A C 1
ATOM 5787 O O . GLY A 1 748 ? 38.257 -37.656 -25.071 1.00 28.12 748 GLY A O 1
ATOM 5788 N N . GLY A 1 749 ? 40.020 -36.652 -26.037 1.00 27.08 749 GLY A N 1
ATOM 5789 C CA . GLY A 1 749 ? 39.287 -35.890 -27.084 1.00 27.08 749 GLY A CA 1
ATOM 5790 C C . GLY A 1 749 ? 39.045 -36.686 -28.387 1.00 27.08 749 GLY A C 1
ATOM 5791 O O . GLY A 1 749 ? 39.441 -37.850 -28.438 1.00 27.08 749 GLY A O 1
ATOM 5792 N N . PRO A 1 750 ? 38.454 -36.089 -29.457 1.00 43.47 750 PRO A N 1
ATOM 5793 C CA . PRO A 1 750 ? 39.225 -35.179 -30.325 1.00 43.47 750 PRO A CA 1
ATOM 5794 C C . PRO A 1 750 ? 38.473 -33.968 -30.948 1.00 43.47 750 PRO A C 1
ATOM 5796 O O . PRO A 1 750 ? 37.255 -33.840 -30.893 1.00 43.47 750 PRO A O 1
ATOM 5799 N N . LYS A 1 751 ? 39.282 -33.083 -31.559 1.00 29.92 751 LYS A N 1
ATOM 5800 C CA . LYS A 1 751 ? 38.980 -31.867 -32.347 1.00 29.92 751 LYS A CA 1
ATOM 5801 C C . LYS A 1 751 ? 38.771 -32.157 -33.849 1.00 29.92 751 LYS A C 1
ATOM 5803 O O . LYS A 1 751 ? 39.478 -33.010 -34.372 1.00 29.92 751 LYS A O 1
ATOM 5808 N N . ALA A 1 752 ? 37.974 -31.323 -34.536 1.00 29.80 752 ALA A N 1
ATOM 5809 C CA . ALA A 1 752 ? 38.171 -30.739 -35.892 1.00 29.80 752 ALA A CA 1
ATOM 5810 C C . ALA A 1 752 ? 36.919 -29.885 -36.242 1.00 29.80 752 ALA A C 1
ATOM 5812 O O . ALA A 1 752 ? 35.829 -30.277 -35.857 1.00 29.80 752 ALA A O 1
ATOM 5813 N N . GLY A 1 753 ? 36.921 -28.734 -36.924 1.00 26.25 753 GLY A N 1
ATOM 5814 C CA . GLY A 1 753 ? 37.955 -27.937 -37.575 1.00 26.25 753 GLY A CA 1
ATOM 5815 C C . GLY A 1 753 ? 37.381 -26.587 -38.072 1.00 26.25 753 GLY A C 1
ATOM 5816 O O . GLY A 1 753 ? 36.198 -26.470 -38.366 1.00 26.25 753 GLY A O 1
ATOM 5817 N N . LEU A 1 754 ? 38.263 -25.584 -38.068 1.00 28.95 754 LEU A N 1
ATOM 5818 C CA . LEU A 1 754 ? 38.386 -24.356 -38.881 1.00 28.95 754 LEU A CA 1
ATOM 5819 C C . LEU A 1 754 ? 37.301 -24.000 -39.925 1.00 28.95 754 LEU A C 1
ATOM 5821 O O . LEU A 1 754 ? 37.087 -24.773 -40.849 1.00 28.95 754 LEU A O 1
ATOM 5825 N N . SER A 1 755 ? 36.836 -22.737 -39.909 1.00 26.70 755 SER A N 1
ATOM 5826 C CA . SER A 1 755 ? 37.119 -21.749 -40.983 1.00 26.70 755 SER A CA 1
ATOM 5827 C C . SER A 1 755 ? 36.415 -20.396 -40.758 1.00 26.70 755 SER A C 1
ATOM 5829 O O . SER A 1 755 ? 35.190 -20.312 -40.801 1.00 26.70 755 SER A O 1
ATOM 5831 N N . SER A 1 756 ? 37.205 -19.331 -40.587 1.00 30.31 756 SER A N 1
ATOM 5832 C CA . SER A 1 756 ? 36.823 -17.933 -40.863 1.00 30.31 756 SER A CA 1
ATOM 5833 C C . SER A 1 756 ? 36.936 -17.656 -42.373 1.00 30.31 756 SER A C 1
ATOM 5835 O O . SER A 1 756 ? 37.712 -18.339 -43.045 1.00 30.31 756 SER A O 1
ATOM 5837 N N . PRO A 1 757 ? 36.232 -16.644 -42.917 1.00 37.00 757 PRO A N 1
ATOM 5838 C CA . PRO A 1 757 ? 36.934 -15.384 -43.212 1.00 37.00 757 PRO A CA 1
ATOM 5839 C C . PRO A 1 757 ? 36.073 -14.115 -42.996 1.00 37.00 757 PRO A C 1
ATOM 5841 O O . PRO A 1 757 ? 34.861 -14.126 -43.187 1.00 37.00 757 PRO A O 1
ATOM 5844 N N . GLY A 1 758 ? 36.706 -12.994 -42.630 1.00 29.66 758 GLY A N 1
ATOM 5845 C CA . GLY A 1 758 ? 36.149 -11.642 -42.843 1.00 29.66 758 GLY A CA 1
ATOM 5846 C C . GLY A 1 758 ? 36.639 -11.054 -44.179 1.00 29.66 758 GLY A C 1
ATOM 5847 O O . GLY A 1 758 ? 37.231 -11.788 -44.968 1.00 29.66 758 GLY A O 1
ATOM 5848 N N . PRO A 1 759 ? 36.574 -9.729 -44.405 1.00 43.47 759 PRO A N 1
ATOM 5849 C CA . PRO A 1 759 ? 35.515 -8.766 -44.101 1.00 43.47 759 PRO A CA 1
ATOM 5850 C C . PRO A 1 759 ? 34.944 -8.139 -45.400 1.00 43.47 759 PRO A C 1
ATOM 5852 O O . PRO A 1 759 ? 35.637 -8.011 -46.407 1.00 43.47 759 PRO A O 1
ATOM 5855 N N . GLY A 1 760 ? 33.678 -7.709 -45.385 1.00 26.70 760 GLY A N 1
ATOM 5856 C CA . GLY A 1 760 ? 33.014 -7.074 -46.531 1.00 26.70 760 GLY A CA 1
ATOM 5857 C C . GLY A 1 760 ? 32.581 -5.642 -46.230 1.00 26.70 760 GLY A C 1
ATOM 5858 O O . GLY A 1 760 ? 31.582 -5.414 -45.556 1.00 26.70 760 GLY A O 1
ATOM 5859 N N . THR A 1 761 ? 33.326 -4.680 -46.762 1.00 30.05 761 THR A N 1
ATOM 5860 C CA . THR A 1 761 ? 32.962 -3.267 -46.886 1.00 30.05 761 THR A CA 1
ATOM 5861 C C . THR A 1 761 ? 31.703 -3.099 -47.741 1.00 30.05 761 THR A C 1
ATOM 5863 O O . THR A 1 761 ? 31.661 -3.570 -48.874 1.00 30.05 761 THR A O 1
ATOM 5866 N N . ARG A 1 762 ? 30.694 -2.359 -47.262 1.00 29.47 762 ARG A N 1
ATOM 5867 C CA . ARG A 1 762 ? 29.706 -1.705 -48.137 1.00 29.47 762 ARG A CA 1
ATOM 5868 C C . ARG A 1 762 ? 29.239 -0.378 -47.551 1.00 29.47 762 ARG A C 1
ATOM 5870 O O . ARG A 1 762 ? 28.424 -0.323 -46.638 1.00 29.47 762 ARG A O 1
ATOM 5877 N N . SER A 1 763 ? 29.764 0.691 -48.142 1.00 26.48 763 SER A N 1
ATOM 5878 C CA . SER A 1 763 ? 29.135 2.001 -48.171 1.00 26.48 763 SER A CA 1
ATOM 5879 C C . SER A 1 763 ? 27.906 1.943 -49.082 1.00 26.48 763 SER A C 1
ATOM 5881 O O . SER A 1 763 ? 27.964 1.377 -50.173 1.00 26.48 763 SER A O 1
ATOM 5883 N N . VAL A 1 764 ? 26.796 2.555 -48.667 1.00 29.67 764 VAL A N 1
ATOM 5884 C CA . VAL A 1 764 ? 25.771 3.040 -49.598 1.00 29.67 764 VAL A CA 1
ATOM 5885 C C . VAL A 1 764 ? 25.267 4.386 -49.096 1.00 29.67 764 VAL A C 1
ATOM 5887 O O . VAL A 1 764 ? 24.508 4.485 -48.138 1.00 29.67 764 VAL A O 1
ATOM 5890 N N . ALA A 1 765 ? 25.704 5.427 -49.794 1.00 28.28 765 ALA A N 1
ATOM 5891 C CA . ALA A 1 765 ? 25.072 6.730 -49.818 1.00 28.28 765 ALA A CA 1
ATOM 5892 C C . ALA A 1 765 ? 23.823 6.685 -50.717 1.00 28.28 765 ALA A C 1
ATOM 5894 O O . ALA A 1 765 ? 23.900 6.208 -51.848 1.00 28.28 765 ALA A O 1
ATOM 5895 N N . ARG A 1 766 ? 22.701 7.258 -50.268 1.00 30.58 766 ARG A N 1
ATOM 5896 C CA . ARG A 1 766 ? 21.623 7.800 -51.123 1.00 30.58 766 ARG A CA 1
ATOM 5897 C C . ARG A 1 766 ? 20.990 8.978 -50.378 1.00 30.58 766 ARG A C 1
ATOM 5899 O O . ARG A 1 766 ? 20.426 8.811 -49.310 1.00 30.58 766 ARG A O 1
ATOM 5906 N N . ARG A 1 767 ? 21.371 10.198 -50.761 1.00 29.50 767 ARG A N 1
ATOM 5907 C CA . ARG A 1 767 ? 20.662 11.100 -51.695 1.00 29.50 767 ARG A CA 1
ATOM 5908 C C . ARG A 1 767 ? 19.334 11.627 -51.143 1.00 29.50 767 ARG A C 1
ATOM 5910 O O . ARG A 1 767 ? 18.289 11.011 -51.301 1.00 29.50 767 ARG A O 1
ATOM 5917 N N . ARG A 1 768 ? 19.429 12.845 -50.597 1.00 30.25 768 ARG A N 1
ATOM 5918 C CA . ARG A 1 768 ? 18.383 13.872 -50.627 1.00 30.25 768 ARG A CA 1
ATOM 5919 C C . ARG A 1 768 ? 18.011 14.181 -52.082 1.00 30.25 768 ARG A C 1
ATOM 5921 O O . ARG A 1 768 ? 18.899 14.412 -52.900 1.00 30.25 768 ARG A O 1
ATOM 5928 N N . ALA A 1 769 ? 16.719 14.262 -52.355 1.00 35.88 769 ALA A N 1
ATOM 5929 C CA . ALA A 1 769 ? 16.142 15.060 -53.426 1.00 35.88 769 ALA A CA 1
ATOM 5930 C C . ALA A 1 769 ? 14.857 15.663 -52.854 1.00 35.88 769 ALA A C 1
ATOM 5932 O O . ALA A 1 769 ? 14.054 14.938 -52.271 1.00 35.88 769 ALA A O 1
ATOM 5933 N N . GLY A 1 770 ? 14.737 16.986 -52.931 1.00 35.91 770 GLY A N 1
ATOM 5934 C CA . GLY A 1 770 ? 13.535 17.702 -52.533 1.00 35.91 770 GLY A CA 1
ATOM 5935 C C . GLY A 1 770 ? 12.517 17.746 -53.666 1.00 35.91 770 GLY A C 1
ATOM 5936 O O . GLY A 1 770 ? 12.897 17.846 -54.831 1.00 35.91 770 GLY A O 1
ATOM 5937 N N . GLN A 1 771 ? 11.246 17.689 -53.292 1.00 33.88 771 GLN A N 1
ATOM 5938 C CA . GLN A 1 771 ? 10.221 18.695 -53.568 1.00 33.88 771 GLN A CA 1
ATOM 5939 C C . GLN A 1 771 ? 9.078 18.484 -52.581 1.00 33.88 771 GLN A C 1
ATOM 5941 O O . GLN A 1 771 ? 8.799 17.302 -52.274 1.00 33.88 771 GLN A O 1
#

Foldseek 3Di:
DDDDDDDDDDDDDDDDDDDDDDDDDDDDDDDDDDDDDDDDDDDDDDDDDDDDDDDDDDDDDDDDDDDDDDDDDDDDDDDDDDDDDDDDDDDDDDDDDDDDDDDPPPPQDDFPQAGFDQDDPVNQDLDPVRDTPGARPDSDPPPPDPDPPDDDDPDDPQDPCRQQVNPDPCVVVVDDPVSSVVSVVVSCVVVVPDLVLACVSQVQLAWFFLAWAFLSLAQAEEEEPDCFLWNWPLCLQLQLLLVQLLVLCVVLVADSPPDGDDLLQDDAFWKAFQQQQKTFWAFQFQQTQWIARLSRTDDPVRSCVVPVPPGDDVVPCLGIPHRQDSNCSSLSNNLSNVSVCLVVVNGDCVRAPSGSSRSSVSSVCSSVVRVCVVVSLVVCLVPVVNITDADLLSLVLLVQLVSSNHAYEYAYLAALVSVQSSQQVRHVVNDPPPDGSLVSHQEYEYNQPFPCQLPHADWKWWQDDSVRDTDGDDADEGSTYMYYGHPVRVCVRVVHAQCNYEYEYAGLVRTFASSCPRRVHAYEHADQLSSLLVVLCVVCVVLLVVLVVLVVVLVVLVVVLVVLVVLLVVLVVVVVVPDDPPVDPDDPPDVDDDPVSNVVSVVVNVVSVVVSVVSCVVNVVSQLCAQVSSHNRQHHPQDSTSPGGISSVSSCSVGHRMYHNHSSSSSSANSRDIDHNDDDDDPPNDPPPDPCPVPPDDDDDDDDDDDDDDDDDDDDDDDDDDDDDDDDDDDDDDDDDDDDDDDDDDDDDDDDDDDDDDDDDDDDDDDDDDD

Solvent-accessible surface area (backbone atoms only — not comparable to full-atom values): 48215 Å² total; per-residue (Å²): 134,88,88,87,86,88,88,80,88,86,91,81,92,82,89,84,88,86,91,81,90,82,88,78,88,88,89,81,89,85,82,90,83,88,87,87,88,86,87,90,82,90,85,86,92,85,80,86,85,79,86,82,86,86,76,83,82,80,83,81,83,79,86,80,86,79,80,84,85,84,86,88,91,84,84,88,83,89,87,84,87,84,90,87,83,90,86,88,85,83,92,86,89,83,89,82,83,89,82,89,82,81,77,89,75,75,78,80,65,78,42,102,78,44,54,52,58,81,76,55,81,91,72,46,54,61,45,102,85,70,47,62,59,59,63,79,79,45,63,52,77,81,75,68,72,94,60,98,81,68,79,84,75,95,69,80,84,72,50,74,26,66,63,64,70,39,94,44,77,72,52,63,80,77,50,54,68,73,55,54,51,52,41,52,53,48,41,36,53,76,70,65,51,56,64,88,53,40,44,92,73,40,68,52,49,28,78,42,52,62,35,68,43,56,35,46,62,36,50,33,39,37,29,29,39,77,61,32,70,44,40,59,38,59,66,60,48,32,44,49,52,33,53,46,23,48,51,38,36,42,77,62,67,39,81,55,83,92,70,74,84,56,71,82,82,57,66,70,46,30,30,39,32,28,78,77,37,26,42,34,38,28,18,61,83,15,50,68,72,47,40,23,48,24,88,43,74,50,52,77,65,57,45,43,70,77,37,66,89,49,62,61,52,75,87,44,58,93,37,36,43,69,34,65,42,77,83,45,48,32,54,53,49,51,41,24,54,47,37,49,34,52,77,64,68,58,48,49,67,92,68,40,60,103,40,40,47,53,45,45,54,48,48,57,44,20,46,63,65,36,62,38,68,64,52,49,51,51,52,39,72,74,47,43,78,76,35,47,58,72,52,71,55,38,47,52,29,50,50,53,36,41,70,71,69,31,42,29,31,40,50,24,64,52,49,58,71,62,47,53,54,52,43,42,71,52,30,32,90,66,45,62,92,95,50,49,51,67,74,62,34,39,29,37,26,21,41,25,48,67,50,45,21,58,76,41,91,47,73,33,28,33,48,78,45,94,92,57,48,70,44,85,44,93,73,65,52,80,72,39,39,30,38,34,25,28,50,70,50,50,32,65,53,73,74,51,57,38,71,25,29,35,37,36,21,38,38,54,61,55,46,23,36,38,33,34,75,67,51,48,26,36,21,34,34,33,37,62,65,47,34,56,41,48,53,23,50,62,73,43,40,64,62,51,51,52,52,51,50,51,51,53,50,43,50,55,51,47,49,51,46,50,53,52,52,50,50,53,54,49,54,61,36,52,79,69,67,78,58,76,75,80,81,57,88,71,82,85,76,65,98,69,89,50,76,67,50,53,52,52,49,53,52,49,48,54,51,47,52,52,54,47,49,57,50,47,70,53,48,54,60,51,60,67,55,46,35,45,74,56,28,74,84,72,23,40,69,57,36,31,68,92,88,40,39,5,42,40,38,47,49,45,58,72,34,24,30,29,35,28,31,50,63,42,34,54,57,43,47,61,73,58,39,73,46,66,44,68,88,80,81,54,98,80,69,63,83,66,94,51,89,58,78,82,58,86,72,78,88,83,88,85,85,89,89,84,88,88,83,88,83,91,82,91,81,91,87,85,83,79,88,87,87,86,84,87,83,88,82,91,82,87,86,88,85,90,85,90,88,88,89,88,83,89,89,92,90,84,87,88,90,87,81,90,83,87,84,87,84,84,90,78,90,82,90,81,81,89,80,90,130

pLDDT: mean 70.7, std 27.6, range [23.11, 98.38]

InterPro domains:
  IPR008380 HAD-superfamily hydrolase, subfamily IG, 5'-nucleotidase [PF05761] (208-686)
  IPR008380 HAD-superfamily hydrolase, subfamily IG, 5'-nucleotidase [PTHR12103] (193-685)
  IPR008380 HAD-superfamily hydrolase, subfamily IG, 5'-nucleotidase [TIGR02244] (208-545)
  IPR023214 HAD superfamily [G3DSA:3.40.50.1000] (362-558)
  IPR036412 HAD-like superfamily [SSF56784] (205-686)

Mean predicted aligned error: 17.73 Å